Protein AF-A0A409WWA6-F1 (afdb_monomer_lite)

Foldseek 3Di:
DVLLVVLVVQVVVVLPDDDDWDFDDDDDDDPVVVVVPPDDDDDDDDDDPPCPGPPGTCDSVNVVVLLVCLLQLLLLLLDFAFADFPPDDPVNVVVLSVLSSVCCSRPVLLLLLLLLLQLVQLCVVCVVCVVVVRDSLNSLCLQRQQEFEDEPNDTFAGQHPVNVVVCVVVVFWDDDPDDLVNSQVLFPDQPPSVVVSVCSLVVLVVVQVVCVVVVHDDDLSSLLSNLSSLSSVSSSVSCNSYGHPRHDHDYIYTDDDDDDDDDDDDDDDDDDDDDDDDDDDDDDDDDDDDDDDDDDDDDDPPDDDDDPVNVLVVVVVVVLVVVVVPDDDDDDDDDDPPVVVVVVVVVVPDDDPVCVVCVVVVVLVVVCVVVNPVVSCCVVPPVVVVVSNVVVVCLSVVQPARDDQDRRHSGDHRSDRHDDDPVSVLVSLQVSLVSLLVSLVSLCVCLVPDRPDPVSSVSSNVSSCCSNVVSVVSNVVSVVVVVQVVVLVVVVVPDDDDDDSPVSVVVVVVVVVVVVVVVVVVVLLVLLVVLLVFDFAQEEEEEQFFLQVVCVVVVHDSLVSVVLLLVLVLQVVLSCLSSLRAEYEYELAEPVCVPDDPVVVVSSLVVLLVSLCQQLDDPHDCVVSLEAEDEAADLVPHDPSNSVSRVVSNVSSVRRDSHYYYYYPHDFLVRQLVQLVVVLVVVCVVVVHPDDDQDLVSSVCSGRCNVSVGDQAAEYEYEQQDPDCRRPCPSSDDPNHHYHYYNHRSSRDHPVNVSVVSVVSSVVVVVVVVD

InterPro domains:
  IPR001441 Decaprenyl diphosphate synthase-like [MF_01139] (536-770)
  IPR001441 Decaprenyl diphosphate synthase-like [PF01255] (543-763)
  IPR001441 Decaprenyl diphosphate synthase-like [PTHR10291] (518-763)
  IPR001441 Decaprenyl diphosphate synthase-like [TIGR00055] (536-763)
  IPR001441 Decaprenyl diphosphate synthase-like [cd00475] (539-762)
  IPR018520 Di-trans-poly-cis-decaprenylcistransferase-like, conserved site [PS01066] (714-731)
  IPR036424 Decaprenyl diphosphate synthase-like superfamily [G3DSA:3.40.1180.10] (509-763)
  IPR036424 Decaprenyl diphosphate synthase-like superfamily [SSF64005] (533-762)

Structure (mmCIF, N/CA/C/O backbone):
data_AF-A0A409WWA6-F1
#
_entry.id   AF-A0A409WWA6-F1
#
loop_
_atom_site.group_PDB
_atom_site.id
_atom_site.type_symbol
_atom_site.label_atom_id
_atom_site.label_alt_id
_atom_site.label_comp_id
_atom_site.label_asym_id
_atom_site.label_entity_id
_atom_site.label_seq_id
_atom_site.pdbx_PDB_ins_code
_atom_site.Cartn_x
_atom_site.Cartn_y
_atom_site.Cartn_z
_atom_site.occupancy
_atom_site.B_iso_or_equiv
_atom_site.auth_seq_id
_atom_site.auth_comp_id
_atom_site.auth_asym_id
_atom_site.auth_atom_id
_atom_site.pdbx_PDB_model_num
ATOM 1 N N . MET A 1 1 ? -3.841 0.568 -13.756 1.00 31.61 1 MET A N 1
ATOM 2 C CA . MET A 1 1 ? -4.475 -0.712 -13.325 1.00 31.61 1 MET A CA 1
ATOM 3 C C . MET A 1 1 ? -5.922 -0.602 -12.790 1.00 31.61 1 MET A C 1
ATOM 5 O O . MET A 1 1 ? -6.823 -0.825 -13.586 1.00 31.61 1 MET A O 1
ATOM 9 N N . TYR A 1 2 ? -6.209 -0.225 -11.524 1.00 30.59 2 TYR A N 1
ATOM 10 C CA . TYR A 1 2 ? -7.598 -0.150 -10.969 1.00 30.59 2 TYR A CA 1
ATOM 11 C C . TYR A 1 2 ? -8.563 0.730 -11.783 1.00 30.59 2 TYR A C 1
ATOM 13 O O . TYR A 1 2 ? -9.771 0.529 -11.821 1.00 30.59 2 TYR A O 1
ATOM 21 N N . PHE A 1 3 ? -7.987 1.699 -12.471 1.00 41.72 3 PHE A N 1
ATOM 22 C CA . PHE A 1 3 ? -8.680 2.707 -13.238 1.00 41.72 3 PHE A CA 1
ATOM 23 C C . PHE A 1 3 ? -9.035 2.280 -14.675 1.00 41.72 3 PHE A C 1
ATOM 25 O O . PHE A 1 3 ? -10.122 2.573 -15.155 1.00 41.72 3 PHE A O 1
ATOM 32 N N . VAL A 1 4 ? -8.158 1.517 -15.338 1.00 40.78 4 VAL A N 1
ATOM 33 C CA . VAL A 1 4 ? -8.448 0.884 -16.639 1.00 40.78 4 VAL A CA 1
ATOM 34 C C . VAL A 1 4 ? -9.525 -0.185 -16.458 1.00 40.78 4 VAL A C 1
ATOM 36 O O . VAL A 1 4 ? -10.417 -0.296 -17.286 1.00 40.78 4 VAL A O 1
ATOM 39 N N . LEU A 1 5 ? -9.517 -0.898 -15.324 1.00 40.34 5 LEU A N 1
ATOM 40 C CA . LEU A 1 5 ? -10.594 -1.813 -14.935 1.00 40.34 5 LEU A CA 1
ATOM 41 C C . LEU A 1 5 ? -11.925 -1.084 -14.695 1.00 40.34 5 LEU A C 1
ATOM 43 O O . LEU A 1 5 ? -12.959 -1.610 -15.086 1.00 40.34 5 LEU A O 1
ATOM 47 N N . LEU A 1 6 ? -11.915 0.132 -14.134 1.00 39.38 6 LEU A N 1
ATOM 48 C CA . LEU A 1 6 ? -13.113 0.972 -14.002 1.00 39.38 6 LEU A CA 1
ATOM 49 C C . LEU A 1 6 ? -13.619 1.456 -15.371 1.00 39.38 6 LEU A C 1
ATOM 51 O O . LEU A 1 6 ? -14.808 1.357 -15.645 1.00 39.38 6 LEU A O 1
ATOM 55 N N . VAL A 1 7 ? -12.729 1.913 -16.258 1.00 41.50 7 VAL A N 1
ATOM 56 C CA . VAL A 1 7 ? -13.078 2.340 -17.626 1.00 41.50 7 VAL A CA 1
ATOM 57 C C . VAL A 1 7 ? -13.594 1.165 -18.464 1.00 41.50 7 VAL A C 1
ATOM 59 O O . VAL A 1 7 ? -14.581 1.321 -19.173 1.00 41.50 7 VAL A O 1
ATOM 62 N N . MET A 1 8 ? -13.006 -0.027 -18.334 1.00 39.66 8 MET A N 1
ATOM 63 C CA . MET A 1 8 ? -13.466 -1.253 -19.001 1.00 39.66 8 MET A CA 1
ATOM 64 C C . MET A 1 8 ? -14.764 -1.798 -18.383 1.00 39.66 8 MET A C 1
ATOM 66 O O . MET A 1 8 ? -15.621 -2.299 -19.107 1.00 39.66 8 MET A O 1
ATOM 70 N N . ALA A 1 9 ? -14.966 -1.670 -17.067 1.00 39.03 9 ALA A N 1
ATOM 71 C CA . ALA A 1 9 ? -16.220 -2.020 -16.391 1.00 39.03 9 ALA A CA 1
ATOM 72 C C . ALA A 1 9 ? -17.368 -1.059 -16.752 1.00 39.03 9 ALA A C 1
ATOM 74 O O . ALA A 1 9 ? -18.516 -1.484 -16.858 1.00 39.03 9 ALA A O 1
ATOM 75 N N . VAL A 1 10 ? -17.064 0.220 -16.989 1.00 39.47 10 VAL A N 1
ATOM 76 C CA . VAL A 1 10 ? -18.021 1.213 -17.501 1.00 39.47 10 VAL A CA 1
ATOM 77 C C . VAL A 1 10 ? -18.287 0.975 -18.996 1.00 39.47 10 VAL A C 1
ATOM 79 O O . VAL A 1 10 ? -19.443 0.900 -19.400 1.00 39.47 10 VAL A O 1
ATOM 82 N N . ALA A 1 11 ? -17.255 0.725 -19.810 1.00 37.78 11 ALA A N 1
ATOM 83 C CA . ALA A 1 11 ? -17.389 0.426 -21.243 1.00 37.78 11 ALA A CA 1
ATOM 84 C C . ALA A 1 11 ? -18.130 -0.895 -21.536 1.00 37.78 11 ALA A C 1
ATOM 86 O O . ALA A 1 11 ? -18.884 -0.977 -22.503 1.00 37.78 11 ALA A O 1
ATOM 87 N N . SER A 1 12 ? -17.967 -1.917 -20.688 1.00 38.09 12 SER A N 1
ATOM 88 C CA . SER A 1 12 ? -18.696 -3.195 -20.799 1.00 38.09 12 SER A CA 1
ATOM 89 C C . SER A 1 12 ? -20.157 -3.107 -20.347 1.00 38.09 12 SER A C 1
ATOM 91 O O . SER A 1 12 ? -20.981 -3.893 -20.808 1.00 38.09 12 SER A O 1
ATOM 93 N N . ARG A 1 13 ? -20.517 -2.131 -19.499 1.00 39.38 13 ARG A N 1
ATOM 94 C CA . ARG A 1 13 ? -21.922 -1.818 -19.174 1.00 39.38 13 ARG A CA 1
ATOM 95 C C . ARG A 1 13 ? -22.599 -0.944 -20.236 1.00 39.38 13 ARG A C 1
ATOM 97 O O . ARG A 1 13 ? -23.814 -1.012 -20.384 1.00 39.38 13 ARG A O 1
ATOM 104 N N . LEU A 1 14 ? -21.821 -0.191 -21.018 1.00 40.66 14 LEU A N 1
ATOM 105 C CA . LEU A 1 14 ? -22.296 0.679 -22.104 1.00 40.66 14 LEU A CA 1
ATOM 106 C C . LEU A 1 14 ? -22.669 -0.071 -23.398 1.00 40.66 14 LEU A C 1
ATOM 108 O O . LEU A 1 14 ? -23.240 0.525 -24.306 1.00 40.66 14 LEU A O 1
ATOM 112 N N . SER A 1 15 ? -22.407 -1.379 -23.497 1.00 39.94 15 SER A N 1
ATOM 113 C CA . SER A 1 15 ? -22.651 -2.161 -24.722 1.00 39.94 15 SER A CA 1
ATOM 114 C C . SER A 1 15 ? -24.130 -2.432 -25.036 1.00 39.94 15 SER A C 1
ATOM 116 O O . SER A 1 15 ? -24.419 -3.026 -26.072 1.00 39.94 15 SER A O 1
ATOM 118 N N . PHE A 1 16 ? -25.069 -2.037 -24.169 1.00 39.28 16 PHE A N 1
ATOM 119 C CA . PHE A 1 16 ? -26.467 -2.458 -24.304 1.00 39.28 16 PHE A CA 1
ATOM 120 C C . PHE A 1 16 ? -27.452 -1.388 -24.766 1.00 39.28 16 PHE A C 1
ATOM 122 O O . PHE A 1 16 ? -28.551 -1.757 -25.173 1.00 39.28 16 PHE A O 1
ATOM 129 N N . ILE A 1 17 ? -27.130 -0.091 -24.727 1.00 40.28 17 ILE A N 1
ATOM 130 C CA . ILE A 1 17 ? -28.157 0.929 -24.974 1.00 40.28 17 ILE A CA 1
ATOM 131 C C . ILE A 1 17 ? -27.558 2.139 -25.703 1.00 40.28 17 ILE A C 1
ATOM 133 O O . ILE A 1 17 ? -26.795 2.905 -25.129 1.00 40.28 17 ILE A O 1
ATOM 137 N N . ASN A 1 18 ? -28.006 2.328 -26.949 1.00 38.94 18 ASN A N 1
ATOM 138 C CA . ASN A 1 18 ? -27.873 3.512 -27.810 1.00 38.94 18 ASN A CA 1
ATOM 139 C C . ASN A 1 18 ? -26.582 3.689 -28.627 1.00 38.94 18 ASN A C 1
ATOM 141 O O . ASN A 1 18 ? -25.762 4.554 -28.338 1.00 38.94 18 ASN A O 1
ATOM 145 N N . ALA A 1 19 ? -26.563 3.099 -29.826 1.00 36.25 19 ALA A N 1
ATOM 146 C CA . ALA A 1 19 ? -26.301 3.946 -30.986 1.00 36.25 19 ALA A CA 1
ATOM 147 C C . ALA A 1 19 ? -27.366 3.771 -32.056 1.00 36.25 19 ALA A C 1
ATOM 149 O O . ALA A 1 19 ? -27.824 2.665 -32.343 1.00 36.25 19 ALA A O 1
ATOM 150 N N . ARG A 1 20 ? -27.742 4.899 -32.656 1.00 34.34 20 ARG A N 1
ATOM 151 C CA . ARG A 1 20 ? -28.569 4.927 -33.858 1.00 34.34 20 ARG A CA 1
ATOM 152 C C . ARG A 1 20 ? -27.664 4.728 -35.079 1.00 34.34 20 ARG A C 1
ATOM 154 O O . ARG A 1 20 ? -26.599 5.348 -35.121 1.00 34.34 20 ARG A O 1
ATOM 161 N N . PRO A 1 21 ? -28.056 3.903 -36.057 1.00 32.38 21 PRO A N 1
ATOM 162 C CA . PRO A 1 21 ? -27.230 3.673 -37.235 1.00 32.38 21 PRO A CA 1
ATOM 163 C C . PRO A 1 21 ? -27.543 4.695 -38.359 1.00 32.38 21 PRO A C 1
ATOM 165 O O . PRO A 1 21 ? -28.699 5.100 -38.465 1.00 32.38 21 PRO A O 1
ATOM 168 N N . ALA A 1 22 ? -26.531 5.101 -39.165 1.00 36.44 22 ALA A N 1
ATOM 169 C CA . ALA A 1 22 ? -26.576 5.671 -40.556 1.00 36.44 22 ALA A CA 1
ATOM 170 C C . ALA A 1 22 ? -25.231 6.353 -40.919 1.00 36.44 22 ALA A C 1
ATOM 172 O O . ALA A 1 22 ? -24.578 6.844 -40.005 1.00 36.44 22 ALA A O 1
ATOM 173 N N . VAL A 1 23 ? -24.697 6.483 -42.149 1.00 29.73 23 VAL A N 1
ATOM 174 C CA . VAL A 1 23 ? -24.826 5.878 -43.502 1.00 29.73 23 VAL A CA 1
ATOM 175 C C . VAL A 1 23 ? -23.370 5.617 -43.956 1.00 29.73 23 VAL A C 1
ATOM 177 O O . VAL A 1 23 ? -22.524 6.481 -43.722 1.00 29.73 23 VAL A O 1
ATOM 180 N N . SER A 1 24 ? -23.041 4.503 -44.621 1.00 34.38 24 SER A N 1
ATOM 181 C CA . SER A 1 24 ? -21.731 4.318 -45.285 1.00 34.38 24 SER A CA 1
ATOM 182 C C . SER A 1 24 ? -21.853 4.062 -46.786 1.00 34.38 24 SER A C 1
ATOM 184 O O . SER A 1 24 ? -22.690 3.276 -47.210 1.00 34.38 24 SER A O 1
ATOM 186 N N . VAL A 1 25 ? -20.961 4.672 -47.571 1.00 31.39 25 VAL A N 1
ATOM 187 C CA . VAL A 1 25 ? -20.658 4.291 -48.960 1.00 31.39 25 VAL A CA 1
ATOM 188 C C . VAL A 1 25 ? -19.621 3.161 -48.918 1.00 31.39 25 VAL A C 1
ATOM 190 O O . VAL A 1 25 ? -18.568 3.340 -48.305 1.00 31.39 25 VAL A O 1
ATOM 193 N N . VAL A 1 26 ? -19.902 2.011 -49.540 1.00 35.69 26 VAL A N 1
ATOM 194 C CA . VAL A 1 26 ? -18.977 0.864 -49.640 1.00 35.69 26 VAL A CA 1
ATOM 195 C C . VAL A 1 26 ? -18.828 0.435 -51.107 1.00 35.69 26 VAL A C 1
ATOM 197 O O . VAL A 1 26 ? -19.822 0.306 -51.815 1.00 35.69 26 VAL A O 1
ATOM 200 N N . PHE A 1 27 ? -17.582 0.218 -51.549 1.00 28.75 27 PHE A N 1
ATOM 201 C CA . PHE A 1 27 ? -17.203 -0.446 -52.812 1.00 28.75 27 PHE A CA 1
ATOM 202 C C . PHE A 1 27 ? -16.914 -1.953 -52.570 1.00 28.75 27 PHE A C 1
ATOM 204 O O . PHE A 1 27 ? -16.659 -2.327 -51.423 1.00 28.75 27 PHE A O 1
ATOM 211 N N . PRO A 1 28 ? -16.955 -2.826 -53.602 1.00 32.41 28 PRO A N 1
ATOM 212 C CA . PRO A 1 28 ? -17.169 -4.274 -53.455 1.00 32.41 28 PRO A CA 1
ATOM 213 C C . PRO A 1 28 ? -16.063 -5.036 -52.713 1.00 32.41 28 PRO A C 1
ATOM 215 O O . PRO A 1 28 ? -14.886 -4.687 -52.795 1.00 32.41 28 PRO A O 1
ATOM 218 N N . GLN A 1 29 ? -16.450 -6.119 -52.027 1.00 39.59 29 GLN A N 1
ATOM 219 C CA . GLN A 1 29 ? -15.591 -6.926 -51.147 1.00 39.59 29 GLN A CA 1
ATOM 220 C C . GLN A 1 29 ? -14.965 -8.172 -51.808 1.00 39.59 29 GLN A C 1
ATOM 222 O O . GLN A 1 29 ? -14.315 -8.959 -51.118 1.00 39.59 29 GLN A O 1
ATOM 227 N N . SER A 1 30 ? -15.082 -8.367 -53.125 1.00 36.50 30 SER A N 1
ATOM 228 C CA . SER A 1 30 ? -14.384 -9.461 -53.814 1.00 36.50 30 SER A CA 1
ATOM 229 C C . SER A 1 30 ? -13.943 -9.106 -55.239 1.00 36.50 30 SER A C 1
ATOM 231 O O . SER A 1 30 ? -14.554 -8.282 -55.915 1.00 36.50 30 SER A O 1
ATOM 233 N N . LEU A 1 31 ? -12.883 -9.767 -55.725 1.00 31.67 31 LEU A N 1
ATOM 234 C CA . LEU A 1 31 ? -12.412 -9.642 -57.115 1.00 31.67 31 LEU A CA 1
ATOM 235 C C . LEU A 1 31 ? -13.429 -10.175 -58.144 1.00 31.67 31 LEU A C 1
ATOM 237 O O . LEU A 1 31 ? -13.373 -9.780 -59.306 1.00 31.67 31 LEU A O 1
ATOM 241 N N . SER A 1 32 ? -14.366 -11.039 -57.737 1.00 37.16 32 SER A N 1
ATOM 242 C CA . SER A 1 32 ? -15.466 -11.510 -58.593 1.00 37.16 32 SER A CA 1
ATOM 243 C C . SER A 1 32 ? -16.526 -10.436 -58.849 1.00 37.16 32 SER A C 1
ATOM 245 O O . SER A 1 32 ? -17.108 -10.415 -59.931 1.00 37.16 32 SER A O 1
ATOM 247 N N . ASP A 1 33 ? -16.720 -9.500 -57.916 1.00 35.88 33 ASP A N 1
ATOM 248 C CA . ASP A 1 33 ? -17.726 -8.435 -58.045 1.00 35.88 33 ASP A CA 1
ATOM 249 C C . ASP A 1 33 ? -17.312 -7.351 -59.057 1.00 35.88 33 ASP A C 1
ATOM 251 O O . ASP A 1 33 ? -18.147 -6.605 -59.563 1.00 35.88 33 ASP A O 1
ATOM 255 N N . PHE A 1 34 ? -16.021 -7.282 -59.398 1.00 33.72 34 PHE A N 1
ATOM 256 C CA . PHE A 1 34 ? -15.485 -6.352 -60.393 1.00 33.72 34 PHE A CA 1
ATOM 257 C C . PHE A 1 34 ? -15.881 -6.737 -61.832 1.00 33.72 34 PHE A C 1
ATOM 259 O O . PHE A 1 34 ? -16.187 -5.862 -62.642 1.00 33.72 34 PHE A O 1
ATOM 266 N N . TRP A 1 35 ? -15.943 -8.038 -62.144 1.00 32.62 35 TRP A N 1
ATOM 267 C CA . TRP A 1 35 ? -16.164 -8.542 -63.509 1.00 32.62 35 TRP A CA 1
ATOM 268 C C . TRP A 1 35 ? -17.634 -8.648 -63.934 1.00 32.62 35 TRP A C 1
ATOM 270 O O . TRP A 1 35 ? -17.909 -8.753 -65.125 1.00 32.62 35 TRP A O 1
ATOM 280 N N . ILE A 1 36 ? -18.586 -8.587 -62.999 1.00 36.50 36 ILE A N 1
ATOM 281 C CA . ILE A 1 36 ? -20.026 -8.647 -63.317 1.00 36.50 36 ILE A CA 1
ATOM 282 C C . ILE A 1 36 ? -20.573 -7.262 -63.732 1.00 36.50 36 ILE A C 1
ATOM 284 O O . ILE A 1 36 ? -21.621 -7.167 -64.364 1.00 36.50 36 ILE A O 1
ATOM 288 N N . SER A 1 37 ? -19.836 -6.176 -63.465 1.00 31.27 37 SER A N 1
ATOM 289 C CA . SER A 1 37 ? -20.271 -4.795 -63.740 1.00 31.27 37 SER A CA 1
ATOM 290 C C . SER A 1 37 ? -20.183 -4.339 -65.210 1.00 31.27 37 SER A C 1
ATOM 292 O O . SER A 1 37 ? -20.513 -3.194 -65.514 1.00 31.27 37 SER A O 1
ATOM 294 N N . THR A 1 38 ? -19.781 -5.209 -66.142 1.00 30.66 38 THR A N 1
ATOM 295 C CA . THR A 1 38 ? -19.577 -4.871 -67.564 1.00 30.66 38 THR A CA 1
ATOM 296 C C . THR A 1 38 ? -20.420 -5.726 -68.514 1.00 30.66 38 THR A C 1
ATOM 298 O O . THR A 1 38 ? -19.909 -6.344 -69.447 1.00 30.66 38 THR A O 1
ATOM 301 N N . SER A 1 39 ? -21.745 -5.726 -68.340 1.00 27.77 39 SER A N 1
ATOM 302 C CA . SER A 1 39 ? -22.663 -6.161 -69.401 1.00 27.77 39 SER A CA 1
ATOM 303 C C . SER A 1 39 ? -23.848 -5.197 -69.528 1.00 27.77 39 SER A C 1
ATOM 305 O O . SER A 1 39 ? -24.556 -4.988 -68.543 1.00 27.77 39 SER A O 1
ATOM 307 N N . PRO A 1 40 ? -24.074 -4.579 -70.702 1.00 38.03 40 PRO A N 1
ATOM 308 C CA . PRO A 1 40 ? -25.215 -3.710 -70.925 1.00 38.03 40 PRO A CA 1
ATOM 309 C C . PRO A 1 40 ? -26.353 -4.542 -71.515 1.00 38.03 40 PRO A C 1
ATOM 311 O O . PRO A 1 40 ? -26.286 -4.912 -72.681 1.00 38.03 40 PRO A O 1
ATOM 314 N N . ASN A 1 41 ? -27.398 -4.826 -70.740 1.00 29.22 41 ASN A N 1
ATOM 315 C CA . ASN A 1 41 ? -28.716 -5.104 -71.306 1.00 29.22 41 ASN A CA 1
ATOM 316 C C . ASN A 1 41 ? -29.828 -4.674 -70.349 1.00 29.22 41 ASN A C 1
ATOM 318 O O . ASN A 1 41 ? -29.700 -4.749 -69.130 1.00 29.22 41 ASN A O 1
ATOM 322 N N . ALA A 1 42 ? -30.866 -4.133 -70.972 1.00 33.69 42 ALA A N 1
ATOM 323 C CA . ALA A 1 42 ? -31.872 -3.257 -70.411 1.00 33.69 42 ALA A CA 1
ATOM 324 C C . ALA A 1 42 ? -33.049 -3.978 -69.728 1.00 33.69 42 ALA A C 1
ATOM 326 O O . ALA A 1 42 ? -33.289 -5.164 -69.939 1.00 33.69 42 ALA A O 1
ATOM 327 N N . ASP A 1 43 ? -33.813 -3.137 -69.025 1.00 31.36 43 ASP A N 1
ATOM 328 C CA . ASP A 1 43 ? -35.249 -3.205 -68.739 1.00 31.36 43 ASP A CA 1
ATOM 329 C C . ASP A 1 43 ? -35.783 -3.963 -67.512 1.00 31.36 43 ASP A C 1
ATOM 331 O O . ASP A 1 43 ? -35.357 -5.053 -67.146 1.00 31.36 43 ASP A O 1
ATOM 335 N N . THR A 1 44 ? -36.846 -3.344 -66.969 1.00 30.06 44 THR A N 1
ATOM 336 C CA . THR A 1 44 ? -37.801 -3.743 -65.910 1.00 30.06 44 THR A CA 1
ATOM 337 C C . THR A 1 44 ? -37.396 -3.386 -64.468 1.00 30.06 44 THR A C 1
ATOM 339 O O . THR A 1 44 ? -36.478 -3.943 -63.886 1.00 30.06 44 THR A O 1
ATOM 342 N N . LEU A 1 45 ? -37.886 -2.254 -63.943 1.00 31.31 45 LEU A N 1
ATOM 343 C CA . LEU A 1 45 ? -39.195 -2.019 -63.294 1.00 31.31 45 LEU A CA 1
ATOM 344 C C . LEU A 1 45 ? -39.254 -2.501 -61.834 1.00 31.31 45 LEU A C 1
ATOM 346 O O . LEU A 1 45 ? -39.411 -3.679 -61.547 1.00 31.31 45 LEU A O 1
ATOM 350 N N . ASP A 1 46 ? -39.180 -1.505 -60.949 1.00 35.97 46 ASP A N 1
ATOM 351 C CA . ASP A 1 46 ? -40.041 -1.311 -59.779 1.00 35.97 46 ASP A CA 1
ATOM 352 C C . ASP A 1 46 ? -40.361 -2.540 -58.906 1.00 35.97 46 ASP A C 1
ATOM 354 O O . ASP A 1 46 ? -41.408 -3.169 -59.035 1.00 35.97 46 ASP A O 1
ATOM 358 N N . PHE A 1 47 ? -39.494 -2.815 -57.926 1.00 29.11 47 PHE A N 1
ATOM 359 C CA . PHE A 1 47 ? -39.933 -3.358 -56.640 1.00 29.11 47 PHE A CA 1
ATOM 360 C C . PHE A 1 47 ? -38.896 -3.056 -55.546 1.00 29.11 47 PHE A C 1
ATOM 362 O O . PHE A 1 47 ? -37.724 -3.398 -55.671 1.00 29.11 47 PHE A O 1
ATOM 369 N N . SER A 1 48 ? -39.353 -2.464 -54.437 1.00 31.95 48 SER A N 1
ATOM 370 C CA . SER A 1 48 ? -38.649 -2.295 -53.147 1.00 31.95 48 SER A CA 1
ATOM 371 C C . SER A 1 48 ? -37.699 -1.094 -52.949 1.00 31.95 48 SER A C 1
ATOM 373 O O . SER A 1 48 ? -36.624 -1.200 -52.364 1.00 31.95 48 SER A O 1
ATOM 375 N N . ALA A 1 49 ? -38.193 0.126 -53.188 1.00 32.12 49 ALA A N 1
ATOM 376 C CA . ALA A 1 49 ? -37.646 1.361 -52.589 1.00 32.12 49 ALA A CA 1
ATOM 377 C C . ALA A 1 49 ? -37.741 1.428 -51.033 1.00 32.12 49 ALA A C 1
ATOM 379 O O . ALA A 1 49 ? -37.657 2.503 -50.441 1.00 32.12 49 ALA A O 1
ATOM 380 N N . ARG A 1 50 ? -37.930 0.288 -50.350 1.00 32.16 50 ARG A N 1
ATOM 381 C CA . ARG A 1 50 ? -37.965 0.151 -48.883 1.00 32.16 50 ARG A CA 1
ATOM 382 C C . ARG A 1 50 ? -36.791 -0.646 -48.299 1.00 32.16 50 ARG A C 1
ATOM 384 O O . ARG A 1 50 ? -36.589 -0.548 -47.095 1.00 32.16 50 ARG A O 1
ATOM 391 N N . ASP A 1 51 ? -35.992 -1.340 -49.115 1.00 32.03 51 ASP A N 1
ATOM 392 C CA . ASP A 1 51 ? -34.838 -2.124 -48.629 1.00 32.03 51 ASP A CA 1
ATOM 393 C C . ASP A 1 51 ? -33.472 -1.445 -48.835 1.00 32.03 51 ASP A C 1
ATOM 395 O O . ASP A 1 51 ? -32.483 -1.827 -48.215 1.00 32.03 51 ASP A O 1
ATOM 399 N N . ALA A 1 52 ? -33.394 -0.364 -49.617 1.00 33.78 52 ALA A N 1
ATOM 400 C CA . ALA A 1 52 ? -32.131 0.348 -49.849 1.00 33.78 52 ALA A CA 1
ATOM 401 C C . ALA A 1 52 ? -31.653 1.201 -48.651 1.00 33.78 52 ALA A C 1
ATOM 403 O O . ALA A 1 52 ? -30.492 1.610 -48.608 1.00 33.78 52 ALA A O 1
ATOM 404 N N . SER A 1 53 ? -32.509 1.468 -47.654 1.00 37.09 53 SER A N 1
ATOM 405 C CA . SER A 1 53 ? -32.117 2.213 -46.446 1.00 37.09 53 SER A CA 1
ATOM 406 C C . SER A 1 53 ? -31.578 1.328 -45.320 1.00 37.09 53 SER A C 1
ATOM 408 O O . SER A 1 53 ? -31.059 1.867 -44.346 1.00 37.09 53 SER A O 1
ATOM 410 N N . SER A 1 54 ? -31.701 -0.003 -45.416 1.00 36.16 54 SER A N 1
ATOM 411 C CA . SER A 1 54 ? -31.311 -0.934 -44.346 1.00 36.16 54 SER A CA 1
ATOM 412 C C . SER A 1 54 ? -29.889 -1.496 -44.502 1.00 36.16 54 SER A C 1
ATOM 414 O O . SER A 1 54 ? -29.294 -1.914 -43.513 1.00 36.16 54 SER A O 1
ATOM 416 N N . GLN A 1 55 ? -29.305 -1.453 -45.706 1.00 38.94 55 GLN A N 1
ATOM 417 C CA . GLN A 1 55 ? -28.019 -2.107 -46.005 1.00 38.94 55 GLN A CA 1
ATOM 418 C C . GLN A 1 55 ? -26.758 -1.252 -45.761 1.00 38.94 55 GLN A C 1
ATOM 420 O O . GLN A 1 55 ? -25.652 -1.773 -45.835 1.00 38.94 55 GLN A O 1
ATOM 425 N N . ASN A 1 56 ? -26.888 0.037 -45.420 1.00 45.47 56 ASN A N 1
ATOM 426 C CA . ASN A 1 56 ? -25.748 0.967 -45.276 1.00 45.47 56 ASN A CA 1
ATOM 427 C C . ASN A 1 56 ? -25.527 1.458 -43.834 1.00 45.47 56 ASN A C 1
ATOM 429 O O . ASN A 1 56 ? -25.159 2.611 -43.597 1.00 45.47 56 ASN A O 1
ATOM 433 N N . LEU A 1 57 ? -25.797 0.600 -42.852 1.00 45.75 57 LEU A N 1
ATOM 434 C CA . LEU A 1 57 ? -25.919 0.952 -41.440 1.00 45.75 57 LEU A CA 1
ATOM 435 C C . LEU A 1 57 ? -24.908 0.162 -40.597 1.00 45.75 57 LEU A C 1
ATOM 437 O O . LEU A 1 57 ? -25.186 -0.970 -40.218 1.00 45.75 57 LEU A O 1
ATOM 441 N N . ARG A 1 58 ? -23.749 0.761 -40.271 1.00 52.28 58 ARG A N 1
ATOM 442 C CA . ARG A 1 58 ? -22.747 0.113 -39.404 1.00 52.28 58 ARG A CA 1
ATOM 443 C C . ARG A 1 58 ? -23.355 -0.164 -38.025 1.00 52.28 58 ARG A C 1
ATOM 445 O O . ARG A 1 58 ? -23.719 0.770 -37.305 1.00 52.28 58 ARG A O 1
ATOM 452 N N . THR A 1 59 ? -23.507 -1.437 -37.681 1.00 65.44 59 THR A N 1
ATOM 453 C CA . THR A 1 59 ? -24.214 -1.871 -36.467 1.00 65.44 59 THR A CA 1
ATOM 454 C C . THR A 1 59 ? -23.377 -1.646 -35.202 1.00 65.44 59 THR A C 1
ATOM 456 O O . THR A 1 59 ? -22.150 -1.550 -35.253 1.00 65.44 59 THR A O 1
ATOM 459 N N . MET A 1 60 ? -24.016 -1.599 -34.025 1.00 64.00 60 MET A N 1
ATOM 460 C CA . MET A 1 60 ? -23.289 -1.555 -32.744 1.00 64.00 60 MET A CA 1
ATOM 461 C C . MET A 1 60 ? -22.311 -2.716 -32.579 1.00 64.00 60 MET A C 1
ATOM 463 O O . MET A 1 60 ? -21.184 -2.516 -32.127 1.00 64.00 60 MET A O 1
ATOM 467 N N . SER A 1 61 ? -22.702 -3.903 -33.037 1.00 66.88 61 SER A N 1
ATOM 468 C CA . SER A 1 61 ? -21.841 -5.082 -33.103 1.00 66.88 61 SER A CA 1
ATOM 469 C C . SER A 1 61 ? -20.594 -4.863 -33.957 1.00 66.88 61 SER A C 1
ATOM 471 O O . SER A 1 61 ? -19.511 -5.276 -33.555 1.00 66.88 61 SER A O 1
ATOM 473 N N . GLU A 1 62 ? -20.704 -4.181 -35.097 1.00 68.44 62 GLU A N 1
ATOM 474 C CA . GLU A 1 62 ? -19.556 -3.907 -35.969 1.00 68.44 62 GLU A CA 1
ATOM 475 C C . GLU A 1 62 ? -18.586 -2.885 -35.378 1.00 68.44 62 GLU A C 1
ATOM 477 O O . GLU A 1 62 ? -17.378 -2.997 -35.600 1.00 68.44 62 GLU A O 1
ATOM 482 N N . ILE A 1 63 ? -19.079 -1.898 -34.620 1.00 72.38 63 ILE A N 1
ATOM 483 C CA . ILE A 1 63 ? -18.209 -0.962 -33.893 1.00 72.38 63 ILE A CA 1
ATOM 484 C C . ILE A 1 63 ? -17.466 -1.707 -32.785 1.00 72.38 63 ILE A C 1
ATOM 486 O O . ILE A 1 63 ? -16.239 -1.649 -32.724 1.00 72.38 63 ILE A O 1
ATOM 490 N N . VAL A 1 64 ? -18.186 -2.473 -31.961 1.00 72.75 64 VAL A N 1
ATOM 491 C CA . VAL A 1 64 ? -17.586 -3.267 -30.879 1.00 72.75 64 VAL A CA 1
ATOM 492 C C . VAL A 1 64 ? -16.550 -4.248 -31.426 1.00 72.75 64 VAL A C 1
ATOM 494 O O . VAL A 1 64 ? -15.423 -4.285 -30.932 1.00 72.75 64 VAL A O 1
ATOM 497 N N . TRP A 1 65 ? -16.882 -4.992 -32.484 1.00 75.12 65 TRP A N 1
ATOM 498 C CA . TRP A 1 65 ? -15.966 -5.950 -33.100 1.00 75.12 65 TRP A CA 1
ATOM 499 C C . TRP A 1 65 ? -14.740 -5.269 -33.705 1.00 75.12 65 TRP A C 1
ATOM 501 O O . TRP A 1 65 ? -13.617 -5.712 -33.477 1.00 75.12 65 TRP A O 1
ATOM 511 N N . SER A 1 66 ? -14.926 -4.147 -34.405 1.00 78.25 66 SER A N 1
ATOM 512 C CA . SER A 1 66 ? -13.812 -3.371 -34.952 1.00 78.25 66 SER A CA 1
ATOM 513 C C . SER A 1 66 ? -12.864 -2.888 -33.857 1.00 78.25 66 SER A C 1
ATOM 515 O O . SER A 1 66 ? -11.649 -2.983 -34.030 1.00 78.25 66 SER A O 1
ATOM 517 N N . CYS A 1 67 ? -13.392 -2.403 -32.731 1.00 79.69 67 CYS A N 1
ATOM 518 C CA . CYS A 1 67 ? -12.588 -1.962 -31.595 1.00 79.69 67 CYS A CA 1
ATOM 519 C C . CYS A 1 67 ? -11.821 -3.133 -30.964 1.00 79.69 67 CYS A C 1
ATOM 521 O O . CYS A 1 67 ? -10.603 -3.056 -30.815 1.00 79.69 67 CYS A O 1
ATOM 523 N N . ILE A 1 68 ? -12.501 -4.247 -30.668 1.00 80.75 68 ILE A N 1
ATOM 524 C CA . ILE A 1 68 ? -11.887 -5.442 -30.062 1.00 80.75 68 ILE A CA 1
ATOM 525 C C . ILE A 1 68 ? -10.785 -6.013 -30.955 1.00 80.75 68 ILE A C 1
ATOM 527 O O . ILE A 1 68 ? -9.675 -6.251 -30.479 1.00 80.75 68 ILE A O 1
ATOM 531 N N . VAL A 1 69 ? -11.065 -6.208 -32.246 1.00 81.00 69 VAL A N 1
ATOM 532 C CA . VAL A 1 69 ? -10.086 -6.747 -33.200 1.00 81.00 69 VAL A CA 1
ATOM 533 C C . VAL A 1 69 ? -8.890 -5.812 -33.321 1.00 81.00 69 VAL A C 1
ATOM 535 O O . VAL A 1 69 ? -7.756 -6.279 -33.354 1.00 81.00 69 VAL A O 1
ATOM 538 N N . THR A 1 70 ? -9.118 -4.498 -33.330 1.00 83.19 70 THR A N 1
ATOM 539 C CA . THR A 1 70 ? -8.037 -3.512 -33.423 1.00 83.19 70 THR A CA 1
ATOM 540 C C . THR A 1 70 ? -7.154 -3.517 -32.181 1.00 83.19 70 THR A C 1
ATOM 542 O O . THR A 1 70 ? -5.935 -3.576 -32.327 1.00 83.19 70 THR A O 1
ATOM 545 N N . VAL A 1 71 ? -7.738 -3.517 -30.977 1.00 82.81 71 VAL A N 1
ATOM 546 C CA . VAL A 1 71 ? -6.982 -3.614 -29.715 1.00 82.81 71 VAL A CA 1
ATOM 547 C C . VAL A 1 71 ? -6.200 -4.925 -29.653 1.00 82.81 71 VAL A C 1
ATOM 549 O O . VAL A 1 71 ? -5.011 -4.923 -29.349 1.00 82.81 71 VAL A O 1
ATOM 552 N N . PHE A 1 72 ? -6.840 -6.049 -29.982 1.00 83.06 72 PHE A N 1
ATOM 553 C CA . PHE A 1 72 ? -6.181 -7.350 -29.961 1.00 83.06 72 PHE A CA 1
ATOM 554 C C . PHE A 1 72 ? -5.024 -7.416 -30.964 1.00 83.06 72 PHE A C 1
ATOM 556 O O . PHE A 1 72 ? -3.913 -7.782 -30.591 1.00 83.06 72 PHE A O 1
ATOM 563 N N . ALA A 1 73 ? -5.259 -7.032 -32.222 1.00 81.06 73 ALA A N 1
ATOM 564 C CA . ALA A 1 73 ? -4.250 -7.085 -33.274 1.00 81.06 73 ALA A CA 1
ATOM 565 C C . ALA A 1 73 ? -3.063 -6.161 -32.979 1.00 81.06 73 ALA A C 1
ATOM 567 O O . ALA A 1 73 ? -1.914 -6.578 -33.139 1.00 81.06 73 ALA A O 1
ATOM 568 N N . CYS A 1 74 ? -3.319 -4.930 -32.515 1.00 79.31 74 CYS A N 1
ATOM 569 C CA . CYS A 1 74 ? -2.245 -3.989 -32.215 1.00 79.31 74 CYS A CA 1
ATOM 570 C C . CYS A 1 74 ? -1.427 -4.451 -31.005 1.00 79.31 74 CYS A C 1
ATOM 572 O O . CYS A 1 74 ? -0.205 -4.487 -31.091 1.00 79.31 74 CYS A O 1
ATOM 574 N N . SER A 1 75 ? -2.058 -4.925 -29.927 1.00 82.06 75 SER A N 1
ATOM 575 C CA . SER A 1 75 ? -1.321 -5.454 -28.777 1.00 82.06 75 SER A CA 1
ATOM 576 C C . SER A 1 75 ? -0.547 -6.733 -29.111 1.00 82.06 75 SER A C 1
ATOM 578 O O . SER A 1 75 ? 0.611 -6.858 -28.711 1.00 82.06 75 SER A O 1
ATOM 580 N N . TRP A 1 76 ? -1.131 -7.657 -29.884 1.00 84.31 76 TRP A N 1
ATOM 581 C CA . TRP A 1 76 ? -0.512 -8.947 -30.228 1.00 84.31 76 TRP A CA 1
ATOM 582 C C . TRP A 1 76 ? 0.799 -8.819 -30.989 1.00 84.31 76 TRP A C 1
ATOM 584 O O . TRP A 1 76 ? 1.733 -9.596 -30.767 1.00 84.31 76 TRP A O 1
ATOM 594 N N . VAL A 1 77 ? 0.856 -7.843 -31.887 1.00 79.44 77 VAL A N 1
ATOM 595 C CA . VAL A 1 77 ? 2.046 -7.569 -32.686 1.00 79.44 77 VAL A CA 1
ATOM 596 C C . VAL A 1 77 ? 2.993 -6.625 -31.955 1.00 79.44 77 VAL A C 1
ATOM 598 O O . VAL A 1 77 ? 4.203 -6.787 -32.085 1.00 79.44 77 VAL A O 1
ATOM 601 N N . SER A 1 78 ? 2.475 -5.682 -31.160 1.00 78.88 78 SER A N 1
ATOM 602 C CA . SER A 1 78 ? 3.323 -4.724 -30.453 1.00 78.88 78 SER A CA 1
ATOM 603 C C . SER A 1 78 ? 4.184 -5.361 -29.369 1.00 78.88 78 SER A C 1
ATOM 605 O O . SER A 1 78 ? 5.270 -4.859 -29.104 1.00 78.88 78 SER A O 1
ATOM 607 N N . VAL A 1 79 ? 3.743 -6.446 -28.724 1.00 83.06 79 VAL A N 1
ATOM 608 C CA . VAL A 1 79 ? 4.513 -7.078 -27.643 1.00 83.06 79 VAL A CA 1
ATOM 609 C C . VAL A 1 79 ? 5.509 -8.088 -28.190 1.00 83.06 79 VAL A C 1
ATOM 611 O O . VAL A 1 79 ? 5.124 -9.089 -28.787 1.00 83.06 79 VAL A O 1
ATOM 614 N N . HIS A 1 80 ? 6.791 -7.855 -27.905 1.00 85.81 80 HIS A N 1
ATOM 615 C CA . HIS A 1 80 ? 7.905 -8.711 -28.313 1.00 85.81 80 HIS A CA 1
ATOM 616 C C . HIS A 1 80 ? 8.410 -9.525 -27.104 1.00 85.81 80 HIS A C 1
ATOM 618 O O . HIS A 1 80 ? 9.157 -8.978 -26.279 1.00 85.81 80 HIS A O 1
ATOM 624 N N . PRO A 1 81 ? 8.010 -10.806 -26.946 1.00 85.81 81 PRO A N 1
ATOM 625 C CA . PRO A 1 81 ? 8.378 -11.616 -25.786 1.00 85.81 81 PRO A CA 1
ATOM 626 C C . PRO A 1 81 ? 9.877 -11.943 -25.746 1.00 85.81 81 PRO A C 1
ATOM 628 O O . PRO A 1 81 ? 10.526 -12.057 -26.784 1.00 85.81 81 PRO A O 1
ATOM 631 N N . ASN A 1 82 ? 10.419 -12.141 -24.541 1.00 88.06 82 ASN A N 1
ATOM 632 C CA . ASN A 1 82 ? 11.788 -12.638 -24.363 1.00 88.06 82 ASN A CA 1
ATOM 633 C C . ASN A 1 82 ? 11.910 -14.129 -24.722 1.00 88.06 82 ASN A C 1
ATOM 635 O O . ASN A 1 82 ? 10.908 -14.849 -24.781 1.00 88.06 82 ASN A O 1
ATOM 639 N N . ILE A 1 83 ? 13.144 -14.589 -24.957 1.00 87.56 83 ILE A N 1
ATOM 640 C CA . ILE A 1 83 ? 13.408 -15.946 -25.452 1.00 87.56 83 ILE A CA 1
ATOM 641 C C . ILE A 1 83 ? 12.981 -16.983 -24.396 1.00 87.56 83 ILE A C 1
ATOM 643 O O . ILE A 1 83 ? 13.320 -16.840 -23.214 1.00 87.56 83 ILE A O 1
ATOM 647 N N . PRO A 1 84 ? 12.216 -18.021 -24.787 1.00 84.81 84 PRO A N 1
ATOM 648 C CA . PRO A 1 84 ? 11.779 -19.072 -23.874 1.00 84.81 84 PRO A CA 1
ATOM 649 C C . PRO A 1 84 ? 12.937 -19.988 -23.449 1.00 84.81 84 PRO A C 1
ATOM 651 O O . PRO A 1 84 ? 14.004 -20.001 -24.058 1.00 84.81 84 PRO A O 1
ATOM 654 N N . SER A 1 85 ? 12.725 -20.790 -22.402 1.00 81.25 85 SER A N 1
ATOM 655 C CA . SER A 1 85 ? 13.694 -21.825 -22.035 1.00 81.25 85 SER A CA 1
ATOM 656 C C . SER A 1 85 ? 13.752 -22.904 -23.126 1.00 81.25 85 SER A C 1
ATOM 658 O O . SER A 1 85 ? 12.700 -23.269 -23.656 1.00 81.25 85 SER A O 1
ATOM 660 N N . PRO A 1 86 ? 14.925 -23.511 -23.392 1.00 77.81 86 PRO A N 1
ATOM 661 C CA . PRO A 1 86 ? 15.043 -24.666 -24.286 1.00 77.81 86 PRO A CA 1
ATOM 662 C C . PRO A 1 86 ? 14.171 -25.864 -23.881 1.00 77.81 86 PRO A C 1
ATOM 664 O O . PRO A 1 86 ? 13.892 -26.732 -24.702 1.00 77.81 86 PRO A O 1
ATOM 667 N N . HIS A 1 87 ? 13.750 -25.922 -22.614 1.00 78.62 87 HIS A N 1
ATOM 668 C CA . HIS A 1 87 ? 12.912 -26.989 -22.068 1.00 78.62 87 HIS A CA 1
ATOM 669 C C . HIS A 1 87 ? 11.416 -26.629 -22.021 1.00 78.62 87 HIS A C 1
ATOM 671 O O . HIS A 1 87 ? 10.607 -27.452 -21.588 1.00 78.62 87 HIS A O 1
ATOM 677 N N . ASP A 1 88 ? 11.024 -25.414 -22.426 1.00 77.44 88 ASP A N 1
ATOM 678 C CA . ASP A 1 88 ? 9.618 -25.004 -22.434 1.00 77.44 88 ASP A CA 1
ATOM 679 C C . ASP A 1 88 ? 8.862 -25.653 -23.606 1.00 77.44 88 ASP A C 1
ATOM 681 O O . ASP A 1 88 ? 9.315 -25.644 -24.749 1.00 77.44 88 ASP A O 1
ATOM 685 N N . SER A 1 89 ? 7.659 -26.172 -23.340 1.00 81.25 89 SER A N 1
ATOM 686 C CA . SER A 1 89 ? 6.761 -26.656 -24.397 1.00 81.25 89 SER A CA 1
ATOM 687 C C . SER A 1 89 ? 6.046 -25.504 -25.112 1.00 81.25 89 SER A C 1
ATOM 689 O O . SER A 1 89 ? 5.803 -24.444 -24.528 1.00 81.25 89 SER A O 1
ATOM 691 N N . ASP A 1 90 ? 5.616 -25.726 -26.358 1.00 76.69 90 ASP A N 1
ATOM 692 C CA . ASP A 1 90 ? 4.886 -24.718 -27.144 1.00 76.69 90 ASP A CA 1
ATOM 693 C C . ASP A 1 90 ? 3.625 -24.198 -26.448 1.00 76.69 90 ASP A C 1
ATOM 695 O O . ASP A 1 90 ? 3.313 -23.010 -26.528 1.00 76.69 90 ASP A O 1
ATOM 699 N N . PHE A 1 91 ? 2.931 -25.061 -25.704 1.00 75.38 91 PHE A N 1
ATOM 700 C CA . PHE A 1 91 ? 1.754 -24.672 -24.931 1.00 75.38 91 PHE A CA 1
ATOM 701 C C . PHE A 1 91 ? 2.096 -23.692 -23.800 1.00 75.38 91 PHE A C 1
ATOM 703 O O . PHE A 1 91 ? 1.365 -22.729 -23.561 1.00 75.38 91 PHE A O 1
ATOM 710 N N . VAL A 1 92 ? 3.231 -23.894 -23.123 1.00 75.88 92 VAL A N 1
ATOM 711 C CA . VAL A 1 92 ? 3.716 -22.979 -22.078 1.00 75.88 92 VAL A CA 1
ATOM 712 C C . VAL A 1 92 ? 4.075 -21.622 -22.682 1.00 75.88 92 VAL A C 1
ATOM 714 O O . VAL A 1 92 ? 3.717 -20.587 -22.118 1.00 75.88 92 VAL A O 1
ATOM 717 N N . ILE A 1 93 ? 4.727 -21.615 -23.846 1.00 80.62 93 ILE A N 1
ATOM 718 C CA . ILE A 1 93 ? 5.104 -20.389 -24.563 1.00 80.62 93 ILE A CA 1
ATOM 719 C C . ILE A 1 93 ? 3.853 -19.619 -25.003 1.00 80.62 93 ILE A C 1
ATOM 721 O O . ILE A 1 93 ? 3.734 -18.423 -24.731 1.00 80.62 93 ILE A O 1
ATOM 725 N N . PHE A 1 94 ? 2.887 -20.310 -25.613 1.00 81.00 94 PHE A N 1
ATOM 726 C CA . PHE A 1 94 ? 1.615 -19.725 -26.032 1.00 81.00 94 PHE A CA 1
ATOM 727 C C . PHE A 1 94 ? 0.845 -19.112 -24.853 1.00 81.00 94 PHE A C 1
ATOM 729 O O . PHE A 1 94 ? 0.415 -17.962 -24.918 1.00 81.00 94 PHE A O 1
ATOM 736 N N . ARG A 1 95 ? 0.737 -19.828 -23.729 1.00 77.75 95 ARG A N 1
ATOM 737 C CA . ARG A 1 95 ? 0.074 -19.318 -22.518 1.00 77.75 95 ARG A CA 1
ATOM 738 C C . ARG A 1 95 ? 0.741 -18.077 -21.941 1.00 77.75 95 ARG A C 1
ATOM 740 O O . ARG A 1 95 ? 0.045 -17.143 -21.552 1.00 77.75 95 ARG A O 1
ATOM 747 N N . ARG A 1 96 ? 2.075 -18.051 -21.874 1.00 78.44 96 ARG A N 1
ATOM 748 C CA . ARG A 1 96 ? 2.804 -16.861 -21.409 1.00 78.44 96 ARG A CA 1
ATOM 749 C C . ARG A 1 96 ? 2.524 -15.670 -22.315 1.00 78.44 96 ARG A C 1
ATOM 751 O O . ARG A 1 96 ? 2.330 -14.571 -21.812 1.00 78.44 96 ARG A O 1
ATOM 758 N N . ARG A 1 97 ? 2.420 -15.893 -23.627 1.00 82.94 97 ARG A N 1
ATOM 759 C CA . ARG A 1 97 ? 2.034 -14.845 -24.575 1.00 82.94 97 ARG A CA 1
ATOM 760 C C . ARG A 1 97 ? 0.628 -14.304 -24.305 1.00 82.94 97 ARG A C 1
ATOM 762 O O . ARG A 1 97 ? 0.462 -13.092 -24.288 1.00 82.94 97 ARG A O 1
ATOM 769 N N . ILE A 1 98 ? -0.347 -15.162 -23.999 1.00 80.75 98 ILE A N 1
ATOM 770 C CA . ILE A 1 98 ? -1.690 -14.727 -23.566 1.00 80.75 98 ILE A CA 1
ATOM 771 C C . ILE A 1 98 ? -1.625 -13.912 -22.263 1.00 80.75 98 ILE A C 1
ATOM 773 O O . ILE A 1 98 ? -2.283 -12.882 -22.149 1.00 80.75 98 ILE A O 1
ATOM 777 N N . GLY A 1 99 ? -0.793 -14.319 -21.300 1.00 76.12 99 GLY A N 1
ATOM 778 C CA . GLY A 1 99 ? -0.561 -13.543 -20.077 1.00 76.12 99 GLY A CA 1
ATOM 779 C C . GLY A 1 99 ? 0.031 -12.157 -20.356 1.00 76.12 99 GLY A C 1
ATOM 780 O O . GLY A 1 99 ? -0.434 -11.163 -19.810 1.00 76.12 99 GLY A O 1
ATOM 781 N N . LEU A 1 100 ? 1.010 -12.064 -21.259 1.00 79.31 100 LEU A N 1
ATOM 782 C CA . LEU A 1 100 ? 1.580 -10.781 -21.683 1.00 79.31 100 LEU A CA 1
ATOM 783 C C . LEU A 1 100 ? 0.554 -9.900 -22.408 1.00 79.31 100 LEU A C 1
ATOM 785 O O . LEU A 1 100 ? 0.559 -8.687 -22.218 1.00 79.31 100 LEU A O 1
ATOM 789 N N . MET A 1 101 ? -0.350 -10.498 -23.186 1.00 82.50 101 MET A N 1
ATOM 790 C CA . MET A 1 101 ? -1.468 -9.789 -23.817 1.00 82.50 101 MET A CA 1
ATOM 791 C C . MET A 1 101 ? -2.442 -9.203 -22.816 1.00 82.50 101 MET A C 1
ATOM 793 O O . MET A 1 101 ? -2.830 -8.045 -22.945 1.00 82.50 101 MET A O 1
ATOM 797 N N . PHE A 1 102 ? -2.787 -9.969 -21.786 1.00 79.62 102 PHE A N 1
ATOM 798 C CA . PHE A 1 102 ? -3.592 -9.459 -20.689 1.00 79.62 102 PHE A CA 1
ATOM 799 C C . PHE A 1 102 ? -2.941 -8.217 -20.065 1.00 79.62 102 PHE A C 1
ATOM 801 O O . PHE A 1 102 ? -3.597 -7.191 -19.906 1.00 79.62 102 PHE A O 1
ATOM 808 N N . TRP A 1 103 ? -1.632 -8.258 -19.803 1.00 77.62 103 TRP A N 1
ATOM 809 C CA . TRP A 1 103 ? -0.912 -7.108 -19.252 1.00 77.62 103 TRP A CA 1
ATOM 810 C C . TRP A 1 103 ? -0.811 -5.919 -20.210 1.00 77.62 103 TRP A C 1
ATOM 812 O O . TRP A 1 103 ? -0.932 -4.782 -19.761 1.00 77.62 103 TRP A O 1
ATOM 822 N N . ALA A 1 104 ? -0.669 -6.159 -21.514 1.00 78.12 104 ALA A N 1
ATOM 823 C CA . ALA A 1 104 ? -0.690 -5.105 -22.527 1.00 78.12 104 ALA A CA 1
ATOM 824 C C . ALA A 1 104 ? -2.035 -4.369 -22.602 1.00 78.12 104 ALA A C 1
ATOM 826 O O . ALA A 1 104 ? -2.066 -3.193 -22.945 1.00 78.12 104 ALA A O 1
ATOM 827 N N . ILE A 1 105 ? -3.136 -5.034 -22.250 1.00 77.31 105 ILE A N 1
ATOM 828 C CA . ILE A 1 105 ? -4.468 -4.421 -22.211 1.00 77.31 105 ILE A CA 1
ATOM 829 C C . ILE A 1 105 ? -4.730 -3.758 -20.848 1.00 77.31 105 ILE A C 1
ATOM 831 O O . ILE A 1 105 ? -5.291 -2.670 -20.783 1.00 77.31 105 ILE A O 1
ATOM 835 N N . ILE A 1 106 ? -4.327 -4.386 -19.742 1.00 71.06 106 ILE A N 1
ATOM 836 C CA . ILE A 1 106 ? -4.651 -3.921 -18.381 1.00 71.06 106 ILE A CA 1
ATOM 837 C C . ILE A 1 106 ? -3.715 -2.815 -17.872 1.00 71.06 106 ILE A C 1
ATOM 839 O O . ILE A 1 106 ? -4.131 -1.971 -17.069 1.00 71.06 106 ILE A O 1
ATOM 843 N N . GLY A 1 107 ? -2.456 -2.835 -18.305 1.00 72.88 107 GLY A N 1
ATOM 844 C CA . GLY A 1 107 ? -1.419 -1.888 -17.899 1.00 72.88 107 GLY A CA 1
ATOM 845 C C . GLY A 1 107 ? -0.416 -1.601 -19.020 1.00 72.88 107 GLY A C 1
ATOM 846 O O . GLY A 1 107 ? 0.781 -1.839 -18.821 1.00 72.88 107 GLY A O 1
ATOM 847 N N . PRO A 1 108 ? -0.860 -1.110 -20.194 1.00 77.12 108 PRO A N 1
ATOM 848 C CA . PRO A 1 108 ? 0.036 -0.760 -21.299 1.00 77.12 108 PRO A CA 1
ATOM 849 C C . PRO A 1 108 ? 1.110 0.263 -20.893 1.00 77.12 108 PRO A C 1
ATOM 851 O O . PRO A 1 108 ? 2.222 0.230 -21.413 1.00 77.12 108 PRO A O 1
ATOM 854 N N . GLU A 1 109 ? 0.825 1.134 -19.920 1.00 74.00 109 GLU A N 1
ATOM 855 C CA . GLU A 1 109 ? 1.781 2.096 -19.373 1.00 74.00 109 GLU A CA 1
ATOM 856 C C . GLU A 1 109 ? 3.001 1.418 -18.735 1.00 74.00 109 GLU A C 1
ATOM 858 O O . GLU A 1 109 ? 4.129 1.890 -18.886 1.00 74.00 109 GLU A O 1
ATOM 863 N N . LEU A 1 110 ? 2.793 0.279 -18.067 1.00 74.56 110 LEU A N 1
ATOM 864 C CA . LEU A 1 110 ? 3.863 -0.480 -17.429 1.00 74.56 110 LEU A CA 1
ATOM 865 C C . LEU A 1 110 ? 4.725 -1.153 -18.492 1.00 74.56 110 LEU A C 1
ATOM 867 O O . LEU A 1 110 ? 5.947 -1.015 -18.470 1.00 74.56 110 LEU A O 1
ATOM 871 N N . LEU A 1 111 ? 4.099 -1.827 -19.461 1.00 79.38 111 LEU A N 1
ATOM 872 C CA . LEU A 1 111 ? 4.819 -2.464 -20.568 1.00 79.38 111 LEU A CA 1
ATOM 873 C C . LEU A 1 111 ? 5.630 -1.451 -21.374 1.00 79.38 111 LEU A C 1
ATOM 875 O O . LEU A 1 111 ? 6.755 -1.749 -21.764 1.00 79.38 111 LEU A O 1
ATOM 879 N N . MET A 1 112 ? 5.102 -0.248 -21.568 1.00 81.56 112 MET A N 1
ATOM 880 C CA . MET A 1 112 ? 5.810 0.836 -22.233 1.00 81.56 112 MET A CA 1
ATOM 881 C C . MET A 1 112 ? 7.062 1.281 -21.474 1.00 81.56 112 MET A C 1
ATOM 883 O O . MET A 1 112 ? 8.113 1.448 -22.091 1.00 81.56 112 MET A O 1
ATOM 887 N N . ILE A 1 113 ? 6.985 1.441 -20.146 1.00 78.00 113 ILE A N 1
ATOM 888 C CA . ILE A 1 113 ? 8.162 1.756 -19.318 1.00 78.00 113 ILE A CA 1
ATOM 889 C C . ILE A 1 113 ? 9.233 0.675 -19.500 1.00 78.00 113 ILE A C 1
ATOM 891 O O . ILE A 1 113 ? 10.410 0.991 -19.680 1.00 78.00 113 ILE A O 1
ATOM 895 N N . TRP A 1 114 ? 8.833 -0.598 -19.518 1.00 84.06 114 TRP A N 1
ATOM 896 C CA . TRP A 1 114 ? 9.745 -1.715 -19.766 1.00 84.06 114 TRP A CA 1
ATOM 897 C C . TRP A 1 114 ? 10.324 -1.714 -21.180 1.00 84.06 114 TRP A C 1
ATOM 899 O O . TRP A 1 114 ? 11.526 -1.931 -21.340 1.00 84.06 114 TRP A O 1
ATOM 909 N N . ALA A 1 115 ? 9.514 -1.424 -22.197 1.00 86.75 115 ALA A N 1
ATOM 910 C CA . ALA A 1 115 ? 9.977 -1.299 -23.574 1.00 86.75 115 ALA A CA 1
ATOM 911 C C . ALA A 1 115 ? 11.037 -0.196 -23.703 1.00 86.75 115 ALA A C 1
ATOM 913 O O . ALA A 1 115 ? 12.104 -0.425 -24.271 1.00 86.75 115 ALA A O 1
ATOM 914 N N . MET A 1 116 ? 10.798 0.963 -23.082 1.00 85.50 116 MET A N 1
ATOM 915 C CA . MET A 1 116 ? 11.739 2.083 -23.057 1.00 85.50 116 MET A CA 1
ATOM 916 C C . MET A 1 116 ? 13.035 1.744 -22.302 1.00 85.50 116 MET A C 1
ATOM 918 O O . MET A 1 116 ? 14.122 2.066 -22.783 1.00 85.50 116 MET A O 1
ATOM 922 N N . ARG A 1 117 ? 12.945 1.039 -21.160 1.00 84.38 117 ARG A N 1
ATOM 923 C CA . ARG A 1 117 ? 14.115 0.519 -20.420 1.00 84.38 117 ARG A CA 1
ATOM 924 C C . ARG A 1 117 ? 14.970 -0.392 -21.298 1.00 84.38 117 ARG A C 1
ATOM 926 O O . ARG A 1 117 ? 16.175 -0.181 -21.423 1.00 84.38 117 ARG A O 1
ATOM 933 N N . GLN A 1 118 ? 14.343 -1.376 -21.941 1.00 87.25 118 GLN A N 1
ATOM 934 C CA . GLN A 1 118 ? 15.033 -2.319 -22.822 1.00 87.25 118 GLN A CA 1
ATOM 935 C C . GLN A 1 118 ? 15.649 -1.617 -24.038 1.00 87.25 118 GLN A C 1
ATOM 937 O O . GLN A 1 118 ? 16.743 -1.986 -24.456 1.00 87.25 118 GLN A O 1
ATOM 942 N N . TRP A 1 119 ? 14.983 -0.600 -24.588 1.00 89.19 119 TRP A N 1
ATOM 943 C CA . TRP A 1 119 ? 15.482 0.180 -25.722 1.00 89.19 119 TRP A CA 1
ATOM 944 C C . TRP A 1 119 ? 16.718 1.019 -25.378 1.00 89.19 119 TRP A C 1
ATOM 946 O O . TRP A 1 119 ? 17.697 1.012 -26.130 1.00 89.19 119 TRP A O 1
ATOM 956 N N . LEU A 1 120 ? 16.707 1.716 -24.235 1.00 85.50 120 LEU A N 1
ATOM 957 C CA . LEU A 1 120 ? 17.866 2.482 -23.760 1.00 85.50 120 LEU A CA 1
ATOM 958 C C . LEU A 1 120 ? 19.059 1.560 -23.508 1.00 85.50 120 LEU A C 1
ATOM 960 O O . LEU A 1 120 ? 20.173 1.838 -23.944 1.00 85.50 120 LEU A O 1
ATOM 964 N N . GLN A 1 121 ? 18.812 0.416 -22.877 1.00 83.56 121 GLN A N 1
ATOM 965 C CA . GLN A 1 121 ? 19.854 -0.560 -22.610 1.00 83.56 121 GLN A CA 1
ATOM 966 C C . GLN A 1 121 ? 20.430 -1.183 -23.884 1.00 83.56 121 GLN A C 1
ATOM 968 O O . GLN A 1 121 ? 21.648 -1.247 -24.033 1.00 83.56 121 GLN A O 1
ATOM 973 N N . ALA A 1 122 ? 19.578 -1.603 -24.820 1.00 88.00 122 ALA A N 1
ATOM 974 C CA . ALA A 1 122 ? 20.021 -2.115 -26.112 1.00 88.00 122 ALA A CA 1
ATOM 975 C C . ALA A 1 122 ? 20.823 -1.064 -26.895 1.00 88.00 122 ALA A C 1
ATOM 977 O O . ALA A 1 122 ? 21.805 -1.404 -27.552 1.00 88.00 122 ALA A O 1
ATOM 978 N N . SER A 1 123 ? 20.436 0.211 -26.786 1.00 87.75 123 SER A N 1
ATOM 979 C CA . SER A 1 123 ? 21.167 1.329 -27.389 1.00 87.75 123 SER A CA 1
ATOM 980 C C . SER A 1 123 ? 22.552 1.514 -26.766 1.00 87.75 123 SER A C 1
ATOM 982 O O . SER A 1 123 ? 23.511 1.716 -27.502 1.00 87.75 123 SER A O 1
ATOM 984 N N . ASN A 1 124 ? 22.681 1.389 -25.444 1.00 84.12 124 ASN A N 1
ATOM 985 C CA . ASN A 1 124 ? 23.978 1.475 -24.769 1.00 84.12 124 ASN A CA 1
ATOM 986 C C . ASN A 1 124 ? 24.886 0.287 -25.113 1.00 84.12 124 ASN A C 1
ATOM 988 O O . ASN A 1 124 ? 26.061 0.484 -25.392 1.00 84.12 124 ASN A O 1
ATOM 992 N N . ILE A 1 125 ? 24.349 -0.936 -25.160 1.00 85.69 125 ILE A N 1
ATOM 993 C CA . ILE A 1 125 ? 25.117 -2.134 -25.541 1.00 85.69 125 ILE A CA 1
ATOM 994 C C . ILE A 1 125 ? 25.642 -2.020 -26.975 1.00 85.69 125 ILE A C 1
ATOM 996 O O . ILE A 1 125 ? 26.789 -2.371 -27.229 1.00 85.69 125 ILE A O 1
ATOM 1000 N N . ALA A 1 126 ? 24.819 -1.513 -27.898 1.00 87.06 126 ALA A N 1
ATOM 1001 C CA . ALA A 1 126 ? 25.233 -1.298 -29.281 1.00 87.06 126 ALA A CA 1
ATOM 1002 C C . ALA A 1 126 ? 26.404 -0.312 -29.388 1.00 87.06 126 ALA A C 1
ATOM 1004 O O . ALA A 1 126 ? 27.321 -0.561 -30.153 1.00 87.06 126 ALA A O 1
ATOM 1005 N N . LYS A 1 127 ? 26.405 0.758 -28.579 1.00 85.62 127 LYS A N 1
ATOM 1006 C CA . LYS A 1 127 ? 27.539 1.694 -28.501 1.00 85.62 127 LYS A CA 1
ATOM 1007 C C . LYS A 1 127 ? 28.797 1.038 -27.924 1.00 85.62 127 LYS A C 1
ATOM 1009 O O . LYS A 1 127 ? 29.882 1.238 -28.442 1.00 85.62 127 LYS A O 1
ATOM 1014 N N . ILE A 1 128 ? 28.660 0.238 -26.860 1.00 83.38 128 ILE A N 1
ATOM 1015 C CA . ILE A 1 128 ? 29.804 -0.417 -26.195 1.00 83.38 128 ILE A CA 1
ATOM 1016 C C . ILE A 1 128 ? 30.529 -1.391 -27.135 1.00 83.38 128 ILE A C 1
ATOM 1018 O O . ILE A 1 128 ? 31.749 -1.488 -27.089 1.00 83.38 128 ILE A O 1
ATOM 1022 N N . TYR A 1 129 ? 29.787 -2.124 -27.966 1.00 86.38 129 TYR A N 1
ATOM 1023 C CA . TYR A 1 129 ? 30.344 -3.127 -28.880 1.00 86.38 129 TYR A CA 1
ATOM 1024 C C . TYR A 1 129 ? 30.280 -2.684 -30.350 1.00 86.38 129 TYR A C 1
ATOM 1026 O O . TYR A 1 129 ? 30.259 -3.526 -31.249 1.00 86.38 129 TYR A O 1
ATOM 1034 N N . GLU A 1 130 ? 30.255 -1.373 -30.605 1.00 86.81 130 GLU A N 1
ATOM 1035 C CA . GLU A 1 130 ? 30.161 -0.809 -31.957 1.00 86.81 130 GLU A CA 1
ATOM 1036 C C . GLU A 1 130 ? 31.337 -1.257 -32.836 1.00 86.81 130 GLU A C 1
ATOM 1038 O O . GLU A 1 130 ? 31.127 -1.695 -33.967 1.00 86.81 130 GLU A O 1
ATOM 1043 N N . ASP A 1 131 ? 32.544 -1.303 -32.262 1.00 84.19 131 ASP A N 1
ATOM 1044 C CA . ASP A 1 131 ? 33.765 -1.795 -32.920 1.00 84.19 131 ASP A CA 1
ATOM 1045 C C . ASP A 1 131 ? 33.677 -3.266 -33.358 1.00 84.19 131 ASP A C 1
ATOM 1047 O O . ASP A 1 131 ? 34.406 -3.708 -34.243 1.00 84.19 131 ASP A O 1
ATOM 1051 N N . HIS A 1 132 ? 32.764 -4.035 -32.758 1.00 84.00 132 HIS A N 1
ATOM 1052 C CA . HIS A 1 132 ? 32.501 -5.431 -33.106 1.00 84.00 132 HIS A CA 1
ATOM 1053 C C . HIS A 1 132 ? 31.306 -5.579 -34.070 1.00 84.00 132 HIS A C 1
ATOM 1055 O O . HIS A 1 132 ? 30.806 -6.684 -34.284 1.00 84.00 132 HIS A O 1
ATOM 1061 N N . GLY A 1 133 ? 30.802 -4.472 -34.629 1.00 85.81 133 GLY A N 1
ATOM 1062 C CA . GLY A 1 133 ? 29.672 -4.447 -35.563 1.00 85.81 133 GLY A CA 1
ATOM 1063 C C . GLY A 1 133 ? 28.297 -4.630 -34.907 1.00 85.81 133 GLY A C 1
ATOM 1064 O O . GLY A 1 133 ? 27.296 -4.856 -35.597 1.00 85.81 133 GLY A O 1
ATOM 1065 N N . TRP A 1 134 ? 28.201 -4.547 -33.575 1.00 90.75 134 TRP A N 1
ATOM 1066 C CA . TRP A 1 134 ? 26.942 -4.778 -32.870 1.00 90.75 134 TRP A CA 1
ATOM 1067 C C . TRP A 1 134 ? 25.976 -3.600 -32.980 1.00 90.75 134 TRP A C 1
ATOM 1069 O O . TRP A 1 134 ? 26.107 -2.561 -32.348 1.00 90.75 134 TRP A O 1
ATOM 1079 N N . THR A 1 135 ? 24.903 -3.808 -33.734 1.00 92.12 135 THR A N 1
ATOM 1080 C CA . THR A 1 135 ? 23.761 -2.883 -33.786 1.00 92.12 135 THR A CA 1
ATOM 1081 C C . THR A 1 135 ? 22.803 -3.028 -32.588 1.00 92.12 135 THR A C 1
ATOM 1083 O O . THR A 1 135 ? 22.851 -4.006 -31.839 1.00 92.12 135 THR A O 1
ATOM 1086 N N . LYS A 1 136 ? 21.827 -2.112 -32.456 1.00 89.62 136 LYS A N 1
ATOM 1087 C CA . LYS A 1 136 ? 20.740 -2.192 -31.449 1.00 89.62 136 LYS A CA 1
ATOM 1088 C C . LYS A 1 136 ? 19.977 -3.522 -31.453 1.00 89.62 136 LYS A C 1
ATOM 1090 O O . LYS A 1 136 ? 19.444 -3.911 -30.417 1.00 89.62 136 LYS A O 1
ATOM 1095 N N . VAL A 1 137 ? 19.937 -4.219 -32.592 1.00 90.69 137 VAL A N 1
ATOM 1096 C CA . VAL A 1 137 ? 19.331 -5.555 -32.707 1.00 90.69 137 VAL A CA 1
ATOM 1097 C C . VAL A 1 137 ? 20.092 -6.568 -31.847 1.00 90.69 137 VAL A C 1
ATOM 1099 O O . VAL A 1 137 ? 19.466 -7.296 -31.082 1.00 90.69 137 VAL A O 1
ATOM 1102 N N . HIS A 1 138 ? 21.430 -6.551 -31.880 1.00 92.38 138 HIS A N 1
ATOM 1103 C CA . HIS A 1 138 ? 22.281 -7.385 -31.020 1.00 92.38 138 HIS A CA 1
ATOM 1104 C C . HIS A 1 138 ? 22.115 -7.017 -29.544 1.00 92.38 138 HIS A C 1
ATOM 1106 O O . HIS A 1 138 ? 21.995 -7.897 -28.694 1.00 92.38 138 HIS A O 1
ATOM 1112 N N . GLY A 1 139 ? 22.022 -5.716 -29.242 1.00 89.00 139 GLY A N 1
ATOM 1113 C CA . GLY A 1 139 ? 21.748 -5.230 -27.889 1.00 89.00 139 GLY A CA 1
ATOM 1114 C C . GLY A 1 139 ? 20.427 -5.770 -27.331 1.00 89.00 139 GLY A C 1
ATOM 1115 O O . GLY A 1 139 ? 20.396 -6.326 -26.233 1.00 89.00 139 GLY A O 1
ATOM 1116 N N . HIS A 1 140 ? 19.342 -5.683 -28.105 1.00 91.06 140 HIS A N 1
ATOM 1117 C CA . HIS A 1 140 ? 18.054 -6.263 -27.721 1.00 91.06 140 HIS A CA 1
ATOM 1118 C C . HIS A 1 140 ? 18.112 -7.783 -27.606 1.00 91.06 140 HIS A C 1
ATOM 1120 O O . HIS A 1 140 ? 17.516 -8.338 -26.682 1.00 91.06 140 HIS A O 1
ATOM 1126 N N . PHE A 1 141 ? 18.838 -8.439 -28.511 1.00 91.50 141 PHE A N 1
ATOM 1127 C CA . PHE A 1 141 ? 19.030 -9.880 -28.496 1.00 91.50 141 PHE A CA 1
ATOM 1128 C C . PHE A 1 141 ? 19.727 -10.336 -27.206 1.00 91.50 141 PHE A C 1
ATOM 1130 O O . PHE A 1 141 ? 19.243 -11.253 -26.549 1.00 91.50 141 PHE A O 1
ATOM 1137 N N . LEU A 1 142 ? 20.776 -9.643 -26.753 1.00 88.94 142 LEU A N 1
ATOM 1138 C CA . LEU A 1 142 ? 21.419 -9.919 -25.464 1.00 88.94 142 LEU A CA 1
ATOM 1139 C C . LEU A 1 142 ? 20.456 -9.699 -24.281 1.00 88.94 142 LEU A C 1
ATOM 1141 O O . LEU A 1 142 ? 20.319 -10.582 -23.434 1.00 88.94 142 LEU A O 1
ATOM 1145 N N . VAL A 1 143 ? 19.739 -8.567 -24.247 1.00 87.19 143 VAL A N 1
ATOM 1146 C CA . VAL A 1 143 ? 18.774 -8.226 -23.175 1.00 87.19 143 VAL A CA 1
ATOM 1147 C C . VAL A 1 143 ? 17.682 -9.291 -23.019 1.00 87.19 143 VAL A C 1
ATOM 1149 O O . VAL A 1 143 ? 17.274 -9.596 -21.900 1.00 87.19 143 VAL A O 1
ATOM 1152 N N . MET A 1 144 ? 17.211 -9.878 -24.123 1.00 88.94 144 MET A N 1
ATOM 1153 C CA . MET A 1 144 ? 16.132 -10.873 -24.113 1.00 88.94 144 MET A CA 1
ATOM 1154 C C . MET A 1 144 ? 16.589 -12.319 -23.856 1.00 88.94 144 MET A C 1
ATOM 1156 O O . MET A 1 144 ? 15.758 -13.227 -23.926 1.00 88.94 144 MET A O 1
ATOM 1160 N N . GLY A 1 145 ? 17.876 -12.544 -23.558 1.00 87.25 145 GLY A N 1
ATOM 1161 C CA . GLY A 1 145 ? 18.443 -13.876 -23.306 1.00 87.25 145 GLY A CA 1
ATOM 1162 C C . GLY A 1 145 ? 18.979 -14.587 -24.553 1.00 87.25 145 GLY A C 1
ATOM 1163 O O . GLY A 1 145 ? 19.032 -15.815 -24.593 1.00 87.25 145 GLY A O 1
ATOM 1164 N N . GLY A 1 146 ? 19.365 -13.817 -25.572 1.00 88.00 146 GLY A N 1
ATOM 1165 C CA . GLY A 1 146 ? 19.866 -14.264 -26.875 1.00 88.00 146 GLY A CA 1
ATOM 1166 C C . GLY A 1 146 ? 21.075 -15.175 -26.836 1.00 88.00 146 GLY A C 1
ATOM 1167 O O . GLY A 1 146 ? 21.252 -15.955 -27.761 1.00 88.00 146 GLY A O 1
ATOM 1168 N N . PHE A 1 147 ? 21.870 -15.141 -25.769 1.00 90.00 147 PHE A N 1
ATOM 1169 C CA . PHE A 1 147 ? 23.085 -15.938 -25.646 1.00 90.00 147 PHE A CA 1
ATOM 1170 C C . PHE A 1 147 ? 22.987 -16.897 -24.460 1.00 90.00 147 PHE A C 1
ATOM 1172 O O . PHE A 1 147 ? 22.532 -16.539 -23.370 1.00 90.00 147 PHE A O 1
ATOM 1179 N N . MET A 1 148 ? 23.412 -18.137 -24.673 1.00 87.94 148 MET A N 1
ATOM 1180 C CA . MET A 1 148 ? 23.381 -19.199 -23.677 1.00 87.94 148 MET A CA 1
ATOM 1181 C C . MET A 1 148 ? 24.763 -19.806 -23.523 1.00 87.94 148 MET A C 1
ATOM 1183 O O . MET A 1 148 ? 25.389 -20.192 -24.506 1.00 87.94 148 MET A O 1
ATOM 1187 N N . LEU A 1 149 ? 25.214 -19.899 -22.275 1.00 85.94 149 LEU A N 1
ATOM 1188 C CA . LEU A 1 149 ? 26.495 -20.482 -21.922 1.00 85.94 149 LEU A CA 1
ATOM 1189 C C . LEU A 1 149 ? 26.400 -22.008 -21.922 1.00 85.94 149 LEU A C 1
ATOM 1191 O O . LEU A 1 149 ? 25.544 -22.582 -21.238 1.00 85.94 149 LEU A O 1
ATOM 1195 N N . TYR A 1 150 ? 27.319 -22.643 -22.639 1.00 84.12 150 TYR A N 1
ATOM 1196 C CA . TYR A 1 150 ? 27.496 -24.086 -22.681 1.00 84.12 150 TYR A CA 1
ATOM 1197 C C . TYR A 1 150 ? 28.801 -24.473 -21.987 1.00 84.12 150 TYR A C 1
ATOM 1199 O O . TYR A 1 150 ? 29.846 -23.857 -22.195 1.00 84.12 150 TYR A O 1
ATOM 1207 N N . ARG A 1 151 ? 28.735 -25.517 -21.161 1.00 82.62 151 ARG A N 1
ATOM 1208 C CA . ARG A 1 151 ? 29.904 -26.179 -20.570 1.00 82.62 151 ARG A CA 1
ATOM 1209 C C . ARG A 1 151 ? 29.867 -27.636 -20.994 1.00 82.62 151 ARG A C 1
ATOM 1211 O O . ARG A 1 151 ? 28.872 -28.310 -20.743 1.00 82.62 151 ARG A O 1
ATOM 1218 N N . ASN A 1 152 ? 30.911 -28.101 -21.678 1.00 75.06 152 ASN A N 1
ATOM 1219 C CA . ASN A 1 152 ? 31.012 -29.478 -22.180 1.00 75.06 152 ASN A CA 1
ATOM 1220 C C . ASN A 1 152 ? 29.765 -29.938 -22.969 1.00 75.06 152 ASN A C 1
ATOM 1222 O O . ASN A 1 152 ? 29.294 -31.060 -22.813 1.00 75.06 152 ASN A O 1
ATOM 1226 N N . GLY A 1 153 ? 29.186 -29.049 -23.786 1.00 70.81 153 GLY A N 1
ATOM 1227 C CA . GLY A 1 153 ? 28.002 -29.351 -24.600 1.00 70.81 153 GLY A CA 1
ATOM 1228 C C . GLY A 1 153 ? 26.653 -29.297 -23.870 1.00 70.81 153 GLY A C 1
ATOM 1229 O O . GLY A 1 153 ? 25.625 -29.481 -24.517 1.00 70.81 153 GLY A O 1
ATOM 1230 N N . VAL A 1 154 ? 26.619 -28.980 -22.569 1.00 76.25 154 VAL A N 1
ATOM 1231 C CA . VAL A 1 154 ? 25.376 -28.851 -21.789 1.00 76.25 154 VAL A CA 1
ATOM 1232 C C . VAL A 1 154 ? 25.019 -27.372 -21.566 1.00 76.25 154 VAL A C 1
ATOM 1234 O O . VAL A 1 154 ? 25.873 -26.607 -21.097 1.00 76.25 154 VAL A O 1
ATOM 1237 N N . PRO A 1 155 ? 23.772 -26.941 -21.859 1.00 79.69 155 PRO A N 1
ATOM 1238 C CA . PRO A 1 155 ? 23.324 -25.582 -21.573 1.00 79.69 155 PRO A CA 1
ATOM 1239 C C . PRO A 1 155 ? 23.276 -25.362 -20.061 1.00 79.69 155 PRO A C 1
ATOM 1241 O O . PRO A 1 155 ? 22.573 -26.065 -19.341 1.00 79.69 155 PRO A O 1
ATOM 1244 N N . THR A 1 156 ? 24.031 -24.381 -19.572 1.00 80.69 156 THR A N 1
ATOM 1245 C CA . THR A 1 156 ? 24.138 -24.110 -18.131 1.00 80.69 156 THR A CA 1
ATOM 1246 C C . THR A 1 156 ? 23.258 -22.935 -17.718 1.00 80.69 156 THR A C 1
ATOM 1248 O O . THR A 1 156 ? 22.493 -23.033 -16.766 1.00 80.69 156 THR A O 1
ATOM 1251 N N . GLN A 1 157 ? 23.370 -21.800 -18.413 1.00 83.94 157 GLN A N 1
ATOM 1252 C CA . GLN A 1 157 ? 22.637 -20.579 -18.067 1.00 83.94 157 GLN A CA 1
ATOM 1253 C C . GLN A 1 157 ? 22.577 -19.602 -19.243 1.00 83.94 157 GLN A C 1
ATOM 1255 O O . GLN A 1 157 ? 23.441 -19.619 -20.117 1.00 83.94 157 GLN A O 1
ATOM 1260 N N . THR A 1 158 ? 21.591 -18.707 -19.246 1.00 84.75 158 THR A N 1
ATOM 1261 C CA . THR A 1 158 ? 21.569 -17.553 -20.155 1.00 84.75 158 THR A CA 1
ATOM 1262 C C . THR A 1 158 ? 22.593 -16.505 -19.707 1.00 84.75 158 THR A C 1
ATOM 1264 O O . THR A 1 158 ? 22.800 -16.285 -18.508 1.00 84.75 158 THR A O 1
ATOM 1267 N N . LEU A 1 159 ? 23.267 -15.876 -20.667 1.00 83.56 159 LEU A N 1
ATOM 1268 C CA . LEU A 1 159 ? 24.239 -14.822 -20.403 1.00 83.56 159 LEU A CA 1
ATOM 1269 C C . LEU A 1 159 ? 23.500 -13.491 -20.244 1.00 83.56 159 LEU A C 1
ATOM 1271 O O . LEU A 1 159 ? 23.085 -12.876 -21.222 1.00 83.56 159 LEU A O 1
ATOM 1275 N N . SER A 1 160 ? 23.335 -13.047 -18.995 1.00 82.31 160 SER A N 1
ATOM 1276 C CA . SER A 1 160 ? 22.939 -11.664 -18.710 1.00 82.31 160 SER A CA 1
ATOM 1277 C C . SER A 1 160 ? 24.059 -10.698 -19.100 1.00 82.31 160 SER A C 1
ATOM 1279 O O . SER A 1 160 ? 25.214 -11.100 -19.202 1.00 82.31 160 SER A O 1
ATOM 1281 N N . ILE A 1 161 ? 23.737 -9.413 -19.259 1.00 78.94 161 ILE A N 1
ATOM 1282 C CA . ILE A 1 161 ? 24.688 -8.379 -19.708 1.00 78.94 161 ILE A CA 1
ATOM 1283 C C . ILE A 1 161 ? 25.965 -8.356 -18.859 1.00 78.94 161 ILE A C 1
ATOM 1285 O O . ILE A 1 161 ? 27.067 -8.382 -19.397 1.00 78.94 161 ILE A O 1
ATOM 1289 N N . GLU A 1 162 ? 25.818 -8.394 -17.534 1.00 75.31 162 GLU A N 1
ATOM 1290 C CA . GLU A 1 162 ? 26.946 -8.420 -16.596 1.00 75.31 162 GLU A CA 1
ATOM 1291 C C . GLU A 1 162 ? 27.815 -9.673 -16.763 1.00 75.31 162 GLU A C 1
ATOM 1293 O O . GLU A 1 162 ? 29.040 -9.590 -16.779 1.00 75.31 162 GLU A O 1
ATOM 1298 N N . LYS A 1 163 ? 27.186 -10.848 -16.908 1.00 79.69 163 LYS A N 1
ATOM 1299 C CA . LYS A 1 163 ? 27.901 -12.121 -17.068 1.00 79.69 163 LYS A CA 1
ATOM 1300 C C . LYS A 1 163 ? 28.589 -12.199 -18.423 1.00 79.69 163 LYS A C 1
ATOM 1302 O O . LYS A 1 163 ? 29.705 -12.695 -18.492 1.00 79.69 163 LYS A O 1
ATOM 1307 N N . PHE A 1 164 ? 27.932 -11.715 -19.473 1.00 85.06 164 PHE A N 1
ATOM 1308 C CA . PHE A 1 164 ? 28.493 -11.641 -20.815 1.00 85.06 164 PHE A CA 1
ATOM 1309 C C . PHE A 1 164 ? 29.774 -10.806 -20.806 1.00 85.06 164 PHE A C 1
ATOM 1311 O O . PHE A 1 164 ? 30.823 -11.298 -21.207 1.00 85.06 164 PHE A O 1
ATOM 1318 N N . HIS A 1 165 ? 29.710 -9.594 -20.250 1.00 81.31 165 HIS A N 1
ATOM 1319 C CA . HIS A 1 165 ? 30.865 -8.706 -20.177 1.00 81.31 165 HIS A CA 1
ATOM 1320 C C . HIS A 1 165 ? 31.986 -9.283 -19.302 1.00 81.31 165 HIS A C 1
ATOM 1322 O O . HIS A 1 165 ? 33.122 -9.380 -19.751 1.00 81.31 165 HIS A O 1
ATOM 1328 N N . LYS A 1 166 ? 31.659 -9.787 -18.105 1.00 81.06 166 LYS A N 1
ATOM 1329 C CA . LYS A 1 166 ? 32.636 -10.413 -17.203 1.00 81.06 166 LYS A CA 1
ATOM 1330 C C . LYS A 1 166 ? 33.358 -11.597 -17.844 1.00 81.06 166 LYS A C 1
ATOM 1332 O O . LYS A 1 166 ? 34.565 -11.752 -17.680 1.00 81.06 166 LYS A O 1
ATOM 1337 N N . HIS A 1 167 ? 32.621 -12.466 -18.533 1.00 82.56 167 HIS A N 1
ATOM 1338 C CA . HIS A 1 167 ? 33.220 -13.630 -19.173 1.00 82.56 167 HIS A CA 1
ATOM 1339 C C . HIS A 1 167 ? 34.110 -13.243 -20.356 1.00 82.56 167 HIS A C 1
ATOM 1341 O O . HIS A 1 167 ? 35.118 -13.918 -20.576 1.00 82.56 167 HIS A O 1
ATOM 1347 N N . LEU A 1 168 ? 33.755 -12.171 -21.071 1.00 84.31 168 LEU A N 1
ATOM 1348 C CA . LEU A 1 168 ? 34.542 -11.612 -22.164 1.00 84.31 168 LEU A CA 1
ATOM 1349 C C . LEU A 1 168 ? 35.837 -10.962 -21.646 1.00 84.31 168 LEU A C 1
ATOM 1351 O O . LEU A 1 168 ? 36.911 -11.288 -22.141 1.00 84.31 168 LEU A O 1
ATOM 1355 N N . GLU A 1 169 ? 35.761 -10.128 -20.602 1.00 79.88 169 GLU A N 1
ATOM 1356 C CA . GLU A 1 169 ? 36.933 -9.507 -19.956 1.00 79.88 169 GLU A CA 1
ATOM 1357 C C . GLU A 1 169 ? 37.892 -10.550 -19.365 1.00 79.88 169 GLU A C 1
ATOM 1359 O O . GLU A 1 169 ? 39.109 -10.415 -19.465 1.00 79.88 169 GLU A O 1
ATOM 1364 N N . ALA A 1 170 ? 37.349 -11.619 -18.776 1.00 80.44 170 ALA A N 1
ATOM 1365 C CA . ALA A 1 170 ? 38.137 -12.726 -18.241 1.00 80.44 170 ALA A CA 1
ATOM 1366 C C . ALA A 1 170 ? 38.746 -13.633 -19.331 1.00 80.44 170 ALA A C 1
ATOM 1368 O O . ALA A 1 170 ? 39.447 -14.584 -18.997 1.00 80.44 170 ALA A O 1
ATOM 1369 N N . GLY A 1 171 ? 38.437 -13.409 -20.617 1.00 80.31 171 GLY A N 1
ATOM 1370 C CA . GLY A 1 171 ? 38.863 -14.275 -21.724 1.00 80.31 171 GLY A CA 1
ATOM 1371 C C . GLY A 1 171 ? 38.249 -15.682 -21.699 1.00 80.31 171 GLY A C 1
ATOM 1372 O O . GLY A 1 171 ? 38.694 -16.567 -22.426 1.00 80.31 171 GLY A O 1
ATOM 1373 N N . SER A 1 172 ? 37.230 -15.900 -20.863 1.00 80.81 172 SER A N 1
ATOM 1374 C CA . SER A 1 172 ? 36.585 -17.203 -20.640 1.00 80.81 172 SER A CA 1
ATOM 1375 C C . SER A 1 172 ? 35.527 -17.568 -21.691 1.00 80.81 172 SER A C 1
ATOM 1377 O O . SER A 1 172 ? 35.062 -18.705 -21.723 1.00 80.81 172 SER A O 1
ATOM 1379 N N . ILE A 1 173 ? 35.144 -16.624 -22.555 1.00 86.81 173 ILE A N 1
ATOM 1380 C CA . ILE A 1 173 ? 34.307 -16.852 -23.742 1.00 86.81 173 ILE A CA 1
ATOM 1381 C C . ILE A 1 173 ? 34.900 -16.104 -24.935 1.00 86.81 173 ILE A C 1
ATOM 1383 O O . ILE A 1 173 ? 35.530 -15.061 -24.763 1.00 86.81 173 ILE A O 1
ATOM 1387 N N . ASP A 1 174 ? 34.669 -16.619 -26.140 1.00 84.75 174 ASP A N 1
ATOM 1388 C CA . ASP A 1 174 ? 34.899 -15.857 -27.367 1.00 84.75 174 ASP A CA 1
ATOM 1389 C C . ASP A 1 174 ? 33.747 -14.891 -27.634 1.00 84.75 174 ASP A C 1
ATOM 1391 O O . ASP A 1 174 ? 32.588 -15.167 -27.301 1.00 84.75 174 ASP A O 1
ATOM 1395 N N . PHE A 1 175 ? 34.062 -13.764 -28.273 1.00 85.88 175 PHE A N 1
ATOM 1396 C CA . PHE A 1 175 ? 33.030 -12.864 -28.766 1.00 85.88 175 PHE A CA 1
ATOM 1397 C C . PHE A 1 175 ? 32.208 -13.589 -29.848 1.00 85.88 175 PHE A C 1
ATOM 1399 O O . PHE A 1 175 ? 32.785 -14.108 -30.807 1.00 85.88 175 PHE A O 1
ATOM 1406 N N . PRO A 1 176 ? 30.875 -13.682 -29.711 1.00 86.00 176 PRO A N 1
ATOM 1407 C CA . PRO A 1 176 ? 30.067 -14.493 -30.609 1.00 86.00 176 PRO A CA 1
ATOM 1408 C C . PRO A 1 176 ? 29.994 -13.851 -31.998 1.00 86.00 176 PRO A C 1
ATOM 1410 O O . PRO A 1 176 ? 29.578 -12.702 -32.146 1.00 86.00 176 PRO A O 1
ATOM 1413 N N . ASN A 1 177 ? 30.354 -14.623 -33.023 1.00 80.38 177 ASN A N 1
ATOM 1414 C CA . ASN A 1 177 ? 30.256 -14.209 -34.419 1.00 80.38 177 ASN A CA 1
ATOM 1415 C C . ASN A 1 177 ? 28.824 -14.438 -34.932 1.00 80.38 177 ASN A C 1
ATOM 1417 O O . ASN A 1 177 ? 28.511 -15.504 -35.461 1.00 80.38 177 ASN A O 1
ATOM 1421 N N . ILE A 1 178 ? 27.938 -13.471 -34.691 1.00 85.44 178 ILE A N 1
ATOM 1422 C CA . ILE A 1 178 ? 26.567 -13.462 -35.208 1.00 85.44 178 ILE A CA 1
ATOM 1423 C C . ILE A 1 178 ? 26.295 -12.135 -35.911 1.00 85.44 178 ILE A C 1
ATOM 1425 O O . ILE A 1 178 ? 26.593 -11.077 -35.358 1.00 85.44 178 ILE A O 1
ATOM 1429 N N . THR A 1 179 ? 25.734 -12.192 -37.119 1.00 87.75 179 THR A N 1
ATOM 1430 C CA . THR A 1 179 ? 25.371 -10.992 -37.880 1.00 87.75 179 THR A CA 1
ATOM 1431 C C . THR A 1 179 ? 23.970 -10.499 -37.515 1.00 87.75 179 THR A C 1
ATOM 1433 O O . THR A 1 179 ? 23.144 -11.222 -36.946 1.00 87.75 179 THR A O 1
ATOM 1436 N N . LYS A 1 180 ? 23.659 -9.249 -37.877 1.00 85.94 180 LYS A N 1
ATOM 1437 C CA . LYS A 1 180 ? 22.309 -8.696 -37.704 1.00 85.94 180 LYS A CA 1
ATOM 1438 C C . LYS A 1 180 ? 21.292 -9.516 -38.500 1.00 85.94 180 LYS A C 1
ATOM 1440 O O . LYS A 1 180 ? 20.193 -9.765 -38.010 1.00 85.94 180 LYS A O 1
ATOM 1445 N N . GLU A 1 181 ? 21.663 -9.915 -39.708 1.00 85.00 181 GLU A N 1
ATOM 1446 C CA . GLU A 1 181 ? 20.849 -10.685 -40.641 1.00 85.00 181 GLU A CA 1
ATOM 1447 C C . GLU A 1 181 ? 20.498 -12.056 -40.046 1.00 85.00 181 GLU A C 1
ATOM 1449 O O . GLU A 1 181 ? 19.328 -12.433 -40.066 1.00 85.00 181 GLU A O 1
ATOM 1454 N N . ASP A 1 182 ? 21.451 -12.728 -39.388 1.00 84.31 182 ASP A N 1
ATOM 1455 C CA . ASP A 1 182 ? 21.217 -14.005 -38.690 1.00 84.31 182 ASP A CA 1
ATOM 1456 C C . ASP A 1 182 ? 20.205 -13.885 -37.540 1.00 84.31 182 ASP A C 1
ATOM 1458 O O . ASP A 1 182 ? 19.459 -14.822 -37.242 1.00 84.31 182 ASP A O 1
ATOM 1462 N N . ILE A 1 183 ? 20.184 -12.743 -36.843 1.00 85.75 183 ILE A N 1
ATOM 1463 C CA . ILE A 1 183 ? 19.216 -12.485 -35.768 1.00 85.75 183 ILE A CA 1
ATOM 1464 C C . ILE A 1 183 ? 17.835 -12.176 -36.356 1.00 85.75 183 ILE A C 1
ATOM 1466 O O . ILE A 1 183 ? 16.821 -12.628 -35.819 1.00 85.75 183 ILE A O 1
ATOM 1470 N N . VAL A 1 184 ? 17.784 -11.406 -37.445 1.00 82.69 184 VAL A N 1
ATOM 1471 C CA . VAL A 1 184 ? 16.532 -11.041 -38.121 1.00 82.69 184 VAL A CA 1
ATOM 1472 C C . VAL A 1 184 ? 15.881 -12.261 -38.772 1.00 82.69 184 VAL A C 1
ATOM 1474 O O . VAL A 1 184 ? 14.669 -12.403 -38.659 1.00 82.69 184 VAL A O 1
ATOM 1477 N N . ASP A 1 185 ? 16.650 -13.186 -39.347 1.00 80.81 185 ASP A N 1
ATOM 1478 C CA . ASP A 1 185 ? 16.127 -14.442 -39.910 1.00 80.81 185 ASP A CA 1
ATOM 1479 C C . ASP A 1 185 ? 15.437 -15.322 -38.847 1.00 80.81 185 ASP A C 1
ATOM 1481 O O . ASP A 1 185 ? 14.428 -15.984 -39.091 1.00 80.81 185 ASP A O 1
ATOM 1485 N N . ARG A 1 186 ? 15.908 -15.250 -37.596 1.00 83.12 186 ARG A N 1
ATOM 1486 C CA . ARG A 1 186 ? 15.276 -15.930 -36.452 1.00 83.12 186 ARG A CA 1
ATOM 1487 C C . ARG A 1 186 ? 13.988 -15.251 -35.973 1.00 83.12 186 ARG A C 1
ATOM 1489 O O . ARG A 1 186 ? 13.251 -15.852 -35.184 1.00 83.12 186 ARG A O 1
ATOM 1496 N N . SER A 1 187 ? 13.732 -14.012 -36.392 1.00 82.50 187 SER A N 1
ATOM 1497 C CA . SER A 1 187 ? 12.540 -13.237 -36.043 1.00 82.50 187 SER A CA 1
ATOM 1498 C C . SER A 1 187 ? 11.361 -13.661 -36.919 1.00 82.50 187 SER A C 1
ATOM 1500 O O . SER A 1 187 ? 11.415 -13.582 -38.142 1.00 82.50 187 SER A O 1
ATOM 1502 N N . LYS A 1 188 ? 10.246 -14.081 -36.311 1.00 70.44 188 LYS A N 1
ATOM 1503 C CA . LYS A 1 188 ? 9.090 -14.619 -37.060 1.00 70.44 188 LYS A CA 1
ATOM 1504 C C . LYS A 1 188 ? 8.161 -13.564 -37.659 1.00 70.44 188 LYS A C 1
ATOM 1506 O O . LYS A 1 188 ? 7.157 -13.917 -38.274 1.00 70.44 188 LYS A O 1
ATOM 1511 N N . GLY A 1 189 ? 8.439 -12.281 -37.481 1.00 63.72 189 GLY A N 1
ATOM 1512 C CA . GLY A 1 189 ? 7.612 -11.242 -38.077 1.00 63.72 189 GLY A CA 1
ATOM 1513 C C . GLY A 1 189 ? 8.370 -9.944 -38.169 1.00 63.72 189 GLY A C 1
ATOM 1514 O O . GLY A 1 189 ? 8.568 -9.300 -37.145 1.00 63.72 189 GLY A O 1
ATOM 1515 N N . ASP A 1 190 ? 8.775 -9.555 -39.380 1.00 62.69 190 ASP A N 1
ATOM 1516 C CA . ASP A 1 190 ? 9.520 -8.302 -39.509 1.00 62.69 190 ASP A CA 1
ATOM 1517 C C . ASP A 1 190 ? 9.079 -7.348 -40.619 1.00 62.69 190 ASP A C 1
ATOM 1519 O O . ASP A 1 190 ? 9.376 -6.162 -40.522 1.00 62.69 190 ASP A O 1
ATOM 1523 N N . LEU A 1 191 ? 8.275 -7.777 -41.595 1.00 64.56 191 LEU A N 1
ATOM 1524 C CA . LEU A 1 191 ? 7.699 -6.847 -42.580 1.00 64.56 191 LEU A CA 1
ATOM 1525 C C . LEU A 1 191 ? 6.179 -6.967 -42.670 1.00 64.56 191 LEU A C 1
ATOM 1527 O O . LEU A 1 191 ? 5.463 -5.986 -42.480 1.00 64.56 191 LEU A O 1
ATOM 1531 N N . PHE A 1 192 ? 5.677 -8.185 -42.866 1.00 67.00 192 PHE A N 1
ATOM 1532 C CA . PHE A 1 192 ? 4.251 -8.443 -43.067 1.00 67.00 192 PHE A CA 1
ATOM 1533 C C . PHE A 1 192 ? 3.391 -8.035 -41.860 1.00 67.00 192 PHE A C 1
ATOM 1535 O O . PHE A 1 192 ? 2.436 -7.272 -42.003 1.00 67.00 192 PHE A O 1
ATOM 1542 N N . SER A 1 193 ? 3.780 -8.448 -40.650 1.00 67.44 193 SER A N 1
ATOM 1543 C CA . SER A 1 193 ? 3.063 -8.090 -39.418 1.00 67.44 193 SER A CA 1
ATOM 1544 C C . SER A 1 193 ? 3.066 -6.579 -39.153 1.00 67.44 193 SER A C 1
ATOM 1546 O O . SER A 1 193 ? 2.076 -6.048 -38.656 1.00 67.44 193 SER A O 1
ATOM 1548 N N . LYS A 1 194 ? 4.148 -5.871 -39.521 1.00 68.81 194 LYS A N 1
ATOM 1549 C CA . LYS A 1 194 ? 4.279 -4.417 -39.311 1.00 68.81 194 LYS A CA 1
ATOM 1550 C C . LYS A 1 194 ? 3.318 -3.640 -40.202 1.00 68.81 194 LYS A C 1
ATOM 1552 O O . LYS A 1 194 ? 2.629 -2.734 -39.740 1.00 68.81 194 LYS A O 1
ATOM 1557 N N . VAL A 1 195 ? 3.265 -4.020 -41.480 1.00 72.56 195 VAL A N 1
ATOM 1558 C CA . VAL A 1 195 ? 2.395 -3.390 -42.480 1.00 72.56 195 VAL A CA 1
ATOM 1559 C C . VAL A 1 195 ? 0.929 -3.584 -42.107 1.00 72.56 195 VAL A C 1
ATOM 1561 O O . VAL A 1 195 ? 0.175 -2.616 -42.116 1.00 72.56 195 VAL A O 1
ATOM 1564 N N . ILE A 1 196 ? 0.534 -4.794 -41.697 1.00 72.81 196 ILE A N 1
ATOM 1565 C CA . ILE A 1 196 ? -0.852 -5.084 -41.302 1.00 72.81 196 ILE A CA 1
ATOM 1566 C C . ILE A 1 196 ? -1.302 -4.195 -40.144 1.00 72.81 196 ILE A C 1
ATOM 1568 O O . ILE A 1 196 ? -2.374 -3.600 -40.212 1.00 72.81 196 ILE A O 1
ATOM 1572 N N . VAL A 1 197 ? -0.487 -4.058 -39.096 1.00 70.31 197 VAL A N 1
ATOM 1573 C CA . VAL A 1 197 ? -0.863 -3.246 -37.930 1.00 70.31 197 VAL A CA 1
ATOM 1574 C C . VAL A 1 197 ? -0.928 -1.767 -38.273 1.00 70.31 197 VAL A C 1
ATOM 1576 O O . VAL A 1 197 ? -1.876 -1.100 -37.867 1.00 70.31 197 VAL A O 1
ATOM 1579 N N . MET A 1 198 ? 0.035 -1.248 -39.039 1.00 72.94 198 MET A N 1
ATOM 1580 C CA . MET A 1 198 ? 0.010 0.159 -39.444 1.00 72.94 198 MET A CA 1
ATOM 1581 C C . MET A 1 198 ? -1.208 0.474 -40.313 1.00 72.94 198 MET A C 1
ATOM 1583 O O . MET A 1 198 ? -1.866 1.486 -40.083 1.00 72.94 198 MET A O 1
ATOM 1587 N N . VAL A 1 199 ? -1.561 -0.414 -41.246 1.00 78.50 199 VAL A N 1
ATOM 1588 C CA . VAL A 1 199 ? -2.771 -0.275 -42.066 1.00 78.50 199 VAL A CA 1
ATOM 1589 C C . VAL A 1 199 ? -4.031 -0.352 -41.201 1.00 78.50 199 VAL A C 1
ATOM 1591 O O . VAL A 1 199 ? -4.893 0.511 -41.328 1.00 78.50 199 VAL A O 1
ATOM 1594 N N . GLN A 1 200 ? -4.127 -1.314 -40.279 1.00 75.50 200 GLN A N 1
ATOM 1595 C CA . GLN A 1 200 ? -5.264 -1.472 -39.363 1.00 75.50 200 GLN A CA 1
ATOM 1596 C C . GLN A 1 200 ? -5.478 -0.223 -38.491 1.00 75.50 200 GLN A C 1
ATOM 1598 O O . GLN A 1 200 ? -6.599 0.272 -38.378 1.00 75.50 200 GLN A O 1
ATOM 1603 N N . VAL A 1 201 ? -4.408 0.301 -37.882 1.00 76.75 201 VAL A N 1
ATOM 1604 C CA . VAL A 1 201 ? -4.461 1.480 -37.003 1.00 76.75 201 VAL A CA 1
ATOM 1605 C C . VAL A 1 201 ? -4.782 2.744 -37.798 1.00 76.75 201 VAL A C 1
ATOM 1607 O O . VAL A 1 201 ? -5.651 3.513 -37.388 1.00 76.75 201 VAL A O 1
ATOM 1610 N N . ALA A 1 202 ? -4.135 2.947 -38.951 1.00 80.19 202 ALA A N 1
ATOM 1611 C CA . ALA A 1 202 ? -4.412 4.090 -39.818 1.00 80.19 202 ALA A CA 1
ATOM 1612 C C . ALA A 1 202 ? -5.857 4.062 -40.332 1.00 80.19 202 ALA A C 1
ATOM 1614 O O . ALA A 1 202 ? -6.550 5.078 -40.295 1.00 80.19 202 ALA A O 1
ATOM 1615 N N . TRP A 1 203 ? -6.340 2.887 -40.741 1.00 80.31 203 TRP A N 1
ATOM 1616 C CA . TRP A 1 203 ? -7.715 2.692 -41.183 1.00 80.31 203 TRP A CA 1
ATOM 1617 C C . TRP A 1 203 ? -8.719 3.011 -40.075 1.00 80.31 203 TRP A C 1
ATOM 1619 O O . TRP A 1 203 ? -9.662 3.768 -40.297 1.00 80.31 203 TRP A O 1
ATOM 1629 N N . PHE A 1 204 ? -8.490 2.509 -38.860 1.00 81.00 204 PHE A N 1
ATOM 1630 C CA . PHE A 1 204 ? -9.346 2.802 -37.712 1.00 81.00 204 PHE A CA 1
ATOM 1631 C C . PHE A 1 204 ? -9.364 4.304 -37.372 1.00 81.00 204 PHE A C 1
ATOM 1633 O O . PHE A 1 204 ? -10.431 4.879 -37.158 1.00 81.00 204 PHE A O 1
ATOM 1640 N N . ALA A 1 205 ? -8.209 4.976 -37.407 1.00 80.69 205 ALA A N 1
ATOM 1641 C CA . ALA A 1 205 ? -8.121 6.418 -37.181 1.00 80.69 205 ALA A CA 1
ATOM 1642 C C . ALA A 1 205 ? -8.896 7.228 -38.235 1.00 80.69 205 ALA A C 1
ATOM 1644 O O . ALA A 1 205 ? -9.657 8.132 -37.882 1.00 80.69 205 ALA A O 1
ATOM 1645 N N . VAL A 1 206 ? -8.767 6.870 -39.518 1.00 79.31 206 VAL A N 1
ATOM 1646 C CA . VAL A 1 206 ? -9.533 7.488 -40.612 1.00 79.31 206 VAL A CA 1
ATOM 1647 C C . VAL A 1 206 ? -11.035 7.295 -40.407 1.00 79.31 206 VAL A C 1
ATOM 1649 O O . VAL A 1 206 ? -11.792 8.249 -40.584 1.00 79.31 206 VAL A O 1
ATOM 1652 N N . GLN A 1 207 ? -11.480 6.113 -39.966 1.00 77.62 207 GLN A N 1
ATOM 1653 C CA . GLN A 1 207 ? -12.892 5.866 -39.656 1.00 77.62 207 GLN A CA 1
ATOM 1654 C C . GLN A 1 207 ? -13.409 6.788 -38.544 1.00 77.62 207 GLN A C 1
ATOM 1656 O O . GLN A 1 207 ? -14.481 7.378 -38.692 1.00 77.62 207 GLN A O 1
ATOM 1661 N N . CYS A 1 208 ? -12.654 6.966 -37.458 1.00 77.62 208 CYS A N 1
ATOM 1662 C CA . CYS A 1 208 ? -13.051 7.866 -36.376 1.00 77.62 208 CYS A CA 1
ATOM 1663 C C . CYS A 1 208 ? -13.095 9.340 -36.825 1.00 77.62 208 CYS A C 1
ATOM 1665 O O . CYS A 1 208 ? -14.033 10.062 -36.480 1.00 77.62 208 CYS A O 1
ATOM 1667 N N . ILE A 1 209 ? -12.120 9.785 -37.629 1.00 79.38 209 ILE A N 1
ATOM 1668 C CA . ILE A 1 209 ? -12.066 11.157 -38.165 1.00 79.38 209 ILE A CA 1
ATOM 1669 C C . ILE A 1 209 ? -13.225 11.412 -39.136 1.00 79.38 209 ILE A C 1
ATOM 1671 O O . ILE A 1 209 ? -13.903 12.433 -39.026 1.00 79.38 209 ILE A O 1
ATOM 1675 N N . ALA A 1 210 ? -13.497 10.479 -40.051 1.00 73.94 210 ALA A N 1
ATOM 1676 C CA . ALA A 1 210 ? -14.601 10.586 -41.002 1.00 73.94 210 ALA A CA 1
ATOM 1677 C C . ALA A 1 210 ? -15.956 10.691 -40.285 1.00 73.94 210 ALA A C 1
ATOM 1679 O O . ALA A 1 210 ? -16.766 11.552 -40.626 1.00 73.94 210 ALA A O 1
ATOM 1680 N N . ARG A 1 211 ? -16.172 9.894 -39.228 1.00 73.81 211 ARG A N 1
ATOM 1681 C CA . ARG A 1 211 ? -17.380 9.978 -38.387 1.00 73.81 211 ARG A CA 1
ATOM 1682 C C . ARG A 1 211 ? -17.519 11.349 -37.733 1.00 73.81 211 ARG A C 1
ATOM 1684 O O . ARG A 1 211 ? -18.602 11.932 -37.758 1.00 73.81 211 ARG A O 1
ATOM 1691 N N . ARG A 1 212 ? -16.420 11.901 -37.206 1.00 73.56 212 ARG A N 1
ATOM 1692 C CA . ARG A 1 212 ? -16.417 13.250 -36.624 1.00 73.56 212 ARG A CA 1
ATOM 1693 C C . ARG A 1 212 ? -16.774 14.320 -37.650 1.00 73.56 212 ARG A C 1
ATOM 1695 O O . ARG A 1 212 ? -17.575 15.198 -37.344 1.00 73.56 212 ARG A O 1
ATOM 1702 N N . ALA A 1 213 ? -16.185 14.242 -38.842 1.00 74.19 213 ALA A N 1
ATOM 1703 C CA . ALA A 1 213 ? -16.423 15.185 -39.932 1.00 74.19 213 ALA A CA 1
ATOM 1704 C C . ALA A 1 213 ? -17.875 15.138 -40.440 1.00 74.19 213 ALA A C 1
ATOM 1706 O O . ALA A 1 213 ? -18.421 16.159 -40.840 1.00 74.19 213 ALA A O 1
ATOM 1707 N N . GLN A 1 214 ? -18.520 13.973 -40.357 1.00 72.69 214 GLN A N 1
ATOM 1708 C CA . GLN A 1 214 ? -19.932 13.771 -40.696 1.00 72.69 214 GLN A CA 1
ATOM 1709 C C . GLN A 1 214 ? -20.903 14.186 -39.574 1.00 72.69 214 GLN A C 1
ATOM 1711 O O . GLN A 1 214 ? -22.109 13.996 -39.707 1.00 72.69 214 GLN A O 1
ATOM 1716 N N . GLY A 1 215 ? -20.406 14.730 -38.456 1.00 67.00 215 GLY A N 1
ATOM 1717 C CA . GLY A 1 215 ? -21.237 15.122 -37.314 1.00 67.00 215 GLY A CA 1
ATOM 1718 C C . GLY A 1 215 ? -21.799 13.945 -36.509 1.00 67.00 215 GLY A C 1
ATOM 1719 O O . GLY A 1 215 ? -22.685 14.143 -35.679 1.00 67.00 215 GLY A O 1
ATOM 1720 N N . LEU A 1 216 ? -21.292 12.726 -36.727 1.00 67.38 216 LEU A N 1
ATOM 1721 C CA . LEU A 1 216 ? -21.706 11.537 -35.989 1.00 67.38 216 LEU A CA 1
ATOM 1722 C C . LEU A 1 216 ? -21.037 11.494 -34.611 1.00 67.38 216 LEU A C 1
ATOM 1724 O O . LEU A 1 216 ? -19.906 11.955 -34.416 1.00 67.38 216 LEU A O 1
ATOM 1728 N N . THR A 1 217 ? -21.733 10.903 -33.641 1.00 66.19 217 THR A N 1
ATOM 1729 C CA . THR A 1 217 ? -21.172 10.657 -32.313 1.00 66.19 217 THR A CA 1
ATOM 1730 C C . THR A 1 217 ? -20.090 9.575 -32.401 1.00 66.19 217 THR A C 1
ATOM 1732 O O . THR A 1 217 ? -20.300 8.487 -32.951 1.00 66.19 217 THR A O 1
ATOM 1735 N N . ILE A 1 218 ? -18.903 9.891 -31.880 1.00 71.81 218 ILE A N 1
ATOM 1736 C CA . ILE A 1 218 ? -17.845 8.905 -31.647 1.00 71.81 218 ILE A CA 1
ATOM 1737 C C . ILE A 1 218 ? -18.163 8.240 -30.316 1.00 71.81 218 ILE A C 1
ATOM 1739 O O . ILE A 1 218 ? -18.401 8.934 -29.327 1.00 71.81 218 ILE A O 1
ATOM 1743 N N . THR A 1 219 ? -18.176 6.913 -30.303 1.00 75.25 219 THR A N 1
ATOM 1744 C CA . THR A 1 219 ? -18.409 6.148 -29.080 1.00 75.25 219 THR A CA 1
ATOM 1745 C C . THR A 1 219 ? -17.196 6.216 -28.153 1.00 75.25 219 THR A C 1
ATOM 1747 O O . THR A 1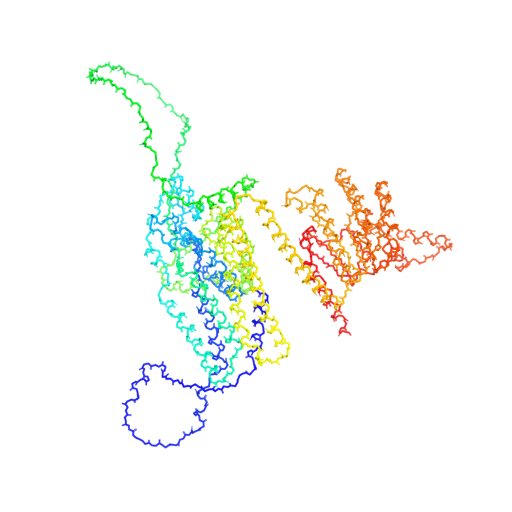 219 ? -16.048 6.372 -28.576 1.00 75.25 219 THR A O 1
ATOM 1750 N N . GLU A 1 220 ? -17.430 6.037 -26.860 1.00 74.56 220 GLU A N 1
ATOM 1751 C CA . GLU A 1 220 ? -16.389 5.991 -25.837 1.00 74.56 220 GLU A CA 1
ATOM 1752 C C . GLU A 1 220 ? -15.407 4.849 -26.119 1.00 74.56 220 GLU A C 1
ATOM 1754 O O . GLU A 1 220 ? -14.200 5.013 -25.953 1.00 74.56 220 GLU A O 1
ATOM 1759 N N . LEU A 1 221 ? -15.906 3.711 -26.615 1.00 76.00 221 LEU A N 1
ATOM 1760 C CA . LEU A 1 221 ? -15.083 2.560 -26.984 1.00 76.00 221 LEU A CA 1
ATOM 1761 C C . LEU A 1 221 ? -14.132 2.875 -28.150 1.00 76.00 221 LEU A C 1
ATOM 1763 O O . LEU A 1 221 ? -12.983 2.432 -28.135 1.00 76.00 221 LEU A O 1
ATOM 1767 N N . GLU A 1 222 ? -14.569 3.659 -29.139 1.00 82.38 222 GLU A N 1
ATOM 1768 C CA . GLU A 1 222 ? -13.703 4.127 -30.230 1.00 82.38 222 GLU A CA 1
ATOM 1769 C C . GLU A 1 222 ? -12.605 5.065 -29.704 1.00 82.38 222 GLU A C 1
ATOM 1771 O O . GLU A 1 222 ? -11.442 4.909 -30.072 1.00 82.38 222 GLU A O 1
ATOM 1776 N N . ILE A 1 223 ? -12.936 5.979 -28.781 1.00 81.38 223 ILE A N 1
ATOM 1777 C CA . ILE A 1 223 ? -11.960 6.886 -28.145 1.00 81.38 223 ILE A CA 1
ATOM 1778 C C . ILE A 1 223 ? -10.937 6.101 -27.314 1.00 81.38 223 ILE A C 1
ATOM 1780 O O . ILE A 1 223 ? -9.735 6.341 -27.428 1.00 81.38 223 ILE A O 1
ATOM 1784 N N . VAL A 1 224 ? -11.394 5.126 -26.520 1.00 81.06 224 VAL A N 1
ATOM 1785 C CA . VAL A 1 224 ? -10.518 4.208 -25.773 1.00 81.06 224 VAL A CA 1
ATOM 1786 C C . VAL A 1 224 ? -9.603 3.452 -26.739 1.00 81.06 224 VAL A C 1
ATOM 1788 O O . VAL A 1 224 ? -8.400 3.369 -26.509 1.00 81.06 224 VAL A O 1
ATOM 1791 N N . THR A 1 225 ? -10.139 2.953 -27.854 1.00 84.31 225 THR A N 1
ATOM 1792 C CA . THR A 1 225 ? -9.360 2.218 -28.862 1.00 84.31 225 THR A CA 1
ATOM 1793 C C . THR A 1 225 ? -8.297 3.104 -29.522 1.00 84.31 225 THR A C 1
ATOM 1795 O O . THR A 1 225 ? -7.158 2.669 -29.691 1.00 84.31 225 THR A O 1
ATOM 1798 N N . LEU A 1 226 ? -8.605 4.367 -29.835 1.00 85.12 226 LEU A N 1
ATOM 1799 C CA . LEU A 1 226 ? -7.618 5.336 -30.333 1.00 85.12 226 LEU A CA 1
ATOM 1800 C C . LEU A 1 226 ? -6.503 5.611 -29.313 1.00 85.12 226 LEU A C 1
ATOM 1802 O O . LEU A 1 226 ? -5.324 5.639 -29.672 1.00 85.12 226 LEU A O 1
ATOM 1806 N N . ALA A 1 227 ? -6.847 5.765 -28.034 1.00 83.62 227 ALA A N 1
ATOM 1807 C CA . ALA A 1 227 ? -5.854 5.941 -26.976 1.00 83.62 227 ALA A CA 1
ATOM 1808 C C . ALA A 1 227 ? -4.949 4.699 -26.837 1.00 83.62 227 ALA A C 1
ATOM 1810 O O . ALA A 1 227 ? -3.721 4.819 -26.796 1.00 83.62 227 ALA A O 1
ATOM 1811 N N . PHE A 1 228 ? -5.533 3.494 -26.857 1.00 83.81 228 PHE A N 1
ATOM 1812 C CA . PHE A 1 228 ? -4.795 2.228 -26.798 1.00 83.81 228 PHE A CA 1
ATOM 1813 C C . PHE A 1 228 ? -3.891 2.005 -28.009 1.00 83.81 228 PHE A C 1
ATOM 1815 O O . PHE A 1 228 ? -2.749 1.582 -27.846 1.00 83.81 228 PHE A O 1
ATOM 1822 N N . THR A 1 229 ? -4.372 2.266 -29.222 1.00 83.12 229 THR A N 1
ATOM 1823 C CA . THR A 1 229 ? -3.566 2.115 -30.445 1.00 83.12 229 THR A CA 1
ATOM 1824 C C . THR A 1 229 ? -2.399 3.099 -30.474 1.00 83.12 229 THR A C 1
ATOM 1826 O O . THR A 1 229 ? -1.293 2.705 -30.837 1.00 83.12 229 THR A O 1
ATOM 1829 N N . THR A 1 230 ? -2.595 4.334 -29.998 1.00 83.06 230 THR A N 1
ATOM 1830 C CA . THR A 1 230 ? -1.523 5.335 -29.858 1.00 83.06 230 THR A CA 1
ATOM 1831 C C . THR A 1 230 ? -0.429 4.842 -28.907 1.00 83.06 230 THR A C 1
ATOM 1833 O O . THR A 1 230 ? 0.759 4.877 -29.233 1.00 83.06 230 THR A O 1
ATOM 1836 N N . LEU A 1 231 ? -0.826 4.311 -27.747 1.00 83.50 231 LEU A N 1
ATOM 1837 C CA . LEU A 1 231 ? 0.104 3.789 -26.749 1.00 83.50 231 LEU A CA 1
ATOM 1838 C C . LEU A 1 231 ? 0.825 2.518 -27.231 1.00 83.50 231 LEU A C 1
ATOM 1840 O O . LEU A 1 231 ? 2.041 2.409 -27.092 1.00 83.50 231 LEU A O 1
ATOM 1844 N N . ASN A 1 232 ? 0.106 1.585 -27.867 1.00 82.62 232 ASN A N 1
ATOM 1845 C CA . ASN A 1 232 ? 0.693 0.393 -28.489 1.00 82.62 232 ASN A CA 1
ATOM 1846 C C . ASN A 1 232 ? 1.647 0.742 -29.640 1.00 82.62 232 ASN A C 1
ATOM 1848 O O . ASN A 1 232 ? 2.645 0.044 -29.819 1.00 82.62 232 ASN A O 1
ATOM 1852 N N . GLY A 1 233 ? 1.385 1.818 -30.386 1.00 82.88 233 GLY A N 1
ATOM 1853 C CA . GLY A 1 233 ? 2.295 2.344 -31.404 1.00 82.88 233 GLY A CA 1
ATOM 1854 C C . GLY A 1 233 ? 3.597 2.876 -30.800 1.00 82.88 233 GLY A C 1
ATOM 1855 O O . GLY A 1 233 ? 4.677 2.553 -31.290 1.00 82.88 233 GLY A O 1
ATOM 1856 N N . ALA A 1 234 ? 3.520 3.614 -29.688 1.00 83.75 234 ALA A N 1
ATOM 1857 C CA . ALA A 1 234 ? 4.707 4.062 -28.957 1.00 83.75 234 ALA A CA 1
ATOM 1858 C C . ALA A 1 234 ? 5.512 2.882 -28.377 1.00 83.75 234 ALA A C 1
ATOM 1860 O O . ALA A 1 234 ? 6.734 2.842 -28.518 1.00 83.75 234 ALA A O 1
ATOM 1861 N N . MET A 1 235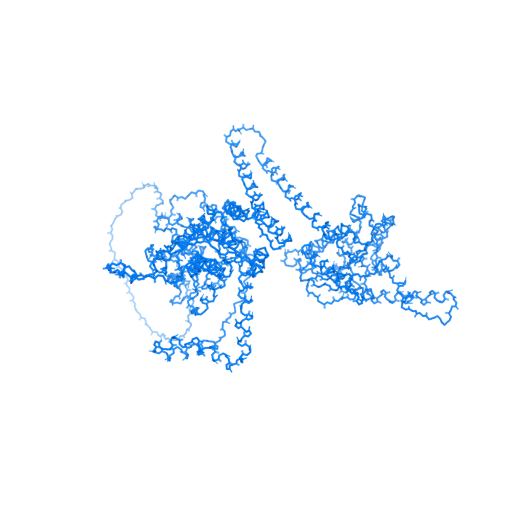 ? 4.838 1.885 -27.786 1.00 84.75 235 MET A N 1
ATOM 1862 C CA . MET A 1 235 ? 5.482 0.637 -27.343 1.00 84.75 235 MET A CA 1
ATOM 1863 C C . MET A 1 235 ? 6.199 -0.064 -28.497 1.00 84.75 235 MET A C 1
ATOM 1865 O O . MET A 1 235 ? 7.348 -0.482 -28.354 1.00 84.75 235 MET A O 1
ATOM 1869 N N . TYR A 1 236 ? 5.539 -0.143 -29.652 1.00 84.00 236 TYR A N 1
ATOM 1870 C CA . TYR A 1 236 ? 6.103 -0.757 -30.842 1.00 84.00 236 TYR A CA 1
ATOM 1871 C C . TYR A 1 236 ? 7.348 -0.028 -31.347 1.00 84.00 236 TYR A C 1
ATOM 1873 O O . TYR A 1 236 ? 8.331 -0.671 -31.703 1.00 84.00 236 TYR A O 1
ATOM 1881 N N . ALA A 1 237 ? 7.354 1.306 -31.315 1.00 85.50 237 ALA A N 1
ATOM 1882 C CA . ALA A 1 237 ? 8.519 2.103 -31.690 1.00 85.50 237 ALA A CA 1
ATOM 1883 C C . ALA A 1 237 ? 9.743 1.798 -30.804 1.00 85.50 237 ALA A C 1
ATOM 1885 O O . ALA A 1 237 ? 10.851 1.647 -31.322 1.00 85.50 237 ALA A O 1
ATOM 1886 N N . PHE A 1 238 ? 9.556 1.629 -29.488 1.00 87.44 238 PHE A N 1
ATOM 1887 C CA . PHE A 1 238 ? 10.645 1.229 -28.585 1.00 87.44 238 PHE A CA 1
ATOM 1888 C C . PHE A 1 238 ? 11.146 -0.200 -28.840 1.00 87.44 238 PHE A C 1
ATOM 1890 O O . PHE A 1 238 ? 12.325 -0.479 -28.640 1.00 87.44 238 PHE A O 1
ATOM 1897 N N . TRP A 1 239 ? 10.294 -1.104 -29.321 1.00 88.44 239 TRP A N 1
ATOM 1898 C CA . TRP A 1 239 ? 10.683 -2.473 -29.678 1.00 88.44 239 TRP A CA 1
ATOM 1899 C C . TRP A 1 239 ? 10.951 -2.689 -31.165 1.00 88.44 239 TRP A C 1
ATOM 1901 O O . TRP A 1 239 ? 11.158 -3.824 -31.586 1.00 88.44 239 TRP A O 1
ATOM 1911 N N . TRP A 1 240 ? 11.058 -1.620 -31.955 1.00 85.06 240 TRP A N 1
ATOM 1912 C CA . TRP A 1 240 ? 11.251 -1.721 -33.400 1.00 85.06 240 TRP A CA 1
ATOM 1913 C C . TRP A 1 240 ? 12.475 -2.560 -33.794 1.00 85.06 240 TRP A C 1
ATOM 1915 O O . TRP A 1 240 ? 12.450 -3.288 -34.784 1.00 85.06 240 TRP A O 1
ATOM 1925 N N . ASN A 1 241 ? 13.555 -2.468 -33.011 1.00 87.69 241 ASN A N 1
ATOM 1926 C CA . ASN A 1 241 ? 14.788 -3.228 -33.222 1.00 87.69 241 ASN A CA 1
ATOM 1927 C C . ASN A 1 241 ? 14.858 -4.530 -32.409 1.00 87.69 241 ASN A C 1
ATOM 1929 O O . ASN A 1 241 ? 15.881 -5.212 -32.458 1.00 87.69 241 ASN A O 1
ATOM 1933 N N . LYS A 1 242 ? 13.822 -4.872 -31.639 1.00 88.94 242 LYS A N 1
ATOM 1934 C CA . LYS A 1 242 ? 13.783 -6.102 -30.849 1.00 88.94 242 LYS A CA 1
ATOM 1935 C C . LYS A 1 242 ? 13.266 -7.251 -31.724 1.00 88.94 242 LYS A C 1
ATOM 1937 O O . LYS A 1 242 ? 12.166 -7.130 -32.255 1.00 88.94 242 LYS A O 1
ATOM 1942 N N . PRO A 1 243 ? 13.987 -8.376 -31.853 1.00 86.62 243 PRO A N 1
ATOM 1943 C CA . PRO A 1 243 ? 13.495 -9.541 -32.592 1.00 86.62 243 PRO A CA 1
ATOM 1944 C C . PRO A 1 243 ? 12.167 -10.075 -32.029 1.00 86.62 243 PRO A C 1
ATOM 1946 O O . PRO A 1 243 ? 11.979 -10.122 -30.810 1.00 86.62 243 PRO A O 1
ATOM 1949 N N . LEU A 1 244 ? 11.251 -10.493 -32.905 1.00 83.56 244 LEU A N 1
ATOM 1950 C CA . LEU A 1 244 ? 9.919 -10.981 -32.544 1.00 83.56 244 LEU A CA 1
ATOM 1951 C C . LEU A 1 244 ? 9.873 -12.516 -32.571 1.00 83.56 244 LEU A C 1
ATOM 1953 O O . LEU A 1 244 ? 10.233 -13.147 -33.563 1.00 83.56 244 LEU A O 1
ATOM 1957 N N . ASP A 1 245 ? 9.369 -13.124 -31.493 1.00 79.19 245 ASP A N 1
ATOM 1958 C CA . ASP A 1 245 ? 9.102 -14.571 -31.388 1.00 79.19 245 ASP A CA 1
ATOM 1959 C C . ASP A 1 245 ? 10.308 -15.500 -31.642 1.00 79.19 245 ASP A C 1
ATOM 1961 O O . ASP A 1 245 ? 10.151 -16.635 -32.114 1.00 79.19 245 ASP A O 1
ATOM 1965 N N . VAL A 1 246 ? 11.513 -15.058 -31.271 1.00 84.44 246 VAL A N 1
ATOM 1966 C CA . VAL A 1 246 ? 12.716 -15.894 -31.358 1.00 84.44 246 VAL A CA 1
ATOM 1967 C C . VAL A 1 246 ? 12.619 -17.077 -30.391 1.00 84.44 246 VAL A C 1
ATOM 1969 O O . VAL A 1 246 ? 12.363 -16.914 -29.198 1.00 84.44 246 VAL A O 1
ATOM 1972 N N . ARG A 1 247 ? 12.826 -18.291 -30.914 1.00 82.44 247 ARG A N 1
ATOM 1973 C CA . ARG A 1 247 ? 12.645 -19.545 -30.160 1.00 82.44 247 ARG A CA 1
ATOM 1974 C C . ARG A 1 247 ? 13.913 -20.104 -29.530 1.00 82.44 247 ARG A C 1
ATOM 1976 O O . ARG A 1 247 ? 13.803 -20.834 -28.553 1.00 82.44 247 ARG A O 1
ATOM 1983 N N . TYR A 1 248 ? 15.083 -19.769 -30.067 1.00 82.56 248 TYR A N 1
ATOM 1984 C CA . TYR A 1 248 ? 16.349 -20.369 -29.652 1.00 82.56 248 TYR A CA 1
ATOM 1985 C C . TYR A 1 248 ? 17.431 -19.309 -29.478 1.00 82.56 248 TYR A C 1
ATOM 1987 O O . TYR A 1 248 ? 17.607 -18.443 -30.339 1.00 82.56 248 TYR A O 1
ATOM 1995 N N . SER A 1 249 ? 18.166 -19.418 -28.375 1.00 86.69 249 SER A N 1
ATOM 1996 C CA . SER A 1 249 ? 19.377 -18.649 -28.110 1.00 86.69 249 SER A CA 1
ATOM 1997 C C . SER A 1 249 ? 20.568 -19.176 -28.921 1.00 86.69 249 SER A C 1
ATOM 1999 O O . SER A 1 249 ? 20.573 -20.296 -29.435 1.00 86.69 249 SER A O 1
ATOM 2001 N N . VAL A 1 250 ? 21.590 -18.340 -29.043 1.00 88.25 250 VAL A N 1
ATOM 2002 C CA . VAL A 1 250 ? 22.898 -18.650 -29.615 1.00 88.25 250 VAL A CA 1
ATOM 2003 C C . VAL A 1 250 ? 23.767 -19.297 -28.545 1.00 88.25 250 VAL A C 1
ATOM 2005 O O . VAL A 1 250 ? 23.827 -18.834 -27.403 1.00 88.25 250 VAL A O 1
ATOM 2008 N N . ARG A 1 251 ? 24.446 -20.378 -28.924 1.00 86.62 251 ARG A N 1
ATOM 2009 C CA . ARG A 1 251 ? 25.404 -21.086 -28.076 1.00 86.62 251 ARG A CA 1
ATOM 2010 C C . ARG A 1 251 ? 26.703 -20.289 -27.962 1.00 86.62 251 ARG A C 1
ATOM 2012 O O . ARG A 1 251 ? 27.263 -19.884 -28.973 1.00 86.62 251 ARG A O 1
ATOM 2019 N N . VAL A 1 252 ? 27.176 -20.118 -26.732 1.00 87.12 252 VAL A N 1
ATOM 2020 C CA . VAL A 1 252 ? 28.493 -19.568 -26.396 1.00 87.12 252 VAL A CA 1
ATOM 2021 C C . VAL A 1 252 ? 29.195 -20.582 -25.498 1.00 87.12 252 VAL A C 1
ATOM 2023 O O . VAL A 1 252 ? 28.675 -20.925 -24.436 1.00 87.12 252 VAL A O 1
ATOM 2026 N N . ASP A 1 253 ? 30.339 -21.102 -25.931 1.00 85.94 253 ASP A N 1
ATOM 2027 C CA . ASP A 1 253 ? 31.088 -22.118 -25.189 1.00 85.94 253 ASP A CA 1
ATOM 2028 C C . ASP A 1 253 ? 32.043 -21.483 -24.169 1.00 85.94 253 ASP A C 1
ATOM 2030 O O . ASP A 1 253 ? 32.704 -20.482 -24.444 1.00 85.94 253 ASP A O 1
ATOM 2034 N N . PHE A 1 254 ? 32.102 -22.071 -22.973 1.00 83.56 254 PHE A N 1
ATOM 2035 C CA . PHE A 1 254 ? 33.041 -21.672 -21.926 1.00 83.56 254 PHE A CA 1
ATOM 2036 C C . PHE A 1 254 ? 34.422 -22.293 -22.177 1.00 83.56 254 PHE A C 1
ATOM 2038 O O . PHE A 1 254 ? 34.535 -23.515 -22.290 1.00 83.56 254 PHE A O 1
ATOM 2045 N N . LYS A 1 255 ? 35.474 -21.470 -22.202 1.00 79.81 255 LYS A N 1
ATOM 2046 C CA . LYS A 1 255 ? 36.871 -21.921 -22.199 1.00 79.81 255 LYS A CA 1
ATOM 2047 C C . LYS A 1 255 ? 37.240 -22.330 -20.771 1.00 79.81 255 LYS A C 1
ATOM 2049 O O . LYS A 1 255 ? 37.087 -21.531 -19.855 1.00 79.81 255 LYS A O 1
ATOM 2054 N N . SER A 1 256 ? 37.637 -23.585 -20.567 1.00 53.06 256 SER A N 1
ATOM 2055 C CA . SER A 1 256 ? 37.972 -24.167 -19.255 1.00 53.06 256 SER A CA 1
ATOM 2056 C C . SER A 1 256 ? 38.971 -23.320 -18.448 1.00 53.06 256 SER A C 1
ATOM 2058 O O . SER A 1 256 ? 39.867 -22.720 -19.039 1.00 53.06 256 SER A O 1
ATOM 2060 N N . ASP A 1 257 ? 38.855 -23.322 -17.112 1.00 46.00 257 ASP A N 1
ATOM 2061 C CA . ASP A 1 257 ? 39.857 -22.729 -16.207 1.00 46.00 257 ASP A CA 1
ATOM 2062 C C . ASP A 1 257 ? 41.252 -23.360 -16.452 1.00 46.00 257 ASP A C 1
ATOM 2064 O O . ASP A 1 257 ? 41.317 -24.547 -16.798 1.00 46.00 257 ASP A O 1
ATOM 2068 N N . PRO A 1 258 ? 42.375 -22.631 -16.270 1.00 34.62 258 PRO A N 1
ATOM 2069 C CA . PRO A 1 258 ? 43.686 -23.267 -16.200 1.00 34.62 258 PRO A CA 1
ATOM 2070 C C . PRO A 1 258 ? 43.678 -24.257 -15.029 1.00 34.62 258 PRO A C 1
ATOM 2072 O O . PRO A 1 258 ? 43.339 -23.901 -13.901 1.00 34.62 258 PRO A O 1
ATOM 2075 N N . ILE A 1 259 ? 43.989 -25.515 -15.330 1.00 31.19 259 ILE A N 1
ATOM 2076 C CA . ILE A 1 259 ? 44.010 -26.627 -14.376 1.00 31.19 259 ILE A CA 1
ATOM 2077 C C . ILE A 1 259 ? 44.980 -26.269 -13.233 1.00 31.19 259 ILE A C 1
ATOM 2079 O O . ILE A 1 259 ? 46.150 -26.022 -13.521 1.00 31.19 259 ILE A O 1
ATOM 2083 N N . PRO A 1 260 ? 44.553 -26.238 -11.956 1.00 35.56 260 PRO A N 1
ATOM 2084 C CA . PRO A 1 260 ? 45.482 -26.355 -10.842 1.00 35.56 260 PRO A CA 1
ATOM 2085 C C . PRO A 1 260 ? 45.994 -27.795 -10.834 1.00 35.56 260 PRO A C 1
ATOM 2087 O O . PRO A 1 260 ? 45.185 -28.725 -10.880 1.00 35.56 260 PRO A O 1
ATOM 2090 N N . ASP A 1 261 ? 47.314 -27.961 -10.824 1.00 28.64 261 ASP A N 1
ATOM 2091 C CA . ASP A 1 261 ? 48.004 -29.250 -10.841 1.00 28.64 261 ASP A CA 1
ATOM 2092 C C . ASP A 1 261 ? 47.312 -30.280 -9.936 1.00 28.64 261 ASP A C 1
ATOM 2094 O O . ASP A 1 261 ? 47.123 -30.073 -8.735 1.00 28.64 261 ASP A O 1
ATOM 2098 N N . ALA A 1 262 ? 46.877 -31.378 -10.551 1.00 30.41 262 ALA A N 1
ATOM 2099 C CA . ALA A 1 262 ? 46.183 -32.459 -9.879 1.00 30.41 262 ALA A CA 1
ATOM 2100 C C . ALA A 1 262 ? 47.124 -33.170 -8.895 1.00 30.41 262 ALA A C 1
ATOM 2102 O O . ALA A 1 262 ? 48.173 -33.688 -9.281 1.00 30.41 262 ALA A O 1
ATOM 2103 N N . GLU A 1 263 ? 46.704 -33.239 -7.632 1.00 29.94 263 GLU A N 1
ATOM 2104 C CA . GLU A 1 263 ? 47.242 -34.172 -6.648 1.00 29.94 263 GLU A CA 1
ATOM 2105 C C . GLU A 1 263 ? 47.043 -35.633 -7.100 1.00 29.94 263 GLU A C 1
ATOM 2107 O O . GLU A 1 263 ? 46.018 -36.017 -7.667 1.00 29.94 263 GLU A O 1
ATOM 2112 N N . CYS A 1 264 ? 48.082 -36.423 -6.826 1.00 23.23 264 CYS A N 1
ATOM 2113 C CA . CYS A 1 264 ? 48.314 -37.833 -7.134 1.00 23.23 264 CYS A CA 1
ATOM 2114 C C . CYS A 1 264 ? 47.133 -38.805 -6.942 1.00 23.23 264 CYS A C 1
ATOM 2116 O O . CYS A 1 264 ? 46.429 -38.737 -5.934 1.00 23.23 264 CYS A O 1
ATOM 2118 N N . PRO A 1 265 ? 47.085 -39.892 -7.737 1.00 28.61 265 PRO A N 1
ATOM 2119 C CA . PRO A 1 265 ? 46.609 -41.185 -7.274 1.00 28.61 265 PRO A CA 1
ATOM 2120 C C . PRO A 1 265 ? 47.771 -42.069 -6.789 1.00 28.61 265 PRO A C 1
ATOM 2122 O O . PRO A 1 265 ? 48.818 -42.193 -7.425 1.00 28.61 265 PRO A O 1
ATOM 2125 N N . ALA A 1 266 ? 47.553 -42.702 -5.640 1.00 25.66 266 ALA A N 1
ATOM 2126 C CA . ALA A 1 266 ? 48.448 -43.656 -5.009 1.00 25.66 266 ALA A CA 1
ATOM 2127 C C . ALA A 1 266 ? 48.325 -45.074 -5.615 1.00 25.66 266 ALA A C 1
ATOM 2129 O O . ALA A 1 266 ? 47.219 -45.563 -5.824 1.00 25.66 266 ALA A O 1
ATOM 2130 N N . ILE A 1 267 ? 49.491 -45.722 -5.759 1.00 26.58 267 ILE A N 1
ATOM 2131 C CA . ILE A 1 267 ? 49.794 -47.167 -5.658 1.00 26.58 267 ILE A CA 1
ATOM 2132 C C . ILE A 1 267 ? 49.192 -48.108 -6.723 1.00 26.58 267 ILE A C 1
ATOM 2134 O O . ILE A 1 267 ? 48.037 -48.497 -6.632 1.00 26.58 267 ILE A O 1
ATOM 2138 N N . THR A 1 268 ? 50.063 -48.643 -7.593 1.00 24.88 268 THR A N 1
ATOM 2139 C CA . THR A 1 268 ? 50.463 -50.070 -7.545 1.00 24.88 268 THR A CA 1
ATOM 2140 C C . THR A 1 268 ? 51.845 -50.292 -8.173 1.00 24.88 268 THR A C 1
ATOM 2142 O O . THR A 1 268 ? 52.180 -49.702 -9.193 1.00 24.88 268 THR A O 1
ATOM 2145 N N . ALA A 1 269 ? 52.611 -51.145 -7.493 1.00 25.12 269 ALA A N 1
ATOM 2146 C CA . ALA A 1 269 ? 53.984 -51.605 -7.697 1.00 25.12 269 ALA A CA 1
ATOM 2147 C C . ALA A 1 269 ? 54.415 -51.983 -9.130 1.00 25.12 269 ALA A C 1
ATOM 2149 O O . ALA A 1 269 ? 53.689 -52.694 -9.818 1.00 25.12 269 ALA A O 1
ATOM 2150 N N . HIS A 1 270 ? 55.650 -51.614 -9.503 1.00 26.66 270 HIS A N 1
ATOM 2151 C CA . HIS A 1 270 ? 56.766 -52.542 -9.778 1.00 26.66 270 HIS A CA 1
ATOM 2152 C C . HIS A 1 270 ? 58.055 -51.768 -10.152 1.00 26.66 270 HIS A C 1
ATOM 2154 O O . HIS A 1 270 ? 58.078 -51.045 -11.140 1.00 26.66 270 HIS A O 1
ATOM 2160 N N . ASP A 1 271 ? 59.117 -51.971 -9.368 1.00 21.84 271 ASP A N 1
ATOM 2161 C CA . ASP A 1 271 ? 60.543 -51.726 -9.680 1.00 21.84 271 ASP A CA 1
ATOM 2162 C C . ASP A 1 271 ? 61.227 -53.098 -9.929 1.00 21.84 271 ASP A C 1
ATOM 2164 O O . ASP A 1 271 ? 60.600 -54.114 -9.590 1.00 21.84 271 ASP A O 1
ATOM 2168 N N . PRO A 1 272 ? 62.510 -53.210 -10.364 1.00 36.75 272 PRO A N 1
ATOM 2169 C CA . PRO A 1 272 ? 63.479 -52.203 -10.855 1.00 36.75 272 PRO A CA 1
ATOM 2170 C C . PRO A 1 272 ? 64.113 -52.635 -12.220 1.00 36.75 272 PRO A C 1
ATOM 2172 O O . PRO A 1 272 ? 63.835 -53.719 -12.719 1.00 36.75 272 PRO A O 1
ATOM 2175 N N . GLU A 1 273 ? 64.895 -51.839 -12.962 1.00 25.75 273 GLU A N 1
ATOM 2176 C CA . GLU A 1 273 ? 66.356 -51.669 -12.807 1.00 25.75 273 GLU A CA 1
ATOM 2177 C C . GLU A 1 273 ? 66.971 -50.859 -13.991 1.00 25.75 273 GLU A C 1
ATOM 2179 O O . GLU A 1 273 ? 66.292 -50.624 -14.992 1.00 25.75 273 GLU A O 1
ATOM 2184 N N . PRO A 1 274 ? 68.247 -50.411 -13.889 1.00 31.56 274 PRO A N 1
ATOM 2185 C CA . PRO A 1 274 ? 68.731 -49.129 -14.408 1.00 31.56 274 PRO A CA 1
ATOM 2186 C C . PRO A 1 274 ? 69.725 -49.247 -15.577 1.00 31.56 274 PRO A C 1
ATOM 2188 O O . PRO A 1 274 ? 70.159 -50.348 -15.915 1.00 31.56 274 PRO A O 1
ATOM 2191 N N . LYS A 1 275 ? 70.134 -48.080 -16.114 1.00 25.14 275 LYS A N 1
ATOM 2192 C CA . LYS A 1 275 ? 71.434 -47.711 -16.747 1.00 25.14 275 LYS A CA 1
ATOM 2193 C C . LYS A 1 275 ? 71.190 -46.594 -17.772 1.00 25.14 275 LYS A C 1
ATOM 2195 O O . LYS A 1 275 ? 70.135 -46.570 -18.386 1.00 25.14 275 LYS A O 1
ATOM 2200 N N . SER A 1 276 ? 72.092 -45.687 -18.113 1.00 23.66 276 SER A N 1
ATOM 2201 C CA . SER A 1 276 ? 73.346 -45.158 -17.574 1.00 23.66 276 SER A CA 1
ATOM 2202 C C . SER A 1 276 ? 73.796 -44.136 -18.629 1.00 23.66 276 SER A C 1
ATOM 2204 O O . SER A 1 276 ? 73.664 -44.402 -19.819 1.00 23.66 276 SER A O 1
ATOM 2206 N N . ASP A 1 277 ? 74.371 -43.034 -18.169 1.00 24.58 277 ASP A N 1
ATOM 2207 C CA . ASP A 1 277 ? 75.430 -42.265 -18.825 1.00 24.58 277 ASP A CA 1
ATOM 2208 C C . ASP A 1 277 ? 75.191 -41.473 -20.126 1.00 24.58 277 ASP A C 1
ATOM 2210 O O . ASP A 1 277 ? 74.840 -41.976 -21.189 1.00 24.58 277 ASP A O 1
ATOM 2214 N N . SER A 1 278 ? 75.654 -40.223 -20.013 1.00 26.44 278 SER A N 1
ATOM 2215 C CA . SER A 1 278 ? 76.520 -39.491 -20.952 1.00 26.44 278 SER A CA 1
ATOM 2216 C C . SER A 1 278 ? 75.908 -38.305 -21.715 1.00 26.44 278 SER A C 1
ATOM 2218 O O . SER A 1 278 ? 75.286 -38.412 -22.762 1.00 26.44 278 SER A O 1
ATOM 2220 N N . ASN A 1 279 ? 76.187 -37.123 -21.161 1.00 27.62 279 ASN A N 1
ATOM 2221 C CA . ASN A 1 279 ? 76.593 -35.915 -21.897 1.00 27.62 279 ASN A CA 1
ATOM 2222 C C . ASN A 1 279 ? 78.091 -36.106 -22.305 1.00 27.62 279 ASN A C 1
ATOM 2224 O O . ASN A 1 279 ? 78.700 -36.997 -21.698 1.00 27.62 279 ASN A O 1
ATOM 2228 N N . PRO A 1 280 ? 78.775 -35.303 -23.167 1.00 41.47 280 PRO A N 1
ATOM 2229 C CA . PRO A 1 280 ? 78.580 -33.859 -23.386 1.00 41.47 280 PRO A CA 1
ATOM 2230 C C . PRO A 1 280 ? 78.992 -33.299 -24.785 1.00 41.47 280 PRO A C 1
ATOM 2232 O O . PRO A 1 280 ? 79.313 -34.036 -25.709 1.00 41.47 280 PRO A O 1
ATOM 2235 N N . ALA A 1 281 ? 79.088 -31.960 -24.835 1.00 24.50 281 ALA A N 1
ATOM 2236 C CA . ALA A 1 281 ? 79.858 -31.091 -25.749 1.00 24.50 281 ALA A CA 1
ATOM 2237 C C . ALA A 1 281 ? 79.139 -30.659 -27.048 1.00 24.50 281 ALA A C 1
ATOM 2239 O O . ALA A 1 281 ? 78.751 -31.495 -27.848 1.00 24.50 281 ALA A O 1
ATOM 2240 N N . ALA A 1 282 ? 78.792 -29.386 -27.288 1.00 26.06 282 ALA A N 1
ATOM 2241 C CA . ALA A 1 282 ? 79.471 -28.078 -27.190 1.00 26.06 282 ALA A CA 1
ATOM 2242 C C . ALA A 1 282 ? 80.008 -27.614 -28.552 1.00 26.06 282 ALA A C 1
ATOM 2244 O O . ALA A 1 282 ? 80.934 -28.218 -29.066 1.00 26.06 282 ALA A O 1
ATOM 2245 N N . GLU A 1 283 ? 79.476 -26.495 -29.058 1.00 25.75 283 GLU A N 1
ATOM 2246 C CA . GLU A 1 283 ? 80.208 -25.356 -29.650 1.00 25.75 283 GLU A CA 1
ATOM 2247 C C . GLU A 1 283 ? 79.176 -24.273 -30.042 1.00 25.75 283 GLU A C 1
ATOM 2249 O O . GLU A 1 283 ? 78.191 -24.594 -30.693 1.00 25.75 283 GLU A O 1
ATOM 2254 N N . ARG A 1 284 ? 79.131 -23.056 -29.475 1.00 23.36 284 ARG A N 1
ATOM 2255 C CA . ARG A 1 284 ? 80.053 -21.900 -29.331 1.00 23.36 284 ARG A CA 1
ATOM 2256 C C . ARG A 1 284 ? 79.825 -20.826 -30.412 1.00 23.36 284 ARG A C 1
ATOM 2258 O O . ARG A 1 284 ? 79.722 -21.147 -31.584 1.00 23.36 284 ARG A O 1
ATOM 2265 N N . GLN A 1 285 ? 79.942 -19.570 -29.949 1.00 24.36 285 GLN A N 1
ATOM 2266 C CA . GLN A 1 285 ? 80.086 -18.278 -30.657 1.00 24.36 285 GLN A CA 1
ATOM 2267 C C . GLN A 1 285 ? 78.775 -17.496 -30.863 1.00 24.36 285 GLN A C 1
ATOM 2269 O O . GLN A 1 285 ? 77.815 -18.040 -31.382 1.00 24.36 285 GLN A O 1
ATOM 2274 N N . GLN A 1 286 ? 78.639 -16.213 -30.514 1.00 24.67 286 GLN A N 1
ATOM 2275 C CA . GLN A 1 286 ? 79.517 -15.196 -29.915 1.00 24.67 286 GLN A CA 1
ATOM 2276 C C . GLN A 1 286 ? 78.606 -13.982 -29.605 1.00 24.67 286 GLN A C 1
ATOM 2278 O O . GLN A 1 286 ? 77.814 -13.594 -30.461 1.00 24.67 286 GLN A O 1
ATOM 2283 N N . GLU A 1 287 ? 78.715 -13.377 -28.419 1.00 23.14 287 GLU A N 1
ATOM 2284 C CA . GLU A 1 287 ? 78.267 -11.991 -28.170 1.00 23.14 287 GLU A CA 1
ATOM 2285 C C . GLU A 1 287 ? 79.313 -11.001 -28.738 1.00 23.14 287 GLU A C 1
ATOM 2287 O O . GLU A 1 287 ? 80.472 -11.388 -28.929 1.00 23.14 287 GLU A O 1
ATOM 2292 N N . PRO A 1 288 ? 78.955 -9.722 -28.974 1.00 27.12 288 PRO A N 1
ATOM 2293 C CA . PRO A 1 288 ? 79.228 -8.746 -27.917 1.00 27.12 288 PRO A CA 1
ATOM 2294 C C . PRO A 1 288 ? 78.135 -7.686 -27.689 1.00 27.12 288 PRO A C 1
ATOM 2296 O O . PRO A 1 288 ? 77.358 -7.308 -28.562 1.00 27.12 288 PRO A O 1
ATOM 2299 N N . GLN A 1 289 ? 78.164 -7.210 -26.450 1.00 22.78 289 GLN A N 1
ATOM 2300 C CA . GLN A 1 289 ? 77.364 -6.189 -25.785 1.00 22.78 289 GLN A CA 1
ATOM 2301 C C . GLN A 1 289 ? 77.538 -4.774 -26.370 1.00 22.78 289 GLN A C 1
ATOM 2303 O O . GLN A 1 289 ? 78.660 -4.386 -26.684 1.00 22.78 289 GLN A O 1
ATOM 2308 N N . SER A 1 290 ? 76.472 -3.959 -26.343 1.00 24.17 290 SER A N 1
ATOM 2309 C CA . SER A 1 290 ? 76.498 -2.640 -25.674 1.00 24.17 290 SER A CA 1
ATOM 2310 C C . SER A 1 290 ? 75.097 -2.011 -25.542 1.00 24.17 290 SER A C 1
ATOM 2312 O O . SER A 1 290 ? 74.398 -1.779 -26.523 1.00 24.17 290 SER A O 1
ATOM 2314 N N . GLU A 1 291 ? 74.749 -1.751 -24.283 1.00 25.47 291 GLU A N 1
ATOM 2315 C CA . GLU A 1 291 ? 73.724 -0.900 -23.658 1.00 25.47 291 GLU A CA 1
ATOM 2316 C C . GLU A 1 291 ? 72.957 0.133 -24.516 1.00 25.47 291 GLU A C 1
ATOM 2318 O O . GLU A 1 291 ? 73.552 1.018 -25.121 1.00 25.47 291 GLU A O 1
ATOM 2323 N N . THR A 1 292 ? 71.620 0.182 -24.390 1.00 22.55 292 THR A N 1
ATOM 2324 C CA . THR A 1 292 ? 70.924 1.227 -23.597 1.00 22.55 292 THR A CA 1
ATOM 2325 C C . THR A 1 292 ? 69.407 0.993 -23.476 1.00 22.55 292 THR A C 1
ATOM 2327 O O . THR A 1 292 ? 68.728 0.553 -24.394 1.00 22.55 292 THR A O 1
ATOM 2330 N N . LYS A 1 293 ? 68.907 1.298 -22.273 1.00 27.41 293 LYS A N 1
ATOM 2331 C CA . LYS A 1 293 ? 67.519 1.382 -21.782 1.00 27.41 293 LYS A CA 1
ATOM 2332 C C . LYS A 1 293 ? 66.473 1.840 -22.815 1.00 27.41 293 LYS A C 1
ATOM 2334 O O . LYS A 1 293 ? 66.635 2.931 -23.347 1.00 27.41 293 LYS A O 1
ATOM 2339 N N . THR A 1 294 ? 65.344 1.131 -22.945 1.00 23.66 294 THR A N 1
ATOM 2340 C CA . THR A 1 294 ? 63.971 1.618 -22.629 1.00 23.66 294 THR A CA 1
ATOM 2341 C C . THR A 1 294 ? 62.875 0.609 -23.021 1.00 23.66 294 THR A C 1
ATOM 2343 O O . THR A 1 294 ? 62.862 0.061 -24.114 1.00 23.66 294 THR A O 1
ATOM 2346 N N . ASP A 1 295 ? 61.961 0.420 -22.069 1.00 23.25 295 ASP A N 1
ATOM 2347 C CA . ASP A 1 295 ? 60.510 0.255 -22.198 1.00 23.25 295 ASP A CA 1
ATOM 2348 C C . ASP A 1 295 ? 59.847 -1.042 -22.704 1.00 23.25 295 ASP A C 1
ATOM 2350 O O . ASP A 1 295 ? 59.888 -1.462 -23.857 1.00 23.25 295 ASP A O 1
ATOM 2354 N N . ALA A 1 296 ? 59.096 -1.604 -21.752 1.00 28.58 296 ALA A N 1
ATOM 2355 C CA . ALA A 1 296 ? 58.005 -2.548 -21.883 1.00 28.58 296 ALA A CA 1
ATOM 2356 C C . ALA A 1 296 ? 57.000 -2.157 -22.982 1.00 28.58 296 ALA A C 1
ATOM 2358 O O . ALA A 1 296 ? 56.251 -1.192 -22.843 1.00 28.58 296 ALA A O 1
ATOM 2359 N N . ALA A 1 297 ? 56.918 -2.971 -24.032 1.00 27.47 297 ALA A N 1
ATOM 2360 C CA . ALA A 1 297 ? 55.912 -2.828 -25.079 1.00 27.47 297 ALA A CA 1
ATOM 2361 C C . ALA A 1 297 ? 55.490 -4.187 -25.660 1.00 27.47 297 ALA A C 1
ATOM 2363 O O . ALA A 1 297 ? 55.621 -4.410 -26.853 1.00 27.47 297 ALA A O 1
ATOM 2364 N N . VAL A 1 298 ? 54.957 -5.097 -24.833 1.00 28.31 298 VAL A N 1
ATOM 2365 C CA . VAL A 1 298 ? 54.066 -6.179 -25.310 1.00 28.31 298 VAL A CA 1
ATOM 2366 C C . VAL A 1 298 ? 53.005 -6.479 -24.243 1.00 28.31 298 VAL A C 1
ATOM 2368 O O . VAL A 1 298 ? 52.980 -7.538 -23.623 1.00 28.31 298 VAL A O 1
ATOM 2371 N N . ALA A 1 299 ? 52.126 -5.513 -23.980 1.00 27.64 299 ALA A N 1
ATOM 2372 C CA . ALA A 1 299 ? 50.889 -5.753 -23.244 1.00 27.64 299 ALA A CA 1
ATOM 2373 C C . ALA A 1 299 ? 49.773 -4.835 -23.771 1.00 27.64 299 ALA A C 1
ATOM 2375 O O . ALA A 1 299 ? 49.913 -3.617 -23.736 1.00 27.64 299 ALA A O 1
ATOM 2376 N N . ARG A 1 300 ? 48.641 -5.462 -24.139 1.00 26.59 300 ARG A N 1
ATOM 2377 C CA . ARG A 1 300 ? 47.295 -4.908 -24.426 1.00 26.59 300 ARG A CA 1
ATOM 2378 C C . ARG A 1 300 ? 47.022 -4.358 -25.841 1.00 26.59 300 ARG A C 1
ATOM 2380 O O . ARG A 1 300 ? 47.515 -3.293 -26.188 1.00 26.59 300 ARG A O 1
ATOM 2387 N N . PRO A 1 301 ? 46.071 -4.976 -26.575 1.00 27.27 301 PRO A N 1
ATOM 2388 C CA . PRO A 1 301 ? 45.308 -4.312 -27.635 1.00 27.27 301 PRO A CA 1
ATOM 2389 C C . PRO A 1 301 ? 43.972 -3.699 -27.152 1.00 27.27 301 PRO A C 1
ATOM 2391 O O . PRO A 1 301 ? 43.330 -2.994 -27.915 1.00 27.27 301 PRO A O 1
ATOM 2394 N N . TYR A 1 302 ? 43.538 -3.921 -25.902 1.00 32.06 302 TYR A N 1
ATOM 2395 C CA . TYR A 1 302 ? 42.193 -3.540 -25.412 1.00 32.06 302 TYR A CA 1
ATOM 2396 C C . TYR A 1 302 ? 42.131 -2.216 -24.631 1.00 32.06 302 TYR A C 1
ATOM 2398 O O . TYR A 1 302 ? 41.371 -2.077 -23.677 1.00 32.06 302 TYR A O 1
ATOM 2406 N N . ALA A 1 303 ? 42.956 -1.236 -24.986 1.00 30.72 303 ALA A N 1
ATOM 2407 C CA . ALA A 1 303 ? 42.941 0.061 -24.315 1.00 30.72 303 ALA A CA 1
ATOM 2408 C C . ALA A 1 303 ? 43.098 1.199 -25.322 1.00 30.72 303 ALA A C 1
ATOM 2410 O O . ALA A 1 303 ? 44.173 1.787 -25.438 1.00 30.72 303 ALA A O 1
ATOM 2411 N N . ARG A 1 304 ? 42.026 1.536 -26.047 1.00 29.47 304 ARG A N 1
ATOM 2412 C CA . ARG A 1 304 ? 41.901 2.874 -26.629 1.00 29.47 304 ARG A CA 1
ATOM 2413 C C . ARG A 1 304 ? 40.448 3.260 -26.892 1.00 29.47 304 ARG A C 1
ATOM 2415 O O . ARG A 1 304 ? 39.734 2.534 -27.561 1.00 29.47 304 ARG A O 1
ATOM 2422 N N . ILE A 1 305 ? 40.134 4.464 -26.411 1.00 34.53 305 ILE A N 1
ATOM 2423 C CA . ILE A 1 305 ? 38.908 5.259 -26.571 1.00 34.53 305 ILE A CA 1
ATOM 2424 C C . ILE A 1 305 ? 37.735 4.751 -25.728 1.00 34.53 305 ILE A C 1
ATOM 2426 O O . ILE A 1 305 ? 36.952 3.903 -26.129 1.00 34.53 305 ILE A O 1
ATOM 2430 N N . VAL A 1 306 ? 37.632 5.301 -24.519 1.00 32.03 306 VAL A N 1
ATOM 2431 C CA . VAL A 1 306 ? 36.549 5.031 -23.578 1.00 32.03 306 VAL A CA 1
ATOM 2432 C C . VAL A 1 306 ? 36.145 6.373 -22.964 1.00 32.03 306 VAL A C 1
ATOM 2434 O O . VAL A 1 306 ? 36.929 6.953 -22.215 1.00 32.03 306 VAL A O 1
ATOM 2437 N N . ASP A 1 307 ? 34.962 6.875 -23.326 1.00 35.97 307 ASP A N 1
ATOM 2438 C CA . ASP A 1 307 ? 34.356 8.087 -22.751 1.00 35.97 307 ASP A CA 1
ATOM 2439 C C . ASP A 1 307 ? 34.116 7.935 -21.237 1.00 35.97 307 ASP A C 1
ATOM 2441 O O . ASP A 1 307 ? 33.896 6.827 -20.736 1.00 35.97 307 ASP A O 1
ATOM 2445 N N . GLU A 1 308 ? 34.088 9.054 -20.501 1.00 35.38 308 GLU A N 1
ATOM 2446 C CA . GLU A 1 308 ? 33.821 9.093 -19.050 1.00 35.38 308 GLU A CA 1
ATOM 2447 C C . GLU A 1 308 ? 32.518 8.363 -18.647 1.00 35.38 308 GLU A C 1
ATOM 2449 O O . GLU A 1 308 ? 32.444 7.775 -17.566 1.00 35.38 308 GLU A O 1
ATOM 2454 N N . GLU A 1 309 ? 31.512 8.302 -19.530 1.00 37.50 309 GLU A N 1
ATOM 2455 C CA . GLU A 1 309 ? 30.247 7.589 -19.284 1.00 37.50 309 GLU A CA 1
ATOM 2456 C C . GLU A 1 309 ? 30.417 6.066 -19.105 1.00 37.50 309 GLU A C 1
ATOM 2458 O O . GLU A 1 309 ? 29.648 5.431 -18.374 1.00 37.50 309 GLU A O 1
ATOM 2463 N N . HIS A 1 310 ? 31.432 5.461 -19.732 1.00 43.03 310 HIS A N 1
ATOM 2464 C CA . HIS A 1 310 ? 31.701 4.023 -19.634 1.00 43.03 310 HIS A CA 1
ATOM 2465 C C . HIS A 1 310 ? 32.210 3.634 -18.241 1.00 43.03 310 HIS A C 1
ATOM 2467 O O . HIS A 1 310 ? 31.772 2.625 -17.684 1.00 43.03 310 HIS A O 1
ATOM 2473 N N . TRP A 1 311 ? 33.086 4.451 -17.647 1.00 42.84 311 TRP A N 1
ATOM 2474 C CA . TRP A 1 311 ? 33.581 4.224 -16.287 1.00 42.84 311 TRP A CA 1
ATOM 2475 C C . TRP A 1 311 ? 32.468 4.383 -15.256 1.00 42.84 311 TRP A C 1
ATOM 2477 O O . TRP A 1 311 ? 32.345 3.536 -14.380 1.00 42.84 311 TRP A O 1
ATOM 2487 N N . VAL A 1 312 ? 31.575 5.364 -15.428 1.00 44.56 312 VAL A N 1
ATOM 2488 C CA . VAL A 1 312 ? 30.403 5.540 -14.554 1.00 44.56 312 VAL A CA 1
ATOM 2489 C C . VAL A 1 312 ? 29.484 4.319 -14.601 1.00 44.56 312 VAL A C 1
ATOM 2491 O O . VAL A 1 312 ? 29.049 3.833 -13.558 1.00 44.56 312 VAL A O 1
ATOM 2494 N N . TYR A 1 313 ? 29.205 3.776 -15.789 1.00 45.69 313 TYR A N 1
ATOM 2495 C CA . TYR A 1 313 ? 28.392 2.564 -15.920 1.00 45.69 313 TYR A CA 1
ATOM 2496 C C . TYR A 1 313 ? 29.071 1.344 -15.277 1.00 45.69 313 TYR A C 1
ATOM 2498 O O . TYR A 1 313 ? 28.432 0.596 -14.534 1.00 45.69 313 TYR A O 1
ATOM 2506 N N . MET A 1 314 ? 30.374 1.171 -15.497 1.00 49.25 314 MET A N 1
ATOM 2507 C CA . MET A 1 314 ? 31.150 0.070 -14.921 1.00 49.25 314 MET A CA 1
ATOM 2508 C C . MET A 1 314 ? 31.315 0.190 -13.400 1.00 49.25 314 MET A C 1
ATOM 2510 O O . MET A 1 314 ? 31.237 -0.816 -12.696 1.00 49.25 314 MET A O 1
ATOM 2514 N N . ASP A 1 315 ? 31.454 1.398 -12.864 1.00 49.03 315 ASP A N 1
ATOM 2515 C CA . ASP A 1 315 ? 31.528 1.658 -11.425 1.00 49.03 315 ASP A CA 1
ATOM 2516 C C . ASP A 1 315 ? 30.177 1.454 -10.736 1.00 49.03 315 ASP A C 1
ATOM 2518 O O . ASP A 1 315 ? 30.122 0.915 -9.632 1.00 49.03 315 ASP A O 1
ATOM 2522 N N . ILE A 1 316 ? 29.068 1.779 -11.408 1.00 49.75 316 ILE A N 1
ATOM 2523 C CA . ILE A 1 316 ? 27.706 1.442 -10.968 1.00 49.75 316 ILE A CA 1
ATOM 2524 C C . ILE A 1 316 ? 27.529 -0.084 -10.878 1.00 49.75 316 ILE A C 1
ATOM 2526 O O . ILE A 1 316 ? 26.977 -0.588 -9.892 1.00 49.75 316 ILE A O 1
ATOM 2530 N N . LEU A 1 317 ? 28.040 -0.833 -11.863 1.00 46.28 317 LEU A N 1
ATOM 2531 C CA . LEU A 1 317 ? 28.023 -2.300 -11.847 1.00 46.28 317 LEU A CA 1
ATOM 2532 C C . LEU A 1 317 ? 28.902 -2.874 -10.719 1.00 46.28 317 LEU A C 1
ATOM 2534 O O . LEU A 1 317 ? 28.459 -3.778 -10.007 1.00 46.28 317 LEU A O 1
ATOM 2538 N N . ARG A 1 318 ? 30.093 -2.309 -10.474 1.00 47.91 318 ARG A N 1
ATOM 2539 C CA . ARG A 1 318 ? 30.998 -2.714 -9.375 1.00 47.91 318 ARG A CA 1
ATOM 2540 C C . ARG A 1 318 ? 30.450 -2.359 -7.985 1.00 47.91 318 ARG A C 1
ATOM 2542 O O . ARG A 1 318 ? 30.550 -3.161 -7.056 1.00 47.91 318 ARG A O 1
ATOM 2549 N N . ALA A 1 319 ? 29.817 -1.195 -7.824 1.00 44.44 319 ALA A N 1
ATOM 2550 C CA . ALA A 1 319 ? 29.193 -0.760 -6.570 1.00 44.44 319 ALA A CA 1
ATOM 2551 C C . ALA A 1 319 ? 27.987 -1.638 -6.182 1.00 44.44 319 ALA A C 1
ATOM 2553 O O . ALA A 1 319 ? 27.773 -1.925 -5.000 1.00 44.44 319 ALA A O 1
ATOM 2554 N N . SER A 1 320 ? 27.236 -2.128 -7.176 1.00 40.62 320 SER A N 1
ATOM 2555 C CA . SER A 1 320 ? 26.170 -3.126 -6.994 1.00 40.62 320 SER A CA 1
ATOM 2556 C C . SER A 1 320 ? 26.701 -4.474 -6.469 1.00 40.62 320 SER A C 1
ATOM 2558 O O . SER A 1 320 ? 26.036 -5.157 -5.683 1.00 40.62 320 SER A O 1
ATOM 2560 N N . GLU A 1 321 ? 27.928 -4.858 -6.835 1.00 44.22 321 GLU A N 1
ATOM 2561 C CA . GLU A 1 321 ? 28.579 -6.083 -6.348 1.00 44.22 321 GLU A CA 1
ATOM 2562 C C . GLU A 1 321 ? 29.141 -5.951 -4.928 1.00 44.22 321 GLU A C 1
ATOM 2564 O O . GLU A 1 321 ? 28.973 -6.868 -4.119 1.00 44.22 321 GLU A O 1
ATOM 2569 N N . ALA A 1 322 ? 29.745 -4.808 -4.585 1.00 44.88 322 ALA A N 1
ATOM 2570 C CA . ALA A 1 322 ? 30.266 -4.556 -3.237 1.00 44.88 322 ALA A CA 1
ATOM 2571 C C . ALA A 1 322 ? 29.166 -4.665 -2.164 1.00 44.88 322 ALA A C 1
ATOM 2573 O O . ALA A 1 322 ? 29.400 -5.190 -1.075 1.00 44.88 322 ALA A O 1
ATOM 2574 N N . LYS A 1 323 ? 27.937 -4.259 -2.508 1.00 38.88 323 LYS A N 1
ATOM 2575 C CA . LYS A 1 323 ? 26.750 -4.360 -1.646 1.00 38.88 323 LYS A CA 1
ATOM 2576 C C . LYS A 1 323 ? 26.232 -5.801 -1.473 1.00 38.88 323 LYS A C 1
ATOM 2578 O O . LYS A 1 323 ? 25.519 -6.078 -0.516 1.00 38.88 323 LYS A O 1
ATOM 2583 N N . ASN A 1 324 ? 26.602 -6.724 -2.368 1.00 40.00 324 ASN A N 1
ATOM 2584 C CA . ASN A 1 324 ? 26.091 -8.102 -2.425 1.00 40.00 324 ASN A CA 1
ATOM 2585 C C . ASN A 1 324 ? 27.030 -9.165 -1.839 1.00 40.00 324 ASN A C 1
ATOM 2587 O O . ASN A 1 324 ? 26.583 -10.272 -1.544 1.00 40.00 324 ASN A O 1
ATOM 2591 N N . LYS A 1 325 ? 28.306 -8.848 -1.586 1.00 40.19 325 LYS A N 1
ATOM 2592 C CA . LYS A 1 325 ? 29.243 -9.768 -0.908 1.00 40.19 325 LYS A CA 1
ATOM 2593 C C . LYS A 1 325 ? 28.833 -10.115 0.541 1.00 40.19 325 LYS A C 1
ATOM 2595 O O . LYS A 1 325 ? 29.466 -10.963 1.159 1.00 40.19 325 LYS A O 1
ATOM 2600 N N . GLN A 1 326 ? 27.780 -9.482 1.074 1.00 35.06 326 GLN A N 1
ATOM 2601 C CA . GLN A 1 326 ? 27.227 -9.699 2.418 1.00 35.06 326 GLN A CA 1
ATOM 2602 C C . GLN A 1 326 ? 26.014 -10.657 2.487 1.00 35.06 326 GLN A C 1
ATOM 2604 O O . GLN A 1 326 ? 25.557 -10.951 3.590 1.00 35.06 326 GLN A O 1
ATOM 2609 N N . LEU A 1 327 ? 25.494 -11.183 1.368 1.00 33.88 327 LEU A N 1
ATOM 2610 C CA . LEU A 1 327 ? 24.331 -12.091 1.352 1.00 33.88 327 LEU A CA 1
ATOM 2611 C C . LEU A 1 327 ? 24.748 -13.548 1.067 1.00 33.88 327 LEU A C 1
ATOM 2613 O O . LEU A 1 327 ? 25.439 -13.829 0.090 1.00 33.88 327 LEU A O 1
ATOM 2617 N N . ARG A 1 328 ? 24.346 -14.485 1.943 1.00 28.75 328 ARG A N 1
ATOM 2618 C CA . ARG A 1 328 ? 24.643 -15.929 1.824 1.00 28.75 328 ARG A CA 1
ATOM 2619 C C . ARG A 1 328 ? 23.843 -16.580 0.678 1.00 28.75 328 ARG A C 1
ATOM 2621 O O . ARG A 1 328 ? 22.704 -16.176 0.457 1.00 28.75 328 ARG A O 1
ATOM 2628 N N . PRO A 1 329 ? 24.383 -17.608 -0.008 1.00 31.31 329 PRO A N 1
ATOM 2629 C CA . PRO A 1 329 ? 23.655 -18.328 -1.053 1.00 31.31 329 PRO A CA 1
ATOM 2630 C C . PRO A 1 329 ? 22.534 -19.208 -0.472 1.00 31.31 329 PRO A C 1
ATOM 2632 O O . PRO A 1 329 ? 22.742 -19.913 0.515 1.00 31.31 329 PRO A O 1
ATOM 2635 N N . GLU A 1 330 ? 21.354 -19.173 -1.100 1.00 27.72 330 GLU A N 1
ATOM 2636 C CA . GLU A 1 330 ? 20.246 -20.102 -0.832 1.00 27.72 330 GLU A CA 1
ATOM 2637 C C . GLU A 1 330 ? 20.497 -21.498 -1.441 1.00 27.72 330 GLU A C 1
ATOM 2639 O O . GLU A 1 330 ? 21.230 -21.617 -2.429 1.00 27.72 330 GLU A O 1
ATOM 2644 N N . PRO A 1 331 ? 19.904 -22.566 -0.868 1.00 26.95 331 PRO A N 1
ATOM 2645 C CA . PRO A 1 331 ? 20.142 -23.937 -1.302 1.00 26.95 331 PRO A CA 1
ATOM 2646 C C . PRO A 1 331 ? 19.490 -24.253 -2.656 1.00 26.95 331 PRO A C 1
ATOM 2648 O O . PRO A 1 331 ? 18.348 -23.892 -2.937 1.00 26.95 331 PRO A O 1
ATOM 2651 N N . VAL A 1 332 ? 20.235 -24.988 -3.481 1.00 27.27 332 VAL A N 1
ATOM 2652 C CA . VAL A 1 332 ? 19.823 -25.494 -4.796 1.00 27.27 332 VAL A CA 1
ATOM 2653 C C . VAL A 1 332 ? 18.758 -26.581 -4.617 1.00 27.27 332 VAL A C 1
ATOM 2655 O O . VAL A 1 332 ? 19.016 -27.607 -3.995 1.00 27.27 332 VAL A O 1
ATOM 2658 N N . VAL A 1 333 ? 17.562 -26.372 -5.172 1.00 28.17 333 VAL A N 1
ATOM 2659 C CA . VAL A 1 333 ? 16.506 -27.395 -5.232 1.00 28.17 333 VAL A CA 1
ATOM 2660 C C . VAL A 1 333 ? 16.681 -28.204 -6.518 1.00 28.17 333 VAL A C 1
ATOM 2662 O O . VAL A 1 333 ? 16.453 -27.690 -7.614 1.00 28.17 333 VAL A O 1
ATOM 2665 N N . GLU A 1 334 ? 17.090 -29.467 -6.398 1.00 25.83 334 GLU A N 1
ATOM 2666 C CA . GLU A 1 334 ? 17.170 -30.394 -7.532 1.00 25.83 334 GLU A CA 1
ATOM 2667 C C . GLU A 1 334 ? 15.769 -30.769 -8.065 1.00 25.83 334 GLU A C 1
ATOM 2669 O O . GLU A 1 334 ? 14.845 -31.019 -7.282 1.00 25.83 334 GLU A O 1
ATOM 2674 N N . PRO A 1 335 ? 15.566 -30.852 -9.395 1.00 30.20 335 PRO A N 1
ATOM 2675 C CA . PRO A 1 335 ? 14.318 -31.342 -9.968 1.00 30.20 335 PRO A CA 1
ATOM 2676 C C . PRO A 1 335 ? 14.170 -32.863 -9.780 1.00 30.20 335 PRO A C 1
ATOM 2678 O O . PRO A 1 335 ? 15.086 -33.642 -10.032 1.00 30.20 335 PRO A O 1
ATOM 2681 N N . THR A 1 336 ? 12.977 -33.301 -9.372 1.00 28.91 336 THR A N 1
ATOM 2682 C CA . THR A 1 336 ? 12.676 -34.702 -9.038 1.00 28.91 336 THR A CA 1
ATOM 2683 C C . THR A 1 336 ? 12.807 -35.666 -10.241 1.00 28.91 336 THR A C 1
ATOM 2685 O O . THR A 1 336 ? 12.262 -35.384 -11.314 1.00 28.91 336 THR A O 1
ATOM 2688 N N . PRO A 1 337 ? 13.416 -36.865 -10.078 1.00 32.56 337 PRO A N 1
ATOM 2689 C CA . PRO A 1 337 ? 13.765 -37.782 -11.183 1.00 32.56 337 PRO A CA 1
ATOM 2690 C C . PRO A 1 337 ? 12.584 -38.377 -11.974 1.00 32.56 337 PRO A C 1
ATOM 2692 O O . PRO A 1 337 ? 12.763 -38.930 -13.061 1.00 32.56 337 PRO A O 1
ATOM 2695 N N . PHE A 1 338 ? 11.361 -38.296 -11.444 1.00 32.19 338 PHE A N 1
ATOM 2696 C CA . PHE A 1 338 ? 10.189 -38.959 -12.024 1.00 32.19 338 PHE A CA 1
ATOM 2697 C C . PHE A 1 338 ? 9.650 -38.245 -13.277 1.00 32.19 338 PHE A C 1
ATOM 2699 O O . PHE A 1 338 ? 9.191 -38.893 -14.218 1.00 32.19 338 PHE A O 1
ATOM 2706 N N . LYS A 1 339 ? 9.769 -36.910 -13.339 1.00 35.97 339 LYS A N 1
ATOM 2707 C CA . LYS A 1 339 ? 9.270 -36.097 -14.465 1.00 35.97 339 LYS A CA 1
ATOM 2708 C C . LYS A 1 339 ? 10.051 -36.354 -15.759 1.00 35.97 339 LYS A C 1
ATOM 2710 O O . LYS A 1 339 ? 9.476 -36.335 -16.845 1.00 35.97 339 LYS A O 1
ATOM 2715 N N . THR A 1 340 ? 11.339 -36.671 -15.635 1.00 38.81 340 THR A N 1
ATOM 2716 C CA . THR A 1 340 ? 12.245 -36.937 -16.760 1.00 38.81 340 THR A CA 1
ATOM 2717 C C . THR A 1 340 ? 11.970 -38.294 -17.419 1.00 38.81 340 THR A C 1
ATOM 2719 O O . THR A 1 340 ? 12.052 -38.404 -18.641 1.00 38.81 340 THR A O 1
ATOM 2722 N N . ARG A 1 341 ? 11.568 -39.320 -16.650 1.00 30.92 341 ARG A N 1
ATOM 2723 C CA . ARG A 1 341 ? 11.258 -40.660 -17.193 1.00 30.92 341 ARG A CA 1
ATOM 2724 C C . ARG A 1 341 ? 9.969 -40.695 -18.017 1.00 30.92 341 ARG A C 1
ATOM 2726 O O . ARG A 1 341 ? 9.958 -41.313 -19.077 1.00 30.92 341 ARG A O 1
ATOM 2733 N N . LEU A 1 342 ? 8.926 -39.981 -17.587 1.00 34.84 342 LEU A N 1
ATOM 2734 C CA . LEU A 1 342 ? 7.651 -39.935 -18.314 1.00 34.84 342 LEU A CA 1
ATOM 2735 C C . LEU A 1 342 ? 7.777 -39.174 -19.649 1.00 34.84 342 LEU A C 1
ATOM 2737 O O . LEU A 1 342 ? 7.265 -39.620 -20.674 1.00 34.84 342 LEU A O 1
ATOM 2741 N N . HIS A 1 343 ? 8.538 -38.073 -19.668 1.00 38.28 343 HIS A N 1
ATOM 2742 C CA . HIS A 1 343 ? 8.796 -37.300 -20.890 1.00 38.28 343 HIS A CA 1
ATOM 2743 C C . HIS A 1 343 ? 9.607 -38.073 -21.942 1.00 38.28 343 HIS A C 1
ATOM 2745 O O . HIS A 1 343 ? 9.391 -37.886 -23.140 1.00 38.28 343 HIS A O 1
ATOM 2751 N N . MET A 1 344 ? 10.509 -38.959 -21.509 1.00 35.22 344 MET A N 1
ATOM 2752 C CA . MET A 1 344 ? 11.356 -39.745 -22.411 1.00 35.22 344 MET A CA 1
ATOM 2753 C C . MET A 1 344 ? 10.620 -40.952 -23.022 1.00 35.22 344 MET A C 1
ATOM 2755 O O . MET A 1 344 ? 10.969 -41.386 -24.118 1.00 35.22 344 MET A O 1
ATOM 2759 N N . GLN A 1 345 ? 9.583 -41.475 -22.354 1.00 34.84 345 GLN A N 1
ATOM 2760 C CA . GLN A 1 345 ? 8.740 -42.551 -22.894 1.00 34.84 345 GLN A CA 1
ATOM 2761 C C . GLN A 1 345 ? 7.734 -42.056 -23.943 1.00 34.84 345 GLN A C 1
ATOM 2763 O O . GLN A 1 345 ? 7.472 -42.770 -24.905 1.00 34.84 345 GLN A O 1
ATOM 2768 N N . ILE A 1 346 ? 7.220 -40.829 -23.809 1.00 39.34 346 ILE A N 1
ATOM 2769 C CA . ILE A 1 346 ? 6.210 -40.268 -24.726 1.00 39.34 346 ILE A CA 1
ATOM 2770 C C . ILE A 1 346 ? 6.841 -39.709 -26.019 1.00 39.34 346 ILE A C 1
ATOM 2772 O O . ILE A 1 346 ? 6.179 -39.639 -27.055 1.00 39.34 346 ILE A O 1
ATOM 2776 N N . SER A 1 347 ? 8.132 -39.338 -26.018 1.00 40.84 347 SER A N 1
ATOM 2777 C CA . SER A 1 347 ? 8.781 -38.797 -27.228 1.00 40.84 347 SER A CA 1
ATOM 2778 C C . SER A 1 347 ? 9.113 -39.853 -28.290 1.00 40.84 347 SER A C 1
ATOM 2780 O O . SER A 1 347 ? 9.311 -39.492 -29.448 1.00 40.84 347 SER A O 1
ATOM 2782 N N . LYS A 1 348 ? 9.125 -41.146 -27.935 1.00 38.31 348 LYS A N 1
ATOM 2783 C CA . LYS A 1 348 ? 9.496 -42.237 -28.853 1.00 38.31 348 LYS A CA 1
ATOM 2784 C C . LYS A 1 348 ? 8.366 -42.715 -29.778 1.00 38.31 348 LYS A C 1
ATOM 2786 O O . LYS A 1 348 ? 8.633 -43.548 -30.637 1.00 38.31 348 LYS A O 1
ATOM 2791 N N . THR A 1 349 ? 7.140 -42.203 -29.644 1.00 39.47 349 THR A N 1
ATOM 2792 C CA . THR A 1 349 ? 5.949 -42.805 -30.282 1.00 39.47 349 THR A CA 1
ATOM 2793 C C . THR A 1 349 ? 5.189 -41.927 -31.283 1.00 39.47 349 THR A C 1
ATOM 2795 O O . THR A 1 349 ? 4.166 -42.374 -31.784 1.00 39.47 349 THR A O 1
ATOM 2798 N N . ALA A 1 350 ? 5.643 -40.714 -31.615 1.00 39.25 350 ALA A N 1
ATOM 2799 C CA . ALA A 1 350 ? 4.895 -39.822 -32.515 1.00 39.25 350 ALA A CA 1
ATOM 2800 C C . ALA A 1 350 ? 5.639 -39.573 -33.838 1.00 39.25 350 ALA A C 1
ATOM 2802 O O . ALA A 1 350 ? 6.520 -38.717 -33.904 1.00 39.25 350 ALA A O 1
ATOM 2803 N N . THR A 1 351 ? 5.271 -40.309 -34.888 1.00 42.00 351 THR A N 1
ATOM 2804 C CA . THR A 1 351 ? 5.863 -40.231 -36.239 1.00 42.00 351 THR A CA 1
ATOM 2805 C C . THR A 1 351 ? 4.911 -39.684 -37.312 1.00 42.00 351 THR A C 1
ATOM 2807 O O . THR A 1 351 ? 5.246 -39.742 -38.492 1.00 42.00 351 THR A O 1
ATOM 2810 N N . SER A 1 352 ? 3.750 -39.106 -36.966 1.00 45.47 352 SER A N 1
ATOM 2811 C CA . SER A 1 352 ? 2.814 -38.578 -37.977 1.00 45.47 352 SER A CA 1
ATOM 2812 C C . SER A 1 352 ? 2.228 -37.197 -37.657 1.00 45.47 352 SER A C 1
ATOM 2814 O O . SER A 1 352 ? 1.887 -36.879 -36.520 1.00 45.47 352 SER A O 1
ATOM 2816 N N . THR A 1 353 ? 2.037 -36.383 -38.701 1.00 41.25 353 THR A N 1
ATOM 2817 C CA . THR A 1 353 ? 1.442 -35.030 -38.718 1.00 41.25 353 THR A CA 1
ATOM 2818 C C . THR A 1 353 ? 0.049 -34.964 -38.074 1.00 41.25 353 THR A C 1
ATOM 2820 O O . THR A 1 353 ? -0.372 -33.912 -37.594 1.00 41.25 353 THR A O 1
ATOM 2823 N N . ARG A 1 354 ? -0.657 -36.101 -38.008 1.00 41.09 354 ARG A N 1
ATOM 2824 C CA . ARG A 1 354 ? -1.955 -36.247 -37.335 1.00 41.09 354 ARG A CA 1
ATOM 2825 C C . ARG A 1 354 ? -1.835 -36.228 -35.801 1.00 41.09 354 ARG A C 1
ATOM 2827 O O . ARG A 1 354 ? -2.726 -35.708 -35.132 1.00 41.09 354 ARG A O 1
ATOM 2834 N N . ASP A 1 355 ? -0.713 -36.690 -35.249 1.00 47.91 355 ASP A N 1
ATOM 2835 C CA . ASP A 1 355 ? -0.464 -36.718 -33.800 1.00 47.91 355 ASP A CA 1
ATOM 2836 C C . ASP A 1 355 ? -0.118 -35.330 -33.246 1.00 47.91 355 ASP A C 1
ATOM 2838 O O . ASP A 1 355 ? -0.419 -35.026 -32.093 1.00 47.91 355 ASP A O 1
ATOM 2842 N N . ALA A 1 356 ? 0.461 -34.445 -34.063 1.00 45.09 356 ALA A N 1
ATOM 2843 C CA . ALA A 1 356 ? 0.761 -33.067 -33.666 1.00 45.09 356 ALA A CA 1
ATOM 2844 C C . ALA A 1 356 ? -0.512 -32.232 -33.430 1.00 45.09 356 ALA A C 1
ATOM 2846 O O . ALA A 1 356 ? -0.559 -31.440 -32.489 1.00 45.09 356 ALA A O 1
ATOM 2847 N N . LEU A 1 357 ? -1.557 -32.456 -34.236 1.00 43.09 357 LEU A N 1
ATOM 2848 C CA . LEU A 1 357 ? -2.863 -31.797 -34.098 1.00 43.09 357 LEU A CA 1
ATOM 2849 C C . LEU A 1 357 ? -3.685 -32.346 -32.919 1.00 43.09 357 LEU A C 1
ATOM 2851 O O . LEU A 1 357 ? -4.429 -31.596 -32.290 1.00 43.09 357 LEU A O 1
ATOM 2855 N N . LEU A 1 358 ? -3.537 -33.634 -32.590 1.00 45.06 358 LEU A N 1
ATOM 2856 C CA . LEU A 1 358 ? -4.295 -34.299 -31.519 1.00 45.06 358 LEU A CA 1
ATOM 2857 C C . LEU A 1 358 ? -3.590 -34.288 -30.151 1.00 45.06 358 LEU A C 1
ATOM 2859 O O . LEU A 1 358 ? -4.244 -34.476 -29.125 1.00 45.06 358 LEU A O 1
ATOM 2863 N N . ARG A 1 359 ? -2.283 -34.005 -30.104 1.00 45.53 359 ARG A N 1
ATOM 2864 C CA . ARG A 1 359 ? -1.471 -33.928 -28.873 1.00 45.53 359 ARG A CA 1
ATOM 2865 C C . ARG A 1 359 ? -2.068 -33.077 -27.743 1.00 45.53 359 ARG A C 1
ATOM 2867 O O . ARG A 1 359 ? -2.031 -33.542 -26.603 1.00 45.53 359 ARG A O 1
ATOM 2874 N N . PRO A 1 360 ? -2.619 -31.872 -27.996 1.00 43.97 360 PRO A N 1
ATOM 2875 C CA . PRO A 1 360 ? -3.232 -31.068 -26.940 1.00 43.97 360 PRO A CA 1
ATOM 2876 C C . PRO A 1 360 ? -4.449 -31.766 -26.321 1.00 43.97 360 PRO A C 1
ATOM 2878 O O . PRO A 1 360 ? -4.601 -31.779 -25.103 1.00 43.97 360 PRO A O 1
ATOM 2881 N N . PHE A 1 361 ? -5.277 -32.407 -27.149 1.00 50.62 361 PHE A N 1
ATOM 2882 C CA . PHE A 1 361 ? -6.490 -33.100 -26.712 1.00 50.62 361 PHE A CA 1
ATOM 2883 C C . PHE A 1 361 ? -6.178 -34.392 -25.950 1.00 50.62 361 PHE A C 1
ATOM 2885 O O . PHE A 1 361 ? -6.847 -34.697 -24.966 1.00 50.62 361 PHE A O 1
ATOM 2892 N N . ILE A 1 362 ? -5.124 -35.112 -26.346 1.00 52.34 362 ILE A N 1
ATOM 2893 C CA . ILE A 1 362 ? -4.652 -36.312 -25.642 1.00 52.34 362 ILE A CA 1
ATOM 2894 C C . ILE A 1 362 ? -4.088 -35.942 -24.264 1.00 52.34 362 ILE A C 1
ATOM 2896 O O . ILE A 1 362 ? -4.466 -36.565 -23.276 1.00 52.34 362 ILE A O 1
ATOM 2900 N N . MET A 1 363 ? -3.268 -34.886 -24.163 1.00 50.31 363 MET A N 1
ATOM 2901 C CA . MET A 1 363 ? -2.747 -34.419 -22.868 1.00 50.31 363 MET A CA 1
ATOM 2902 C C . MET A 1 363 ? -3.857 -33.962 -21.917 1.00 50.31 363 MET A C 1
ATOM 2904 O O . MET A 1 363 ? -3.814 -34.273 -20.728 1.00 50.31 363 MET A O 1
ATOM 2908 N N . VAL A 1 364 ? -4.866 -33.253 -22.431 1.00 50.84 364 VAL A N 1
ATOM 2909 C CA . VAL A 1 364 ? -6.038 -32.863 -21.634 1.00 50.84 364 VAL A CA 1
ATOM 2910 C C . VAL A 1 364 ? -6.826 -34.101 -21.200 1.00 50.84 364 VAL A C 1
ATOM 2912 O O . VAL A 1 364 ? -7.205 -34.194 -20.037 1.00 50.84 364 VAL A O 1
ATOM 2915 N N . GLY A 1 365 ? -7.011 -35.085 -22.085 1.00 53.78 365 GLY A N 1
ATOM 2916 C CA . GLY A 1 365 ? -7.687 -36.345 -21.766 1.00 53.78 365 GLY A CA 1
ATOM 2917 C C . GLY A 1 365 ? -6.971 -37.181 -20.698 1.00 53.78 365 GLY A C 1
ATOM 2918 O O . GLY A 1 365 ? -7.624 -37.726 -19.808 1.00 53.78 365 GLY A O 1
ATOM 2919 N N . GLU A 1 366 ? -5.639 -37.258 -20.736 1.00 57.41 366 GLU A N 1
ATOM 2920 C CA . GLU A 1 366 ? -4.841 -37.955 -19.717 1.00 57.41 366 GLU A CA 1
ATOM 2921 C C . GLU A 1 366 ? -4.840 -37.224 -18.370 1.00 57.41 366 GLU A C 1
ATOM 2923 O O . GLU A 1 366 ? -4.956 -37.860 -17.322 1.00 57.41 366 GLU A O 1
ATOM 2928 N N . TYR A 1 367 ? -4.776 -35.891 -18.385 1.00 55.78 367 TYR A N 1
ATOM 2929 C CA . TYR A 1 367 ? -4.859 -35.080 -17.172 1.00 55.78 367 TYR A CA 1
ATOM 2930 C C . TYR A 1 367 ? -6.240 -35.181 -16.509 1.00 55.78 367 TYR A C 1
ATOM 2932 O O . TYR A 1 367 ? -6.331 -35.411 -15.305 1.00 55.78 367 TYR A O 1
ATOM 2940 N N . VAL A 1 368 ? -7.315 -35.127 -17.304 1.00 59.69 368 VAL A N 1
ATOM 2941 C CA . VAL A 1 368 ? -8.699 -35.345 -16.847 1.00 59.69 368 VAL A CA 1
ATOM 2942 C C . VAL A 1 368 ? -8.886 -36.753 -16.275 1.00 59.69 368 VAL A C 1
ATOM 2944 O O . VAL A 1 368 ? -9.573 -36.909 -15.269 1.00 59.69 368 VAL A O 1
ATOM 2947 N N . LYS A 1 369 ? -8.258 -37.779 -16.867 1.00 62.62 369 LYS A N 1
ATOM 2948 C CA . LYS A 1 369 ? -8.275 -39.148 -16.321 1.00 62.62 369 LYS A CA 1
ATOM 2949 C C . LYS A 1 369 ? -7.565 -39.269 -14.973 1.00 62.62 369 LYS A C 1
ATOM 2951 O O . LYS A 1 369 ? -7.943 -40.128 -14.184 1.00 62.62 369 LYS A O 1
ATOM 2956 N N . LYS A 1 370 ? -6.534 -38.457 -14.731 1.00 60.91 370 LYS A N 1
ATOM 2957 C CA . LYS A 1 370 ? -5.687 -38.544 -13.536 1.00 60.91 370 LYS A CA 1
ATOM 2958 C C . LYS A 1 370 ? -6.211 -37.714 -12.362 1.00 60.91 370 LYS A C 1
ATOM 2960 O O . LYS A 1 370 ? -6.240 -38.213 -11.246 1.00 60.91 370 LYS A O 1
ATOM 2965 N N . GLU A 1 371 ? -6.615 -36.473 -12.617 1.00 59.94 371 GLU A N 1
ATOM 2966 C CA . GLU A 1 371 ? -7.008 -35.496 -11.585 1.00 59.94 371 GLU A CA 1
ATOM 2967 C C . GLU A 1 371 ? -8.533 -35.254 -11.552 1.00 59.94 371 GLU A C 1
ATOM 2969 O O . GLU A 1 371 ? -9.054 -34.550 -10.690 1.00 59.94 371 GLU A O 1
ATOM 2974 N N . GLY A 1 372 ? -9.278 -35.843 -12.494 1.00 64.50 372 GLY A N 1
ATOM 2975 C CA . GLY A 1 372 ? -10.717 -35.644 -12.653 1.00 64.50 372 GLY A CA 1
ATOM 2976 C C . GLY A 1 372 ? -11.068 -34.401 -13.480 1.00 64.50 372 GLY A C 1
ATOM 2977 O O . GLY A 1 372 ? -10.350 -33.401 -13.508 1.00 64.50 372 GLY A O 1
ATOM 2978 N N . LEU A 1 373 ? -12.220 -34.450 -14.160 1.00 62.44 373 LEU A N 1
ATOM 2979 C CA . LEU A 1 373 ? -12.693 -33.371 -15.040 1.00 62.44 373 LEU A CA 1
ATOM 2980 C C . LEU A 1 373 ? -12.872 -32.047 -14.288 1.00 62.44 373 LEU A C 1
ATOM 2982 O O . LEU A 1 373 ? -12.523 -30.994 -14.809 1.00 62.44 373 LEU A O 1
ATOM 2986 N N . PHE A 1 374 ? -13.375 -32.098 -13.054 1.00 53.53 374 PHE A N 1
ATOM 2987 C CA . PHE A 1 374 ? -13.595 -30.899 -12.251 1.00 53.53 374 PHE A CA 1
ATOM 2988 C C . PHE A 1 374 ? -12.280 -30.211 -11.860 1.00 53.53 374 PHE A C 1
ATOM 2990 O O . PHE A 1 374 ? -12.176 -28.998 -12.026 1.00 53.53 374 PHE A O 1
ATOM 2997 N N . SER A 1 375 ? -11.257 -30.963 -11.427 1.00 52.38 375 SER A N 1
ATOM 2998 C CA . SER A 1 375 ? -9.938 -30.384 -11.122 1.00 52.38 375 SER A CA 1
ATOM 2999 C C . SER A 1 375 ? -9.289 -29.825 -12.379 1.00 52.38 375 SER A C 1
ATOM 3001 O O . SER A 1 375 ? -8.786 -28.711 -12.359 1.00 52.38 375 SER A O 1
ATOM 3003 N N . ALA A 1 376 ? -9.382 -30.532 -13.508 1.00 58.94 376 ALA A N 1
ATOM 3004 C CA . ALA A 1 376 ? -8.840 -30.047 -14.772 1.00 58.94 376 ALA A CA 1
ATOM 3005 C C . ALA A 1 376 ? -9.509 -28.748 -15.253 1.00 58.94 376 ALA A C 1
ATOM 3007 O O . ALA A 1 376 ? -8.825 -27.851 -15.748 1.00 58.94 376 ALA A O 1
ATOM 3008 N N . LEU A 1 377 ? -10.830 -28.623 -15.085 1.00 54.34 377 LEU A N 1
ATOM 3009 C CA . LEU A 1 377 ? -11.569 -27.402 -15.405 1.00 54.34 377 LEU A CA 1
ATOM 3010 C C . LEU A 1 377 ? -11.246 -26.268 -14.423 1.00 54.34 377 LEU A C 1
ATOM 3012 O O . LEU A 1 377 ? -10.997 -25.146 -14.859 1.00 54.34 377 LEU A O 1
ATOM 3016 N N . PHE A 1 378 ? -11.196 -26.547 -13.120 1.00 52.88 378 PHE A N 1
ATOM 3017 C CA . PHE A 1 378 ? -10.806 -25.564 -12.109 1.00 52.88 378 PHE A CA 1
ATOM 3018 C C . PHE A 1 378 ? -9.374 -25.066 -12.340 1.00 52.88 378 PHE A C 1
ATOM 3020 O O . PHE A 1 378 ? -9.124 -23.861 -12.346 1.00 52.88 378 PHE A O 1
ATOM 3027 N N . ASP A 1 379 ? -8.445 -25.974 -12.629 1.00 57.38 379 ASP A N 1
ATOM 3028 C CA . ASP A 1 379 ? -7.064 -25.634 -12.927 1.00 57.38 379 ASP A CA 1
ATOM 3029 C C . ASP A 1 379 ? -6.962 -24.799 -14.202 1.00 57.38 379 ASP A C 1
ATOM 3031 O O . ASP A 1 379 ? -6.314 -23.754 -14.191 1.00 57.38 379 ASP A O 1
ATOM 3035 N N . ALA A 1 380 ? -7.632 -25.195 -15.288 1.00 54.06 380 ALA A N 1
ATOM 3036 C CA . ALA A 1 380 ? -7.556 -24.503 -16.573 1.00 54.06 380 ALA A CA 1
ATOM 3037 C C . ALA A 1 380 ? -8.239 -23.125 -16.581 1.00 54.06 380 ALA A C 1
ATOM 3039 O O . ALA A 1 380 ? -7.695 -22.189 -17.173 1.00 54.06 380 ALA A O 1
ATOM 3040 N N . PHE A 1 381 ? -9.406 -22.999 -15.943 1.00 51.69 381 PHE A N 1
ATOM 3041 C CA . PHE A 1 381 ? -10.268 -21.817 -16.055 1.00 51.69 381 PHE A CA 1
ATOM 3042 C C . PHE A 1 381 ? -10.265 -20.910 -14.821 1.00 51.69 381 PHE A C 1
ATOM 3044 O O . PHE A 1 381 ? -10.686 -19.761 -14.933 1.00 51.69 381 PHE A O 1
ATOM 3051 N N . VAL A 1 382 ? -9.768 -21.374 -13.669 1.00 46.03 382 VAL A N 1
ATOM 3052 C CA . VAL A 1 382 ? -9.777 -20.596 -12.419 1.00 46.03 382 VAL A CA 1
ATOM 3053 C C . VAL A 1 382 ? -8.368 -20.434 -11.857 1.00 46.03 382 VAL A C 1
ATOM 3055 O O . VAL A 1 382 ? -7.834 -19.325 -11.859 1.00 46.03 382 VAL A O 1
ATOM 3058 N N . TYR A 1 383 ? -7.723 -21.518 -11.423 1.00 49.31 383 TYR A N 1
ATOM 3059 C CA . TYR A 1 383 ? -6.434 -21.440 -10.732 1.00 49.31 383 TYR A CA 1
ATOM 3060 C C . TYR A 1 383 ? -5.320 -20.896 -11.631 1.00 49.31 383 TYR A C 1
ATOM 3062 O O . TYR A 1 383 ? -4.619 -19.964 -11.244 1.00 49.31 383 TYR A O 1
ATOM 3070 N N . TRP A 1 384 ? -5.154 -21.417 -12.850 1.00 54.19 384 TRP A N 1
ATOM 3071 C CA . TRP A 1 384 ? -4.062 -20.982 -13.722 1.00 54.19 384 TRP A CA 1
ATOM 3072 C C . TRP A 1 384 ? -4.199 -19.568 -14.289 1.00 54.19 384 TRP A C 1
ATOM 3074 O O . TRP A 1 384 ? -3.166 -18.902 -14.382 1.00 54.19 384 TRP A O 1
ATOM 3084 N N . PRO A 1 385 ? -5.387 -19.096 -14.713 1.00 51.44 385 PRO A N 1
ATOM 3085 C CA . PRO A 1 385 ? -5.564 -17.701 -15.100 1.00 51.44 385 PRO A CA 1
ATOM 3086 C C . PRO A 1 385 ? -5.202 -16.758 -13.954 1.00 51.44 385 PRO A C 1
ATOM 3088 O O . PRO A 1 385 ? -4.398 -15.850 -14.153 1.00 51.44 385 PRO A O 1
ATOM 3091 N N . ILE A 1 386 ? -5.690 -17.044 -12.742 1.00 50.72 386 ILE A N 1
ATOM 3092 C CA . ILE A 1 386 ? -5.361 -16.272 -11.539 1.00 50.72 386 ILE A CA 1
ATOM 3093 C C . ILE A 1 386 ? -3.858 -16.333 -11.265 1.00 50.72 386 ILE A C 1
ATOM 3095 O O . ILE A 1 386 ? -3.234 -15.296 -11.075 1.00 50.72 386 ILE A O 1
ATOM 3099 N N . LYS A 1 387 ? -3.245 -17.518 -11.326 1.00 56.75 387 LYS A N 1
ATOM 3100 C CA . LYS A 1 387 ? -1.808 -17.686 -11.108 1.00 56.75 387 LYS A CA 1
ATOM 3101 C C . LYS A 1 387 ? -0.964 -16.940 -12.142 1.00 56.75 387 LYS A C 1
ATOM 3103 O O . LYS A 1 387 ? -0.029 -16.273 -11.750 1.00 56.75 387 LYS A O 1
ATOM 3108 N N . ASN A 1 388 ? -1.284 -16.984 -13.436 1.00 58.38 388 ASN A N 1
ATOM 3109 C CA . ASN A 1 388 ? -0.527 -16.234 -14.451 1.00 58.38 388 ASN A CA 1
ATOM 3110 C C . ASN A 1 388 ? -0.629 -14.716 -14.246 1.00 58.38 388 ASN A C 1
ATOM 3112 O O . ASN A 1 388 ? 0.322 -13.989 -14.531 1.00 58.38 388 ASN A O 1
ATOM 3116 N N . VAL A 1 389 ? -1.788 -14.237 -13.786 1.00 56.56 389 VAL A N 1
ATOM 3117 C CA . VAL A 1 389 ? -1.960 -12.835 -13.401 1.00 56.56 389 VAL A CA 1
ATOM 3118 C C . VAL A 1 389 ? -1.125 -12.544 -12.153 1.00 56.56 389 VAL A C 1
ATOM 3120 O O . VAL A 1 389 ? -0.358 -11.597 -12.156 1.00 56.56 389 VAL A O 1
ATOM 3123 N N . LEU A 1 390 ? -1.177 -13.372 -11.112 1.00 50.75 390 LEU A N 1
ATOM 3124 C CA . LEU A 1 390 ? -0.380 -13.167 -9.898 1.00 50.75 390 LEU A CA 1
ATOM 3125 C C . LEU A 1 390 ? 1.132 -13.278 -10.146 1.00 50.75 390 LEU A C 1
ATOM 3127 O O . LEU A 1 390 ? 1.871 -12.453 -9.629 1.00 50.75 390 LEU A O 1
ATOM 3131 N N . ASP A 1 391 ? 1.584 -14.223 -10.971 1.00 58.34 391 ASP A N 1
ATOM 3132 C CA . ASP A 1 391 ? 2.984 -14.403 -11.370 1.00 58.34 391 ASP A CA 1
ATOM 3133 C C . ASP A 1 391 ? 3.455 -13.213 -12.216 1.00 58.34 391 ASP A C 1
ATOM 3135 O O . ASP A 1 391 ? 4.536 -12.688 -11.990 1.00 58.34 391 ASP A O 1
ATOM 3139 N N . GLY A 1 392 ? 2.638 -12.732 -13.162 1.00 57.56 392 GLY A N 1
ATOM 3140 C CA . GLY A 1 392 ? 2.964 -11.538 -13.946 1.00 57.56 392 GLY A CA 1
ATOM 3141 C C . GLY A 1 392 ? 2.974 -10.259 -13.105 1.00 57.56 392 GLY A C 1
ATOM 3142 O O . GLY A 1 392 ? 3.832 -9.405 -13.306 1.00 57.56 392 GLY A O 1
ATOM 3143 N N . LEU A 1 393 ? 2.070 -10.142 -12.127 1.00 54.03 393 LEU A N 1
ATOM 3144 C CA . LEU A 1 393 ? 2.075 -9.055 -11.149 1.00 54.03 393 LEU A CA 1
ATOM 3145 C C . LEU A 1 393 ? 3.298 -9.159 -10.232 1.00 54.03 393 LEU A C 1
ATOM 3147 O O . LEU A 1 393 ? 3.925 -8.144 -9.963 1.00 54.03 393 LEU A O 1
ATOM 3151 N N . GLY A 1 394 ? 3.661 -10.367 -9.802 1.00 52.53 394 GLY A N 1
ATOM 3152 C CA . GLY A 1 394 ? 4.880 -10.661 -9.056 1.00 52.53 394 GLY A CA 1
ATOM 3153 C C . GLY A 1 394 ? 6.119 -10.267 -9.849 1.00 52.53 394 GLY A C 1
ATOM 3154 O O . GLY A 1 394 ? 6.924 -9.499 -9.351 1.00 52.53 394 GLY A O 1
ATOM 3155 N N . ASP A 1 395 ? 6.227 -10.656 -11.118 1.00 60.41 395 ASP A N 1
ATOM 3156 C CA . ASP A 1 395 ? 7.333 -10.256 -11.994 1.00 60.41 395 ASP A CA 1
ATOM 3157 C C . ASP A 1 395 ? 7.384 -8.728 -12.207 1.00 60.41 395 ASP A C 1
ATOM 3159 O O . ASP A 1 395 ? 8.467 -8.172 -12.357 1.00 60.41 395 ASP A O 1
ATOM 3163 N N . ILE A 1 396 ? 6.247 -8.021 -12.213 1.00 58.78 396 ILE A N 1
ATOM 3164 C CA . ILE A 1 396 ? 6.185 -6.549 -12.330 1.00 58.78 396 ILE A CA 1
ATOM 3165 C C . ILE A 1 396 ? 6.535 -5.849 -11.005 1.00 58.78 396 ILE A C 1
ATOM 3167 O O . ILE A 1 396 ? 7.178 -4.804 -11.021 1.00 58.78 396 ILE A O 1
ATOM 3171 N N . VAL A 1 397 ? 6.094 -6.391 -9.867 1.00 49.84 397 VAL A N 1
ATOM 3172 C CA . VAL A 1 397 ? 6.257 -5.796 -8.528 1.00 49.84 397 VAL A CA 1
ATOM 3173 C C . VAL A 1 397 ? 7.615 -6.153 -7.914 1.00 49.84 397 VAL A C 1
ATOM 3175 O O . VAL A 1 397 ? 8.225 -5.325 -7.247 1.00 49.84 397 VAL A O 1
ATOM 3178 N N . GLU A 1 398 ? 8.115 -7.365 -8.147 1.00 50.44 398 GLU A N 1
ATOM 3179 C CA . GLU A 1 398 ? 9.403 -7.856 -7.641 1.00 50.44 398 GLU A CA 1
ATOM 3180 C C . GLU A 1 398 ? 10.605 -7.462 -8.512 1.00 50.44 398 GLU A C 1
ATOM 3182 O O . GLU A 1 398 ? 11.745 -7.692 -8.104 1.00 50.44 398 GLU A O 1
ATOM 3187 N N . SER A 1 399 ? 10.383 -6.875 -9.693 1.00 52.41 399 SER A N 1
ATOM 3188 C CA . SER A 1 399 ? 11.441 -6.406 -10.605 1.00 52.41 399 SER A CA 1
ATOM 3189 C C . SER A 1 399 ? 11.957 -4.996 -10.291 1.00 52.41 399 SER A C 1
ATOM 3191 O O . SER A 1 399 ? 12.614 -4.367 -11.126 1.00 52.41 399 SER A O 1
ATOM 3193 N N . ASP A 1 400 ? 11.703 -4.510 -9.073 1.00 40.19 400 ASP A N 1
ATOM 3194 C CA . ASP A 1 400 ? 12.383 -3.340 -8.523 1.00 40.19 400 ASP A CA 1
ATOM 3195 C C . ASP A 1 400 ? 13.910 -3.555 -8.535 1.00 40.19 400 ASP A C 1
ATOM 3197 O O . ASP A 1 400 ? 14.378 -4.694 -8.470 1.00 40.19 400 ASP A O 1
ATOM 3201 N N . GLU A 1 401 ? 14.666 -2.458 -8.638 1.00 45.16 401 GLU A N 1
ATOM 3202 C CA . GLU A 1 401 ? 16.024 -2.246 -9.200 1.00 45.16 401 GLU A CA 1
ATOM 3203 C C . GLU A 1 401 ? 17.187 -3.178 -8.747 1.00 45.16 401 GLU A C 1
ATOM 3205 O O . GLU A 1 401 ? 18.342 -2.965 -9.114 1.00 45.16 401 GLU A O 1
ATOM 3210 N N . SER A 1 402 ? 16.920 -4.233 -7.975 1.00 37.69 402 SER A N 1
ATOM 3211 C CA . SER A 1 402 ? 17.886 -5.046 -7.230 1.00 37.69 402 SER A CA 1
ATOM 3212 C C . SER A 1 402 ? 18.041 -6.519 -7.648 1.00 37.69 402 SER A C 1
ATOM 3214 O O . SER A 1 402 ? 18.995 -7.154 -7.195 1.00 37.69 402 SER A O 1
ATOM 3216 N N . LYS A 1 403 ? 17.177 -7.109 -8.494 1.00 46.38 403 LYS A N 1
ATOM 3217 C CA . LYS A 1 403 ? 17.273 -8.555 -8.812 1.00 46.38 403 LYS A CA 1
ATOM 3218 C C . LYS A 1 403 ? 17.950 -8.850 -10.160 1.00 46.38 403 LYS A C 1
ATOM 3220 O O . LYS A 1 403 ? 17.421 -8.573 -11.235 1.00 46.38 403 LYS A O 1
ATOM 3225 N N . LYS A 1 404 ? 19.125 -9.494 -10.093 1.00 55.06 404 LYS A N 1
ATOM 3226 C CA . LYS A 1 404 ? 19.819 -10.121 -11.235 1.00 55.06 404 LYS A CA 1
ATOM 3227 C C . LYS A 1 404 ? 19.049 -11.366 -11.708 1.00 55.06 404 LYS A C 1
ATOM 3229 O O . LYS A 1 404 ? 18.365 -12.013 -10.917 1.00 55.06 404 LYS A O 1
ATOM 3234 N N . VAL A 1 405 ? 19.199 -11.742 -12.984 1.00 60.09 405 VAL A N 1
ATOM 3235 C CA . VAL A 1 405 ? 18.761 -13.060 -13.491 1.00 60.09 405 VAL A CA 1
ATOM 3236 C C . VAL A 1 405 ? 19.364 -14.144 -12.593 1.00 60.09 405 VAL A C 1
ATOM 3238 O O . VAL A 1 405 ? 20.586 -14.162 -12.414 1.00 60.09 405 VAL A O 1
ATOM 3241 N N . ALA A 1 406 ? 18.520 -15.015 -12.025 1.00 58.16 406 ALA A N 1
ATOM 3242 C CA . ALA A 1 406 ? 18.949 -16.025 -11.058 1.00 58.16 406 ALA A CA 1
ATOM 3243 C C . ALA A 1 406 ? 20.150 -16.834 -11.582 1.00 58.16 406 ALA A C 1
ATOM 3245 O O . ALA A 1 406 ? 20.254 -17.143 -12.774 1.00 58.16 406 ALA A O 1
ATOM 3246 N N . THR A 1 407 ? 21.098 -17.152 -10.701 1.00 57.66 407 THR A N 1
ATOM 3247 C CA . THR A 1 407 ? 22.273 -17.957 -11.059 1.00 57.66 407 THR A CA 1
ATOM 3248 C C . THR A 1 407 ? 21.815 -19.327 -11.562 1.00 57.66 407 THR A C 1
ATOM 3250 O O . THR A 1 407 ? 21.031 -19.987 -10.892 1.00 57.66 407 THR A O 1
ATOM 3253 N N . GLY A 1 408 ? 22.251 -19.733 -12.761 1.00 65.19 408 GLY A N 1
ATOM 3254 C CA . GLY A 1 408 ? 21.756 -20.957 -13.405 1.00 65.19 408 GLY A CA 1
ATOM 3255 C C . GLY A 1 408 ? 20.435 -20.810 -14.176 1.00 65.19 408 GLY A C 1
ATOM 3256 O O . GLY A 1 408 ? 19.945 -21.789 -14.729 1.00 65.19 408 GLY A O 1
ATOM 3257 N N . ALA A 1 409 ? 19.831 -19.618 -14.253 1.00 74.50 409 ALA A N 1
ATOM 3258 C CA . ALA A 1 409 ? 18.600 -19.451 -15.021 1.00 74.50 409 ALA A CA 1
ATOM 3259 C C . ALA A 1 409 ? 18.847 -19.641 -16.524 1.00 74.50 409 ALA A C 1
ATOM 3261 O O . ALA A 1 409 ? 19.746 -19.045 -17.116 1.00 74.50 409 ALA A O 1
ATOM 3262 N N . VAL A 1 410 ? 17.988 -20.437 -17.154 1.00 80.88 410 VAL A N 1
ATOM 3263 C CA . VAL A 1 410 ? 18.028 -20.754 -18.593 1.00 80.88 410 VAL A CA 1
ATOM 3264 C C . VAL A 1 410 ? 17.098 -19.874 -19.438 1.00 80.88 410 VAL A C 1
ATOM 3266 O O . VAL A 1 410 ? 16.951 -20.111 -20.632 1.00 80.88 410 VAL A O 1
ATOM 3269 N N . ARG A 1 411 ? 16.448 -18.875 -18.827 1.00 82.38 411 ARG A N 1
ATOM 3270 C CA . ARG A 1 411 ? 15.597 -17.882 -19.499 1.00 82.38 411 ARG A CA 1
ATOM 3271 C C . ARG A 1 411 ? 15.684 -16.530 -18.798 1.00 82.38 411 ARG A C 1
ATOM 3273 O O . ARG A 1 411 ? 15.911 -16.482 -17.588 1.00 82.38 411 ARG A O 1
ATOM 3280 N N . VAL A 1 412 ? 15.415 -15.460 -19.537 1.00 80.56 412 VAL A N 1
ATOM 3281 C CA . VAL A 1 412 ? 15.293 -14.104 -18.991 1.00 80.56 412 VAL A CA 1
ATOM 3282 C C . VAL A 1 412 ? 13.804 -13.740 -18.867 1.00 80.56 412 VAL A C 1
ATOM 3284 O O . VAL A 1 412 ? 13.076 -13.866 -19.855 1.00 80.56 412 VAL A O 1
ATOM 3287 N N . PRO A 1 413 ? 13.309 -13.310 -17.687 1.00 79.06 413 PRO A N 1
ATOM 3288 C CA . PRO A 1 413 ? 11.932 -12.833 -17.530 1.00 79.06 413 PRO A CA 1
ATOM 3289 C C . PRO A 1 413 ? 11.614 -11.669 -18.474 1.00 79.06 413 PRO A C 1
ATOM 3291 O O . PRO A 1 413 ? 12.508 -10.914 -18.848 1.00 79.06 413 PRO A O 1
ATOM 3294 N N . MET A 1 414 ? 10.344 -11.494 -18.855 1.00 79.94 414 MET A N 1
ATOM 3295 C CA . MET A 1 414 ? 9.953 -10.421 -19.783 1.00 79.94 414 MET A CA 1
ATOM 3296 C C . MET A 1 414 ? 10.245 -9.023 -19.214 1.00 79.94 414 MET A C 1
ATOM 3298 O O . MET A 1 414 ? 10.751 -8.157 -19.927 1.00 79.94 414 MET A O 1
ATOM 3302 N N . PHE A 1 415 ? 9.972 -8.829 -17.922 1.00 72.94 415 PHE A N 1
ATOM 3303 C CA . PHE A 1 415 ? 10.155 -7.571 -17.190 1.00 72.94 415 PHE A CA 1
ATOM 3304 C C . PHE A 1 415 ? 11.558 -7.456 -16.577 1.00 72.94 415 PHE A C 1
ATOM 3306 O O . PHE A 1 415 ? 11.738 -7.012 -15.451 1.00 72.94 415 PHE A O 1
ATOM 3313 N N . TYR A 1 416 ? 12.573 -7.904 -17.317 1.00 72.12 416 TYR A N 1
ATOM 3314 C CA . TYR A 1 416 ? 13.970 -7.737 -16.939 1.00 72.12 416 TYR A CA 1
ATOM 3315 C C . TYR A 1 416 ? 14.584 -6.532 -17.658 1.00 72.12 416 TYR A C 1
ATOM 3317 O O . TYR A 1 416 ? 14.512 -6.430 -18.887 1.00 72.12 416 TYR A O 1
ATOM 3325 N N . ALA A 1 417 ? 15.207 -5.647 -16.877 1.00 65.00 417 ALA A N 1
ATOM 3326 C CA . ALA A 1 417 ? 16.114 -4.598 -17.332 1.00 65.00 417 ALA A CA 1
ATOM 3327 C C . ALA A 1 417 ? 17.086 -4.245 -16.179 1.00 65.00 417 ALA A C 1
ATOM 3329 O O . ALA A 1 417 ? 16.620 -3.792 -15.134 1.00 65.00 417 ALA A O 1
ATOM 3330 N N . PRO A 1 418 ? 18.404 -4.492 -16.311 1.00 63.41 418 PRO A N 1
ATOM 3331 C CA . PRO A 1 418 ? 19.412 -4.126 -15.313 1.00 63.41 418 PRO A CA 1
ATOM 3332 C C . PRO A 1 418 ? 19.434 -2.652 -14.909 1.00 63.41 418 PRO A C 1
ATOM 3334 O O . PRO A 1 418 ? 18.927 -1.789 -15.628 1.00 63.41 418 PRO A O 1
ATOM 3337 N N . MET A 1 419 ? 20.103 -2.391 -13.779 1.00 55.12 419 MET A N 1
ATOM 3338 C CA . MET A 1 419 ? 20.296 -1.066 -13.185 1.00 55.12 419 MET A CA 1
ATOM 3339 C C . MET A 1 419 ? 20.812 -0.065 -14.225 1.00 55.12 419 MET A C 1
ATOM 3341 O O . MET A 1 419 ? 21.840 -0.282 -14.865 1.00 55.12 419 MET A O 1
ATOM 3345 N N . MET A 1 420 ? 20.067 1.024 -14.408 1.00 60.41 420 MET A N 1
ATOM 3346 C CA . MET A 1 420 ? 20.419 2.079 -15.352 1.00 60.41 420 MET A CA 1
ATOM 3347 C C . MET A 1 420 ? 21.181 3.210 -14.660 1.00 60.41 420 MET A C 1
ATOM 3349 O O . MET A 1 420 ? 21.022 3.441 -13.463 1.00 60.41 420 MET A O 1
ATOM 3353 N N . VAL A 1 421 ? 21.961 3.962 -15.439 1.00 57.53 421 VAL A N 1
ATOM 3354 C CA . VAL A 1 421 ? 22.620 5.192 -14.979 1.00 57.53 421 VAL A CA 1
ATOM 3355 C C . VAL A 1 421 ? 21.556 6.169 -14.439 1.00 57.53 421 VAL A C 1
ATOM 3357 O O . VAL A 1 421 ? 20.508 6.311 -15.079 1.00 57.53 421 VAL A O 1
ATOM 3360 N N . PRO A 1 422 ? 21.785 6.868 -13.308 1.00 54.12 422 PRO A N 1
ATOM 3361 C CA . PRO A 1 422 ? 20.790 7.747 -12.680 1.00 54.12 422 PRO A CA 1
ATOM 3362 C C . PRO A 1 422 ? 20.113 8.753 -13.631 1.00 54.12 422 PRO A C 1
ATOM 3364 O O . PRO A 1 422 ? 18.909 8.989 -13.523 1.00 54.12 422 PRO A O 1
ATOM 3367 N N . GLY A 1 423 ? 20.845 9.286 -14.618 1.00 60.97 423 GLY A N 1
ATOM 3368 C CA . GLY A 1 423 ? 20.295 10.192 -15.636 1.00 60.97 423 GLY A CA 1
ATOM 3369 C C . GLY A 1 423 ? 19.257 9.538 -16.560 1.00 60.97 423 GLY A C 1
ATOM 3370 O O . GLY A 1 423 ? 18.254 10.159 -16.916 1.00 60.97 423 GLY A O 1
ATOM 3371 N N . ALA A 1 424 ? 19.421 8.255 -16.893 1.00 65.69 424 ALA A N 1
ATOM 3372 C CA . ALA A 1 424 ? 18.506 7.524 -17.770 1.00 65.69 424 ALA A CA 1
ATOM 3373 C C . ALA A 1 424 ? 17.131 7.291 -17.118 1.00 65.69 424 ALA A C 1
ATOM 3375 O O . ALA A 1 424 ? 16.109 7.288 -17.805 1.00 65.69 424 ALA A O 1
ATOM 3376 N N . VAL A 1 425 ? 17.072 7.164 -15.787 1.00 67.50 425 VAL A N 1
ATOM 3377 C CA . VAL A 1 425 ? 15.805 7.032 -15.045 1.00 67.50 425 VAL A CA 1
ATOM 3378 C C . VAL A 1 425 ? 14.946 8.295 -15.189 1.00 67.50 425 VAL A C 1
ATOM 3380 O O . VAL A 1 425 ? 13.728 8.199 -15.362 1.00 67.50 425 VAL A O 1
ATOM 3383 N N . SER A 1 426 ? 15.573 9.477 -15.186 1.00 67.94 426 SER A N 1
ATOM 3384 C CA . SER A 1 426 ? 14.880 10.755 -15.399 1.00 67.94 426 SER A CA 1
ATOM 3385 C C . SER A 1 426 ? 14.271 10.845 -16.804 1.00 67.94 426 SER A C 1
ATOM 3387 O O . SER A 1 426 ? 13.105 11.224 -16.956 1.00 67.94 426 SER A O 1
ATOM 3389 N N . TRP A 1 427 ? 15.011 10.407 -17.829 1.00 75.62 427 TRP A N 1
ATOM 3390 C CA . TRP A 1 427 ? 14.519 10.343 -19.208 1.00 75.62 427 TRP A CA 1
ATOM 3391 C C . TRP A 1 427 ? 13.338 9.390 -19.370 1.00 75.62 427 TRP A C 1
ATOM 3393 O O . TRP A 1 427 ? 12.346 9.764 -19.995 1.00 75.62 427 TRP A O 1
ATOM 3403 N N . ILE A 1 428 ? 13.383 8.204 -18.752 1.00 76.56 428 ILE A N 1
ATOM 3404 C CA . ILE A 1 428 ? 12.248 7.270 -18.777 1.00 76.56 428 ILE A CA 1
ATOM 3405 C C . ILE A 1 428 ? 11.015 7.875 -18.127 1.00 76.56 428 ILE A C 1
ATOM 3407 O O . ILE A 1 428 ? 9.928 7.844 -18.703 1.00 76.56 428 ILE A O 1
ATOM 3411 N N . ARG A 1 429 ? 11.178 8.454 -16.936 1.00 72.25 429 ARG A N 1
ATOM 3412 C CA . ARG A 1 429 ? 10.069 9.081 -16.214 1.00 72.25 429 ARG A CA 1
ATOM 3413 C C . ARG A 1 429 ? 9.453 10.220 -17.026 1.00 72.25 429 ARG A C 1
ATOM 3415 O O . ARG A 1 429 ? 8.240 10.397 -17.006 1.00 72.25 429 ARG A O 1
ATOM 3422 N N . THR A 1 430 ? 10.277 10.968 -17.753 1.00 82.06 430 THR A N 1
ATOM 3423 C CA . THR A 1 430 ? 9.850 12.068 -18.625 1.00 82.06 430 THR A CA 1
ATOM 3424 C C . THR A 1 430 ? 9.116 11.556 -19.863 1.00 82.06 430 THR A C 1
ATOM 3426 O O . THR A 1 430 ? 8.004 12.006 -20.126 1.00 82.06 430 THR A O 1
ATOM 3429 N N . GLY A 1 431 ? 9.669 10.569 -20.575 1.00 82.44 431 GLY A N 1
ATOM 3430 C CA . GLY A 1 431 ? 9.020 9.954 -21.738 1.00 82.44 431 GLY A CA 1
ATOM 3431 C C . GLY A 1 431 ? 7.677 9.305 -21.390 1.00 82.44 431 GLY A C 1
ATOM 3432 O O . GLY A 1 431 ? 6.676 9.555 -22.059 1.00 82.44 431 GLY A O 1
ATOM 3433 N N . ALA A 1 432 ? 7.623 8.552 -20.287 1.00 80.44 432 ALA A N 1
ATOM 3434 C CA . ALA A 1 432 ? 6.385 7.956 -19.790 1.00 80.44 432 ALA A CA 1
ATOM 3435 C C . ALA A 1 432 ? 5.344 9.018 -19.399 1.00 80.44 432 ALA A C 1
ATOM 3437 O O . ALA A 1 432 ? 4.160 8.851 -19.684 1.00 80.44 432 ALA A O 1
ATOM 3438 N N . ALA A 1 433 ? 5.774 10.130 -18.792 1.00 82.56 433 ALA A N 1
ATOM 3439 C CA . ALA A 1 433 ? 4.884 11.229 -18.440 1.00 82.56 433 ALA A CA 1
ATOM 3440 C C . ALA A 1 433 ? 4.305 11.934 -19.679 1.00 82.56 433 ALA A C 1
ATOM 3442 O O . ALA A 1 433 ? 3.103 12.179 -19.716 1.00 82.56 433 ALA A O 1
ATOM 3443 N N . ILE A 1 434 ? 5.116 12.194 -20.714 1.00 87.69 434 ILE A N 1
ATOM 3444 C CA . ILE A 1 434 ? 4.651 12.769 -21.991 1.00 87.69 434 ILE A CA 1
ATOM 3445 C C . ILE A 1 434 ? 3.581 11.872 -22.620 1.00 87.69 434 ILE A C 1
ATOM 3447 O O . ILE A 1 434 ? 2.494 12.341 -22.955 1.00 87.69 434 ILE A O 1
ATOM 3451 N N . LEU A 1 435 ? 3.863 10.574 -22.736 1.00 84.31 435 LEU A N 1
ATOM 3452 C CA . LEU A 1 435 ? 2.936 9.612 -23.334 1.00 84.31 435 LEU A CA 1
ATOM 3453 C C . LEU A 1 435 ? 1.663 9.447 -22.491 1.00 84.31 435 LEU A C 1
ATOM 3455 O O . LEU A 1 435 ? 0.577 9.325 -23.052 1.00 84.31 435 LEU A O 1
ATOM 3459 N N . GLY A 1 436 ? 1.772 9.535 -21.162 1.00 82.75 436 GLY A N 1
ATOM 3460 C CA . GLY A 1 436 ? 0.625 9.578 -20.253 1.00 82.75 436 GLY A CA 1
ATOM 3461 C C . GLY A 1 436 ? -0.262 10.810 -20.457 1.00 82.75 436 GLY A C 1
ATOM 3462 O O . GLY A 1 436 ? -1.482 10.674 -20.503 1.00 82.75 436 GLY A O 1
ATOM 3463 N N . VAL A 1 437 ? 0.326 11.998 -20.654 1.00 86.88 437 VAL A N 1
ATOM 3464 C CA . VAL A 1 437 ? -0.432 13.219 -20.988 1.00 86.88 437 VAL A CA 1
ATOM 3465 C C . VAL A 1 437 ? -1.146 13.069 -22.331 1.00 86.88 437 VAL A C 1
ATOM 3467 O O . VAL A 1 437 ? -2.331 13.382 -22.419 1.00 86.88 437 VAL A O 1
ATOM 3470 N N . VAL A 1 438 ? -0.464 12.553 -23.362 1.00 87.75 438 VAL A N 1
ATOM 3471 C CA . VAL A 1 438 ? -1.073 12.299 -24.681 1.00 87.75 438 VAL A CA 1
ATOM 3472 C C . VAL A 1 438 ? -2.241 11.322 -24.551 1.00 87.75 438 VAL A C 1
ATOM 3474 O O . VAL A 1 438 ? -3.344 11.626 -25.001 1.00 87.75 438 VAL A O 1
ATOM 3477 N N . PHE A 1 439 ? -2.036 10.196 -23.867 1.00 84.88 439 PHE A N 1
ATOM 3478 C CA . PHE A 1 439 ? -3.081 9.212 -23.598 1.00 84.88 439 PHE A CA 1
ATOM 3479 C C . PHE A 1 439 ? -4.290 9.846 -22.889 1.00 84.88 439 PHE A C 1
ATOM 3481 O O . PHE A 1 439 ? -5.421 9.712 -23.353 1.00 84.88 439 PHE A O 1
ATOM 3488 N N . GLY A 1 440 ? -4.061 10.613 -21.818 1.00 82.56 440 GLY A N 1
ATOM 3489 C CA . GLY A 1 440 ? -5.123 11.311 -21.095 1.00 82.56 440 GLY A CA 1
ATOM 3490 C C . GLY A 1 440 ? -5.865 12.354 -21.934 1.00 82.56 440 GLY A C 1
ATOM 3491 O O . GLY A 1 440 ? -7.095 12.421 -21.893 1.00 82.56 440 GLY A O 1
ATOM 3492 N N . SER A 1 441 ? -5.142 13.104 -22.769 1.00 87.06 441 SER A N 1
ATOM 3493 C CA . SER A 1 441 ? -5.720 14.125 -23.650 1.00 87.06 441 SER A CA 1
ATOM 3494 C C . SER A 1 441 ? -6.691 13.545 -24.685 1.00 87.06 441 SER A C 1
ATOM 3496 O O . SER A 1 441 ? -7.715 14.164 -24.974 1.00 87.06 441 SER A O 1
ATOM 3498 N N . ILE A 1 442 ? -6.438 12.325 -25.177 1.00 85.31 442 ILE A N 1
ATOM 3499 C CA . ILE A 1 442 ? -7.347 11.621 -26.092 1.00 85.31 442 ILE A CA 1
ATOM 3500 C C . ILE A 1 442 ? -8.663 11.284 -25.377 1.00 85.31 442 ILE A C 1
ATOM 3502 O O . ILE A 1 442 ? -9.737 11.502 -25.933 1.00 85.31 442 ILE A O 1
ATOM 3506 N N . HIS A 1 443 ? -8.615 10.841 -24.117 1.00 81.81 443 HIS A N 1
ATOM 3507 C CA . HIS A 1 443 ? -9.826 10.571 -23.327 1.00 81.81 443 HIS A CA 1
ATOM 3508 C C . HIS A 1 443 ? -10.643 11.834 -23.017 1.00 81.81 443 HIS A C 1
ATOM 3510 O O . HIS A 1 443 ? -11.876 11.778 -22.941 1.00 81.81 443 HIS A O 1
ATOM 3516 N N . MET A 1 444 ? -9.988 12.994 -22.918 1.00 84.50 444 MET A N 1
ATOM 3517 C CA . MET A 1 444 ? -10.680 14.278 -22.787 1.00 84.50 444 MET A CA 1
ATOM 3518 C C . MET A 1 444 ? -11.492 14.655 -24.038 1.00 84.50 444 MET A C 1
ATOM 3520 O O . MET A 1 444 ? -12.388 15.487 -23.931 1.00 84.50 444 MET A O 1
ATOM 3524 N N . ALA A 1 445 ? -11.279 14.025 -25.201 1.00 81.38 445 ALA A N 1
ATOM 3525 C CA . ALA A 1 445 ? -12.096 14.276 -26.393 1.00 81.38 445 ALA A CA 1
ATOM 3526 C C . ALA A 1 445 ? -13.590 13.942 -26.183 1.00 81.38 445 ALA A C 1
ATOM 3528 O O . ALA A 1 445 ? -14.449 14.542 -26.827 1.00 81.38 445 ALA A O 1
ATOM 3529 N N . ALA A 1 446 ? -13.911 13.047 -25.238 1.00 75.69 446 ALA A N 1
ATOM 3530 C CA . ALA A 1 446 ? -15.280 12.695 -24.842 1.00 75.69 446 ALA A CA 1
ATOM 3531 C C . ALA A 1 446 ? -15.849 13.577 -23.706 1.00 75.69 446 ALA A C 1
ATOM 3533 O O . ALA A 1 446 ? -16.840 13.218 -23.073 1.00 75.69 446 ALA A O 1
ATOM 3534 N N . TRP A 1 447 ? -15.249 14.738 -23.410 1.00 81.62 447 TRP A N 1
ATOM 3535 C CA . TRP A 1 447 ? -15.632 15.575 -22.259 1.00 81.62 447 TRP A CA 1
ATOM 3536 C C . TRP A 1 447 ? -17.115 15.985 -22.228 1.00 81.62 447 TRP A C 1
ATOM 3538 O O . TRP A 1 447 ? -17.756 16.011 -21.166 1.00 81.62 447 TRP A O 1
ATOM 3548 N N . SER A 1 448 ? -17.652 16.313 -23.403 1.00 78.00 448 SER A N 1
ATOM 3549 C CA . SER A 1 448 ? -19.057 16.664 -23.635 1.00 78.00 448 SER A CA 1
ATOM 3550 C C . SER A 1 448 ? -19.890 15.488 -24.158 1.00 78.00 448 SER A C 1
ATOM 3552 O O . SER A 1 448 ? -21.003 15.701 -24.635 1.00 78.00 448 SER A O 1
ATOM 3554 N N . GLY A 1 449 ? -19.369 14.258 -24.070 1.00 69.12 449 GLY A N 1
ATOM 3555 C CA . GLY A 1 449 ? -20.085 13.042 -24.447 1.00 69.12 449 GLY A CA 1
ATOM 3556 C C . GLY A 1 449 ? -21.365 12.840 -23.631 1.00 69.12 449 GLY A C 1
ATOM 3557 O O . GLY A 1 449 ? -21.473 13.283 -22.479 1.00 69.12 449 GLY A O 1
ATOM 3558 N N . SER A 1 450 ? -22.347 12.186 -24.249 1.00 68.62 450 SER A N 1
ATOM 3559 C CA . SER A 1 450 ? -23.610 11.797 -23.622 1.00 68.62 450 SER A CA 1
ATOM 3560 C C . SER A 1 450 ? -23.454 10.442 -22.934 1.00 68.62 450 SER A C 1
ATOM 3562 O O . SER A 1 450 ? -23.247 9.443 -23.612 1.00 68.62 450 SER A O 1
ATOM 3564 N N . PHE A 1 451 ? -23.601 10.403 -21.609 1.00 68.12 451 PHE A N 1
ATOM 3565 C CA . PHE A 1 451 ? -23.512 9.172 -20.814 1.00 68.12 451 PHE A CA 1
ATOM 3566 C C . PHE A 1 451 ? -24.903 8.725 -20.360 1.00 68.12 451 PHE A C 1
ATOM 3568 O O . PHE A 1 451 ? -25.803 9.556 -20.219 1.00 68.12 451 PHE A O 1
ATOM 3575 N N . ALA A 1 452 ? -25.066 7.427 -20.090 1.00 62.09 452 ALA A N 1
ATOM 3576 C CA . ALA A 1 452 ? -26.334 6.869 -19.620 1.00 62.09 452 ALA A CA 1
ATOM 3577 C C . ALA A 1 452 ? -26.730 7.424 -18.242 1.00 62.09 452 ALA A C 1
ATOM 3579 O O . ALA A 1 452 ? -27.911 7.655 -17.982 1.00 62.09 452 ALA A O 1
ATOM 3580 N N . THR A 1 453 ? -25.749 7.700 -17.378 1.00 66.44 453 THR A N 1
ATOM 3581 C CA . THR A 1 453 ? -25.977 8.326 -16.073 1.00 66.44 453 THR A CA 1
ATOM 3582 C C . THR A 1 453 ? -25.033 9.499 -15.803 1.00 66.44 453 THR A C 1
ATOM 3584 O O . THR A 1 453 ? -23.896 9.559 -16.278 1.00 66.44 453 THR A O 1
ATOM 3587 N N . HIS A 1 454 ? -25.483 10.431 -14.956 1.00 68.62 454 HIS A N 1
ATOM 3588 C CA . HIS A 1 454 ? -24.646 11.536 -14.477 1.00 68.62 454 HIS A CA 1
ATOM 3589 C C . HIS A 1 454 ? -23.428 11.033 -13.675 1.00 68.62 454 HIS A C 1
ATOM 3591 O O . HIS A 1 454 ? -22.348 11.626 -13.728 1.00 68.62 454 HIS A O 1
ATOM 3597 N N . SER A 1 455 ? -23.579 9.916 -12.955 1.00 61.06 455 SER A N 1
ATOM 3598 C CA . SER A 1 455 ? -22.500 9.275 -12.196 1.00 61.06 455 SER A CA 1
ATOM 3599 C C . SER A 1 455 ? -21.390 8.757 -13.109 1.00 61.06 455 SER A C 1
ATOM 3601 O O . SER A 1 455 ? -20.218 8.993 -12.828 1.00 61.06 455 SER A O 1
ATOM 3603 N N . GLU A 1 456 ? -21.736 8.124 -14.232 1.00 59.06 456 GLU A N 1
ATOM 3604 C CA . GLU A 1 456 ? -20.764 7.659 -15.232 1.00 59.06 456 GLU A CA 1
ATOM 3605 C C . GLU A 1 456 ? -20.067 8.821 -15.940 1.00 59.06 456 GLU A C 1
ATOM 3607 O O . GLU A 1 456 ? -18.846 8.795 -16.086 1.00 59.06 456 GLU A O 1
ATOM 3612 N N . GLN A 1 457 ? -20.801 9.879 -16.305 1.00 73.00 457 GLN A N 1
ATOM 3613 C CA . GLN A 1 457 ? -20.198 11.091 -16.873 1.00 73.00 457 GLN A CA 1
ATOM 3614 C C . GLN A 1 457 ? -19.198 11.725 -15.902 1.00 73.00 457 GLN A C 1
ATOM 3616 O O . GLN A 1 457 ? -18.100 12.133 -16.288 1.00 73.00 457 GLN A O 1
ATOM 3621 N N . THR A 1 458 ? -19.570 11.810 -14.625 1.00 68.50 458 THR A N 1
ATOM 3622 C CA . THR A 1 458 ? -18.698 12.348 -13.577 1.00 68.50 458 THR A CA 1
ATOM 3623 C C . THR A 1 458 ? -17.475 11.458 -13.390 1.00 68.50 458 THR A C 1
ATOM 3625 O O . THR A 1 458 ? -16.355 11.967 -13.365 1.00 68.50 458 THR A O 1
ATOM 3628 N N . ALA A 1 459 ? -17.668 10.137 -13.339 1.00 65.56 459 ALA A N 1
ATOM 3629 C CA . ALA A 1 459 ? -16.585 9.170 -13.248 1.00 65.56 459 ALA A CA 1
ATOM 3630 C C . ALA A 1 459 ? -15.617 9.313 -14.426 1.00 65.56 459 ALA A C 1
ATOM 3632 O O . ALA A 1 459 ? -14.425 9.443 -14.178 1.00 65.56 459 ALA A O 1
ATOM 3633 N N . TRP A 1 460 ? -16.105 9.394 -15.671 1.00 73.88 460 TRP A N 1
ATOM 3634 C CA . TRP A 1 460 ? -15.288 9.591 -16.876 1.00 73.88 460 TRP A CA 1
ATOM 3635 C C . TRP A 1 460 ? -14.507 10.913 -16.874 1.00 73.88 460 TRP A C 1
ATOM 3637 O O . TRP A 1 460 ? -13.345 10.959 -17.283 1.00 73.88 460 TRP A O 1
ATOM 3647 N N . ARG A 1 461 ? -15.113 12.008 -16.407 1.00 80.75 461 ARG A N 1
ATOM 3648 C CA . ARG A 1 461 ? -14.441 13.317 -16.326 1.00 80.75 461 ARG A CA 1
ATOM 3649 C C . ARG A 1 461 ? -13.343 13.327 -15.276 1.00 80.75 461 ARG A C 1
ATOM 3651 O O . ARG A 1 461 ? -12.215 13.709 -15.580 1.00 80.75 461 ARG A O 1
ATOM 3658 N N . VAL A 1 462 ? -13.658 12.874 -14.061 1.00 72.38 462 VAL A N 1
ATOM 3659 C CA . VAL A 1 462 ? -12.677 12.717 -12.975 1.00 72.38 462 VAL A CA 1
ATOM 3660 C C . VAL A 1 462 ? -11.544 11.813 -13.445 1.00 72.38 462 VAL A C 1
ATOM 3662 O O . VAL A 1 462 ? -10.371 12.131 -13.270 1.00 72.38 462 VAL A O 1
ATOM 3665 N N . ALA A 1 463 ? -11.908 10.736 -14.128 1.00 66.44 463 ALA A N 1
ATOM 3666 C CA . ALA A 1 463 ? -10.997 9.811 -14.748 1.00 66.44 463 ALA A CA 1
ATOM 3667 C C . ALA A 1 463 ? -10.029 10.484 -15.726 1.00 66.44 463 ALA A C 1
ATOM 3669 O O . ALA A 1 463 ? -8.816 10.447 -15.512 1.00 66.44 463 ALA A O 1
ATOM 3670 N N . SER A 1 464 ? -10.562 11.121 -16.762 1.00 79.25 464 SER A N 1
ATOM 3671 C CA . SER A 1 464 ? -9.781 11.782 -17.809 1.00 79.25 464 SER A CA 1
ATOM 3672 C C . SER A 1 464 ? -8.867 12.873 -17.240 1.00 79.25 464 SER A C 1
ATOM 3674 O O . SER A 1 464 ? -7.723 13.016 -17.672 1.00 79.25 464 SER A O 1
ATOM 3676 N N . LEU A 1 465 ? -9.325 13.602 -16.214 1.00 80.38 465 LEU A N 1
ATOM 3677 C CA . LEU A 1 465 ? -8.501 14.577 -15.497 1.00 80.38 465 LEU A CA 1
ATOM 3678 C C . LEU A 1 465 ? -7.338 13.915 -14.758 1.00 80.38 465 LEU A C 1
ATOM 3680 O O . LEU A 1 465 ? -6.212 14.385 -14.875 1.00 80.38 465 LEU A O 1
ATOM 3684 N N . ILE A 1 466 ? -7.574 12.829 -14.020 1.00 72.25 466 ILE A N 1
ATOM 3685 C CA . ILE A 1 466 ? -6.528 12.144 -13.247 1.00 72.25 466 ILE A CA 1
ATOM 3686 C C . ILE A 1 466 ? -5.410 11.633 -14.164 1.00 72.25 466 ILE A C 1
ATOM 3688 O O . ILE A 1 466 ? -4.237 11.909 -13.899 1.00 72.25 466 ILE A O 1
ATOM 3692 N N . ILE A 1 467 ? -5.760 10.940 -15.254 1.00 72.62 467 ILE A N 1
ATOM 3693 C CA . ILE A 1 467 ? -4.768 10.377 -16.190 1.00 72.62 467 ILE A CA 1
ATOM 3694 C C . ILE A 1 467 ? -4.021 11.436 -16.998 1.00 72.62 467 ILE A C 1
ATOM 3696 O O . ILE A 1 467 ? -2.962 11.139 -17.532 1.00 72.62 467 ILE A O 1
ATOM 3700 N N . THR A 1 468 ? -4.529 12.667 -17.058 1.00 83.38 468 THR A N 1
ATOM 3701 C CA . THR A 1 468 ? -3.844 13.782 -17.723 1.00 83.38 468 THR A CA 1
ATOM 3702 C C . THR A 1 468 ? -2.990 14.576 -16.730 1.00 83.38 468 THR A C 1
ATOM 3704 O O . THR A 1 468 ? -1.816 14.842 -16.980 1.00 83.38 468 THR A O 1
ATOM 3707 N N . ILE A 1 469 ? -3.552 14.927 -15.569 1.00 79.69 469 ILE A N 1
ATOM 3708 C CA . ILE A 1 469 ? -2.931 15.827 -14.587 1.00 79.69 469 ILE A CA 1
ATOM 3709 C C . ILE A 1 469 ? -1.774 15.151 -13.853 1.00 79.69 469 ILE A C 1
ATOM 3711 O O . ILE A 1 469 ? -0.741 15.787 -13.663 1.00 79.69 469 ILE A O 1
ATOM 3715 N N . ILE A 1 470 ? -1.903 13.884 -13.437 1.00 74.94 470 ILE A N 1
ATOM 3716 C CA . ILE A 1 470 ? -0.822 13.211 -12.696 1.00 74.94 470 ILE A CA 1
ATOM 3717 C C . ILE A 1 470 ? 0.453 13.120 -13.556 1.00 74.94 470 ILE A C 1
ATOM 3719 O O . ILE A 1 470 ? 1.498 13.590 -13.095 1.00 74.94 470 ILE A O 1
ATOM 3723 N N . PRO A 1 471 ? 0.406 12.612 -14.806 1.00 78.00 471 PRO A N 1
ATOM 3724 C CA . PRO A 1 471 ? 1.563 12.650 -15.696 1.00 78.00 471 PRO A CA 1
ATOM 3725 C C . PRO A 1 471 ? 2.050 14.072 -15.994 1.00 78.00 471 PRO A C 1
ATOM 3727 O O . PRO A 1 471 ? 3.257 14.294 -15.995 1.00 78.00 471 PRO A O 1
ATOM 3730 N N . ALA A 1 472 ? 1.158 15.056 -16.158 1.00 81.31 472 ALA A N 1
ATOM 3731 C CA . ALA A 1 472 ? 1.560 16.449 -16.379 1.00 81.31 472 ALA A CA 1
ATOM 3732 C C . ALA A 1 472 ? 2.346 17.036 -15.193 1.00 81.31 472 ALA A C 1
ATOM 3734 O O . ALA A 1 472 ? 3.347 17.721 -15.398 1.00 81.31 472 ALA A O 1
ATOM 3735 N N . ILE A 1 473 ? 1.952 16.730 -13.952 1.00 74.94 473 ILE A N 1
ATOM 3736 C CA . ILE A 1 473 ? 2.691 17.132 -12.745 1.00 74.94 473 ILE A CA 1
ATOM 3737 C C . ILE A 1 473 ? 4.071 16.469 -12.716 1.00 74.94 473 ILE A C 1
ATOM 3739 O O . ILE A 1 473 ? 5.062 17.135 -12.410 1.00 74.94 473 ILE A O 1
ATOM 3743 N N . ILE A 1 474 ? 4.157 15.177 -13.048 1.00 74.00 474 ILE A N 1
ATOM 3744 C CA . ILE A 1 474 ? 5.434 14.449 -13.120 1.00 74.00 474 ILE A CA 1
ATOM 3745 C C . ILE A 1 474 ? 6.339 15.054 -14.202 1.00 74.00 474 ILE A C 1
ATOM 3747 O O . ILE A 1 474 ? 7.529 15.254 -13.963 1.00 74.00 474 ILE A O 1
ATOM 3751 N N . LEU A 1 475 ? 5.786 15.383 -15.370 1.00 82.38 475 LEU A N 1
ATOM 3752 C CA . LEU A 1 475 ? 6.517 16.014 -16.465 1.00 82.38 475 LEU A CA 1
ATOM 3753 C C . LEU A 1 475 ? 7.045 17.392 -16.058 1.00 82.38 475 LEU A C 1
ATOM 3755 O O . LEU A 1 475 ? 8.240 17.646 -16.183 1.00 82.38 475 LEU A O 1
ATOM 3759 N N . LEU A 1 476 ? 6.180 18.246 -15.506 1.00 80.38 476 LEU A N 1
ATOM 3760 C CA . LEU A 1 476 ? 6.551 19.576 -15.021 1.00 80.38 476 LEU A CA 1
ATOM 3761 C C . LEU A 1 476 ? 7.655 19.496 -13.964 1.00 80.38 476 LEU A C 1
ATOM 3763 O O . LEU A 1 476 ? 8.624 20.245 -14.020 1.00 80.38 476 LEU A O 1
ATOM 3767 N N . THR A 1 477 ? 7.532 18.546 -13.037 1.00 72.44 477 THR A N 1
ATOM 3768 C CA . THR A 1 477 ? 8.551 18.257 -12.022 1.00 72.44 477 THR A CA 1
ATOM 3769 C C . THR A 1 477 ? 9.900 17.930 -12.661 1.00 72.44 477 THR A C 1
ATOM 3771 O O . THR A 1 477 ? 10.926 18.461 -12.247 1.00 72.44 477 THR A O 1
ATOM 3774 N N . ASN A 1 478 ? 9.921 17.050 -13.663 1.00 73.00 478 ASN A N 1
ATOM 3775 C CA . ASN A 1 478 ? 11.166 16.622 -14.301 1.00 73.00 478 ASN A CA 1
ATOM 3776 C C . ASN A 1 478 ? 11.809 17.736 -15.116 1.00 73.00 478 ASN A C 1
ATOM 3778 O O . ASN A 1 478 ? 13.018 17.917 -15.028 1.00 73.00 478 ASN A O 1
ATOM 3782 N N . VAL A 1 479 ? 11.006 18.490 -15.870 1.00 78.94 479 VAL A N 1
ATOM 3783 C CA . VAL A 1 479 ? 11.482 19.641 -16.643 1.00 78.94 479 VAL A CA 1
ATOM 3784 C C . VAL A 1 479 ? 12.054 20.698 -15.706 1.00 78.94 479 VAL A C 1
ATOM 3786 O O . VAL A 1 479 ? 13.143 21.200 -15.955 1.00 78.94 479 VAL A O 1
ATOM 3789 N N . LEU A 1 480 ? 11.372 20.991 -14.596 1.00 73.06 480 LEU A N 1
ATOM 3790 C CA . LEU A 1 480 ? 11.878 21.931 -13.603 1.00 73.06 480 LEU A CA 1
ATOM 3791 C C . LEU A 1 480 ? 13.198 21.447 -12.993 1.00 73.06 480 LEU A C 1
ATOM 3793 O O . LEU A 1 480 ? 14.133 22.232 -12.905 1.00 73.06 480 LEU A O 1
ATOM 3797 N N . ASN A 1 481 ? 13.306 20.166 -12.628 1.00 67.12 481 ASN A N 1
ATOM 3798 C CA . ASN A 1 481 ? 14.558 19.599 -12.118 1.00 67.12 481 ASN A CA 1
ATOM 3799 C C . ASN A 1 481 ? 15.694 19.708 -13.144 1.00 67.12 481 ASN A C 1
ATOM 3801 O O . ASN A 1 481 ? 16.774 20.162 -12.789 1.00 67.12 481 ASN A O 1
ATOM 3805 N N . TYR A 1 482 ? 15.434 19.378 -14.411 1.00 73.50 482 TYR A N 1
ATOM 3806 C CA . TYR A 1 482 ? 16.422 19.501 -15.485 1.00 73.50 482 TYR A CA 1
ATOM 3807 C C . TYR A 1 482 ? 16.876 20.954 -15.693 1.00 73.50 482 TYR A C 1
ATOM 3809 O O . TYR A 1 482 ? 18.066 21.223 -15.821 1.00 73.50 482 TYR A O 1
ATOM 3817 N N . LEU A 1 483 ? 15.939 21.908 -15.691 1.00 73.50 483 LEU A N 1
ATOM 3818 C CA . LEU A 1 483 ? 16.255 23.332 -15.822 1.00 73.50 483 LEU A CA 1
ATOM 3819 C C . LEU A 1 483 ? 17.034 23.863 -14.615 1.00 73.50 483 LEU A C 1
ATOM 3821 O O . LEU A 1 483 ? 17.921 24.688 -14.791 1.00 73.50 483 LEU A O 1
ATOM 3825 N N . LEU A 1 484 ? 16.726 23.394 -13.404 1.00 65.12 484 LEU A N 1
ATOM 3826 C CA . LEU A 1 484 ? 17.458 23.759 -12.191 1.00 65.12 484 LEU A CA 1
ATOM 3827 C C . LEU A 1 484 ? 18.873 23.167 -12.171 1.00 65.12 484 LEU A C 1
ATOM 3829 O O . LEU A 1 484 ? 19.804 23.862 -11.776 1.00 65.12 484 LEU A O 1
ATOM 3833 N N . GLU A 1 485 ? 19.042 21.918 -12.612 1.00 67.31 485 GLU A N 1
ATOM 3834 C CA . GLU A 1 485 ? 20.356 21.284 -12.781 1.00 67.31 485 GLU A CA 1
ATOM 3835 C C . GLU A 1 485 ? 21.189 22.046 -13.816 1.00 67.31 485 GLU A C 1
ATOM 3837 O O . GLU A 1 485 ? 22.316 22.441 -13.521 1.00 67.31 485 GLU A O 1
ATOM 3842 N N . ARG A 1 486 ? 20.607 22.364 -14.977 1.00 68.94 486 ARG A N 1
ATOM 3843 C CA . ARG A 1 486 ? 21.280 23.132 -16.031 1.00 68.94 486 ARG A CA 1
ATOM 3844 C C . ARG A 1 486 ? 21.618 24.565 -15.615 1.00 68.94 486 ARG A C 1
ATOM 3846 O O . ARG A 1 486 ? 22.721 25.036 -15.850 1.00 68.94 486 ARG A O 1
ATOM 3853 N N . ALA A 1 487 ? 20.700 25.252 -14.938 1.00 64.44 487 ALA A N 1
ATOM 3854 C CA . ALA A 1 487 ? 20.971 26.580 -14.391 1.00 64.44 487 ALA A CA 1
ATOM 3855 C C . ALA A 1 487 ? 22.055 26.549 -13.302 1.00 64.44 487 ALA A C 1
ATOM 3857 O O . ALA A 1 487 ? 22.700 27.565 -13.059 1.00 64.44 487 ALA A O 1
ATOM 3858 N N . SER A 1 488 ? 22.254 25.405 -12.635 1.00 58.53 488 SER A N 1
ATOM 3859 C CA . SER A 1 488 ? 23.360 25.224 -11.694 1.00 58.53 488 SER A CA 1
ATOM 3860 C C . SER A 1 488 ? 24.693 24.949 -12.395 1.00 58.53 488 SER A C 1
ATOM 3862 O O . SER A 1 488 ? 25.693 25.509 -11.958 1.00 58.53 488 SER A O 1
ATOM 3864 N N . SER A 1 489 ? 24.704 24.186 -13.499 1.00 60.16 489 SER A N 1
ATOM 3865 C CA . SER A 1 489 ? 25.920 23.892 -14.274 1.00 60.16 489 SER A CA 1
ATOM 3866 C C . SER A 1 489 ? 26.420 25.103 -15.063 1.00 60.16 489 SER A C 1
ATOM 3868 O O . SER A 1 489 ? 27.608 25.399 -15.043 1.00 60.16 489 SER A O 1
ATOM 3870 N N . ASP A 1 490 ? 25.513 25.870 -15.678 1.00 56.91 490 ASP A N 1
ATOM 3871 C CA . ASP A 1 490 ? 25.860 27.091 -16.426 1.00 56.91 490 ASP A CA 1
ATOM 3872 C C . ASP A 1 490 ? 26.437 28.190 -15.498 1.00 56.91 490 ASP A C 1
ATOM 3874 O O . ASP A 1 490 ? 27.112 29.110 -15.954 1.00 56.91 490 ASP A O 1
ATOM 3878 N N . PHE A 1 491 ? 26.194 28.091 -14.184 1.00 51.75 491 PHE A N 1
ATOM 3879 C CA . PHE A 1 491 ? 26.780 28.965 -13.162 1.00 51.75 491 PHE A CA 1
ATOM 3880 C C . PHE A 1 491 ? 28.143 28.473 -12.637 1.00 51.75 491 PHE A C 1
ATOM 3882 O O . PHE A 1 491 ? 28.868 29.272 -12.047 1.00 51.75 491 PHE A O 1
ATOM 3889 N N . GLU A 1 492 ? 28.503 27.198 -12.829 1.00 48.31 492 GLU A N 1
ATOM 3890 C CA . GLU A 1 492 ? 29.806 26.643 -12.422 1.00 48.31 492 GLU A CA 1
ATOM 3891 C C . GLU A 1 492 ? 30.935 27.014 -13.397 1.00 48.31 492 GLU A C 1
ATOM 3893 O O . GLU A 1 492 ? 32.058 27.249 -12.951 1.00 48.31 492 GLU A O 1
ATOM 3898 N N . ASP A 1 493 ? 30.640 27.173 -14.692 1.00 49.91 493 ASP A N 1
ATOM 3899 C CA . ASP A 1 493 ? 31.629 27.593 -15.702 1.00 49.91 493 ASP A CA 1
ATOM 3900 C C . ASP A 1 493 ? 31.912 29.112 -15.700 1.00 49.91 493 ASP A C 1
ATOM 3902 O O . ASP A 1 493 ? 32.859 29.578 -16.338 1.00 49.91 493 ASP A O 1
ATOM 3906 N N . GLY A 1 494 ? 31.106 29.901 -14.978 1.00 49.06 494 GLY A N 1
ATOM 3907 C CA . GLY A 1 494 ? 31.119 31.365 -15.043 1.00 49.06 494 GLY A CA 1
ATOM 3908 C C . GLY A 1 494 ? 31.834 32.109 -13.911 1.00 49.06 494 GLY A C 1
ATOM 3909 O O . GLY A 1 494 ? 32.174 33.272 -14.109 1.00 49.06 494 GLY A O 1
ATOM 3910 N N . ASP A 1 495 ? 32.080 31.498 -12.746 1.00 41.25 495 ASP A N 1
ATOM 3911 C CA . ASP A 1 495 ? 32.562 32.252 -11.576 1.00 41.25 495 ASP A CA 1
ATOM 3912 C C . ASP A 1 495 ? 33.588 31.472 -10.735 1.00 41.25 495 ASP A C 1
ATOM 3914 O O . ASP A 1 495 ? 33.271 30.613 -9.906 1.00 41.25 495 ASP A O 1
ATOM 3918 N N . LYS A 1 496 ? 34.869 31.837 -10.887 1.00 46.81 496 LYS A N 1
ATOM 3919 C CA . LYS A 1 496 ? 35.852 31.627 -9.819 1.00 46.81 496 LYS A CA 1
ATOM 3920 C C . LYS A 1 496 ? 35.475 32.583 -8.685 1.00 46.81 496 LYS A C 1
ATOM 3922 O O . LYS A 1 496 ? 35.621 33.787 -8.842 1.00 46.81 496 LYS A O 1
ATOM 3927 N N . PHE A 1 497 ? 35.097 32.007 -7.541 1.00 43.34 497 PHE A N 1
ATOM 3928 C CA . PHE A 1 497 ? 34.763 32.652 -6.258 1.00 43.34 497 PHE A CA 1
ATOM 3929 C C . PHE A 1 497 ? 33.319 33.184 -6.101 1.00 43.34 497 PHE A C 1
ATOM 3931 O O . PHE A 1 497 ? 33.063 34.363 -6.292 1.00 43.34 497 PHE A O 1
ATOM 3938 N N . SER A 1 498 ? 32.403 32.352 -5.572 1.00 39.84 498 SER A N 1
ATOM 3939 C CA . SER A 1 498 ? 31.707 32.608 -4.285 1.00 39.84 498 SER A CA 1
ATOM 3940 C C . SER A 1 498 ? 30.597 31.574 -3.981 1.00 39.84 498 SER A C 1
ATOM 3942 O O . SER A 1 498 ? 29.652 31.393 -4.741 1.00 39.84 498 SER A O 1
ATOM 3944 N N . HIS A 1 499 ? 30.717 30.930 -2.813 1.00 45.62 499 HIS A N 1
ATOM 3945 C CA . HIS A 1 499 ? 29.733 30.112 -2.077 1.00 45.62 499 HIS A CA 1
ATOM 3946 C C . HIS A 1 499 ? 29.031 28.925 -2.778 1.00 45.62 499 HIS A C 1
ATOM 3948 O O . HIS A 1 499 ? 27.927 29.023 -3.306 1.00 45.62 499 HIS A O 1
ATOM 3954 N N . SER A 1 500 ? 29.693 27.768 -2.631 1.00 52.50 500 SER A N 1
ATOM 3955 C CA . SER A 1 500 ? 29.246 26.370 -2.773 1.00 52.50 500 SER A CA 1
ATOM 3956 C C . SER A 1 500 ? 27.982 26.097 -3.625 1.00 52.50 500 SER A C 1
ATOM 3958 O O . SER A 1 500 ? 26.859 26.126 -3.110 1.00 52.50 500 SER A O 1
ATOM 3960 N N . PRO A 1 501 ? 28.135 25.670 -4.896 1.00 51.59 501 PRO A N 1
ATOM 3961 C CA . PRO A 1 501 ? 27.045 25.089 -5.706 1.00 51.59 501 PRO A CA 1
ATOM 3962 C C . PRO A 1 501 ? 26.292 23.939 -4.999 1.00 51.59 501 PRO A C 1
ATOM 3964 O O . PRO A 1 501 ? 25.088 23.743 -5.191 1.00 51.59 501 PRO A O 1
ATOM 3967 N N . PHE A 1 502 ? 26.960 23.262 -4.060 1.00 48.94 502 PHE A N 1
ATOM 3968 C CA . PHE A 1 502 ? 26.376 22.296 -3.125 1.00 48.94 502 PHE A CA 1
ATOM 3969 C C . PHE A 1 502 ? 25.224 22.858 -2.267 1.00 48.94 502 PHE A C 1
ATOM 3971 O O . PHE A 1 502 ? 24.234 22.173 -2.017 1.00 48.94 502 PHE A O 1
ATOM 3978 N N . LEU A 1 503 ? 25.305 24.112 -1.811 1.00 44.97 503 LEU A N 1
ATOM 3979 C CA . LEU A 1 503 ? 24.275 24.706 -0.956 1.00 44.97 503 LEU A CA 1
ATOM 3980 C C . LEU A 1 503 ? 23.013 25.050 -1.760 1.00 44.97 503 LEU A C 1
ATOM 3982 O O . LEU A 1 503 ? 21.903 24.848 -1.271 1.00 44.97 503 LEU A O 1
ATOM 3986 N N . ARG A 1 504 ? 23.166 25.499 -3.013 1.00 51.09 504 ARG A N 1
ATOM 3987 C CA . ARG A 1 504 ? 22.044 25.840 -3.907 1.00 51.09 504 ARG A CA 1
ATOM 3988 C C . ARG A 1 504 ? 21.273 24.599 -4.361 1.00 51.09 504 ARG A C 1
ATOM 3990 O O . ARG A 1 504 ? 20.049 24.568 -4.238 1.00 51.09 504 ARG A O 1
ATOM 3997 N N . THR A 1 505 ? 21.974 23.547 -4.781 1.00 53.00 505 THR A N 1
ATOM 3998 C CA . THR A 1 505 ? 21.369 22.242 -5.112 1.00 53.00 505 THR A CA 1
ATOM 3999 C C . THR A 1 505 ? 20.700 21.603 -3.891 1.00 53.00 505 THR A C 1
ATOM 4001 O O . THR A 1 505 ? 19.590 21.076 -3.992 1.00 53.00 505 THR A O 1
ATOM 4004 N N . MET A 1 506 ? 21.295 21.732 -2.700 1.00 51.78 506 MET A N 1
ATOM 4005 C CA . MET A 1 506 ? 20.681 21.269 -1.454 1.00 51.78 506 MET A CA 1
ATOM 4006 C C . MET A 1 506 ? 19.419 22.064 -1.081 1.00 51.78 506 MET A C 1
ATOM 4008 O O . MET A 1 506 ? 18.442 21.458 -0.642 1.00 51.78 506 MET A O 1
ATOM 4012 N N . ILE A 1 507 ? 19.399 23.389 -1.263 1.00 56.12 507 ILE A N 1
ATOM 4013 C CA . ILE A 1 507 ? 18.223 24.237 -0.993 1.00 56.12 507 ILE A CA 1
ATOM 4014 C C . ILE A 1 507 ? 17.079 23.912 -1.960 1.00 56.12 507 ILE A C 1
ATOM 4016 O O . ILE A 1 507 ? 15.945 23.750 -1.512 1.00 56.12 507 ILE A O 1
ATOM 4020 N N . LEU A 1 508 ? 17.362 23.739 -3.253 1.00 56.31 508 LEU A N 1
ATOM 4021 C CA . LEU A 1 508 ? 16.355 23.384 -4.260 1.00 56.31 508 LEU A CA 1
ATOM 4022 C C . LEU A 1 508 ? 15.795 21.975 -4.033 1.00 56.31 508 LEU A C 1
ATOM 4024 O O . LEU A 1 508 ? 14.579 21.787 -4.011 1.00 56.31 508 LEU A O 1
ATOM 4028 N N . ARG A 1 509 ? 16.662 20.996 -3.746 1.00 53.50 509 ARG A N 1
ATOM 4029 C CA . ARG A 1 509 ? 16.251 19.631 -3.389 1.00 53.50 509 ARG A CA 1
ATOM 4030 C C . ARG A 1 509 ? 15.436 19.603 -2.095 1.00 53.50 509 ARG A C 1
ATOM 4032 O O . ARG A 1 509 ? 14.431 18.899 -2.024 1.00 53.50 509 ARG A O 1
ATOM 4039 N N . ARG A 1 510 ? 15.816 20.390 -1.081 1.00 60.59 510 ARG A N 1
ATOM 4040 C CA . ARG A 1 510 ? 15.038 20.543 0.163 1.00 60.59 510 ARG A CA 1
ATOM 4041 C C . ARG A 1 510 ? 13.695 21.225 -0.084 1.00 60.59 510 ARG A C 1
ATOM 4043 O O . ARG A 1 510 ? 12.697 20.763 0.459 1.00 60.59 510 ARG A O 1
ATOM 4050 N N . GLY A 1 511 ? 13.650 22.265 -0.915 1.00 66.88 511 GLY A N 1
ATOM 4051 C CA . GLY A 1 511 ? 12.415 22.938 -1.322 1.00 66.88 511 GLY A CA 1
ATOM 4052 C C . GLY A 1 511 ? 11.468 22.006 -2.081 1.00 66.88 511 GLY A C 1
ATOM 4053 O O . GLY A 1 511 ? 10.260 22.019 -1.849 1.00 66.88 511 GLY A O 1
ATOM 4054 N N . TRP A 1 512 ? 12.014 21.121 -2.916 1.00 62.22 512 TRP A N 1
ATOM 4055 C CA . TRP A 1 512 ? 11.239 20.129 -3.655 1.00 62.22 512 TRP A CA 1
ATOM 4056 C C . TRP A 1 512 ? 10.701 19.004 -2.766 1.00 62.22 512 TRP A C 1
ATOM 4058 O O . TRP A 1 512 ? 9.509 18.700 -2.807 1.00 62.22 512 TRP A O 1
ATOM 4068 N N . VAL A 1 513 ? 11.542 18.428 -1.900 1.00 57.81 513 VAL A N 1
ATOM 4069 C CA . VAL A 1 513 ? 11.100 17.453 -0.887 1.00 57.81 513 VAL A CA 1
ATOM 4070 C C . VAL A 1 513 ? 10.039 18.080 0.019 1.00 57.81 513 VAL A C 1
ATOM 4072 O O . VAL A 1 513 ? 9.036 17.443 0.337 1.00 57.81 513 VAL A O 1
ATOM 4075 N N . TRP A 1 514 ? 10.199 19.354 0.380 1.00 71.94 514 TRP A N 1
ATOM 4076 C CA . TRP A 1 514 ? 9.185 20.109 1.109 1.00 71.94 514 TRP A CA 1
ATOM 4077 C C . TRP A 1 514 ? 7.867 20.208 0.329 1.00 71.94 514 TRP A C 1
ATOM 4079 O O . TRP A 1 514 ? 6.809 19.946 0.904 1.00 71.94 514 TRP A O 1
ATOM 4089 N N . LEU A 1 515 ? 7.905 20.516 -0.971 1.00 63.59 515 LEU A N 1
ATOM 4090 C CA . LEU A 1 515 ? 6.704 20.619 -1.804 1.00 63.59 515 LEU A CA 1
ATOM 4091 C C . LEU A 1 515 ? 6.010 19.263 -1.976 1.00 63.59 515 LEU A C 1
ATOM 4093 O O . LEU A 1 515 ? 4.796 19.176 -1.796 1.00 63.59 515 LEU A O 1
ATOM 4097 N N . GLN A 1 516 ? 6.762 18.196 -2.254 1.00 57.50 516 GLN A N 1
ATOM 4098 C CA . GLN A 1 516 ? 6.232 16.831 -2.320 1.00 57.50 516 GLN A CA 1
ATOM 4099 C C . GLN A 1 516 ? 5.572 16.435 -0.999 1.00 57.50 516 GLN A C 1
ATOM 4101 O O . GLN A 1 516 ? 4.434 15.965 -0.995 1.00 57.50 516 GLN A O 1
ATOM 4106 N N . ASN A 1 517 ? 6.230 16.714 0.128 1.00 63.47 517 ASN A N 1
ATOM 4107 C CA . ASN A 1 517 ? 5.670 16.468 1.452 1.00 63.47 517 ASN A CA 1
ATOM 4108 C C . ASN A 1 517 ? 4.400 17.294 1.693 1.00 63.47 517 ASN A C 1
ATOM 4110 O O . ASN A 1 517 ? 3.437 16.779 2.264 1.00 63.47 517 ASN A O 1
ATOM 4114 N N . LYS A 1 518 ? 4.340 18.550 1.229 1.00 69.06 518 LYS A N 1
ATOM 4115 C CA . LYS A 1 518 ? 3.132 19.388 1.309 1.00 69.06 518 LYS A CA 1
ATOM 4116 C C . LYS A 1 518 ? 1.991 18.834 0.458 1.00 69.06 518 LYS A C 1
ATOM 4118 O O . LYS A 1 518 ? 0.870 18.765 0.960 1.00 69.06 518 LYS A O 1
ATOM 4123 N N . ILE A 1 519 ? 2.257 18.414 -0.779 1.00 67.38 519 ILE A N 1
ATOM 4124 C CA . ILE A 1 519 ? 1.257 17.813 -1.675 1.00 67.38 519 ILE A CA 1
ATOM 4125 C C . ILE A 1 519 ? 0.743 16.502 -1.081 1.00 67.38 519 ILE A C 1
ATOM 4127 O O . ILE A 1 519 ? -0.465 16.351 -0.916 1.00 67.38 519 ILE A O 1
ATOM 4131 N N . ALA A 1 520 ? 1.638 15.596 -0.679 1.00 64.12 520 ALA A N 1
ATOM 4132 C CA . ALA A 1 520 ? 1.280 14.329 -0.047 1.00 64.12 520 ALA A CA 1
ATOM 4133 C C . ALA A 1 520 ? 0.471 14.550 1.239 1.00 64.12 520 ALA A C 1
ATOM 4135 O O . ALA A 1 520 ? -0.551 13.902 1.456 1.00 64.12 520 ALA A O 1
ATOM 4136 N N . THR A 1 521 ? 0.857 15.534 2.058 1.00 73.00 521 THR A N 1
ATOM 4137 C CA . THR A 1 521 ? 0.098 15.915 3.256 1.00 73.00 521 THR A CA 1
ATOM 4138 C C . THR A 1 521 ? -1.291 16.434 2.894 1.00 73.00 521 THR A C 1
ATOM 4140 O O . THR A 1 521 ? -2.263 16.075 3.553 1.00 73.00 521 THR A O 1
ATOM 4143 N N . LYS A 1 522 ? -1.421 17.258 1.849 1.00 72.06 522 LYS A N 1
ATOM 4144 C CA . LYS A 1 522 ? -2.716 17.808 1.435 1.00 72.06 522 LYS A CA 1
ATOM 4145 C C . LYS A 1 522 ? -3.624 16.731 0.837 1.00 72.06 522 LYS A C 1
ATOM 4147 O O . LYS A 1 522 ? -4.795 16.687 1.195 1.00 72.06 522 LYS A O 1
ATOM 4152 N N . ALA A 1 523 ? -3.079 15.823 0.029 1.00 69.56 523 ALA A N 1
ATOM 4153 C CA . ALA A 1 523 ? -3.789 14.649 -0.476 1.00 69.56 523 ALA A CA 1
ATOM 4154 C C . ALA A 1 523 ? -4.257 13.739 0.672 1.00 69.56 523 ALA A C 1
ATOM 4156 O O . ALA A 1 523 ? -5.437 13.404 0.745 1.00 69.56 523 ALA A O 1
ATOM 4157 N N . ARG A 1 524 ? -3.371 13.437 1.633 1.00 74.06 524 ARG A N 1
ATOM 4158 C CA . ARG A 1 524 ? -3.711 12.717 2.870 1.00 74.06 524 ARG A CA 1
ATOM 4159 C C . ARG A 1 524 ? -4.866 13.390 3.609 1.00 74.06 524 ARG A C 1
ATOM 4161 O O . ARG A 1 524 ? -5.809 12.717 4.005 1.00 74.06 524 ARG A O 1
ATOM 4168 N N . ASN A 1 525 ? -4.822 14.711 3.768 1.00 78.69 525 ASN A N 1
ATOM 4169 C CA . ASN A 1 525 ? -5.883 15.455 4.446 1.00 78.69 525 ASN A CA 1
ATOM 4170 C C . ASN A 1 525 ? -7.223 15.357 3.705 1.00 78.69 525 ASN A C 1
ATOM 4172 O O . ASN A 1 525 ? -8.256 15.231 4.354 1.00 78.69 525 ASN A O 1
ATOM 4176 N N . ILE A 1 526 ? -7.211 15.409 2.369 1.00 76.88 526 ILE A N 1
ATOM 4177 C CA . ILE A 1 526 ? -8.421 15.251 1.551 1.00 76.88 526 ILE A CA 1
ATOM 4178 C C . ILE A 1 526 ? -9.005 13.850 1.742 1.00 76.88 526 ILE A C 1
ATOM 4180 O O . ILE A 1 526 ? -10.193 13.737 2.020 1.00 76.88 526 ILE A O 1
ATOM 4184 N N . ILE A 1 527 ? -8.178 12.802 1.674 1.00 79.31 527 ILE A N 1
ATOM 4185 C CA . ILE A 1 527 ? -8.617 11.412 1.873 1.00 79.31 527 ILE A CA 1
ATOM 4186 C C . ILE A 1 527 ? -9.232 11.227 3.262 1.00 79.31 527 ILE A C 1
ATOM 4188 O O . ILE A 1 527 ? -10.339 10.713 3.376 1.00 79.31 527 ILE A O 1
ATOM 4192 N N . LEU A 1 528 ? -8.556 11.695 4.315 1.00 79.81 528 LEU A N 1
ATOM 4193 C CA . LEU A 1 528 ? -9.080 11.609 5.681 1.00 79.81 528 LEU A CA 1
ATOM 4194 C C . LEU A 1 528 ? -10.393 12.382 5.835 1.00 79.81 528 LEU A C 1
ATOM 4196 O O . LEU A 1 528 ? -11.302 11.906 6.507 1.00 79.81 528 LEU A O 1
ATOM 4200 N N . LYS A 1 529 ? -10.521 13.544 5.181 1.00 81.62 529 LYS A N 1
ATOM 4201 C CA . LYS A 1 529 ? -11.758 14.327 5.205 1.00 81.62 529 LYS A CA 1
ATOM 4202 C C . LYS A 1 529 ? -12.899 13.602 4.495 1.00 81.62 529 LYS A C 1
ATOM 4204 O O . LYS A 1 529 ? -13.999 13.580 5.031 1.00 81.62 529 LYS A O 1
ATOM 4209 N N . ILE A 1 530 ? -12.634 12.974 3.349 1.00 80.44 530 ILE A N 1
ATOM 4210 C CA . ILE A 1 530 ? -13.609 12.129 2.647 1.00 80.44 530 ILE A CA 1
ATOM 4211 C C . ILE A 1 530 ? -14.043 10.971 3.552 1.00 80.44 530 ILE A C 1
ATOM 4213 O O . ILE A 1 530 ? -15.237 10.796 3.765 1.00 80.44 530 ILE A O 1
ATOM 4217 N N . LEU A 1 531 ? -13.099 10.244 4.158 1.00 80.50 531 LEU A N 1
ATOM 4218 C CA . LEU A 1 531 ? -13.417 9.135 5.065 1.00 80.50 531 LEU A CA 1
ATOM 4219 C C . LEU A 1 531 ? -14.248 9.594 6.266 1.00 80.50 531 LEU A C 1
ATOM 4221 O O . LEU A 1 531 ? -15.219 8.933 6.615 1.00 80.50 531 LEU A O 1
ATOM 4225 N N . SER A 1 532 ? -13.932 10.757 6.842 1.00 85.69 532 SER A N 1
ATOM 4226 C CA . SER A 1 532 ? -14.675 11.327 7.974 1.00 85.69 532 SER A CA 1
ATOM 4227 C C . SER A 1 532 ? -16.123 11.732 7.663 1.00 85.69 532 SER A C 1
ATOM 4229 O O . SER A 1 532 ? -16.854 12.068 8.588 1.00 85.69 532 SER A O 1
ATOM 4231 N N . THR A 1 533 ? -16.546 11.725 6.390 1.00 85.25 533 THR A N 1
ATOM 4232 C CA . THR A 1 533 ? -17.957 11.964 6.028 1.00 85.25 533 THR A CA 1
ATOM 4233 C C . THR A 1 533 ? -18.852 10.743 6.247 1.00 85.25 533 THR A C 1
ATOM 4235 O O . THR A 1 533 ? -20.063 10.904 6.373 1.00 85.25 533 THR A O 1
ATOM 4238 N N . GLY A 1 534 ? -18.274 9.539 6.298 1.00 85.12 534 GLY A N 1
ATOM 4239 C CA . GLY A 1 534 ? -18.985 8.311 6.646 1.00 85.12 534 GLY A CA 1
ATOM 4240 C C . GLY A 1 534 ? -19.027 8.064 8.161 1.00 85.12 534 GLY A C 1
ATOM 4241 O O . GLY A 1 534 ? -18.469 8.845 8.934 1.00 85.12 534 GLY A O 1
ATOM 4242 N N . PRO A 1 535 ? -19.657 6.965 8.610 1.00 89.56 535 PRO A N 1
ATOM 4243 C CA . PRO A 1 535 ? -19.591 6.550 10.007 1.00 89.56 535 PRO A CA 1
ATOM 4244 C C . PRO A 1 535 ? -18.136 6.247 10.398 1.00 89.56 535 PRO A C 1
ATOM 4246 O O . PRO A 1 535 ? -17.380 5.650 9.634 1.00 89.56 535 PRO A O 1
ATOM 4249 N N . ILE A 1 536 ? -17.718 6.688 11.582 1.00 94.19 536 ILE A N 1
ATOM 4250 C CA . ILE A 1 536 ? -16.349 6.514 12.085 1.00 94.19 536 ILE A CA 1
ATOM 4251 C C . ILE A 1 536 ? -16.399 5.736 13.403 1.00 94.19 536 ILE A C 1
ATOM 4253 O O . ILE A 1 536 ? -17.246 6.058 14.246 1.00 94.19 536 ILE A O 1
ATOM 4257 N N . PRO A 1 537 ? -15.498 4.754 13.611 1.00 95.31 537 PRO A N 1
ATOM 4258 C CA . PRO A 1 537 ? -15.413 4.035 14.878 1.00 95.31 537 PRO A CA 1
ATOM 4259 C C . PRO A 1 537 ? -15.102 5.001 16.027 1.00 95.31 537 PRO A C 1
ATOM 4261 O O . PRO A 1 537 ? -14.243 5.879 15.922 1.00 95.31 537 PRO A O 1
ATOM 4264 N N . GLN A 1 538 ? -15.796 4.833 17.144 1.00 95.38 538 GLN A N 1
ATOM 4265 C CA . GLN A 1 538 ? -15.537 5.558 18.380 1.00 95.38 538 GLN A CA 1
ATOM 4266 C C . GLN A 1 538 ? -14.284 5.029 19.077 1.00 95.38 538 GLN A C 1
ATOM 4268 O O . GLN A 1 538 ? -13.536 5.836 19.631 1.00 95.38 538 GLN A O 1
ATOM 4273 N N . HIS A 1 539 ? -14.028 3.718 19.018 1.00 96.94 539 HIS A N 1
ATOM 4274 C CA . HIS A 1 539 ? -12.890 3.088 19.686 1.00 96.94 539 HIS A CA 1
ATOM 4275 C C . HIS A 1 539 ? -12.135 2.108 18.778 1.00 96.94 539 HIS A C 1
ATOM 4277 O O . HIS A 1 539 ? -12.695 1.121 18.300 1.00 96.94 539 HIS A O 1
ATOM 4283 N N . VAL A 1 540 ? -10.834 2.351 18.591 1.00 97.81 540 VAL A N 1
ATOM 4284 C CA . VAL A 1 540 ? -9.930 1.459 17.848 1.00 97.81 540 VAL A CA 1
ATOM 4285 C C . VAL A 1 540 ? -8.809 0.948 18.755 1.00 97.81 540 VAL A C 1
ATOM 4287 O O . VAL A 1 540 ? -8.090 1.742 19.358 1.00 97.81 540 VAL A O 1
ATOM 4290 N N . ALA A 1 541 ? -8.619 -0.369 18.819 1.00 97.69 541 ALA A N 1
ATOM 4291 C CA . ALA A 1 541 ? -7.538 -1.008 19.562 1.00 97.69 541 ALA A CA 1
ATOM 4292 C C . ALA A 1 541 ? -6.485 -1.627 18.627 1.00 97.69 541 ALA A C 1
ATOM 4294 O O . ALA A 1 541 ? -6.821 -2.245 17.618 1.00 97.69 541 ALA A O 1
ATOM 4295 N N . PHE A 1 542 ? -5.203 -1.500 18.978 1.00 97.62 542 PHE A N 1
ATOM 4296 C CA . PHE A 1 542 ? -4.072 -2.006 18.199 1.00 97.62 542 PHE A CA 1
ATOM 4297 C C . PHE A 1 542 ? -3.235 -3.013 18.992 1.00 97.62 542 PHE A C 1
ATOM 4299 O O . PHE A 1 542 ? -2.656 -2.695 20.032 1.00 97.62 542 PHE A O 1
ATOM 4306 N N . VAL A 1 543 ? -3.074 -4.213 18.433 1.00 96.62 543 VAL A N 1
ATOM 4307 C CA . VAL A 1 543 ? -2.058 -5.190 18.836 1.00 96.62 543 VAL A CA 1
ATOM 4308 C C . VAL A 1 543 ? -0.829 -4.999 17.949 1.00 96.62 543 VAL A C 1
ATOM 4310 O O . VAL A 1 543 ? -0.777 -5.483 16.815 1.00 96.62 543 VAL A O 1
ATOM 4313 N N . MET A 1 544 ? 0.164 -4.290 18.485 1.00 94.62 544 MET A N 1
ATOM 4314 C CA . MET A 1 544 ? 1.369 -3.825 17.784 1.00 94.62 544 MET A CA 1
ATOM 4315 C C . MET A 1 544 ? 2.436 -4.930 17.639 1.00 94.62 544 MET A C 1
ATOM 4317 O O . MET A 1 544 ? 3.529 -4.861 18.205 1.00 94.62 544 MET A O 1
ATOM 4321 N N . ASP A 1 545 ? 2.115 -5.998 16.907 1.00 92.94 545 ASP A N 1
ATOM 4322 C CA . ASP A 1 545 ? 2.989 -7.165 16.719 1.00 92.94 545 ASP A CA 1
ATOM 4323 C C . ASP A 1 545 ? 3.928 -6.995 15.503 1.00 92.94 545 ASP A C 1
ATOM 4325 O O . ASP A 1 545 ? 3.622 -6.319 14.516 1.00 92.94 545 ASP A O 1
ATOM 4329 N N . GLY A 1 546 ? 5.081 -7.663 15.543 1.00 91.06 546 GLY A N 1
ATOM 4330 C CA . GLY A 1 546 ? 6.030 -7.734 14.429 1.00 91.06 546 GLY A CA 1
ATOM 4331 C C . GLY A 1 546 ? 7.319 -6.927 14.591 1.00 91.06 546 GLY A C 1
ATOM 4332 O O . GLY A 1 546 ? 8.225 -7.146 13.795 1.00 91.06 546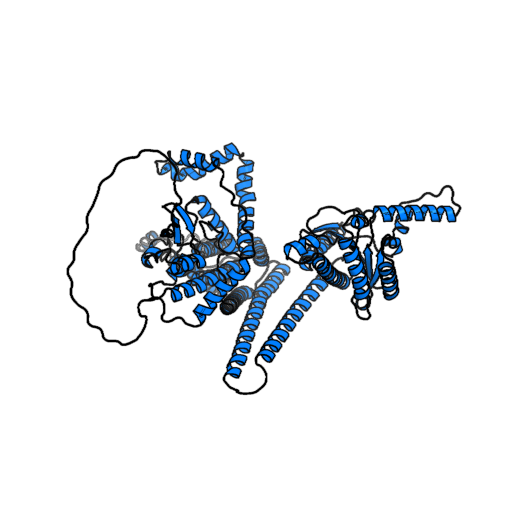 GLY A O 1
ATOM 4333 N N . ASN A 1 547 ? 7.474 -6.097 15.630 1.00 91.56 547 ASN A N 1
ATOM 4334 C CA . ASN A 1 547 ? 8.652 -5.219 15.810 1.00 91.56 547 ASN A CA 1
ATOM 4335 C C . ASN A 1 547 ? 9.994 -5.969 15.719 1.00 91.56 547 ASN A C 1
ATOM 4337 O O . ASN A 1 547 ? 10.880 -5.595 14.956 1.00 91.56 547 ASN A O 1
ATOM 4341 N N . ARG A 1 548 ? 10.121 -7.103 16.423 1.00 89.50 548 ARG A N 1
ATOM 4342 C CA . ARG A 1 548 ? 11.345 -7.929 16.406 1.00 89.50 548 ARG A CA 1
ATOM 4343 C C . ARG A 1 548 ? 11.614 -8.574 15.043 1.00 89.50 548 ARG A C 1
ATOM 4345 O O . ARG A 1 548 ? 12.763 -8.687 14.629 1.00 89.50 548 ARG A O 1
ATOM 4352 N N . ARG A 1 549 ? 10.558 -9.016 14.348 1.00 91.06 549 ARG A N 1
ATOM 4353 C CA . ARG A 1 549 ? 10.659 -9.629 13.010 1.00 91.06 549 ARG A CA 1
ATOM 4354 C C . ARG A 1 549 ? 11.052 -8.585 11.966 1.00 91.06 549 ARG A C 1
ATOM 4356 O O . ARG A 1 549 ? 11.915 -8.863 11.143 1.00 91.06 549 ARG A O 1
ATOM 4363 N N . TYR A 1 550 ? 10.488 -7.384 12.062 1.00 91.81 550 TYR A N 1
ATOM 4364 C CA . TYR A 1 550 ? 10.868 -6.228 11.257 1.00 91.81 550 TYR A CA 1
ATOM 4365 C C . TYR A 1 550 ? 12.334 -5.828 11.486 1.00 91.81 550 TYR A C 1
ATOM 4367 O O . TYR A 1 550 ? 13.061 -5.643 10.513 1.00 91.81 550 TYR A O 1
ATOM 4375 N N . ALA A 1 551 ? 12.800 -5.774 12.741 1.00 89.50 551 ALA A N 1
ATOM 4376 C CA . ALA A 1 551 ? 14.199 -5.465 13.049 1.00 89.50 551 ALA A CA 1
ATOM 4377 C C . ALA A 1 551 ? 15.155 -6.470 12.390 1.00 89.50 551 ALA A C 1
ATOM 4379 O O . ALA A 1 551 ? 16.065 -6.079 11.666 1.00 89.50 551 ALA A O 1
ATOM 4380 N N . ARG A 1 552 ? 14.877 -7.775 12.542 1.00 88.00 552 ARG A N 1
ATOM 4381 C CA . ARG A 1 552 ? 15.665 -8.846 11.908 1.00 88.00 552 ARG A CA 1
ATOM 4382 C C . ARG A 1 552 ? 15.631 -8.775 10.380 1.00 88.00 552 ARG A C 1
ATOM 4384 O O . ARG A 1 552 ? 16.663 -8.971 9.753 1.00 88.00 552 ARG A O 1
ATOM 4391 N N . ARG A 1 553 ? 14.467 -8.482 9.787 1.00 90.31 553 ARG A N 1
ATOM 4392 C CA . ARG A 1 553 ? 14.304 -8.332 8.330 1.00 90.31 553 ARG A CA 1
ATOM 4393 C C . ARG A 1 553 ? 15.133 -7.172 7.771 1.00 90.31 553 ARG A C 1
ATOM 4395 O O . ARG A 1 553 ? 15.648 -7.290 6.668 1.00 90.31 553 ARG A O 1
ATOM 4402 N N . ASN A 1 554 ? 15.252 -6.078 8.520 1.00 85.06 554 ASN A N 1
ATOM 4403 C CA . ASN A 1 554 ? 15.971 -4.871 8.108 1.00 85.06 554 ASN A CA 1
ATOM 4404 C C . ASN A 1 554 ? 17.396 -4.782 8.679 1.00 85.06 554 ASN A C 1
ATOM 4406 O O . ASN A 1 554 ? 17.996 -3.711 8.636 1.00 85.06 554 ASN A O 1
ATOM 4410 N N . SER A 1 555 ? 17.930 -5.877 9.234 1.00 89.50 555 SER A N 1
ATOM 4411 C CA . SER A 1 555 ? 19.262 -5.930 9.857 1.00 89.50 555 SER A CA 1
ATOM 4412 C C . SER A 1 555 ? 19.497 -4.860 10.938 1.00 89.50 555 SER A C 1
ATOM 4414 O O . SER A 1 555 ? 20.617 -4.385 11.109 1.00 89.50 555 SER A O 1
ATOM 4416 N N . LYS A 1 556 ? 18.443 -4.483 11.672 1.00 86.94 556 LYS A N 1
ATOM 4417 C CA . LYS A 1 556 ? 18.488 -3.538 12.797 1.00 86.94 556 LYS A CA 1
ATOM 4418 C C . LYS A 1 556 ? 18.510 -4.264 14.140 1.00 86.94 556 LYS A C 1
ATOM 4420 O O . LYS A 1 556 ? 18.014 -5.390 14.261 1.00 86.94 556 LYS A O 1
ATOM 4425 N N . ALA A 1 557 ? 19.018 -3.596 15.174 1.00 85.62 557 ALA A N 1
ATOM 4426 C CA . ALA A 1 557 ? 18.919 -4.089 16.544 1.00 85.62 557 ALA A CA 1
ATOM 4427 C C . ALA A 1 557 ? 17.447 -4.172 17.003 1.00 85.62 557 ALA A C 1
ATOM 4429 O O . ALA A 1 557 ? 16.586 -3.407 16.565 1.00 85.62 557 ALA A O 1
ATOM 4430 N N . VAL A 1 558 ? 17.134 -5.103 17.911 1.00 84.31 558 VAL A N 1
ATOM 4431 C CA . VAL A 1 558 ? 15.760 -5.287 18.418 1.00 84.31 558 VAL A CA 1
ATOM 4432 C C . VAL A 1 558 ? 15.188 -4.012 19.067 1.00 84.31 558 VAL A C 1
ATOM 4434 O O . VAL A 1 558 ? 14.053 -3.667 18.726 1.00 84.31 558 VAL A O 1
ATOM 4437 N N . PRO A 1 559 ? 15.930 -3.278 19.926 1.00 83.69 559 PRO A N 1
ATOM 4438 C CA . PRO A 1 559 ? 15.449 -2.015 20.489 1.00 83.69 559 PRO A CA 1
ATOM 4439 C C . PRO A 1 559 ? 15.093 -0.965 19.426 1.00 83.69 559 PRO A C 1
ATOM 4441 O O . PRO A 1 559 ? 14.073 -0.290 19.553 1.00 83.69 559 PRO A O 1
ATOM 4444 N N . GLU A 1 560 ? 15.855 -0.879 18.328 1.00 84.25 560 GLU A N 1
ATOM 4445 C CA . GLU A 1 560 ? 15.546 0.034 17.216 1.00 84.25 560 GLU A CA 1
ATOM 4446 C C . GLU A 1 560 ? 14.214 -0.314 16.546 1.00 84.25 560 GLU A C 1
ATOM 4448 O O . GLU A 1 560 ? 13.422 0.575 16.251 1.00 84.25 560 GLU A O 1
ATOM 4453 N N . GLY A 1 561 ? 13.911 -1.604 16.368 1.00 87.50 561 GLY A N 1
ATOM 4454 C CA . GLY A 1 561 ? 12.608 -2.030 15.847 1.00 87.50 561 GLY A CA 1
ATOM 4455 C C . GLY A 1 561 ? 11.436 -1.654 16.758 1.00 87.50 561 GLY A C 1
ATOM 4456 O O . GLY A 1 561 ? 10.343 -1.372 16.270 1.00 87.50 561 GLY A O 1
ATOM 4457 N N . HIS A 1 562 ? 11.647 -1.627 18.077 1.00 85.88 562 HIS A N 1
ATOM 4458 C CA . HIS A 1 562 ? 10.650 -1.130 19.028 1.00 85.88 562 HIS A CA 1
ATOM 4459 C C . HIS A 1 562 ? 10.499 0.398 18.963 1.00 85.88 562 HIS A C 1
ATOM 4461 O O . HIS A 1 562 ? 9.372 0.891 19.020 1.00 85.88 562 HIS A O 1
ATOM 4467 N N . SER A 1 563 ? 11.596 1.133 18.761 1.00 86.69 563 SER A N 1
ATOM 4468 C CA . SER A 1 563 ? 11.572 2.585 18.530 1.00 86.69 563 SER A CA 1
ATOM 4469 C C . SER A 1 563 ? 10.828 2.955 17.235 1.00 86.69 563 SER A C 1
ATOM 4471 O O . SER A 1 563 ? 9.923 3.791 17.256 1.00 86.69 563 SER A O 1
ATOM 4473 N N . ASP A 1 564 ? 11.095 2.251 16.127 1.00 89.00 564 ASP A N 1
ATOM 4474 C CA . ASP A 1 564 ? 10.355 2.405 14.861 1.00 89.00 564 ASP A CA 1
ATOM 4475 C C . ASP A 1 564 ? 8.853 2.086 15.045 1.00 89.00 564 ASP A C 1
ATOM 4477 O O . ASP A 1 564 ? 7.973 2.752 14.485 1.00 89.00 564 ASP A O 1
ATOM 4481 N N . GLY A 1 565 ? 8.538 1.099 15.891 1.00 91.25 565 GLY A N 1
ATOM 4482 C CA . GLY A 1 565 ? 7.167 0.787 16.286 1.00 91.25 565 GLY A CA 1
ATOM 4483 C C . GLY A 1 565 ? 6.480 1.935 17.035 1.00 91.25 565 GLY A C 1
ATOM 4484 O O . GLY A 1 565 ? 5.317 2.239 16.766 1.00 91.25 565 GLY A O 1
ATOM 4485 N N . PHE A 1 566 ? 7.187 2.629 17.925 1.00 89.56 566 PHE A N 1
ATOM 4486 C CA . PHE A 1 566 ? 6.649 3.802 18.616 1.00 89.56 566 PHE A CA 1
ATOM 4487 C C . PHE A 1 566 ? 6.383 4.978 17.660 1.00 89.56 566 PHE A C 1
ATOM 4489 O O . PHE A 1 566 ? 5.337 5.626 17.743 1.00 89.56 566 PHE A O 1
ATOM 4496 N N . ILE A 1 567 ? 7.270 5.218 16.689 1.00 89.44 567 ILE A N 1
ATOM 4497 C CA . ILE A 1 567 ? 7.042 6.226 15.638 1.00 89.44 567 ILE A CA 1
ATOM 4498 C C . ILE A 1 567 ? 5.751 5.913 14.869 1.00 89.44 567 ILE A C 1
ATOM 4500 O O . ILE A 1 567 ? 4.975 6.814 14.540 1.00 89.44 567 ILE A O 1
ATOM 4504 N N . THR A 1 568 ? 5.498 4.633 14.604 1.00 92.75 568 THR A N 1
ATOM 4505 C CA . THR A 1 568 ? 4.283 4.186 13.915 1.00 92.75 568 THR A CA 1
ATOM 4506 C C . THR A 1 568 ? 3.032 4.373 14.770 1.00 92.75 568 THR A C 1
ATOM 4508 O O . THR A 1 568 ? 2.032 4.888 14.273 1.00 92.75 568 THR A O 1
ATOM 4511 N N . LEU A 1 569 ? 3.109 4.094 16.074 1.00 93.69 569 LEU A N 1
ATOM 4512 C CA . LEU A 1 569 ? 2.043 4.403 17.030 1.00 93.69 569 LEU A CA 1
ATOM 4513 C C . LEU A 1 569 ? 1.683 5.890 17.025 1.00 93.69 569 LEU A C 1
ATOM 4515 O O . LEU A 1 569 ? 0.508 6.225 16.892 1.00 93.69 569 LEU A O 1
ATOM 4519 N N . ARG A 1 570 ? 2.678 6.783 17.085 1.00 90.88 570 ARG A N 1
ATOM 4520 C CA . ARG A 1 570 ? 2.466 8.239 17.019 1.00 90.88 570 ARG A CA 1
ATOM 4521 C C . ARG A 1 570 ? 1.729 8.641 15.734 1.00 90.88 570 ARG A C 1
ATOM 4523 O O . ARG A 1 570 ? 0.759 9.395 15.787 1.00 90.88 570 ARG A O 1
ATOM 4530 N N . LYS A 1 571 ? 2.152 8.106 14.581 1.00 90.81 571 LYS A N 1
ATOM 4531 C CA . LYS A 1 571 ? 1.509 8.362 13.277 1.00 90.81 571 LYS A CA 1
ATOM 4532 C C . LYS A 1 571 ? 0.068 7.850 13.234 1.00 90.81 571 LYS A C 1
ATOM 4534 O O . LYS A 1 571 ? -0.814 8.562 12.758 1.00 90.81 571 LYS A O 1
ATOM 4539 N N . MET A 1 572 ? -0.180 6.636 13.722 1.00 94.12 572 MET A N 1
ATOM 4540 C CA . MET A 1 572 ? -1.518 6.041 13.719 1.00 94.12 572 MET A CA 1
ATOM 4541 C C . MET A 1 572 ? -2.465 6.741 14.688 1.00 94.12 572 MET A C 1
ATOM 4543 O O . MET A 1 572 ? -3.628 6.962 14.346 1.00 94.12 572 MET A O 1
ATOM 4547 N N . LEU A 1 573 ? -1.961 7.169 15.845 1.00 93.62 573 LEU A N 1
ATOM 4548 C CA . LEU A 1 573 ? -2.708 7.999 16.779 1.00 93.62 573 LEU A CA 1
ATOM 4549 C C . LEU A 1 573 ? -3.105 9.326 16.120 1.00 93.62 573 LEU A C 1
ATOM 4551 O O . LEU A 1 573 ? -4.281 9.679 16.140 1.00 93.62 573 LEU A O 1
ATOM 4555 N N . GLU A 1 574 ? -2.176 10.013 15.443 1.00 91.38 574 GLU A N 1
ATOM 4556 C CA . GLU A 1 574 ? -2.477 11.240 14.687 1.00 91.38 574 GLU A CA 1
ATOM 4557 C C . GLU A 1 574 ? -3.585 11.014 13.639 1.00 91.38 574 GLU A C 1
ATOM 4559 O O . GLU A 1 574 ? -4.513 11.819 13.519 1.00 91.38 574 GLU A O 1
ATOM 4564 N N . VAL A 1 575 ? -3.519 9.908 12.889 1.00 92.00 575 VAL A N 1
ATOM 4565 C CA . VAL A 1 575 ? -4.543 9.537 11.898 1.00 92.00 575 VAL A CA 1
ATOM 4566 C C . VAL A 1 575 ? -5.909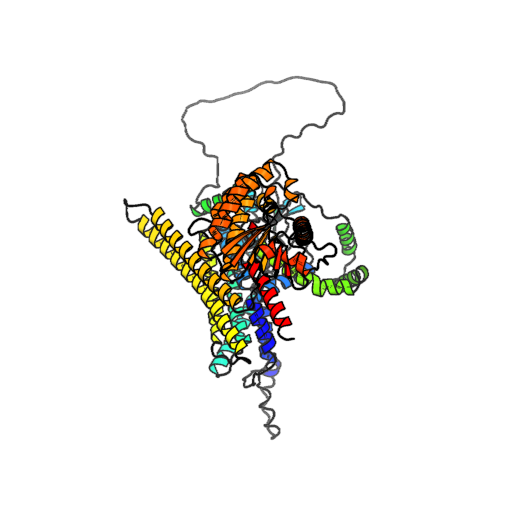 9.339 12.561 1.00 92.00 575 VAL A C 1
ATOM 4568 O O . VAL A 1 575 ? -6.889 9.920 12.095 1.00 92.00 575 VAL A O 1
ATOM 4571 N N . CYS A 1 576 ? -5.980 8.592 13.666 1.00 94.69 576 CYS A N 1
ATOM 4572 C CA . CYS A 1 576 ? -7.226 8.363 14.403 1.00 94.69 576 CYS A CA 1
ATOM 4573 C C . CYS A 1 576 ? -7.820 9.676 14.942 1.00 94.69 576 CYS A C 1
ATOM 4575 O O . CYS A 1 576 ? -9.012 9.935 14.777 1.00 94.69 576 CYS A O 1
ATOM 4577 N N . MET A 1 577 ? -6.986 10.560 15.498 1.00 91.94 577 MET A N 1
ATOM 4578 C CA . MET A 1 577 ? -7.430 11.859 16.021 1.00 91.94 577 MET A CA 1
ATOM 4579 C C . MET A 1 577 ? -7.950 12.795 14.924 1.00 91.94 577 MET A C 1
ATOM 4581 O O . MET A 1 577 ? -8.892 13.563 15.149 1.00 91.94 577 MET A O 1
ATOM 4585 N N . ARG A 1 578 ? -7.370 12.727 13.719 1.00 90.19 578 ARG A N 1
ATOM 4586 C CA . ARG A 1 578 ? -7.848 13.459 12.532 1.00 90.19 578 ARG A CA 1
ATOM 4587 C C . ARG A 1 578 ? -9.159 12.905 11.981 1.00 90.19 578 ARG A C 1
ATOM 4589 O O . ARG A 1 578 ? -9.957 13.688 11.478 1.00 90.19 578 ARG A O 1
ATOM 4596 N N . LEU A 1 579 ? -9.385 11.598 12.101 1.00 90.94 579 LEU A N 1
ATOM 4597 C CA . LEU A 1 579 ? -10.670 10.964 11.794 1.00 90.94 579 LEU A CA 1
ATOM 4598 C C . LEU A 1 579 ? -11.733 11.224 12.872 1.00 90.94 579 LEU A C 1
ATOM 4600 O O . LEU A 1 579 ? -12.888 10.897 12.644 1.00 90.94 579 LEU A O 1
ATOM 4604 N N . ASN A 1 580 ? -11.374 11.858 13.998 1.00 92.50 580 ASN A N 1
ATOM 4605 C CA . ASN A 1 580 ? -12.250 12.114 15.148 1.00 92.50 580 ASN A CA 1
ATOM 4606 C C . ASN A 1 580 ? -12.685 10.835 15.894 1.00 92.50 580 ASN A C 1
ATOM 4608 O O . ASN A 1 580 ? -13.752 10.808 16.510 1.00 92.50 580 ASN A O 1
ATOM 4612 N N . VAL A 1 581 ? -11.832 9.805 15.881 1.00 95.81 581 VAL A N 1
ATOM 4613 C CA . VAL A 1 581 ? -11.957 8.630 16.758 1.00 95.81 581 VAL A CA 1
ATOM 4614 C C . VAL A 1 581 ? -11.832 9.093 18.213 1.00 95.81 581 VAL A C 1
ATOM 4616 O O . VAL A 1 581 ? -10.936 9.873 18.546 1.00 95.81 581 VAL A O 1
ATOM 4619 N N . LYS A 1 582 ? -12.739 8.643 19.084 1.00 95.81 582 LYS A N 1
ATOM 4620 C CA . LYS A 1 582 ? -12.825 9.112 20.477 1.00 95.81 582 LYS A CA 1
ATOM 4621 C C . LYS A 1 582 ? -11.871 8.401 21.413 1.00 95.81 582 LYS A C 1
ATOM 4623 O O . LYS A 1 582 ? -11.447 8.998 22.399 1.00 95.81 582 LYS A O 1
ATOM 4628 N N . CYS A 1 583 ? -11.532 7.156 21.117 1.00 97.56 583 CYS A N 1
ATOM 4629 C CA . CYS A 1 583 ? -10.649 6.358 21.939 1.00 97.56 583 CYS A CA 1
ATOM 4630 C C . CYS A 1 583 ? -9.720 5.500 21.086 1.00 97.56 583 CYS A C 1
ATOM 4632 O O . CYS A 1 583 ? -10.146 4.843 20.136 1.00 97.56 583 CYS A O 1
ATOM 4634 N N . VAL A 1 584 ? -8.437 5.505 21.428 1.00 97.94 584 VAL A N 1
ATOM 4635 C CA . VAL A 1 584 ? -7.455 4.592 20.846 1.00 97.94 584 VAL A CA 1
ATOM 4636 C C . VAL A 1 584 ? -6.826 3.791 21.969 1.00 97.94 584 VAL A C 1
ATOM 4638 O O . VAL A 1 584 ? -6.402 4.372 22.962 1.00 97.94 584 VAL A O 1
ATOM 4641 N N . SER A 1 585 ? -6.728 2.478 21.806 1.00 98.00 585 SER A N 1
ATOM 4642 C CA . SER A 1 585 ? -6.056 1.600 22.764 1.00 98.00 585 SER A CA 1
ATOM 4643 C C . SER A 1 585 ? -4.873 0.905 22.105 1.00 98.00 585 SER A C 1
ATOM 4645 O O . SER A 1 585 ? -4.985 0.409 20.988 1.00 98.00 585 SER A O 1
ATOM 4647 N N . ALA A 1 586 ? -3.719 0.875 22.762 1.00 96.94 586 ALA A N 1
ATOM 4648 C CA . ALA A 1 586 ? -2.515 0.247 22.225 1.00 96.94 586 ALA A CA 1
ATOM 4649 C C . ALA A 1 586 ? -1.976 -0.812 23.184 1.00 96.94 586 ALA A C 1
ATOM 4651 O O . ALA A 1 586 ? -1.733 -0.535 24.362 1.00 96.94 586 ALA A O 1
ATOM 4652 N N . TYR A 1 587 ? -1.739 -2.022 22.672 1.00 96.12 587 TYR A N 1
ATOM 4653 C CA . TYR A 1 587 ? -1.143 -3.092 23.460 1.00 96.12 587 TYR A CA 1
ATOM 4654 C C . TYR A 1 587 ? 0.381 -2.948 23.501 1.00 96.12 587 TYR A C 1
ATOM 4656 O O . TYR A 1 587 ? 1.082 -3.411 22.598 1.00 96.12 587 TYR A O 1
ATOM 4664 N N . ALA A 1 588 ? 0.890 -2.264 24.528 1.00 91.62 588 ALA A N 1
ATOM 4665 C CA . ALA A 1 588 ? 2.307 -1.932 24.641 1.00 91.62 588 ALA A CA 1
ATOM 4666 C C . ALA A 1 588 ? 3.125 -3.036 25.326 1.00 91.62 588 ALA A C 1
ATOM 4668 O O . ALA A 1 588 ? 4.194 -3.399 24.832 1.00 91.62 588 ALA A O 1
ATOM 4669 N N . PHE A 1 589 ? 2.631 -3.592 26.438 1.00 92.12 589 PHE A N 1
ATOM 4670 C CA . PHE A 1 589 ? 3.348 -4.627 27.186 1.00 92.12 589 PHE A CA 1
ATOM 4671 C C . PHE A 1 589 ? 2.384 -5.603 27.874 1.00 92.12 589 PHE A C 1
ATOM 4673 O O . PHE A 1 589 ? 1.494 -5.201 28.622 1.00 92.12 589 PHE A O 1
ATOM 4680 N N . SER A 1 590 ? 2.562 -6.903 27.634 1.00 93.25 590 SER A N 1
ATOM 4681 C CA . SER A 1 590 ? 1.769 -7.963 28.274 1.00 93.25 590 SER A CA 1
ATOM 4682 C C . SER A 1 590 ? 2.408 -8.431 29.581 1.00 93.25 590 SER A C 1
ATOM 4684 O O . SER A 1 590 ? 3.634 -8.479 29.660 1.00 93.25 590 SER A O 1
ATOM 4686 N N . ILE A 1 591 ? 1.615 -8.886 30.558 1.00 91.44 591 ILE A N 1
ATOM 4687 C CA . ILE A 1 591 ? 2.147 -9.571 31.759 1.00 91.44 591 ILE A CA 1
ATOM 4688 C C . ILE A 1 591 ? 2.996 -10.790 31.349 1.00 91.44 591 ILE A C 1
ATOM 4690 O O . ILE A 1 591 ? 4.075 -11.028 31.886 1.00 91.44 591 ILE A O 1
ATOM 4694 N N . GLU A 1 592 ? 2.597 -11.499 30.293 1.00 87.94 592 GLU A N 1
ATOM 4695 C CA . GLU A 1 592 ? 3.351 -12.627 29.733 1.00 87.94 592 GLU A CA 1
ATOM 4696 C C . GLU A 1 592 ? 4.733 -12.226 29.179 1.00 87.94 592 GLU A C 1
ATOM 4698 O O . GLU A 1 592 ? 5.595 -13.075 28.957 1.00 87.94 592 GLU A O 1
ATOM 4703 N N . ASN A 1 593 ? 4.979 -10.935 28.922 1.00 87.50 593 ASN A N 1
ATOM 4704 C CA . ASN A 1 593 ? 6.267 -10.462 28.412 1.00 87.50 593 ASN A CA 1
ATOM 4705 C C . ASN A 1 593 ? 7.354 -10.372 29.485 1.00 87.50 593 ASN A C 1
ATOM 4707 O O . ASN A 1 593 ? 8.523 -10.325 29.111 1.00 87.50 593 ASN A O 1
ATOM 4711 N N . PHE A 1 594 ? 7.011 -10.471 30.772 1.00 89.81 594 PHE A N 1
ATOM 4712 C CA . PHE A 1 594 ? 8.007 -10.635 31.835 1.00 89.81 594 PHE A CA 1
ATOM 4713 C C . PHE A 1 594 ? 8.781 -11.960 31.744 1.00 89.81 594 PHE A C 1
ATOM 4715 O O . PHE A 1 594 ? 9.857 -12.070 32.312 1.00 89.81 594 PHE A O 1
ATOM 4722 N N . LYS A 1 595 ? 8.292 -12.949 30.978 1.00 87.94 595 LYS A N 1
ATOM 4723 C CA . LYS A 1 595 ? 8.994 -14.223 30.720 1.00 87.94 595 LYS A CA 1
ATOM 4724 C C . LYS A 1 595 ? 10.149 -14.105 29.708 1.00 87.94 595 LYS A C 1
ATOM 4726 O O . LYS A 1 595 ? 10.773 -15.111 29.380 1.00 87.94 595 LYS A O 1
ATOM 4731 N N . ARG A 1 596 ? 10.381 -12.920 29.127 1.00 87.75 596 ARG A N 1
ATOM 4732 C CA . ARG A 1 596 ? 11.501 -12.669 28.196 1.00 87.75 596 ARG A CA 1
ATOM 4733 C C . ARG A 1 596 ? 12.810 -12.464 28.968 1.00 87.75 596 ARG A C 1
ATOM 4735 O O . ARG A 1 596 ? 12.800 -12.424 30.191 1.00 87.75 596 ARG A O 1
ATOM 4742 N N . SER A 1 597 ? 13.937 -12.353 28.260 1.00 87.19 597 SER A N 1
ATOM 4743 C CA . SER A 1 597 ? 15.228 -12.094 28.910 1.00 87.19 597 SER A CA 1
ATOM 4744 C C . SER A 1 597 ? 15.211 -10.760 29.658 1.00 87.19 597 SER A C 1
ATOM 4746 O O . SER A 1 597 ? 14.616 -9.787 29.188 1.00 87.19 597 SER A O 1
ATOM 4748 N N . GLU A 1 598 ? 15.898 -10.704 30.801 1.00 87.75 598 GLU A N 1
ATOM 4749 C CA . GLU A 1 598 ? 15.975 -9.497 31.637 1.00 87.75 598 GLU A CA 1
ATOM 4750 C C . GLU A 1 598 ? 16.505 -8.287 30.861 1.00 87.75 598 GLU A C 1
ATOM 4752 O O . GLU A 1 598 ? 15.989 -7.184 31.012 1.00 87.75 598 GLU A O 1
ATOM 4757 N N . GLU A 1 599 ? 17.463 -8.499 29.958 1.00 84.31 599 GLU A N 1
ATOM 4758 C CA . GLU A 1 599 ? 18.003 -7.456 29.082 1.00 84.31 599 GLU A CA 1
ATOM 4759 C C . GLU A 1 599 ? 16.935 -6.869 28.136 1.00 84.31 599 GLU A C 1
ATOM 4761 O O . GLU A 1 599 ? 16.845 -5.648 27.973 1.00 84.31 599 GLU A O 1
ATOM 4766 N N . GLU A 1 600 ? 16.072 -7.714 27.548 1.00 80.88 600 GLU A N 1
ATOM 4767 C CA . GLU A 1 600 ? 14.974 -7.261 26.678 1.00 80.88 600 GLU A CA 1
ATOM 4768 C C . GLU A 1 600 ? 13.915 -6.514 27.499 1.00 80.88 600 GLU A C 1
ATOM 4770 O O . GLU A 1 600 ? 13.446 -5.454 27.083 1.00 80.88 600 GLU A O 1
ATOM 4775 N N . VAL A 1 601 ? 13.562 -7.029 28.682 1.00 88.31 601 VAL A N 1
ATOM 4776 C CA . VAL A 1 601 ? 12.599 -6.381 29.583 1.00 88.31 601 VAL A CA 1
ATOM 4777 C C . VAL A 1 601 ? 13.127 -5.025 30.055 1.00 88.31 601 VAL A C 1
ATOM 4779 O O . VAL A 1 601 ? 12.415 -4.033 29.929 1.00 88.31 601 VAL A O 1
ATOM 4782 N N . SER A 1 602 ? 14.376 -4.945 30.519 1.00 88.12 602 SER A N 1
ATOM 4783 C CA . SER A 1 602 ? 15.004 -3.695 30.965 1.00 88.12 602 SER A CA 1
ATOM 4784 C C . SER A 1 602 ? 15.041 -2.650 29.848 1.00 88.12 602 SER A C 1
ATOM 4786 O O . SER A 1 602 ? 14.695 -1.490 30.070 1.00 88.12 602 SER A O 1
ATOM 4788 N N . SER A 1 603 ? 15.379 -3.068 28.624 1.00 85.81 603 SER A N 1
ATOM 4789 C CA . SER A 1 603 ? 15.373 -2.189 27.449 1.00 85.81 603 SER A CA 1
ATOM 4790 C C . SER A 1 603 ? 13.971 -1.658 27.125 1.00 85.81 603 SER A C 1
ATOM 4792 O O . SER A 1 603 ? 13.815 -0.486 26.787 1.00 85.81 603 SER A O 1
ATOM 4794 N N . LEU A 1 604 ? 12.932 -2.494 27.248 1.00 87.88 604 LEU A N 1
ATOM 4795 C CA . LEU A 1 604 ? 11.540 -2.080 27.036 1.00 87.88 604 LEU A CA 1
ATOM 4796 C C . LEU A 1 604 ? 11.040 -1.122 28.122 1.00 87.88 604 LEU A C 1
ATOM 4798 O O . LEU A 1 604 ? 10.297 -0.197 27.803 1.00 87.88 604 LEU A O 1
ATOM 4802 N N . MET A 1 605 ? 11.449 -1.314 29.379 1.00 92.31 605 MET A N 1
ATOM 4803 C CA . MET A 1 605 ? 11.090 -0.411 30.479 1.00 92.31 605 MET A CA 1
ATOM 4804 C C . MET A 1 605 ? 11.745 0.963 30.316 1.00 92.31 605 MET A C 1
ATOM 4806 O O . MET A 1 605 ? 11.058 1.973 30.454 1.00 92.31 605 MET A O 1
ATOM 4810 N N . ALA A 1 606 ? 13.028 1.003 29.940 1.00 89.38 606 ALA A N 1
ATOM 4811 C CA . ALA A 1 606 ? 13.727 2.250 29.630 1.00 89.38 606 ALA A CA 1
ATOM 4812 C C . ALA A 1 606 ? 13.063 2.995 28.460 1.00 89.38 606 ALA A C 1
ATOM 4814 O O . ALA A 1 606 ? 12.796 4.192 28.552 1.00 89.38 606 ALA A O 1
ATOM 4815 N N . LEU A 1 607 ? 12.709 2.268 27.392 1.00 87.62 607 LEU A N 1
ATOM 4816 C CA . LEU A 1 607 ? 11.976 2.835 26.261 1.00 87.62 607 LEU A CA 1
ATOM 4817 C C . LEU A 1 607 ? 10.600 3.366 26.691 1.00 87.62 607 LEU A C 1
ATOM 4819 O O . LEU A 1 607 ? 10.202 4.446 26.269 1.00 87.62 607 LEU A O 1
ATOM 4823 N N . ALA A 1 608 ? 9.866 2.634 27.531 1.00 89.31 608 ALA A N 1
ATOM 4824 C CA . ALA A 1 608 ? 8.558 3.071 28.005 1.00 89.31 608 ALA A CA 1
ATOM 4825 C C . ALA A 1 608 ? 8.645 4.357 28.842 1.00 89.31 608 ALA A C 1
ATOM 4827 O O . ALA A 1 608 ? 7.836 5.261 28.640 1.00 89.31 608 ALA A O 1
ATOM 4828 N N . GLU A 1 609 ? 9.633 4.465 29.734 1.00 90.44 609 GLU A N 1
ATOM 4829 C CA . GLU A 1 609 ? 9.882 5.673 30.529 1.00 90.44 609 GLU A CA 1
ATOM 4830 C C . GLU A 1 609 ? 10.155 6.895 29.640 1.00 90.44 609 GLU A C 1
ATOM 4832 O O . GLU A 1 609 ? 9.501 7.928 29.797 1.00 90.44 609 GLU A O 1
ATOM 4837 N N . GLU A 1 610 ? 11.057 6.758 28.663 1.00 88.50 610 GLU A N 1
ATOM 4838 C CA . GLU A 1 610 ? 11.386 7.820 27.706 1.00 88.50 610 GLU A CA 1
ATOM 4839 C C . GLU A 1 610 ? 10.153 8.240 26.890 1.00 88.50 610 GLU A C 1
ATOM 4841 O O . GLU A 1 610 ? 9.812 9.422 26.801 1.00 88.50 610 GLU A O 1
ATOM 4846 N N . LYS A 1 611 ? 9.445 7.263 26.312 1.00 86.56 611 LYS A N 1
ATOM 4847 C CA . LYS A 1 611 ? 8.367 7.518 25.353 1.00 86.56 611 LYS A CA 1
ATOM 4848 C C . LYS A 1 611 ? 7.073 8.019 25.991 1.00 86.56 611 LYS A C 1
ATOM 4850 O O . LYS A 1 611 ? 6.366 8.799 25.356 1.00 86.56 611 LYS A O 1
ATOM 4855 N N . LEU A 1 612 ? 6.764 7.630 27.231 1.00 87.94 612 LEU A N 1
ATOM 4856 C CA . LEU A 1 612 ? 5.621 8.184 27.972 1.00 87.94 612 LEU A CA 1
ATOM 4857 C C . LEU A 1 612 ? 5.777 9.693 28.183 1.00 87.94 612 LEU A C 1
ATOM 4859 O O . LEU A 1 612 ? 4.826 10.448 27.976 1.00 87.94 612 LEU A O 1
ATOM 4863 N N . LEU A 1 613 ? 6.983 10.136 28.542 1.00 84.44 613 LEU A N 1
ATOM 4864 C CA . LEU A 1 613 ? 7.282 11.553 28.732 1.00 84.44 613 LEU A CA 1
ATOM 4865 C C . LEU A 1 613 ? 7.316 12.309 27.393 1.00 84.44 613 LEU A C 1
ATOM 4867 O O . LEU A 1 613 ? 6.782 13.412 27.317 1.00 84.44 613 LEU A O 1
ATOM 4871 N N . GLU A 1 614 ? 7.855 11.699 26.331 1.00 85.31 614 GLU A N 1
ATOM 4872 C CA . GLU A 1 614 ? 7.900 12.275 24.973 1.00 85.31 614 GLU A CA 1
ATOM 4873 C C . GLU A 1 614 ? 6.512 12.447 24.318 1.00 85.31 614 GLU A C 1
ATOM 4875 O O . GLU A 1 614 ? 6.348 13.254 23.407 1.00 85.31 614 GLU A O 1
ATOM 4880 N N . LEU A 1 615 ? 5.494 11.675 24.718 1.00 80.88 615 LEU A N 1
ATOM 4881 C CA . LEU A 1 615 ? 4.124 11.861 24.211 1.00 80.88 615 LEU A CA 1
ATOM 4882 C C . LEU A 1 615 ? 3.381 13.016 24.890 1.00 80.88 615 LEU A C 1
ATOM 4884 O O . LEU A 1 615 ? 2.431 13.547 24.309 1.00 80.88 615 LEU A O 1
ATOM 4888 N N . CYS A 1 616 ? 3.776 13.358 26.117 1.00 78.12 616 CYS A N 1
ATOM 4889 C CA . CYS A 1 616 ? 3.017 14.242 27.002 1.00 78.12 616 CYS A CA 1
ATOM 4890 C C . CYS A 1 616 ? 3.651 15.624 27.182 1.00 78.12 616 CYS A C 1
ATOM 4892 O O . CYS A 1 616 ? 3.102 16.433 27.928 1.00 78.12 616 CYS A O 1
ATOM 4894 N N . GLY A 1 617 ? 4.798 15.903 26.559 1.00 73.00 617 GLY A N 1
ATOM 4895 C CA . GLY A 1 617 ? 5.454 17.204 26.643 1.00 73.00 617 GLY A CA 1
ATOM 4896 C C . GLY A 1 617 ? 4.589 18.350 26.102 1.00 73.00 617 GLY A C 1
ATOM 4897 O O . GLY A 1 617 ? 3.602 18.163 25.388 1.00 73.00 617 GLY A O 1
ATOM 4898 N N . HIS A 1 618 ? 4.932 19.579 26.489 1.00 52.81 618 HIS A N 1
ATOM 4899 C CA . HIS A 1 618 ? 4.165 20.761 26.095 1.00 52.81 618 HIS A CA 1
ATOM 4900 C C . HIS A 1 618 ? 4.303 21.001 24.582 1.00 52.81 618 HIS A C 1
ATOM 4902 O O . HIS A 1 618 ? 5.418 21.153 24.084 1.00 52.81 618 HIS A O 1
ATOM 4908 N N . GLY A 1 619 ? 3.181 21.033 23.854 1.00 59.16 619 GLY A N 1
ATOM 4909 C CA . GLY A 1 619 ? 3.171 21.098 22.387 1.00 59.16 619 GLY A CA 1
ATOM 4910 C C . GLY A 1 619 ? 3.328 19.750 21.667 1.00 59.16 619 GLY A C 1
ATOM 4911 O O . GLY A 1 619 ? 3.360 19.734 20.434 1.00 59.16 619 GLY A O 1
ATOM 4912 N N . ASP A 1 620 ? 3.391 18.632 22.397 1.00 77.38 620 ASP A N 1
ATOM 4913 C CA . ASP A 1 620 ? 3.390 17.292 21.807 1.00 77.38 620 ASP A CA 1
ATOM 4914 C C . ASP A 1 620 ? 1.984 16.835 21.386 1.00 77.38 620 ASP A C 1
ATOM 4916 O O . ASP A 1 620 ? 0.964 17.497 21.600 1.00 77.38 620 ASP A O 1
ATOM 4920 N N . LEU A 1 621 ? 1.936 15.672 20.732 1.00 79.69 621 LEU A N 1
ATOM 4921 C CA . LEU A 1 621 ? 0.757 15.137 20.053 1.00 79.69 621 LEU A CA 1
ATOM 4922 C C . LEU A 1 621 ? -0.497 15.096 20.944 1.00 79.69 621 LEU A C 1
ATOM 4924 O O . LEU A 1 621 ? -1.589 15.410 20.470 1.00 79.69 621 LEU A O 1
ATOM 4928 N N . LEU A 1 622 ? -0.368 14.692 22.212 1.00 86.62 622 LEU A N 1
ATOM 4929 C CA . LEU A 1 622 ? -1.530 14.541 23.089 1.00 86.62 622 LEU A CA 1
ATOM 4930 C C . LEU A 1 622 ? -2.142 15.893 23.465 1.00 86.62 622 LEU A C 1
ATOM 4932 O O . LEU A 1 622 ? -3.362 16.032 23.426 1.00 86.62 622 LEU A O 1
ATOM 4936 N N . ASP A 1 623 ? -1.316 16.896 23.746 1.00 85.06 623 ASP A N 1
ATOM 4937 C CA . ASP A 1 623 ? -1.767 18.254 24.057 1.00 85.06 623 ASP A CA 1
ATOM 4938 C C . ASP A 1 623 ? -2.389 18.923 22.820 1.00 85.06 623 ASP A C 1
ATOM 4940 O O . ASP A 1 623 ? -3.527 19.393 22.852 1.00 85.06 623 ASP A O 1
ATOM 4944 N N . GLN A 1 624 ? -1.716 18.823 21.665 1.00 85.94 624 GLN A N 1
ATOM 4945 C CA . GLN A 1 624 ? -2.181 19.395 20.396 1.00 85.94 624 GLN A CA 1
ATOM 4946 C C . GLN A 1 624 ? -3.584 18.912 19.989 1.00 85.94 624 GLN A C 1
ATOM 4948 O O . GLN A 1 624 ? -4.377 19.671 19.422 1.00 85.94 624 GLN A O 1
ATOM 4953 N N . TYR A 1 625 ? -3.888 17.636 20.230 1.00 87.75 625 TYR A N 1
ATOM 4954 C CA . TYR A 1 625 ? -5.173 17.036 19.872 1.00 87.75 625 TYR A CA 1
ATOM 4955 C C . TYR A 1 625 ? -6.138 16.918 21.061 1.00 87.75 625 TYR A C 1
ATOM 4957 O O . TYR A 1 625 ? -7.236 16.392 20.876 1.00 87.75 625 TYR A O 1
ATOM 4965 N N . GLY A 1 626 ? -5.788 17.434 22.245 1.00 92.38 626 GLY A N 1
ATOM 4966 C CA . GLY A 1 626 ? -6.629 17.378 23.441 1.00 92.38 626 GLY A CA 1
ATOM 4967 C C . GLY A 1 626 ? -6.950 15.945 23.876 1.00 92.38 626 GLY A C 1
ATOM 4968 O O . GLY A 1 626 ? -8.104 15.635 24.196 1.00 92.38 626 GLY A O 1
ATOM 4969 N N . VAL A 1 627 ? -5.948 15.066 23.864 1.00 95.00 627 VAL A N 1
ATOM 4970 C CA . VAL A 1 627 ? -6.050 13.638 24.188 1.00 95.00 627 VAL A CA 1
ATOM 4971 C C . VAL A 1 627 ? -5.666 13.390 25.646 1.00 95.00 627 VAL A C 1
ATOM 4973 O O . VAL A 1 627 ? -4.588 13.789 26.083 1.00 95.00 627 VAL A O 1
ATOM 4976 N N . ARG A 1 628 ? -6.537 12.715 26.399 1.00 95.44 628 ARG A N 1
ATOM 4977 C CA . ARG A 1 628 ? -6.258 12.233 27.756 1.00 95.44 628 ARG A CA 1
ATOM 4978 C C . ARG A 1 628 ? -5.579 10.872 27.698 1.00 95.44 628 ARG A C 1
ATOM 4980 O O . ARG A 1 628 ? -6.116 9.964 27.066 1.00 95.44 628 ARG A O 1
ATOM 4987 N N . LEU A 1 629 ? -4.446 10.722 28.371 1.00 95.31 629 LEU A N 1
ATOM 4988 C CA . LEU A 1 629 ? -3.762 9.442 28.511 1.00 95.31 629 LEU A CA 1
ATOM 4989 C C . LEU A 1 629 ? -4.315 8.660 29.706 1.00 95.31 629 LEU A C 1
ATOM 4991 O O . LEU A 1 629 ? -4.453 9.224 30.786 1.00 95.31 629 LEU A O 1
ATOM 4995 N N . ASN A 1 630 ? -4.556 7.365 29.514 1.00 95.62 630 ASN A N 1
ATOM 4996 C CA . ASN A 1 630 ? -4.764 6.398 30.587 1.00 95.62 630 ASN A CA 1
ATOM 4997 C C . ASN A 1 630 ? -3.749 5.255 30.432 1.00 95.62 630 ASN A C 1
ATOM 4999 O O . ASN A 1 630 ? -3.596 4.700 29.339 1.00 95.62 630 ASN A O 1
ATOM 5003 N N . VAL A 1 631 ? -3.098 4.846 31.514 1.00 95.56 631 VAL A N 1
ATOM 5004 C CA . VAL A 1 631 ? -2.255 3.648 31.557 1.00 95.56 631 VAL A CA 1
ATOM 5005 C C . VAL A 1 631 ? -3.059 2.517 32.192 1.00 95.56 631 VAL A C 1
ATOM 5007 O O . VAL A 1 631 ? -3.378 2.537 33.377 1.00 95.56 631 VAL A O 1
ATOM 5010 N N . ILE A 1 632 ? -3.413 1.521 31.380 1.00 95.12 632 ILE A N 1
ATOM 5011 C CA . ILE A 1 632 ? -4.294 0.415 31.769 1.00 95.12 632 ILE A CA 1
ATOM 5012 C C . ILE A 1 632 ? -3.467 -0.849 32.020 1.00 95.12 632 ILE A C 1
ATOM 5014 O O . ILE A 1 632 ? -2.716 -1.290 31.151 1.00 95.12 632 ILE A O 1
ATOM 5018 N N . GLY A 1 633 ? -3.637 -1.473 33.183 1.00 94.19 633 GLY A N 1
ATOM 5019 C CA . GLY A 1 633 ? -2.971 -2.724 33.545 1.00 94.19 633 GLY A CA 1
ATOM 5020 C C . GLY A 1 633 ? -2.469 -2.738 34.986 1.00 94.19 633 GLY A C 1
ATOM 5021 O O . GLY A 1 633 ? -2.754 -1.842 35.782 1.00 94.19 633 GLY A O 1
ATOM 5022 N N . ASN A 1 634 ? -1.683 -3.756 35.327 1.00 94.31 634 ASN A N 1
ATOM 5023 C CA . ASN A 1 634 ? -1.113 -3.922 36.657 1.00 94.31 634 ASN A CA 1
ATOM 5024 C C . ASN A 1 634 ? 0.170 -3.090 36.817 1.00 94.31 634 ASN A C 1
ATOM 5026 O O . ASN A 1 634 ? 1.288 -3.606 36.860 1.00 94.31 634 ASN A O 1
ATOM 5030 N N . VAL A 1 635 ? 0.003 -1.768 36.908 1.00 92.31 635 VAL A N 1
ATOM 5031 C CA . VAL A 1 635 ? 1.097 -0.779 36.998 1.00 92.31 635 VAL A CA 1
ATOM 5032 C C . VAL A 1 635 ? 2.050 -1.062 38.169 1.00 92.31 635 VAL A C 1
ATOM 5034 O O . VAL A 1 635 ? 3.229 -0.725 38.095 1.00 92.31 635 VAL A O 1
ATOM 5037 N N . LYS A 1 636 ? 1.584 -1.742 39.226 1.00 92.75 636 LYS A N 1
ATOM 5038 C CA . LYS A 1 636 ? 2.408 -2.128 40.385 1.00 92.75 636 LYS A CA 1
ATOM 5039 C C . LYS A 1 636 ? 3.548 -3.087 40.019 1.00 92.75 636 LYS A C 1
ATOM 5041 O O . LYS A 1 636 ? 4.533 -3.136 40.745 1.00 92.75 636 LYS A O 1
ATOM 5046 N N . MET A 1 637 ? 3.427 -3.825 38.912 1.00 93.12 637 MET A N 1
ATOM 5047 C CA . MET A 1 637 ? 4.474 -4.721 38.402 1.00 93.12 637 MET A CA 1
ATOM 5048 C C . MET A 1 637 ? 5.609 -3.986 37.673 1.00 93.12 637 MET A C 1
ATOM 5050 O O . MET A 1 637 ? 6.636 -4.592 37.377 1.00 93.12 637 MET A O 1
ATOM 5054 N N . LEU A 1 638 ? 5.433 -2.707 37.330 1.00 93.75 638 LEU A N 1
ATOM 5055 C CA . LEU A 1 638 ? 6.461 -1.931 36.636 1.00 93.75 638 LEU A CA 1
ATOM 5056 C C . LEU A 1 638 ? 7.537 -1.435 37.612 1.00 93.75 638 LEU A C 1
ATOM 5058 O O . LEU A 1 638 ? 7.231 -1.193 38.781 1.00 93.75 638 LEU A O 1
ATOM 5062 N N . PRO A 1 639 ? 8.771 -1.181 37.144 1.00 94.25 639 PRO A N 1
ATOM 5063 C CA . PRO A 1 639 ? 9.776 -0.470 37.930 1.00 94.25 639 PRO A CA 1
ATOM 5064 C C . PRO A 1 639 ? 9.268 0.900 38.395 1.00 94.25 639 PRO A C 1
ATOM 5066 O O . PRO A 1 639 ? 8.529 1.574 37.673 1.00 94.25 639 PRO A O 1
ATOM 5069 N N . GLU A 1 640 ? 9.696 1.355 39.575 1.00 94.38 640 GLU A N 1
ATOM 5070 C CA . GLU A 1 640 ? 9.214 2.622 40.143 1.00 94.38 640 GLU A CA 1
ATOM 5071 C C . GLU A 1 640 ? 9.429 3.834 39.226 1.00 94.38 640 GLU A C 1
ATOM 5073 O O . GLU A 1 640 ? 8.624 4.767 39.251 1.00 94.38 640 GLU A O 1
ATOM 5078 N N . SER A 1 641 ? 10.500 3.841 38.425 1.00 93.19 641 SER A N 1
ATOM 5079 C CA . SER A 1 641 ? 10.778 4.924 37.477 1.00 93.19 641 SER A CA 1
ATOM 5080 C C . SER A 1 641 ? 9.668 5.042 36.428 1.00 93.19 641 SER A C 1
ATOM 5082 O O . SER A 1 641 ? 9.068 6.109 36.283 1.00 93.19 641 SER A O 1
ATOM 5084 N N . VAL A 1 642 ? 9.287 3.919 35.812 1.00 93.94 642 VAL A N 1
ATOM 5085 C CA . VAL A 1 642 ? 8.187 3.8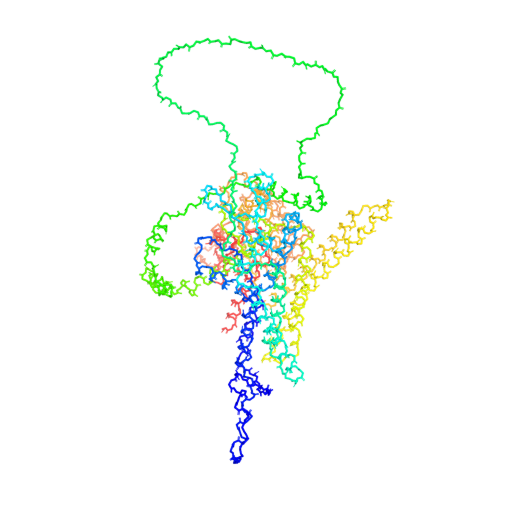31 34.843 1.00 93.94 642 VAL A CA 1
ATOM 5086 C C . VAL A 1 642 ? 6.848 4.162 35.503 1.00 93.94 642 VAL A C 1
ATOM 5088 O O . VAL A 1 642 ? 6.043 4.885 34.923 1.00 93.94 642 VAL A O 1
ATOM 5091 N N . GLN A 1 643 ? 6.610 3.711 36.740 1.00 95.25 643 GLN A N 1
ATOM 5092 C CA . GLN A 1 643 ? 5.389 4.066 37.472 1.00 95.25 643 GLN A CA 1
ATOM 5093 C C . GLN A 1 643 ? 5.269 5.578 37.715 1.00 95.25 643 GLN A C 1
ATOM 5095 O O . GLN A 1 643 ? 4.183 6.148 37.592 1.00 95.25 643 GLN A O 1
ATOM 5100 N N . ARG A 1 644 ? 6.374 6.245 38.078 1.00 94.56 644 ARG A N 1
ATOM 5101 C CA . ARG A 1 644 ? 6.408 7.706 38.241 1.00 94.56 644 ARG A CA 1
ATOM 5102 C C . ARG A 1 644 ? 6.179 8.415 36.907 1.00 94.56 644 ARG A C 1
ATOM 5104 O O . ARG A 1 644 ? 5.419 9.381 36.880 1.00 94.56 644 ARG A O 1
ATOM 5111 N N . ALA A 1 645 ? 6.787 7.930 35.824 1.00 93.56 645 ALA A N 1
ATOM 5112 C CA . ALA A 1 645 ? 6.591 8.476 34.483 1.00 93.56 645 ALA A CA 1
ATOM 5113 C C . ALA A 1 645 ? 5.133 8.343 34.014 1.00 93.56 645 ALA A C 1
ATOM 5115 O O . ALA A 1 645 ? 4.565 9.322 33.541 1.00 93.56 645 ALA A O 1
ATOM 5116 N N . ALA A 1 646 ? 4.509 7.179 34.225 1.00 93.75 646 ALA A N 1
ATOM 5117 C CA . ALA A 1 646 ? 3.101 6.934 33.920 1.00 93.75 646 ALA A CA 1
ATOM 5118 C C . ALA A 1 646 ? 2.175 7.909 34.664 1.00 93.75 646 ALA A C 1
ATOM 5120 O O . ALA A 1 646 ? 1.410 8.621 34.020 1.00 93.75 646 ALA A O 1
ATOM 5121 N N . ARG A 1 647 ? 2.313 8.029 35.995 1.00 94.25 647 ARG A N 1
ATOM 5122 C CA . ARG A 1 647 ? 1.511 8.973 36.798 1.00 94.25 647 ARG A CA 1
ATOM 5123 C C . ARG A 1 647 ? 1.670 10.414 36.320 1.00 94.25 647 ARG A C 1
ATOM 5125 O O . ARG A 1 647 ? 0.687 11.115 36.117 1.00 94.25 647 ARG A O 1
ATOM 5132 N N . LYS A 1 648 ? 2.914 10.840 36.079 1.00 93.00 648 LYS A N 1
ATOM 5133 C CA . LYS A 1 648 ? 3.206 12.184 35.570 1.00 93.00 648 LYS A CA 1
ATOM 5134 C C . LYS A 1 648 ? 2.543 12.430 34.208 1.00 93.00 648 LYS A C 1
ATOM 5136 O O . LYS A 1 648 ? 1.979 13.497 33.997 1.00 93.00 648 LYS A O 1
ATOM 5141 N N . ALA A 1 649 ? 2.600 11.458 33.302 1.00 92.12 649 ALA A N 1
ATOM 5142 C CA . ALA A 1 649 ? 2.011 11.535 31.968 1.00 92.12 649 ALA A CA 1
ATOM 5143 C C . ALA A 1 649 ? 0.466 11.614 32.001 1.00 92.12 649 ALA A C 1
ATOM 5145 O O . ALA A 1 649 ? -0.138 12.423 31.290 1.00 92.12 649 ALA A O 1
ATOM 5146 N N . GLU A 1 650 ? -0.181 10.831 32.869 1.00 93.19 650 GLU A N 1
ATOM 5147 C CA . GLU A 1 650 ? -1.629 10.909 33.107 1.00 93.19 650 GLU A CA 1
ATOM 5148 C C . GLU A 1 650 ? -2.031 12.266 33.702 1.00 93.19 650 GLU A C 1
ATOM 5150 O O . GLU A 1 650 ? -2.946 12.915 33.193 1.00 93.19 650 GLU A O 1
ATOM 5155 N N . ASP A 1 651 ? -1.310 12.752 34.717 1.00 93.12 651 ASP A N 1
ATOM 5156 C CA . ASP A 1 651 ? -1.586 14.045 35.356 1.00 93.12 651 ASP A CA 1
ATOM 5157 C C . ASP A 1 651 ? -1.458 15.216 34.372 1.00 93.12 651 ASP A C 1
ATOM 5159 O O . ASP A 1 651 ? -2.324 16.096 34.332 1.00 93.12 651 ASP A O 1
ATOM 5163 N N . MET A 1 652 ? -0.421 15.204 33.525 1.00 91.31 652 MET A N 1
ATOM 5164 C CA . MET A 1 652 ? -0.202 16.225 32.494 1.00 91.31 652 MET A CA 1
ATOM 5165 C C . MET A 1 652 ? -1.353 16.295 31.485 1.00 91.31 652 MET A C 1
ATOM 5167 O O . MET A 1 652 ? -1.689 17.381 31.020 1.00 91.31 652 MET A O 1
ATOM 5171 N N . THR A 1 653 ? -1.995 15.167 31.175 1.00 93.31 653 THR A N 1
ATOM 5172 C CA . THR A 1 653 ? -3.053 15.082 30.153 1.00 93.31 653 THR A CA 1
ATOM 5173 C C . THR A 1 653 ? -4.466 14.979 30.736 1.00 93.31 653 THR A C 1
ATOM 5175 O O . THR A 1 653 ? -5.443 14.950 29.991 1.00 93.31 653 THR A O 1
ATOM 5178 N N . ARG A 1 654 ? -4.630 14.985 32.064 1.00 91.62 654 ARG A N 1
ATOM 5179 C CA . ARG A 1 654 ? -5.923 14.773 32.744 1.00 91.62 654 ARG A CA 1
ATOM 5180 C C . ARG A 1 654 ? -7.012 15.778 32.362 1.00 91.62 654 ARG A C 1
ATOM 5182 O O . ARG A 1 654 ? -8.200 15.456 32.401 1.00 91.62 654 ARG A O 1
ATOM 5189 N N . HIS A 1 655 ? -6.616 17.002 32.025 1.00 90.69 655 HIS A N 1
ATOM 5190 C CA . HIS A 1 655 ? -7.523 18.091 31.668 1.00 90.69 655 HIS A CA 1
ATOM 5191 C C . HIS A 1 655 ? -8.074 17.980 30.235 1.00 90.69 655 HIS A C 1
ATOM 5193 O O . HIS A 1 655 ? -9.062 18.642 29.907 1.00 90.69 655 HIS A O 1
ATOM 5199 N N . ASN A 1 656 ? -7.479 17.121 29.405 1.00 92.94 656 ASN A N 1
ATOM 5200 C CA . ASN A 1 656 ? -7.890 16.890 28.031 1.00 92.94 656 ASN A CA 1
ATOM 5201 C C . ASN A 1 656 ? -9.219 16.123 27.958 1.00 92.94 656 ASN A C 1
ATOM 5203 O O . ASN A 1 656 ? -9.452 15.167 28.697 1.00 92.94 656 ASN A O 1
ATOM 5207 N N . LYS A 1 657 ? -10.117 16.556 27.062 1.00 91.81 657 LYS A N 1
ATOM 5208 C CA . LYS A 1 657 ? -11.490 16.017 26.955 1.00 91.81 657 LYS A CA 1
ATOM 5209 C C . LYS A 1 657 ? -11.904 15.605 25.543 1.00 91.81 657 LYS A C 1
ATOM 5211 O O . LYS A 1 657 ? -13.018 15.122 25.365 1.00 91.81 657 LYS A O 1
ATOM 5216 N N . ARG A 1 658 ? -11.064 15.828 24.526 1.00 94.19 658 ARG A N 1
ATOM 5217 C CA . ARG A 1 658 ? -11.455 15.585 23.128 1.00 94.19 658 ARG A CA 1
ATOM 5218 C C . ARG A 1 658 ? -11.423 14.099 22.771 1.00 94.19 658 ARG A C 1
ATOM 5220 O O . ARG A 1 658 ? -12.319 13.645 22.058 1.00 94.19 658 ARG A O 1
ATOM 5227 N N . ALA A 1 659 ? -10.411 13.376 23.238 1.00 95.81 659 ALA A N 1
ATOM 5228 C CA . ALA A 1 659 ? -10.245 11.946 23.001 1.00 95.81 659 ALA A CA 1
ATOM 5229 C C . ALA A 1 659 ? -9.466 11.280 24.143 1.00 95.81 659 ALA A C 1
ATOM 5231 O O . ALA A 1 659 ? -8.857 11.960 24.968 1.00 95.81 659 ALA A O 1
ATOM 5232 N N . ILE A 1 660 ? -9.477 9.951 24.171 1.00 97.00 660 ILE A N 1
ATOM 5233 C CA . ILE A 1 660 ? -8.779 9.116 25.148 1.00 97.00 660 ILE A CA 1
ATOM 5234 C C . ILE A 1 660 ? -7.743 8.262 24.417 1.00 97.00 660 ILE A C 1
ATOM 5236 O O . ILE A 1 660 ? -8.025 7.692 23.363 1.00 97.00 660 ILE A O 1
ATOM 5240 N N . PHE A 1 661 ? -6.551 8.148 24.985 1.00 97.25 661 PHE A N 1
ATOM 5241 C CA . PHE A 1 661 ? -5.542 7.197 24.553 1.00 97.25 661 PHE A CA 1
ATOM 5242 C C . PHE A 1 661 ? -5.210 6.259 25.710 1.00 97.25 661 PHE A C 1
ATOM 5244 O O . PHE A 1 661 ? -4.718 6.701 26.742 1.00 97.25 661 PHE A O 1
ATOM 5251 N N . ASN A 1 662 ? -5.492 4.971 25.542 1.00 97.50 662 ASN A N 1
ATOM 5252 C CA . ASN A 1 662 ? -5.185 3.942 26.523 1.00 97.50 662 ASN A CA 1
ATOM 5253 C C . ASN A 1 662 ? -3.892 3.218 26.130 1.00 97.50 662 ASN A C 1
ATOM 5255 O O . ASN A 1 662 ? -3.822 2.581 25.075 1.00 97.50 662 ASN A O 1
ATOM 5259 N N . ILE A 1 663 ? -2.883 3.253 26.995 1.00 95.81 663 ILE A N 1
ATOM 5260 C CA . ILE A 1 663 ? -1.684 2.423 26.858 1.00 95.81 663 ILE A CA 1
ATOM 5261 C C . ILE A 1 663 ? -1.825 1.230 27.795 1.00 95.81 663 ILE A C 1
ATOM 5263 O O . ILE A 1 663 ? -1.827 1.383 29.013 1.00 95.81 663 ILE A O 1
ATOM 5267 N N . CYS A 1 664 ? -1.920 0.029 27.230 1.00 96.19 664 CYS A N 1
ATOM 5268 C CA . CYS A 1 664 ? -2.079 -1.191 28.010 1.00 96.19 664 CYS A CA 1
ATOM 5269 C C . CYS A 1 664 ? -0.704 -1.765 28.398 1.00 96.19 664 CYS A C 1
ATOM 5271 O O . CYS A 1 664 ? -0.026 -2.362 27.549 1.00 96.19 664 CYS A O 1
ATOM 5273 N N . MET A 1 665 ? -0.284 -1.563 29.655 1.00 94.25 665 MET A N 1
ATOM 5274 C CA . MET A 1 665 ? 0.992 -2.049 30.198 1.00 94.25 665 MET A CA 1
ATOM 5275 C C . MET A 1 665 ? 1.059 -2.076 31.742 1.00 94.25 665 MET A C 1
ATOM 5277 O O . MET A 1 665 ? 0.757 -1.075 32.388 1.00 94.25 665 MET A O 1
ATOM 5281 N N . PRO A 1 666 ? 1.580 -3.161 32.344 1.00 96.00 666 PRO A N 1
ATOM 5282 C CA . PRO A 1 666 ? 1.515 -4.551 31.905 1.00 96.00 666 PRO A CA 1
ATOM 5283 C C . PRO A 1 666 ? 0.061 -5.014 31.944 1.00 96.00 666 PRO A C 1
ATOM 5285 O O . PRO A 1 666 ? -0.604 -4.865 32.964 1.00 96.00 666 PRO A O 1
ATOM 5288 N N . TYR A 1 667 ? -0.442 -5.569 30.846 1.00 97.00 667 TYR A N 1
ATOM 5289 C CA . TYR A 1 667 ? -1.868 -5.878 30.721 1.00 97.00 667 TYR A CA 1
ATOM 5290 C C . TYR A 1 667 ? -2.124 -7.297 30.204 1.00 97.00 667 TYR A C 1
ATOM 5292 O O . TYR A 1 667 ? -1.480 -7.744 29.249 1.00 97.00 667 TYR A O 1
ATOM 5300 N N . THR A 1 668 ? -3.107 -7.977 30.789 1.00 97.00 668 THR A N 1
ATOM 5301 C CA . THR A 1 668 ? -3.823 -9.117 30.195 1.00 97.00 668 THR A CA 1
ATOM 5302 C C . THR A 1 668 ? -5.304 -8.997 30.539 1.00 97.00 668 THR A C 1
ATOM 5304 O O . THR A 1 668 ? -5.669 -8.475 31.593 1.00 97.00 668 THR A O 1
ATOM 5307 N N . SER A 1 669 ? -6.178 -9.477 29.658 1.00 96.50 669 SER A N 1
ATOM 5308 C CA . SER A 1 669 ? -7.621 -9.363 29.862 1.00 96.50 669 SER A CA 1
ATOM 5309 C C . SER A 1 669 ? -8.094 -10.217 31.038 1.00 96.50 669 SER A C 1
ATOM 5311 O O . SER A 1 669 ? -8.970 -9.797 31.787 1.00 96.50 669 SER A O 1
ATOM 5313 N N . ARG A 1 670 ? -7.477 -11.383 31.260 1.00 96.50 670 ARG A N 1
ATOM 5314 C CA . ARG A 1 670 ? -7.746 -12.216 32.446 1.00 96.50 670 ARG A CA 1
ATOM 5315 C C . ARG A 1 670 ? -7.426 -11.517 33.768 1.00 96.50 670 ARG A C 1
ATOM 5317 O O . ARG A 1 670 ? -8.201 -11.651 34.713 1.00 96.50 670 ARG A O 1
ATOM 5324 N N . ASP A 1 671 ? -6.322 -10.776 33.838 1.00 96.38 671 ASP A N 1
ATOM 5325 C CA . ASP A 1 671 ? -5.955 -9.999 35.031 1.00 96.38 671 ASP A CA 1
ATOM 5326 C C . ASP A 1 671 ? -6.936 -8.836 35.257 1.00 96.38 671 ASP A C 1
ATOM 5328 O O . ASP A 1 671 ? -7.418 -8.635 36.375 1.00 96.38 671 ASP A O 1
ATOM 5332 N N . GLU A 1 672 ? -7.331 -8.147 34.179 1.00 96.56 672 GLU A N 1
ATOM 5333 C CA . GLU A 1 672 ? -8.344 -7.085 34.228 1.00 96.56 672 GLU A CA 1
ATOM 5334 C C . GLU A 1 672 ? -9.692 -7.611 34.743 1.00 96.56 672 GLU A C 1
ATOM 5336 O O . GLU A 1 672 ? -10.245 -7.052 35.689 1.00 96.56 672 GLU A O 1
ATOM 5341 N N . MET A 1 673 ? -10.192 -8.714 34.176 1.00 96.19 673 MET A N 1
ATOM 5342 C CA . MET A 1 673 ? -11.451 -9.337 34.599 1.00 96.19 673 MET A CA 1
ATOM 5343 C C . MET A 1 673 ? -11.396 -9.794 36.061 1.00 96.19 673 MET A C 1
ATOM 5345 O O . MET A 1 673 ? -12.345 -9.577 36.811 1.00 96.19 673 MET A O 1
ATOM 5349 N N . THR A 1 674 ? -10.275 -10.378 36.495 1.00 96.56 674 THR A N 1
ATOM 5350 C CA . THR A 1 674 ? -10.089 -10.796 37.895 1.00 96.56 674 THR A CA 1
ATOM 5351 C C . THR A 1 674 ? -10.163 -9.594 38.838 1.00 96.56 674 THR A C 1
ATOM 5353 O O . THR A 1 674 ? -10.898 -9.625 39.823 1.00 96.56 674 THR A O 1
ATOM 5356 N N . THR A 1 675 ? -9.476 -8.501 38.492 1.00 95.44 675 THR A N 1
ATOM 5357 C CA . THR A 1 675 ? -9.473 -7.251 39.269 1.00 95.44 675 THR A CA 1
ATOM 5358 C C . THR A 1 675 ? -10.856 -6.587 39.305 1.00 95.44 675 THR A C 1
ATOM 5360 O O . THR A 1 675 ? -11.266 -6.040 40.336 1.00 95.44 675 THR A O 1
ATOM 5363 N N . ALA A 1 676 ? -11.603 -6.639 38.199 1.00 96.31 676 ALA A N 1
ATOM 5364 C CA . ALA A 1 676 ? -12.958 -6.099 38.114 1.00 96.31 676 ALA A CA 1
ATOM 5365 C C . ALA A 1 676 ? -13.936 -6.885 39.003 1.00 96.31 676 ALA A C 1
ATOM 5367 O O . ALA A 1 676 ? -14.702 -6.285 39.764 1.00 96.31 676 ALA A O 1
ATOM 5368 N N . VAL A 1 677 ? -13.866 -8.221 38.976 1.00 95.44 677 VAL A N 1
ATOM 5369 C CA . VAL A 1 677 ? -14.672 -9.095 39.843 1.00 95.44 677 VAL A CA 1
ATOM 5370 C C . VAL A 1 677 ? -14.308 -8.892 41.315 1.00 95.44 677 VAL A C 1
ATOM 5372 O O . VAL A 1 677 ? -15.202 -8.706 42.140 1.00 95.44 677 VAL A O 1
ATOM 5375 N N . GLU A 1 678 ? -13.016 -8.840 41.653 1.00 94.75 678 GLU A N 1
ATOM 5376 C CA . GLU A 1 678 ? -12.554 -8.540 43.015 1.00 94.75 678 GLU A CA 1
ATOM 5377 C C . GLU A 1 678 ? -13.089 -7.184 43.500 1.00 94.75 678 GLU A C 1
ATOM 5379 O O . GLU A 1 678 ? -13.566 -7.062 44.629 1.00 94.75 678 GLU A O 1
ATOM 5384 N N . SER A 1 679 ? -13.087 -6.171 42.630 1.00 94.38 679 SER A N 1
ATOM 5385 C CA . SER A 1 679 ? -13.629 -4.847 42.943 1.00 94.38 679 SER A CA 1
ATOM 5386 C C . SER A 1 679 ? -15.138 -4.875 43.180 1.00 94.38 679 SER A C 1
ATOM 5388 O O . SER A 1 679 ? -15.606 -4.234 44.122 1.00 94.38 679 SER A O 1
ATOM 5390 N N . CYS A 1 680 ? -15.898 -5.648 42.396 1.00 92.81 680 CYS A N 1
ATOM 5391 C CA . CYS A 1 680 ? -17.331 -5.854 42.626 1.00 92.81 680 CYS A CA 1
ATOM 5392 C C . CYS A 1 680 ? -17.590 -6.487 43.999 1.00 92.81 680 CYS A C 1
ATOM 5394 O O . CYS A 1 680 ? -18.382 -5.962 44.784 1.00 92.81 680 CYS A O 1
ATOM 5396 N N . VAL A 1 681 ? -16.873 -7.571 44.318 1.00 92.12 681 VAL A N 1
ATOM 5397 C CA . VAL A 1 681 ? -16.991 -8.275 45.604 1.00 92.12 681 VAL A CA 1
ATOM 5398 C C . VAL A 1 681 ? -16.623 -7.347 46.760 1.00 92.12 681 VAL A C 1
ATOM 5400 O O . VAL A 1 681 ? -17.384 -7.217 47.718 1.00 92.12 681 VAL A O 1
ATOM 5403 N N . ARG A 1 682 ? -15.498 -6.631 46.661 1.00 91.31 682 ARG A N 1
ATOM 5404 C CA . ARG A 1 682 ? -15.054 -5.681 47.686 1.00 91.31 682 ARG A CA 1
ATOM 5405 C C . ARG A 1 682 ? -16.077 -4.564 47.903 1.00 91.31 682 ARG A C 1
ATOM 5407 O O . ARG A 1 682 ? -16.379 -4.240 49.048 1.00 91.31 682 ARG A O 1
ATOM 5414 N N . ASN A 1 683 ? -16.624 -3.985 46.834 1.00 89.56 683 ASN A N 1
ATOM 5415 C CA . ASN A 1 683 ? -17.639 -2.933 46.935 1.00 89.56 683 ASN A CA 1
ATOM 5416 C C . ASN A 1 683 ? -18.938 -3.461 47.572 1.00 89.56 683 ASN A C 1
ATOM 5418 O O . ASN A 1 683 ? -19.526 -2.769 48.399 1.00 89.56 683 ASN A O 1
ATOM 5422 N N . SER A 1 684 ? -19.343 -4.698 47.263 1.00 88.50 684 SER A N 1
ATOM 5423 C CA . SER A 1 684 ? -20.488 -5.355 47.906 1.00 88.50 684 SER A CA 1
ATOM 5424 C C . SER A 1 684 ? -20.281 -5.570 49.407 1.00 88.50 684 SER A C 1
ATOM 5426 O O . SER A 1 684 ? -21.167 -5.268 50.209 1.00 88.50 684 SER A O 1
ATOM 5428 N N . LEU A 1 685 ? -19.106 -6.076 49.796 1.00 88.19 685 LEU A N 1
ATOM 5429 C CA . LEU A 1 685 ? -18.758 -6.302 51.200 1.00 88.19 685 LEU A CA 1
ATOM 5430 C C . LEU A 1 685 ? -18.752 -4.986 51.990 1.00 88.19 685 LEU A C 1
ATOM 5432 O O . LEU A 1 685 ? -19.289 -4.935 53.094 1.00 88.19 685 LEU A O 1
ATOM 5436 N N . LEU A 1 686 ? -18.207 -3.911 51.407 1.00 88.81 686 LEU A N 1
ATOM 5437 C CA . LEU A 1 686 ? -18.222 -2.570 52.004 1.00 88.81 686 LEU A CA 1
ATOM 5438 C C . LEU A 1 686 ? -19.640 -1.995 52.133 1.00 88.81 686 LEU A C 1
ATOM 5440 O O . LEU A 1 686 ? -19.920 -1.278 53.088 1.00 88.81 686 LEU A O 1
ATOM 5444 N N . ALA A 1 687 ? -20.540 -2.332 51.206 1.00 86.19 687 ALA A N 1
ATOM 5445 C CA . ALA A 1 687 ? -21.952 -1.959 51.268 1.00 86.19 687 ALA A CA 1
ATOM 5446 C C . ALA A 1 687 ? -22.775 -2.825 52.247 1.00 86.19 687 ALA A C 1
ATOM 5448 O O . ALA A 1 687 ? -23.980 -2.616 52.382 1.00 86.19 687 ALA A O 1
ATOM 5449 N N . GLY A 1 688 ? -22.160 -3.808 52.917 1.00 84.12 688 GLY A N 1
ATOM 5450 C CA . GLY A 1 688 ? -22.826 -4.687 53.881 1.00 84.12 688 GLY A CA 1
ATOM 5451 C C . GLY A 1 688 ? -23.783 -5.713 53.262 1.00 84.12 688 GLY A C 1
ATOM 5452 O O . GLY A 1 688 ? -24.556 -6.336 53.988 1.00 84.12 688 GLY A O 1
ATOM 5453 N N . SER A 1 689 ? -23.746 -5.910 51.940 1.00 79.12 689 SER A N 1
ATOM 5454 C CA . SER A 1 689 ? -24.607 -6.879 51.251 1.00 79.12 689 SER A CA 1
ATOM 5455 C C . SER A 1 689 ? -23.986 -8.274 51.283 1.00 79.12 689 SER A C 1
ATOM 5457 O O . SER A 1 689 ? -22.938 -8.507 50.680 1.00 79.12 689 SER A O 1
ATOM 5459 N N . LYS A 1 690 ? -24.640 -9.208 51.987 1.00 69.81 690 LYS A N 1
ATOM 5460 C CA . LYS A 1 690 ? -24.242 -10.628 52.033 1.00 69.81 690 LYS A CA 1
ATOM 5461 C C . LYS A 1 690 ? -24.699 -11.426 50.806 1.00 69.81 690 LYS A C 1
ATOM 5463 O O . LYS A 1 690 ? -24.018 -12.376 50.442 1.00 69.81 690 LYS A O 1
ATOM 5468 N N . ASP A 1 691 ? -25.772 -10.986 50.147 1.00 76.75 691 ASP A N 1
ATOM 5469 C CA . ASP A 1 691 ? -26.411 -11.674 49.012 1.00 76.75 691 ASP A CA 1
ATOM 5470 C C . ASP A 1 691 ? -26.365 -10.840 47.717 1.00 76.75 691 ASP A C 1
ATOM 5472 O O . ASP A 1 691 ? -27.322 -10.813 46.942 1.00 76.75 691 ASP A O 1
ATOM 5476 N N . ALA A 1 692 ? -25.287 -10.083 47.484 1.00 77.31 692 ALA A N 1
ATOM 5477 C CA . ALA A 1 692 ? -25.215 -9.254 46.285 1.00 77.31 692 ALA A CA 1
ATOM 5478 C C . ALA A 1 692 ? -25.120 -10.103 45.014 1.00 77.31 692 ALA A C 1
ATOM 5480 O O . ALA A 1 692 ? -24.210 -10.915 44.841 1.00 77.31 692 ALA A O 1
ATOM 5481 N N . ILE A 1 693 ? -26.048 -9.853 44.095 1.00 87.31 693 ILE A N 1
ATOM 5482 C CA . ILE A 1 693 ? -26.043 -10.430 42.757 1.00 87.31 693 ILE A CA 1
ATOM 5483 C C . ILE A 1 693 ? -25.135 -9.559 41.889 1.00 87.31 693 ILE A C 1
ATOM 5485 O O . ILE A 1 693 ? -25.467 -8.412 41.603 1.00 87.31 693 ILE A O 1
ATOM 5489 N N . ILE A 1 694 ? -23.988 -10.101 41.481 1.00 89.62 694 ILE A N 1
ATOM 5490 C CA . ILE A 1 694 ? -23.073 -9.432 40.550 1.00 89.62 694 ILE A CA 1
ATOM 5491 C C . ILE A 1 694 ? -23.560 -9.701 39.126 1.00 89.62 694 ILE A C 1
ATOM 5493 O O . ILE A 1 694 ? -23.641 -10.855 38.706 1.00 89.62 694 ILE A O 1
ATOM 5497 N N . THR A 1 695 ? -23.878 -8.643 38.384 1.00 92.50 695 THR A N 1
ATOM 5498 C CA . THR A 1 695 ? -24.289 -8.735 36.977 1.00 92.50 695 THR A CA 1
ATOM 5499 C C . THR A 1 695 ? -23.135 -8.411 36.026 1.00 92.50 695 THR A C 1
ATOM 5501 O O . THR A 1 695 ? -22.135 -7.808 36.416 1.00 92.50 695 THR A O 1
ATOM 5504 N N . GLU A 1 696 ? -23.290 -8.740 34.740 1.00 91.62 696 GLU A N 1
ATOM 5505 C CA . GLU A 1 696 ? -22.337 -8.346 33.690 1.00 91.62 696 GLU A CA 1
ATOM 5506 C C . GLU A 1 696 ? -22.113 -6.828 33.651 1.00 91.62 696 GLU A C 1
ATOM 5508 O O . GLU A 1 696 ? -20.986 -6.376 33.483 1.00 91.62 696 GLU A O 1
ATOM 5513 N N . LYS A 1 697 ? -23.162 -6.026 33.891 1.00 92.12 697 LYS A N 1
ATOM 5514 C CA . LYS A 1 697 ? -23.058 -4.558 33.948 1.00 92.12 697 LYS A CA 1
ATOM 5515 C C . LYS A 1 697 ? -22.223 -4.076 35.131 1.00 92.12 697 LYS A C 1
ATOM 5517 O O . LYS A 1 697 ? -21.589 -3.027 35.036 1.00 92.12 697 LYS A O 1
ATOM 5522 N N . ASP A 1 698 ? -22.244 -4.802 36.245 1.00 92.69 698 ASP A N 1
ATOM 5523 C CA . ASP A 1 698 ? -21.438 -4.453 37.413 1.00 92.69 698 ASP A CA 1
ATOM 5524 C C . ASP A 1 698 ? -19.961 -4.729 37.140 1.00 92.69 698 ASP A C 1
ATOM 5526 O O . ASP A 1 698 ? -19.129 -3.863 37.412 1.00 92.69 698 ASP A O 1
ATOM 5530 N N . ILE A 1 699 ? -19.654 -5.870 36.511 1.00 94.56 699 ILE A N 1
ATOM 5531 C CA . ILE A 1 699 ? -18.297 -6.201 36.059 1.00 94.56 699 ILE A CA 1
ATOM 5532 C C . ILE A 1 699 ? -17.820 -5.170 35.032 1.00 94.56 699 ILE A C 1
ATOM 5534 O O . ILE A 1 699 ? -16.753 -4.589 35.213 1.00 94.56 699 ILE A O 1
ATOM 5538 N N . ASP A 1 700 ? -18.635 -4.870 34.017 1.00 93.94 700 ASP A N 1
ATOM 5539 C CA . ASP A 1 700 ? -18.306 -3.917 32.953 1.00 93.94 700 ASP A CA 1
ATOM 5540 C C . ASP A 1 700 ? -17.958 -2.524 33.500 1.00 93.94 700 ASP A C 1
ATOM 5542 O O . ASP A 1 700 ? -16.968 -1.919 33.091 1.00 93.94 700 ASP A O 1
ATOM 5546 N N . ARG A 1 701 ? -18.697 -2.041 34.508 1.00 94.19 701 ARG A N 1
ATOM 5547 C CA . ARG A 1 701 ? -18.408 -0.770 35.202 1.00 94.19 701 ARG A CA 1
ATOM 5548 C C . ARG A 1 701 ? -17.092 -0.778 35.977 1.00 94.19 701 ARG A C 1
ATOM 5550 O O . ARG A 1 701 ? -16.545 0.296 36.219 1.00 94.19 701 ARG A O 1
ATOM 5557 N N . GLN A 1 702 ? -16.620 -1.947 36.408 1.00 96.06 702 GLN A N 1
ATOM 5558 C CA . GLN A 1 702 ? -15.352 -2.105 37.125 1.00 96.06 702 GLN A CA 1
ATOM 5559 C C . GLN A 1 702 ? -14.174 -2.458 36.205 1.00 96.06 702 GLN A C 1
ATOM 5561 O O . GLN A 1 702 ? -13.039 -2.489 36.680 1.00 96.06 702 GLN A O 1
ATOM 5566 N N . MET A 1 703 ? -14.400 -2.685 34.905 1.00 95.94 703 MET A N 1
ATOM 5567 C CA . MET A 1 703 ? -13.309 -2.854 33.943 1.00 95.94 703 MET A CA 1
ATOM 5568 C C . MET A 1 703 ? -12.463 -1.581 33.871 1.00 95.94 703 MET A C 1
ATOM 5570 O O . MET A 1 703 ? -12.980 -0.458 33.908 1.00 95.94 703 MET A O 1
ATOM 5574 N N . MET A 1 704 ? -11.146 -1.736 33.734 1.00 95.25 704 MET A N 1
ATOM 5575 C CA . MET A 1 704 ? -10.214 -0.605 33.743 1.00 95.25 704 MET A CA 1
ATOM 5576 C C . MET A 1 704 ? -10.472 0.336 32.560 1.00 95.25 704 MET A C 1
ATOM 5578 O O . MET A 1 704 ? -10.364 1.554 32.702 1.00 95.25 704 MET A O 1
ATOM 5582 N N . THR A 1 705 ? -10.882 -0.204 31.406 1.00 93.62 705 THR A N 1
ATOM 5583 C CA . THR A 1 705 ? -11.300 0.597 30.243 1.00 93.62 705 THR A CA 1
ATOM 5584 C C . THR A 1 705 ? -12.494 1.501 30.545 1.00 93.62 705 THR A C 1
ATOM 5586 O O . THR A 1 705 ? -12.485 2.671 30.149 1.00 93.62 705 THR A O 1
ATOM 5589 N N . SER A 1 706 ? -13.493 0.985 31.264 1.00 93.75 706 SER A N 1
ATOM 5590 C CA . SER A 1 706 ? -14.733 1.692 31.607 1.00 93.75 706 SER A CA 1
ATOM 5591 C C . SER A 1 706 ? -14.496 2.744 32.687 1.00 93.75 706 SER A C 1
ATOM 5593 O O . SER A 1 706 ? -14.939 3.884 32.546 1.00 93.75 706 SER A O 1
ATOM 5595 N N . LEU A 1 707 ? -13.699 2.415 33.710 1.00 93.38 707 LEU A N 1
ATOM 5596 C CA . LEU A 1 707 ? -13.219 3.380 34.709 1.00 93.38 707 LEU A CA 1
ATOM 5597 C C . LEU A 1 707 ? -12.400 4.508 34.058 1.00 93.38 707 LEU A C 1
ATOM 5599 O O . LEU A 1 707 ? -12.511 5.670 34.449 1.00 93.38 707 LEU A O 1
ATOM 5603 N N . GLY A 1 708 ? -11.634 4.180 33.013 1.00 89.50 708 GLY A N 1
ATOM 5604 C CA . GLY A 1 708 ? -10.912 5.132 32.168 1.00 89.50 708 GLY A CA 1
ATOM 5605 C C . GLY A 1 708 ? -11.800 5.959 31.225 1.00 89.50 708 GLY A C 1
ATOM 5606 O O . GLY A 1 708 ? -11.279 6.821 30.511 1.00 89.50 708 GLY A O 1
ATOM 5607 N N . GLY A 1 709 ? -13.119 5.735 31.213 1.00 93.44 709 GLY A N 1
ATOM 5608 C CA . GLY A 1 709 ? -14.102 6.444 30.387 1.00 93.44 709 GLY A CA 1
ATOM 5609 C C . GLY A 1 709 ? -14.095 6.057 28.907 1.00 93.44 709 GLY A C 1
ATOM 5610 O O . GLY A 1 709 ? -14.523 6.856 28.075 1.00 93.44 709 GLY A O 1
ATOM 5611 N N . SER A 1 710 ? -13.567 4.880 28.564 1.00 95.00 710 SER A N 1
ATOM 5612 C CA . SER A 1 710 ? -13.481 4.422 27.173 1.00 95.00 710 SER A CA 1
ATOM 5613 C C . SER A 1 710 ? -14.870 4.031 26.641 1.00 95.00 710 SER A C 1
ATOM 5615 O O . SER A 1 710 ? -15.599 3.332 27.343 1.00 95.00 710 SER A O 1
ATOM 5617 N N . PRO A 1 711 ? -15.245 4.432 25.413 1.00 93.81 711 PRO A N 1
ATOM 5618 C CA . PRO A 1 711 ? -16.428 3.906 24.741 1.00 93.81 711 PRO A CA 1
ATOM 5619 C C . PRO A 1 711 ? -16.257 2.416 24.372 1.00 93.81 711 PRO A C 1
ATOM 5621 O O . PRO A 1 711 ? -15.127 1.908 24.394 1.00 93.81 711 PRO A O 1
ATOM 5624 N N . PRO A 1 712 ? -17.352 1.716 24.008 1.00 92.81 712 PRO A N 1
ATOM 5625 C CA . PRO A 1 712 ? -17.301 0.333 23.528 1.00 92.81 712 PRO A CA 1
ATOM 5626 C C . PRO A 1 712 ? -16.318 0.152 22.368 1.00 92.81 712 PRO A C 1
ATOM 5628 O O . PRO A 1 712 ? -16.115 1.076 21.582 1.00 92.81 712 PRO A O 1
ATOM 5631 N N . LEU A 1 713 ? -15.687 -1.022 22.282 1.00 96.00 713 LEU A N 1
ATOM 5632 C CA . LEU A 1 713 ? -14.660 -1.311 21.284 1.00 96.00 713 LEU A CA 1
ATOM 5633 C C . LEU A 1 713 ? -15.273 -1.652 19.918 1.00 96.00 713 LEU A C 1
ATOM 5635 O O . LEU A 1 713 ? -15.898 -2.699 19.759 1.00 96.00 713 LEU A O 1
ATOM 5639 N N . ASP A 1 714 ? -15.019 -0.814 18.913 1.00 95.94 714 ASP A N 1
ATOM 5640 C CA . ASP A 1 714 ? -15.548 -1.019 17.560 1.00 95.94 714 ASP A CA 1
ATOM 5641 C C . ASP A 1 714 ? -14.616 -1.860 16.688 1.00 95.94 714 ASP A C 1
ATOM 5643 O O . ASP A 1 714 ? -15.068 -2.737 15.955 1.00 95.94 714 ASP A O 1
ATOM 5647 N N . ILE A 1 715 ? -13.307 -1.591 16.737 1.00 97.00 715 ILE A N 1
ATOM 5648 C CA . ILE A 1 715 ? -12.321 -2.248 15.871 1.00 97.00 715 ILE A CA 1
ATOM 5649 C C . ILE A 1 715 ? -11.116 -2.694 16.690 1.00 97.00 715 ILE A C 1
ATOM 5651 O O . ILE A 1 715 ? -10.493 -1.882 17.372 1.00 97.00 715 ILE A O 1
ATOM 5655 N N . LEU A 1 716 ? -10.716 -3.956 16.537 1.00 97.38 716 LEU A N 1
ATOM 5656 C CA . LEU A 1 716 ? -9.434 -4.464 17.018 1.00 97.38 716 LEU A CA 1
ATOM 5657 C C . LEU A 1 716 ? -8.561 -4.862 15.831 1.00 97.38 716 LEU A C 1
ATOM 5659 O O . LEU A 1 716 ? -8.877 -5.787 15.085 1.00 97.38 716 LEU A O 1
ATOM 5663 N N . VAL A 1 717 ? -7.428 -4.182 15.682 1.00 97.06 717 VAL A N 1
ATOM 5664 C CA . VAL A 1 717 ? -6.448 -4.429 14.624 1.00 97.06 717 VAL A CA 1
ATOM 5665 C C . VAL A 1 717 ? -5.240 -5.153 15.198 1.00 97.06 717 VAL A C 1
ATOM 5667 O O . VAL A 1 717 ? -4.616 -4.691 16.152 1.00 97.06 717 VAL A O 1
ATOM 5670 N N . ARG A 1 718 ? -4.846 -6.260 14.572 1.00 96.56 718 ARG A N 1
ATOM 5671 C CA . ARG A 1 718 ? -3.599 -6.966 14.865 1.00 96.56 718 ARG A CA 1
ATOM 5672 C C . ARG A 1 718 ? -2.724 -7.068 13.626 1.00 96.56 718 ARG A C 1
ATOM 5674 O O . ARG A 1 718 ? -3.159 -7.541 12.581 1.00 96.56 718 ARG A O 1
ATOM 5681 N N . THR A 1 719 ? -1.463 -6.680 13.770 1.00 96.00 719 THR A N 1
ATOM 5682 C CA . THR A 1 719 ? -0.450 -6.759 12.711 1.00 96.00 719 THR A CA 1
ATOM 5683 C C . THR A 1 719 ? 0.297 -8.097 12.713 1.00 96.00 719 THR A C 1
ATOM 5685 O O . THR A 1 719 ? 0.114 -8.940 13.598 1.00 96.00 719 THR A O 1
ATOM 5688 N N . SER A 1 720 ? 1.198 -8.280 11.740 1.00 91.00 720 SER A N 1
ATOM 5689 C CA . SER A 1 720 ? 2.156 -9.389 11.579 1.00 91.00 720 SER A CA 1
ATOM 5690 C C . SER A 1 720 ? 1.618 -10.748 11.104 1.00 91.00 720 SER A C 1
ATOM 5692 O O . SER A 1 720 ? 2.328 -11.756 11.204 1.00 91.00 720 SER A O 1
ATOM 5694 N N . GLY A 1 721 ? 0.376 -10.789 10.618 1.00 86.75 721 GLY A N 1
ATOM 5695 C CA . GLY A 1 721 ? -0.266 -11.970 10.023 1.00 86.75 721 GLY A CA 1
ATOM 5696 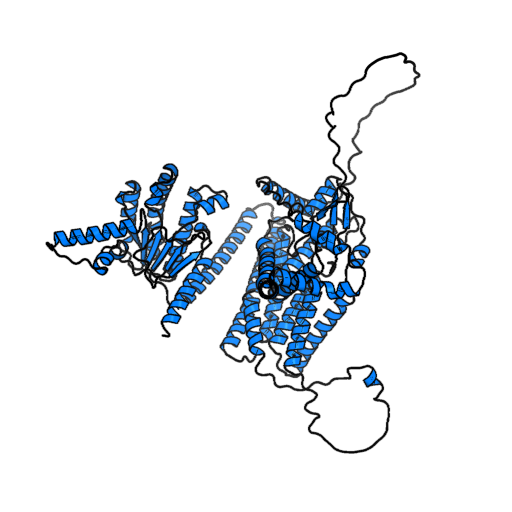C C . GLY A 1 721 ? -0.744 -13.022 11.025 1.00 86.75 721 GLY A C 1
ATOM 5697 O O . GLY A 1 721 ? -1.248 -14.074 10.637 1.00 86.75 721 GLY A O 1
ATOM 5698 N N . VAL A 1 722 ? -0.595 -12.759 12.322 1.00 90.50 722 VAL A N 1
ATOM 5699 C CA . VAL A 1 722 ? -0.976 -13.689 13.385 1.00 90.50 722 VAL A CA 1
ATOM 5700 C C . VAL A 1 722 ? -2.464 -13.541 13.711 1.00 90.50 722 VAL A C 1
ATOM 5702 O O . VAL A 1 722 ? -2.904 -12.466 14.100 1.00 90.50 722 VAL A O 1
ATOM 5705 N N . LYS A 1 723 ? -3.220 -14.643 13.648 1.00 92.19 723 LYS A N 1
ATOM 5706 C CA . LYS A 1 723 ? -4.676 -14.674 13.880 1.00 92.19 723 LYS A CA 1
ATOM 5707 C C . LYS A 1 723 ? -5.048 -15.149 15.293 1.00 92.19 723 LYS A C 1
ATOM 5709 O O . LYS A 1 723 ? -5.576 -16.241 15.466 1.00 92.19 723 LYS A O 1
ATOM 5714 N N . ARG A 1 724 ? -4.713 -14.365 16.323 1.00 92.69 724 ARG A N 1
ATOM 5715 C CA . ARG A 1 724 ? -5.136 -14.601 17.726 1.00 92.69 724 ARG A CA 1
ATOM 5716 C C . ARG A 1 724 ? -5.275 -13.274 18.475 1.00 92.69 724 ARG A C 1
ATOM 5718 O O . ARG A 1 724 ? -4.672 -12.294 18.052 1.00 92.69 724 ARG A O 1
ATOM 5725 N N . LEU A 1 725 ? -5.974 -13.235 19.610 1.00 90.44 725 LEU A N 1
ATOM 5726 C CA . LEU A 1 725 ? -6.106 -12.006 20.420 1.00 90.44 725 LEU A CA 1
ATOM 5727 C C . LEU A 1 725 ? -4.976 -11.819 21.444 1.00 90.44 725 LEU A C 1
ATOM 5729 O O . LEU A 1 725 ? -4.648 -10.696 21.794 1.00 90.44 725 LEU A O 1
ATOM 5733 N N . SER A 1 726 ? -4.296 -12.900 21.849 1.00 91.38 726 SER A N 1
ATOM 5734 C CA . SER A 1 726 ? -3.188 -12.845 22.822 1.00 91.38 726 SER A CA 1
ATOM 5735 C C . SER A 1 726 ? -3.573 -12.221 24.173 1.00 91.38 726 SER A C 1
ATOM 5737 O O . SER A 1 726 ? -2.791 -11.459 24.726 1.00 91.38 726 SER A O 1
ATOM 5739 N N . ASP A 1 727 ? -4.746 -12.588 24.701 1.00 94.44 727 ASP A N 1
ATOM 5740 C CA . ASP A 1 727 ? -5.241 -12.120 26.009 1.00 94.44 727 ASP A CA 1
ATOM 5741 C C . ASP A 1 727 ? -5.368 -10.585 26.089 1.00 94.44 727 ASP A C 1
ATOM 5743 O O . ASP A 1 727 ? -5.047 -9.957 27.096 1.00 94.44 727 ASP A O 1
ATOM 5747 N N . TYR A 1 728 ? -5.811 -9.974 24.984 1.00 96.50 728 TYR A N 1
ATOM 5748 C CA . TYR A 1 728 ? -6.003 -8.534 24.854 1.00 96.50 728 TYR A CA 1
ATOM 5749 C C . TYR A 1 728 ? -7.481 -8.193 24.669 1.00 96.50 728 TYR A C 1
ATOM 5751 O O . TYR A 1 728 ? -8.089 -8.687 23.721 1.00 96.50 728 TYR A O 1
ATOM 5759 N N . MET A 1 729 ? -8.029 -7.358 25.561 1.00 95.19 729 MET A N 1
ATOM 5760 C CA . MET A 1 729 ? -9.392 -6.814 25.507 1.00 95.19 729 MET A CA 1
ATOM 5761 C C . MET A 1 729 ? -10.491 -7.854 25.223 1.00 95.19 729 MET A C 1
ATOM 5763 O O . MET A 1 729 ? -11.380 -7.618 24.411 1.00 95.19 729 MET A O 1
ATOM 5767 N N . LEU A 1 730 ? -10.421 -9.030 25.860 1.00 95.44 730 LEU A N 1
ATOM 5768 C CA . LEU A 1 730 ? -11.344 -10.139 25.591 1.00 95.44 730 LEU A CA 1
ATOM 5769 C C . LEU A 1 730 ? -12.779 -9.815 26.016 1.00 95.44 730 LEU A C 1
ATOM 5771 O O . LEU A 1 730 ? -13.700 -10.204 25.313 1.00 95.44 730 LEU A O 1
ATOM 5775 N N . TRP A 1 731 ? -12.957 -9.105 27.133 1.00 94.88 731 TRP A N 1
ATOM 5776 C CA . TRP A 1 731 ? -14.275 -8.660 27.599 1.00 94.88 731 TRP A CA 1
ATOM 5777 C C . TRP A 1 731 ? -14.870 -7.583 26.689 1.00 94.88 731 TRP A C 1
ATOM 5779 O O . TRP A 1 731 ? -16.053 -7.606 26.386 1.00 94.88 731 TRP A O 1
ATOM 5789 N N . GLN A 1 732 ? -14.039 -6.636 26.242 1.00 94.81 732 GLN A N 1
ATOM 5790 C CA . GLN A 1 732 ? -14.473 -5.513 25.413 1.00 94.81 732 GLN A CA 1
ATOM 5791 C C . GLN A 1 732 ? -14.732 -5.925 23.955 1.00 94.81 732 GLN A C 1
ATOM 5793 O O . GLN A 1 732 ? -15.452 -5.223 23.250 1.00 94.81 732 GLN A O 1
ATOM 5798 N N . CYS A 1 733 ? -14.138 -7.030 23.490 1.00 92.50 733 CYS A N 1
ATOM 5799 C CA . CYS A 1 733 ? -14.443 -7.621 22.188 1.00 92.50 733 CYS A CA 1
ATOM 5800 C C . CYS A 1 733 ? -15.791 -8.351 22.243 1.00 92.50 733 CYS A C 1
ATOM 5802 O O . CYS A 1 733 ? -15.847 -9.531 22.590 1.00 92.50 733 CYS A O 1
ATOM 5804 N N . CYS A 1 734 ? -16.856 -7.656 21.855 1.00 84.31 734 CYS A N 1
ATOM 5805 C CA . CYS A 1 734 ? -18.213 -8.199 21.783 1.00 84.31 734 CYS A CA 1
ATOM 5806 C C . CYS A 1 734 ? -18.600 -8.560 20.334 1.00 84.31 734 CYS A C 1
ATOM 5808 O O . CYS A 1 734 ? -17.797 -8.415 19.412 1.00 84.31 734 CYS A O 1
ATOM 5810 N N . GLU A 1 735 ? -19.837 -9.025 20.118 1.00 75.19 735 GLU A N 1
ATOM 5811 C CA . GLU A 1 735 ? -20.336 -9.474 18.800 1.00 75.19 735 GLU A CA 1
ATOM 5812 C C . GLU A 1 735 ? -20.196 -8.418 17.689 1.00 75.19 735 GLU A C 1
ATOM 5814 O O . GLU A 1 735 ? -19.911 -8.746 16.533 1.00 75.19 735 GLU A O 1
ATOM 5819 N N . ASP A 1 736 ? -20.336 -7.138 18.033 1.00 83.50 736 ASP A N 1
ATOM 5820 C CA . ASP A 1 736 ? -20.257 -6.049 17.061 1.00 83.50 736 ASP A CA 1
ATOM 5821 C C . ASP A 1 736 ? -18.822 -5.640 16.704 1.00 83.50 736 ASP A C 1
ATOM 5823 O O . ASP A 1 736 ? -18.613 -5.027 15.648 1.00 83.50 736 ASP A O 1
ATOM 5827 N N . THR A 1 737 ? -17.833 -6.035 17.515 1.00 93.56 737 THR A N 1
ATOM 5828 C CA . THR A 1 737 ? -16.431 -5.655 17.336 1.00 93.56 737 THR A CA 1
ATOM 5829 C C . THR A 1 737 ? -15.852 -6.273 16.064 1.00 93.56 737 THR A C 1
ATOM 5831 O O . THR A 1 737 ? -15.835 -7.487 15.852 1.00 93.56 737 THR A O 1
ATOM 5834 N N . GLN A 1 738 ? -15.299 -5.426 15.205 1.00 94.56 738 GLN A N 1
ATOM 5835 C CA . GLN A 1 738 ? -14.634 -5.844 13.985 1.00 94.56 738 GLN A CA 1
ATOM 5836 C C . GLN A 1 738 ? -13.182 -6.250 14.267 1.00 94.56 738 GLN A C 1
ATOM 5838 O O . GLN A 1 738 ? -12.332 -5.419 14.595 1.00 94.56 738 GLN A O 1
ATOM 5843 N N . LEU A 1 739 ? -12.878 -7.536 14.093 1.00 95.00 739 LEU A N 1
ATOM 5844 C CA . LEU A 1 739 ? -11.522 -8.071 14.231 1.00 95.00 739 LEU A CA 1
ATOM 5845 C C . LEU A 1 739 ? -10.789 -8.029 12.887 1.00 95.00 739 LEU A C 1
ATOM 5847 O O . LEU A 1 739 ? -11.206 -8.675 11.927 1.00 95.00 739 LEU A O 1
ATOM 5851 N N . GLN A 1 740 ? -9.672 -7.307 12.829 1.00 94.50 740 GLN A N 1
ATOM 5852 C CA . GLN A 1 740 ? -8.877 -7.131 11.615 1.00 94.50 740 GLN A CA 1
ATOM 5853 C C . GLN A 1 740 ? -7.452 -7.647 11.796 1.00 94.50 740 GLN A C 1
ATOM 5855 O O . GLN A 1 740 ? -6.709 -7.195 12.668 1.00 94.50 740 GLN A O 1
ATOM 5860 N N . PHE A 1 741 ? -7.048 -8.581 10.933 1.00 94.50 741 PHE A N 1
ATOM 5861 C CA . PHE A 1 741 ? -5.717 -9.190 10.952 1.00 94.50 741 PHE A CA 1
ATOM 5862 C C . PHE A 1 741 ? -4.932 -8.784 9.704 1.00 94.50 741 PHE A C 1
ATOM 5864 O O . PHE A 1 741 ? -5.182 -9.296 8.615 1.00 94.50 741 PHE A O 1
ATOM 5871 N N . SER A 1 742 ? -3.949 -7.899 9.870 1.00 91.62 742 SER A N 1
ATOM 5872 C CA . SER A 1 742 ? -3.054 -7.468 8.793 1.00 91.62 742 SER A CA 1
ATOM 5873 C C . SER A 1 742 ? -1.770 -8.297 8.776 1.00 91.62 742 SER A C 1
ATOM 5875 O O . SER A 1 742 ? -1.171 -8.569 9.822 1.00 91.62 742 SER A O 1
ATOM 5877 N N . SER A 1 743 ? -1.316 -8.688 7.582 1.00 92.44 743 SER A N 1
ATOM 5878 C CA . SER A 1 743 ? -0.019 -9.345 7.373 1.00 92.44 743 SER A CA 1
ATOM 5879 C C . SER A 1 743 ? 1.174 -8.403 7.553 1.00 92.44 743 SER A C 1
ATOM 5881 O O . SER A 1 743 ? 2.280 -8.877 7.814 1.00 92.44 743 SER A O 1
ATOM 5883 N N . THR A 1 744 ? 0.962 -7.090 7.449 1.00 91.62 744 THR A N 1
ATOM 5884 C CA . THR A 1 744 ? 2.001 -6.057 7.565 1.00 91.62 744 THR A CA 1
ATOM 5885 C C . THR A 1 744 ? 2.592 -6.048 8.979 1.00 91.62 744 THR A C 1
ATOM 5887 O O . THR A 1 744 ? 1.861 -6.200 9.960 1.00 91.62 744 THR A O 1
ATOM 5890 N N . TYR A 1 745 ? 3.915 -5.912 9.123 1.00 95.56 745 TYR A N 1
ATOM 5891 C CA . TYR A 1 745 ? 4.543 -5.747 10.440 1.00 95.56 745 TYR A CA 1
ATOM 5892 C C . TYR A 1 745 ? 4.229 -4.367 11.017 1.00 95.56 745 TYR A C 1
ATOM 5894 O O . TYR A 1 745 ? 4.112 -3.411 10.263 1.00 95.56 745 TYR A O 1
ATOM 5902 N N . TRP A 1 746 ? 4.124 -4.245 12.347 1.00 96.06 746 TRP A N 1
ATOM 5903 C CA . TRP A 1 746 ? 3.729 -2.981 12.976 1.00 96.06 746 TRP A CA 1
ATOM 5904 C C . TRP A 1 746 ? 4.547 -1.760 12.519 1.00 96.06 746 TRP A C 1
ATOM 5906 O O . TRP A 1 746 ? 3.913 -0.779 12.156 1.00 96.06 746 TRP A O 1
ATOM 5916 N N . PRO A 1 747 ? 5.893 -1.793 12.427 1.00 94.25 747 PRO A N 1
ATOM 5917 C CA . PRO A 1 747 ? 6.652 -0.622 11.973 1.00 94.25 747 PRO A CA 1
ATOM 5918 C C . PRO A 1 747 ? 6.441 -0.243 10.496 1.00 94.25 747 PRO A C 1
ATOM 5920 O O . PRO A 1 747 ? 6.725 0.889 10.114 1.00 94.25 747 PRO A O 1
ATOM 5923 N N . ASP A 1 748 ? 5.943 -1.174 9.676 1.00 92.56 748 ASP A N 1
ATOM 5924 C CA . ASP A 1 748 ? 5.591 -0.942 8.267 1.00 92.56 748 ASP A CA 1
ATOM 5925 C C . ASP A 1 748 ? 4.119 -0.517 8.098 1.00 92.56 748 ASP A C 1
ATOM 5927 O O . ASP A 1 748 ? 3.724 -0.082 7.017 1.00 92.56 748 ASP A O 1
ATOM 5931 N N . PHE A 1 749 ? 3.291 -0.651 9.142 1.00 92.69 749 PHE A N 1
ATOM 5932 C CA . PHE A 1 749 ? 1.853 -0.403 9.072 1.00 92.69 749 PHE A CA 1
ATOM 5933 C C . PHE A 1 749 ? 1.561 1.092 8.914 1.00 92.69 749 PHE A C 1
ATOM 5935 O O . PHE A 1 749 ? 2.016 1.922 9.704 1.00 92.69 749 PHE A O 1
ATOM 5942 N N . GLY A 1 750 ? 0.777 1.450 7.898 1.00 90.19 750 GLY A N 1
ATOM 5943 C CA . GLY A 1 750 ? 0.517 2.844 7.570 1.00 90.19 750 GLY A CA 1
ATOM 5944 C C . GLY A 1 750 ? -0.931 3.157 7.223 1.00 90.19 750 GLY A C 1
ATOM 5945 O O . GLY A 1 750 ? -1.855 2.361 7.372 1.00 90.19 750 GLY A O 1
ATOM 5946 N N . LEU A 1 751 ? -1.125 4.373 6.708 1.00 86.06 751 LEU A N 1
ATOM 5947 C CA . LEU A 1 751 ? -2.443 4.864 6.311 1.00 86.06 751 LEU A CA 1
ATOM 5948 C C . LEU A 1 751 ? -3.097 3.972 5.244 1.00 86.06 751 LEU A C 1
ATOM 5950 O O . LEU A 1 751 ? -4.298 3.746 5.309 1.00 86.06 751 LEU A O 1
ATOM 5954 N N . PHE A 1 752 ? -2.328 3.453 4.284 1.00 84.44 752 PHE A N 1
ATOM 5955 C CA . PHE A 1 752 ? -2.867 2.599 3.223 1.00 84.44 752 PHE A CA 1
ATOM 5956 C C . PHE A 1 752 ? -3.335 1.229 3.726 1.00 84.44 752 PHE A C 1
ATOM 5958 O O . PHE A 1 752 ? -4.269 0.687 3.147 1.00 84.44 752 PHE A O 1
ATOM 5965 N N . ASP A 1 753 ? -2.757 0.705 4.810 1.00 89.12 753 ASP A N 1
ATOM 5966 C CA . ASP A 1 753 ? -3.261 -0.501 5.478 1.00 89.12 753 ASP A CA 1
ATOM 5967 C C . ASP A 1 753 ? -4.520 -0.203 6.307 1.00 89.12 753 ASP A C 1
ATOM 5969 O O . ASP A 1 753 ? -5.403 -1.048 6.442 1.00 89.12 753 ASP A O 1
ATOM 5973 N N . PHE A 1 754 ? -4.614 1.008 6.866 1.00 91.06 754 PHE A N 1
ATOM 5974 C CA . PHE A 1 754 ? -5.721 1.407 7.734 1.00 91.06 754 PHE A CA 1
ATOM 5975 C C . PHE A 1 754 ? -6.977 1.851 6.972 1.00 91.06 754 PHE A C 1
ATOM 5977 O O . PHE A 1 754 ? -8.086 1.654 7.459 1.00 91.06 754 PHE A O 1
ATOM 5984 N N . ILE A 1 755 ? -6.836 2.420 5.768 1.00 88.38 755 ILE A N 1
ATOM 5985 C CA . ILE A 1 755 ? -7.978 2.857 4.945 1.00 88.38 755 ILE A CA 1
ATOM 5986 C C . ILE A 1 755 ? -8.962 1.705 4.664 1.00 88.38 755 ILE A C 1
ATOM 5988 O O . ILE A 1 755 ? -10.144 1.896 4.944 1.00 88.38 755 ILE A O 1
ATOM 5992 N N . PRO A 1 756 ? -8.534 0.525 4.166 1.00 89.69 756 PRO A N 1
ATOM 5993 C CA . PRO A 1 756 ? -9.436 -0.607 3.951 1.00 89.69 756 PRO A CA 1
ATOM 5994 C C . PRO A 1 756 ? -10.176 -1.026 5.222 1.00 89.69 756 PRO A C 1
ATOM 5996 O O . PRO A 1 756 ? -11.367 -1.295 5.168 1.00 89.69 756 PRO A O 1
ATOM 5999 N N . ILE A 1 757 ? -9.505 -0.995 6.378 1.00 92.56 757 ILE A N 1
ATOM 6000 C CA . ILE A 1 757 ? -10.107 -1.346 7.672 1.00 92.56 757 ILE A CA 1
ATOM 6001 C C . ILE A 1 757 ? -11.269 -0.404 8.017 1.00 92.56 757 ILE A C 1
ATOM 6003 O O . ILE A 1 757 ? -12.337 -0.863 8.420 1.00 92.56 757 ILE A O 1
ATOM 6007 N N . ILE A 1 758 ? -11.079 0.906 7.831 1.00 91.56 758 ILE A N 1
ATOM 6008 C CA . ILE A 1 758 ? -12.135 1.902 8.062 1.00 91.56 758 ILE A CA 1
ATOM 6009 C C . ILE A 1 758 ? -13.255 1.779 7.024 1.00 91.56 758 ILE A C 1
ATOM 6011 O O . ILE A 1 758 ? -14.423 1.913 7.377 1.00 91.56 758 ILE A O 1
ATOM 6015 N N . LEU A 1 759 ? -12.930 1.510 5.759 1.00 90.19 759 LEU A N 1
ATOM 6016 C CA . LEU A 1 759 ? -13.940 1.312 4.717 1.00 90.19 759 LEU A CA 1
ATOM 6017 C C . LEU A 1 759 ? -14.795 0.066 4.978 1.00 90.19 759 LEU A C 1
ATOM 6019 O O . LEU A 1 759 ? -16.008 0.130 4.805 1.00 90.19 759 LEU A O 1
ATOM 6023 N N . ASP A 1 760 ? -14.199 -1.029 5.450 1.00 88.69 760 ASP A N 1
ATOM 6024 C CA . ASP A 1 760 ? -14.939 -2.229 5.851 1.00 88.69 760 ASP A CA 1
ATOM 6025 C C . ASP A 1 760 ? -15.874 -1.936 7.034 1.00 88.69 760 ASP A C 1
ATOM 6027 O O . ASP A 1 760 ? -17.024 -2.381 7.038 1.00 88.69 760 ASP A O 1
ATOM 6031 N N . PHE A 1 761 ? -15.410 -1.154 8.019 1.00 91.19 761 PHE A N 1
ATOM 6032 C CA . PHE A 1 761 ? -16.257 -0.688 9.123 1.00 91.19 761 PHE A CA 1
ATOM 6033 C C . PHE A 1 761 ? -17.449 0.123 8.605 1.00 91.19 761 PHE A C 1
ATOM 6035 O O . PHE A 1 761 ? -18.593 -0.120 8.988 1.00 91.19 761 PHE A O 1
ATOM 6042 N N . GLN A 1 762 ? -17.188 1.061 7.690 1.00 89.88 762 GLN A N 1
ATOM 6043 C CA . GLN A 1 762 ? -18.217 1.895 7.075 1.00 89.88 762 GLN A CA 1
ATOM 6044 C C . GLN A 1 762 ? -19.228 1.074 6.285 1.00 89.88 762 GLN A C 1
ATOM 6046 O O . GLN A 1 762 ? -20.430 1.290 6.421 1.00 89.88 762 GLN A O 1
ATOM 6051 N N . LEU A 1 763 ? -18.753 0.096 5.516 1.00 87.69 763 LEU A N 1
ATOM 6052 C CA . LEU A 1 763 ? -19.597 -0.816 4.760 1.00 87.69 763 LEU A CA 1
ATOM 6053 C C . LEU A 1 763 ? -20.514 -1.626 5.686 1.00 87.69 763 LEU A C 1
ATOM 6055 O O . LEU A 1 763 ? -21.715 -1.702 5.425 1.00 87.69 763 LEU A O 1
ATOM 6059 N N . LYS A 1 764 ? -19.976 -2.177 6.786 1.00 84.88 764 LYS A N 1
ATOM 6060 C CA . LYS A 1 764 ? -20.770 -2.893 7.797 1.00 84.88 764 LYS A CA 1
ATOM 6061 C C . LYS A 1 764 ? -21.833 -1.967 8.392 1.00 84.88 764 LYS A C 1
ATOM 6063 O O . LYS A 1 764 ? -23.008 -2.319 8.366 1.00 84.88 764 LYS A O 1
ATOM 6068 N N . ALA A 1 765 ? -21.446 -0.769 8.827 1.00 86.38 765 ALA A N 1
ATOM 6069 C CA . ALA A 1 765 ? -22.360 0.215 9.406 1.00 86.38 765 ALA A CA 1
ATOM 6070 C C . ALA A 1 765 ? -23.471 0.657 8.434 1.00 86.38 765 ALA A C 1
ATOM 6072 O O . ALA A 1 765 ? -24.618 0.832 8.842 1.00 86.38 765 ALA A O 1
ATOM 6073 N N . TRP A 1 766 ? -23.168 0.815 7.142 1.00 84.38 766 TRP A N 1
ATOM 6074 C CA . TRP A 1 766 ? -24.171 1.128 6.115 1.00 84.38 766 TRP A CA 1
ATOM 6075 C C . TRP A 1 766 ? -25.101 -0.043 5.806 1.00 84.38 766 TRP A C 1
ATOM 6077 O O . TRP A 1 766 ? -26.269 0.169 5.483 1.00 84.38 766 TRP A O 1
ATOM 6087 N N . SER A 1 767 ? -24.608 -1.278 5.902 1.00 79.81 767 SER A N 1
ATOM 6088 C CA . SER A 1 767 ? -25.440 -2.466 5.700 1.00 79.81 767 SER A CA 1
ATOM 6089 C C . SER A 1 767 ? -26.452 -2.664 6.831 1.00 79.81 767 SER A C 1
ATOM 6091 O O . SER A 1 767 ? -27.589 -3.037 6.564 1.00 79.81 767 SER A O 1
ATOM 6093 N N . THR A 1 768 ? -26.076 -2.346 8.073 1.00 73.00 768 THR A N 1
ATOM 6094 C CA . THR A 1 768 ? -26.960 -2.453 9.241 1.00 73.00 768 THR A CA 1
ATOM 6095 C C . THR A 1 768 ? -27.918 -1.277 9.401 1.00 73.00 768 THR A C 1
ATOM 6097 O O . THR A 1 768 ? -28.903 -1.421 10.108 1.00 73.00 768 THR A O 1
ATOM 6100 N N . SER A 1 769 ? -27.670 -0.134 8.751 1.00 60.12 769 SER A N 1
ATOM 6101 C CA . SER A 1 769 ? -28.565 1.040 8.785 1.00 60.12 769 SER A CA 1
ATOM 6102 C C . SER A 1 769 ? -29.606 1.083 7.655 1.00 60.12 769 SER A C 1
ATOM 6104 O O . SER A 1 769 ? -30.464 1.961 7.663 1.00 60.12 769 SER A O 1
ATOM 6106 N N . ASN A 1 770 ? -29.544 0.150 6.695 1.00 48.06 770 ASN A N 1
ATOM 6107 C CA . ASN A 1 770 ? -30.551 -0.040 5.637 1.00 48.06 770 ASN A CA 1
ATOM 6108 C C . ASN A 1 770 ? -31.517 -1.216 5.912 1.00 48.06 770 ASN A C 1
ATOM 6110 O O . ASN A 1 770 ? -32.301 -1.580 5.033 1.00 48.06 770 ASN A O 1
ATOM 6114 N N . LEU A 1 771 ? -31.441 -1.805 7.107 1.00 39.88 771 LEU A N 1
ATOM 6115 C CA . LEU A 1 771 ? -32.421 -2.723 7.699 1.00 39.88 771 LEU A CA 1
ATOM 6116 C C . LEU A 1 771 ? -33.156 -1.975 8.812 1.00 39.88 771 LEU A C 1
ATOM 6118 O O . LEU A 1 771 ? -34.367 -2.240 8.976 1.00 39.88 771 LEU A O 1
#

Organism: Psilocybe cyanescens (NCBI:txid93625)

Secondary structure (DSSP, 8-state):
-HHHHHHHHHHHHGGGS-----------SSHHHHHTT-----------TTTTTTSS---HHHHHHHHHHHHHHHHHHH--PPPPPTT--HHHHHHHHHHHHHHHHH-HHHHHHHHHHHHHHHHHHHHHTGGGT--HHHHHHHHTT-EEEEETTEEEEE--HHHHHHHHHTTSSPPP---HHHHHHT-S-SSHHHHHHHHHHHHHHHHHHHHHHTTPPPPHHHHHHHHHHHHHHHHHHHTTTSPSS---PEEEEPPPPPPP----------------------------------------SS-S---HHHHHHHHHHHHHHHTTTTSPPPPP-PPPTHHHHHHHHHTTS--SHHHHHHHHHHHHHHHHHHH-HHHHHHIIIIIHHHHHHHHHHHHHHTTSTT-PPPTT-SS--TT--PPPPHHHHHHHHHHHHHHHHHHHHHHGGGTT---SSHHHHHHHHHHHHHHHHHHHHHHHHHHHHHHHHHHHHTTTTT-SSSS-HHHHHHHHHHHHHHHHHHHHHHHHHHHHHHHTTS---SEEEEE---HHHHHHHTT--HHHHHHHHHHHHHHHHHHHHHTT-SEEEEE--BGGGGGS-HHHHHHHHHHHHHHHHHHHSTTSHHHHTTEEEEEES-GGGS-HHHHHHHHHHHHHHTT--SEEEEEE-SB-HHHHHHHHHHHHHHHHHHTT-SS----HHHHHHHSHHHHTTPPP--EEEE-TT-----SSSTTT--TT-EEEE-SS-GGG--HHHHHHHHHHHHHHHHHHT--

pLDDT: mean 70.51, std 22.41, range [21.84, 98.0]

Sequence (771 aa):
MYFVLLVMAVASRLSFINARPAVSVVFPQSLSDFWISTSPNADTLDFSARDASSQNLRTMSEIVWSCIVTVFACSWVSVHPNIPSPHDSDFVIFRRRIGLMFWAIIGPELLMIWAMRQWLQASNIAKIYEDHGWTKVHGHFLVMGGFMLYRNGVPTQTLSIEKFHKHLEAGSIDFPNITKEDIVDRSKGDLFSKVIVMVQVAWFAVQCIARRAQGLTITELEIVTLAFTTLNGAMYAFWWNKPLDVRYSVRVDFKSDPIPDAECPAITAHDPEPKSDSNPAAERQQEPQSETKTDAAVARPYARIVDEEHWVYMDILRASEAKNKQLRPEPVVEPTPFKTRLHMQISKTATSTRDALLRPFIMVGEYVKKEGLFSALFDAFVYWPIKNVLDGLGDIVESDESKKVATGAVRVPMFYAPMMVPGAVSWIRTGAAILGVVFGSIHMAAWSGSFATHSEQTAWRVASLIITIIPAIILLTNVLNYLLERASSDFEDGDKFSHSPFLRTMILRRGWVWLQNKIATKARNIILKILSTGPIPQHVAFVMDGNRRYARRNSKAVPEGHSDGFITLRKMLEVCMRLNVKCVSAYAFSIENFKRSEEEVSSLMALAEEKLLELCGHGDLLDQYGVRLNVIGNVKMLPESVQRAARKAEDMTRHNKRAIFNICMPYTSRDEMTTAVESCVRNSLLAGSKDAIITEKDIDRQMMTSLGGSPPLDILVRTSGVKRLSDYMLWQCCEDTQLQFSSTYWPDFGLFDFIPIILDFQLKAWSTSNL

Radius of gyration: 36.98 Å; chains: 1; bounding box: 120×85×125 Å